Protein 6XG8 (pdb70)

Radius of gyration: 33.93 Å; Cα contacts (8 Å, |Δi|>4): 935; chains: 2; bounding box: 92×72×91 Å

InterPro domains:
  IPR001207 Transposase, mutator type [PF00872] (15-386)
  IPR001207 Transposase, mutator type [PS01007] (241-265)
  IPR001207 Transposase, mutator type [PTHR33217] (14-406)

Nearest PDB structures (foldseek):
  6xg8-assembly1_A  TM=1.003E+00  e=8.563E-80  Acetivibrio thermocellus ATCC 27405
  6xg8-assembly1_B  TM=8.546E-01  e=1.035E-49  Acetivibrio thermocellus ATCC 27405
  6xgx-assembly1_B  TM=8.311E-01  e=4.561E-49  Acetivibrio thermocellus ATCC 27405
  6xgw-assembly1_B  TM=8.315E-01  e=9.577E-49  Acetivibrio thermocellus ATCC 27405
  6xyw-assembly1_Bd  TM=3.296E-01  e=1.293E-01  Arabidopsis thaliana

Sequence (752 aa):
IITPEKKELIRNLISEYNITSAKDLQEALKDLLGDTIQNMLEAELDEHLGYEKYESTEEAKSNYRNGYTSKTLKSSVGQVEIDIPRDRNAEFEPKIVPRYKRDISEIENKIIAMYARGMSTREINEQIQEIYGFEVSAEMVSKITDKILPEIEEWQKRPLGEVYPIVFIDAIHFSVKNDGIVGKKAVYIVLAIDIEGQKDVIGIYVGENESSKFWLSVLNDLKNRGVKDILILCADALSGIKDAINAAFPNTEYQRCIVHQIRNTLKYVSDKDRKEFARDLKRIYTAPNEKAGYDQMLEVSEKWEKKYPAAMKSWKSNWDVICPFFKYSEELRKIMYTTNTIESLNSSYRRINKSRTVFPGDQSLLKSIYLATVKITSKWTMRYKNWGLILGQLQIMFEGRKRIITPEKKELIRNLISEYNITSAKDLQEALKDLLGDTIQNMLEAELDEHLGDISEIENKIIAMYARGMSTREINEQIQEIYGFEVSAEMVSKITDKILPEIEEWQKRPLGEVYPIVFIDAIHFSVKNDGIVGKKAVYIVLAIDIEGQKDVIGIYVGENESSKFWLSVLNDLKNRGVKDILILCADALSGIKDAINAAFPNTEYQRCIVHQIRNTLKYVSDKDRKEFARDLKRIYTAPNEKAGYDQMLEVSEKWEKKYPAAMKSWKSNWDVICPFFKYSEELRKIMYTTNTIESLNSSYRRINKSRTVFPGDQSLLKSIYLATVKITSKWTMRYKNWGLILGQLQIMFEGR

Secondary structure (DSSP, 8-state):
---HHHHHHHHHHHHHTT--SHHHHHHHHHHHHHHHHHHHHHHHHHHHHSS-TT---SS--S--EEEEEEEEEE-SS-EEEEEEEEESS-----SSS-TT--B-S--HHHHHHHHHHT--HHHHHHHHHHHHSS---HHHHHHHHGGGHHHHHHHHTPPPPSEEEEEEEEEEEEEEEETTEEEEEEEEEEEEE-SS--EEEEEEEE---SSSHHHHHHHHHHHHTT--EEEEEEE-S-TTHHHHHHHH-SSSEEEE-HHHHHIIIIITS--TTTTTTTTTTHHHHS-SSHHHHHHHHHHHHHHHTTS-SSHHHHHHHTHHHHGGGGGS-HHHHHHHH-THHHHHHHHHHHHHSTT---BSSHHHHHHHHHHHHHHHHTT--PPPTTTTHHHHHHHHHSS--/-----HHHHHHHHHHHHHHT--SHHHHHHHHHHHHHHHHHHHHHHHHHTTT----HHHHHHHHHHHTT--HHHHHHHHHHHTS----HHHHHHHHGGGHHHHHHHHTPPPPSEEEEEEEEEEEEEEEETTEEEEEEEEEEEEE-SSS-EEEEEEEEESTT-HHHHHHHHHHHHHHT--EEEEEEE---TTHHHHHHHHSTTS-----SSHHHHHHGGG--STTSHHHHHHHHHHHS-SSHHHHHHHHHHHHHHH-TTS-S-THHHHHTHHHHGGGGGS-HHHHHHHHT-TTHHHHHHHHHHSTT--PPBSSHHHHHHHHHHHHHHHHHHH-PPPS-HHHHHHHHHHHSS--

B-factor: mean 167.34, std 34.04, range [72.27, 303.61]

Structure (mmCIF, N/CA/C/O backbone):
data_6XG8
#
_entry.id   6XG8
#
_cell.length_a   89.680
_cell.length_b   109.500
_cell.length_c   157.700
_cell.angle_alpha   90.000
_cell.angle_beta   90.000
_cell.angle_gamma   90.000
#
_symmetry.space_group_name_H-M   'P 21 21 21'
#
loop_
_entity.id
_entity.type
_entity.pdbx_description
1 polymer 'Mutator family transposase'
2 polymer 'DNA (26-MER)'
3 polymer 'DNA (26-MER)'
#
loop_
_atom_site.group_PDB
_atom_site.id
_atom_site.type_symbol
_atom_site.label_atom_id
_atom_site.label_alt_id
_atom_site.label_comp_id
_atom_site.label_asym_id
_atom_site.label_entity_id
_atom_site.label_seq_id
_atom_site.pdbx_PDB_ins_code
_atom_site.Cartn_x
_atom_site.Cartn_y
_atom_site.Cartn_z
_atom_site.occupancy
_atom_site.B_iso_or_equiv
_atom_site.auth_seq_id
_atom_site.auth_comp_id
_atom_site.auth_asym_id
_atom_site.auth_atom_id
_atom_site.pdbx_PDB_model_num
ATOM 1 N N . ILE A 1 9 ? 24.05157 44.21494 38.12278 1.000 151.02685 6 ILE A N 1
ATOM 2 C CA . ILE A 1 9 ? 22.76879 43.54851 38.31702 1.000 165.10987 6 ILE A CA 1
ATOM 3 C C . ILE A 1 9 ? 22.76158 42.81804 39.65618 1.000 145.30740 6 ILE A C 1
ATOM 4 O O . ILE A 1 9 ? 23.45251 41.81338 39.82731 1.000 136.15702 6 ILE A O 1
ATOM 9 N N . ILE A 1 10 ? 21.96968 43.31617 40.60152 1.000 128.10414 7 ILE A N 1
ATOM 10 C CA . ILE A 1 10 ? 21.95343 42.80406 41.96836 1.000 140.56779 7 ILE A CA 1
ATOM 11 C C . ILE A 1 10 ? 20.56562 42.22582 42.22293 1.000 145.52918 7 ILE A C 1
ATOM 12 O O . ILE A 1 10 ? 19.61388 42.96249 42.50989 1.000 125.37517 7 ILE A O 1
ATOM 17 N N . THR A 1 11 ? 20.45115 40.89634 42.13548 1.000 162.03274 8 THR A N 1
ATOM 18 C CA . THR A 1 11 ? 19.20139 40.16259 42.29973 1.000 133.64001 8 THR A CA 1
ATOM 19 C C . THR A 1 11 ? 18.82525 40.08039 43.77970 1.000 128.21002 8 THR A C 1
ATOM 20 O O . THR A 1 11 ? 19.69496 39.87498 44.62940 1.000 143.35047 8 THR A O 1
ATOM 24 N N . PRO A 1 12 ? 17.54341 40.24657 44.11765 1.000 139.21554 9 PRO A N 1
ATOM 25 C CA . PRO A 1 12 ? 17.13806 40.10463 45.52776 1.000 150.22641 9 PRO A CA 1
ATOM 26 C C . PRO A 1 12 ? 17.31936 38.69919 46.08190 1.000 155.04453 9 PRO A C 1
ATOM 27 O O . PRO A 1 12 ? 17.45006 38.53965 47.30458 1.000 156.71300 9 PRO A O 1
ATOM 31 N N . GLU A 1 13 ? 17.32223 37.67054 45.22812 1.000 140.11355 10 GLU A N 1
ATOM 32 C CA . GLU A 1 13 ? 17.70252 36.34235 45.69907 1.000 138.14453 10 GLU A CA 1
ATOM 33 C C . GLU A 1 13 ? 19.12645 36.35038 46.23305 1.000 161.05191 10 GLU A C 1
ATOM 34 O O . GLU A 1 13 ? 19.41704 35.72829 47.26173 1.000 159.60894 10 GLU A O 1
ATOM 40 N N . LYS A 1 14 ? 20.02752 37.05965 45.54678 1.000 161.68708 11 LYS A N 1
ATOM 41 C CA . LYS A 1 14 ? 21.40447 37.16730 46.01639 1.000 142.47885 11 LYS A CA 1
ATOM 42 C C . LYS A 1 14 ? 21.47576 37.88174 47.35986 1.000 135.46619 11 LYS A C 1
ATOM 43 O O . LYS A 1 14 ? 22.26026 37.49532 48.23325 1.000 147.02235 11 LYS A O 1
ATOM 49 N N . LYS A 1 15 ? 20.66541 38.92786 47.54624 1.000 112.69383 12 LYS A N 1
ATOM 50 C CA . LYS A 1 15 ? 20.66170 39.63178 48.82545 1.000 121.11046 12 LYS A CA 1
ATOM 51 C C . LYS A 1 15 ? 20.14366 38.73488 49.94246 1.000 127.41195 12 LYS A C 1
ATOM 52 O O . LYS A 1 15 ? 20.67495 38.75294 51.06302 1.000 117.87372 12 LYS A O 1
ATOM 58 N N . GLU A 1 16 ? 19.10140 37.94918 49.65529 1.000 120.44913 13 GLU A N 1
ATOM 59 C CA . GLU A 1 16 ? 18.61140 36.98437 50.63391 1.000 148.86096 13 GLU A CA 1
ATOM 60 C C . GLU A 1 16 ? 19.69106 35.96735 50.98192 1.000 141.47985 13 GLU A C 1
ATOM 61 O O . GLU A 1 16 ? 19.87929 35.62502 52.15605 1.000 145.28196 13 GLU A O 1
ATOM 67 N N . LEU A 1 17 ? 20.42409 35.48928 49.97410 1.000 142.79684 14 LEU A N 1
ATOM 68 C CA . LEU A 1 17 ? 21.51727 34.55794 50.23215 1.000 146.18037 14 LEU A CA 1
ATOM 69 C C . LEU A 1 17 ? 22.59067 35.19375 51.10496 1.000 139.66499 14 LEU A C 1
ATOM 70 O O . LEU A 1 17 ? 23.13070 34.54415 52.00412 1.000 155.64189 14 LEU A O 1
ATOM 75 N N . ILE A 1 18 ? 22.91199 36.46308 50.85622 1.000 130.42111 15 ILE A N 1
ATOM 76 C CA . ILE A 1 18 ? 23.94154 37.13864 51.64158 1.000 114.32619 15 ILE A CA 1
ATOM 77 C C . ILE A 1 18 ? 23.50346 37.27851 53.09539 1.000 130.43122 15 ILE A C 1
ATOM 78 O O . ILE A 1 18 ? 24.28131 37.01205 54.02162 1.000 111.40001 15 ILE A O 1
ATOM 83 N N . ARG A 1 19 ? 22.25457 37.70310 53.31805 1.000 116.78540 16 ARG A N 1
ATOM 84 C CA . ARG A 1 19 ? 21.75702 37.82982 54.68627 1.000 119.35991 16 ARG A CA 1
ATOM 85 C C . ARG A 1 19 ? 21.73137 36.47775 55.39190 1.000 124.52372 16 ARG A C 1
ATOM 86 O O . ARG A 1 19 ? 22.08850 36.37690 56.57389 1.000 135.19579 16 ARG A O 1
ATOM 94 N N . ASN A 1 20 ? 21.33587 35.42024 54.67571 1.000 119.83406 17 ASN A N 1
ATOM 95 C CA . ASN A 1 20 ? 21.29835 34.08984 55.27622 1.000 134.17376 17 ASN A CA 1
ATOM 96 C C . ASN A 1 20 ? 22.69884 33.57871 55.59482 1.000 138.78700 17 ASN A C 1
ATOM 97 O O . ASN A 1 20 ? 22.90216 32.90564 56.61212 1.000 155.49162 17 ASN A O 1
ATOM 102 N N . LEU A 1 21 ? 23.67391 33.87592 54.73358 1.000 138.05176 18 LEU A N 1
ATOM 103 C CA . LEU A 1 21 ? 25.05296 33.48870 55.01035 1.000 143.99213 18 LEU A CA 1
ATOM 104 C C . LEU A 1 21 ? 25.57724 34.20456 56.24462 1.000 139.75158 18 LEU A C 1
ATOM 105 O O . LEU A 1 21 ? 26.15661 33.57964 57.14104 1.000 144.76631 18 LEU A O 1
ATOM 110 N N . ILE A 1 22 ? 25.37283 35.52289 56.30881 1.000 131.57800 19 ILE A N 1
ATOM 111 C CA . ILE A 1 22 ? 25.83526 36.29368 57.45944 1.000 133.77164 19 ILE A CA 1
ATOM 112 C C . ILE A 1 22 ? 25.19539 35.77465 58.74113 1.000 131.79854 19 ILE A C 1
ATOM 113 O O . ILE A 1 22 ? 25.84239 35.71185 59.79448 1.000 130.19083 19 ILE A O 1
ATOM 118 N N . SER A 1 23 ? 23.92673 35.36613 58.66972 1.000 129.87118 20 SER A N 1
ATOM 119 C CA . SER A 1 23 ? 23.24799 34.88389 59.86809 1.000 140.80583 20 SER A CA 1
ATOM 120 C C . SER A 1 23 ? 23.75779 33.50608 60.28449 1.000 145.53379 20 SER A C 1
ATOM 121 O O . SER A 1 23 ? 24.22669 33.31997 61.41368 1.000 155.57132 20 SER A O 1
ATOM 124 N N . GLU A 1 24 ? 23.68228 32.52462 59.38111 1.000 137.24794 21 GLU A N 1
ATOM 125 C CA . GLU A 1 24 ? 23.86531 31.13274 59.78465 1.000 148.70366 21 GLU A CA 1
ATOM 126 C C . GLU A 1 24 ? 25.31885 30.77493 60.06791 1.000 150.32432 21 GLU A C 1
ATOM 127 O O . GLU A 1 24 ? 25.58040 29.93659 60.93825 1.000 173.32547 21 GLU A O 1
ATOM 133 N N . TYR A 1 25 ? 26.27067 31.37396 59.35725 1.000 151.96307 22 TYR A N 1
ATOM 134 C CA . TYR A 1 25 ? 27.68156 31.10013 59.59721 1.000 154.69809 22 TYR A CA 1
ATOM 135 C C . TYR A 1 25 ? 28.31210 32.06566 60.59526 1.000 143.17958 22 TYR A C 1
ATOM 136 O O . TYR A 1 25 ? 29.54046 32.08442 60.72659 1.000 148.56262 22 TYR A O 1
ATOM 145 N N . ASN A 1 26 ? 27.49683 32.85979 61.29511 1.000 152.59457 23 ASN A N 1
ATOM 146 C CA . ASN A 1 26 ? 27.94684 33.71213 62.39828 1.000 152.59181 23 ASN A CA 1
ATOM 147 C C . ASN A 1 26 ? 29.06511 34.65535 61.96439 1.000 152.56547 23 ASN A C 1
ATOM 148 O O . ASN A 1 26 ? 30.12789 34.72948 62.58751 1.000 146.14715 23 ASN A O 1
ATOM 153 N N . ILE A 1 27 ? 28.81488 35.38716 60.88358 1.000 123.21277 24 ILE A N 1
ATOM 154 C CA . ILE A 1 27 ? 29.75702 36.39980 60.42324 1.000 137.67617 24 ILE A CA 1
ATOM 155 C C . ILE A 1 27 ? 29.61903 37.61104 61.33909 1.000 154.17357 24 ILE A C 1
ATOM 156 O O . ILE A 1 27 ? 28.56771 38.25354 61.38551 1.000 145.28870 24 ILE A O 1
ATOM 161 N N . THR A 1 28 ? 30.67765 37.90812 62.08978 1.000 174.20365 25 THR A N 1
ATOM 162 C CA . THR A 1 28 ? 30.73432 39.09733 62.92343 1.000 146.14101 25 THR A CA 1
ATOM 163 C C . THR A 1 28 ? 31.80036 40.08507 62.47120 1.000 179.64033 25 THR A C 1
ATOM 164 O O . THR A 1 28 ? 31.83661 41.20793 62.98691 1.000 174.44491 25 THR A O 1
ATOM 168 N N . SER A 1 29 ? 32.65191 39.70347 61.51996 1.000 177.66538 26 SER A N 1
ATOM 169 C CA . SER A 1 29 ? 33.71633 40.56100 61.01312 1.000 140.74365 26 SER A CA 1
ATOM 170 C C . SER A 1 29 ? 34.14370 40.03948 59.64595 1.000 151.17788 26 SER A C 1
ATOM 171 O O . SER A 1 29 ? 33.58849 39.06624 59.12884 1.000 151.75448 26 SER A O 1
ATOM 174 N N . ALA A 1 30 ? 35.14943 40.69677 59.06269 1.000 156.66990 27 ALA A N 1
ATOM 175 C CA . ALA A 1 30 ? 35.65870 40.26009 57.76647 1.000 137.69800 27 ALA A CA 1
ATOM 176 C C . ALA A 1 30 ? 36.42680 38.94906 57.88608 1.000 143.05915 27 ALA A C 1
ATOM 177 O O . ALA A 1 30 ? 36.33407 38.08866 57.00286 1.000 133.42744 27 ALA A O 1
ATOM 179 N N . LYS A 1 31 ? 37.20116 38.78481 58.96366 1.000 134.67957 28 LYS A N 1
ATOM 180 C CA . LYS A 1 31 ? 37.88420 37.51570 59.20580 1.000 151.90606 28 LYS A CA 1
ATOM 181 C C . LYS A 1 31 ? 36.88517 36.37059 59.33436 1.000 154.69437 28 LYS A C 1
ATOM 182 O O . LYS A 1 31 ? 37.09281 35.27921 58.77683 1.000 161.16528 28 LYS A O 1
ATOM 188 N N . ASP A 1 32 ? 35.80086 36.59962 60.08250 1.000 140.04035 29 ASP A N 1
ATOM 189 C CA . ASP A 1 32 ? 34.70220 35.64283 60.11240 1.000 133.58175 29 ASP A CA 1
ATOM 190 C C . ASP A 1 32 ? 34.19599 35.36117 58.70734 1.000 138.57117 29 ASP A C 1
ATOM 191 O O . ASP A 1 32 ? 33.83319 34.22559 58.38671 1.000 122.17988 29 ASP A O 1
ATOM 196 N N . LEU A 1 33 ? 34.20217 36.37882 57.84308 1.000 144.40506 30 LEU A N 1
ATOM 197 C CA . LEU A 1 33 ? 33.68471 36.20535 56.49072 1.000 155.06055 30 LEU A CA 1
ATOM 198 C C . LEU A 1 33 ? 34.60672 35.33203 55.64579 1.000 151.00733 30 LEU A C 1
ATOM 199 O O . LEU A 1 33 ? 34.13282 34.51653 54.84995 1.000 154.79213 30 LEU A O 1
ATOM 204 N N . GLN A 1 34 ? 35.92389 35.47163 55.81016 1.000 112.57498 31 GLN A N 1
ATOM 205 C CA . GLN A 1 34 ? 36.84757 34.61668 55.06563 1.000 109.84920 31 GLN A CA 1
ATOM 206 C C . GLN A 1 34 ? 36.77022 33.17054 55.54772 1.000 120.65495 31 GLN A C 1
ATOM 207 O O . GLN A 1 34 ? 36.72882 32.22766 54.73787 1.000 122.77761 31 GLN A O 1
ATOM 213 N N . GLU A 1 35 ? 36.76743 32.97181 56.86930 1.000 121.94925 32 GLU A N 1
ATOM 214 C CA . GLU A 1 35 ? 36.62399 31.61304 57.38253 1.000 131.95668 32 GLU A CA 1
ATOM 215 C C . GLU A 1 35 ? 35.28990 31.00969 56.95932 1.000 142.49858 32 GLU A C 1
ATOM 216 O O . GLU A 1 35 ? 35.20815 29.80714 56.67378 1.000 131.85553 32 GLU A O 1
ATOM 222 N N . ALA A 1 36 ? 34.24487 31.83706 56.87408 1.000 125.73731 33 ALA A N 1
ATOM 223 C CA . ALA A 1 36 ? 32.95966 31.37255 56.37794 1.000 116.75156 33 ALA A CA 1
ATOM 224 C C . ALA A 1 36 ? 33.01806 31.03497 54.89720 1.000 121.98601 33 ALA A C 1
ATOM 225 O O . ALA A 1 36 ? 32.34727 30.10337 54.45947 1.000 124.19753 33 ALA A O 1
ATOM 227 N N . LEU A 1 37 ? 33.79017 31.78593 54.11117 1.000 130.32189 34 LEU A N 1
ATOM 228 C CA . LEU A 1 37 ? 34.01298 31.41546 52.71682 1.000 114.98787 34 LEU A CA 1
ATOM 229 C C . LEU A 1 37 ? 34.57294 30.00647 52.62007 1.000 118.31115 34 LEU A C 1
ATOM 230 O O . LEU A 1 37 ? 34.04906 29.15957 51.88177 1.000 120.63787 34 LEU A O 1
ATOM 235 N N . LYS A 1 38 ? 35.65161 29.74664 53.36245 1.000 118.21490 35 LYS A N 1
ATOM 236 C CA . LYS A 1 38 ? 36.22993 28.40427 53.39074 1.000 133.41247 35 LYS A CA 1
ATOM 237 C C . LYS A 1 38 ? 35.18183 27.36031 53.76488 1.000 134.09742 35 LYS A C 1
ATOM 238 O O . LYS A 1 38 ? 34.97362 26.37313 53.04100 1.000 117.74290 35 LYS A O 1
ATOM 244 N N . ASP A 1 39 ? 34.51396 27.57125 54.90472 1.000 112.80248 36 ASP A N 1
ATOM 245 C CA . ASP A 1 39 ? 33.56075 26.59039 55.41181 1.000 119.31063 36 ASP A CA 1
ATOM 246 C C . ASP A 1 39 ? 32.41350 26.37164 54.43587 1.000 136.98859 36 ASP A C 1
ATOM 247 O O . ASP A 1 39 ? 31.96090 25.24008 54.24508 1.000 118.18884 36 ASP A O 1
ATOM 252 N N . LEU A 1 40 ? 31.94261 27.44020 53.79501 1.000 118.48394 37 LEU A N 1
ATOM 253 C CA . LEU A 1 40 ? 30.80114 27.33689 52.89871 1.000 125.24798 37 LEU A CA 1
ATOM 254 C C . LEU A 1 40 ? 31.17309 26.59673 51.62567 1.000 123.81268 37 LEU A C 1
ATOM 255 O O . LEU A 1 40 ? 30.39204 25.77822 51.13226 1.000 113.50219 37 LEU A O 1
ATOM 260 N N . LEU A 1 41 ? 32.35419 26.87427 51.07162 1.000 106.66690 38 LEU A N 1
ATOM 261 C CA . LEU A 1 41 ? 32.81106 26.09907 49.92476 1.000 100.83217 38 LEU A CA 1
ATOM 262 C C . LEU A 1 41 ? 32.89433 24.61959 50.27940 1.000 110.54128 38 LEU A C 1
ATOM 263 O O . LEU A 1 41 ? 32.39057 23.75566 49.54317 1.000 97.13053 38 LEU A O 1
ATOM 268 N N . GLY A 1 42 ? 33.51785 24.31163 51.41984 1.000 114.07073 39 GLY A N 1
ATOM 269 C CA . GLY A 1 42 ? 33.61632 22.92151 51.83649 1.000 117.64319 39 GLY A CA 1
ATOM 270 C C . GLY A 1 42 ? 32.25732 22.26558 51.98989 1.000 99.89916 39 GLY A C 1
ATOM 271 O O . GLY A 1 42 ? 32.03350 21.14758 51.51644 1.000 104.73408 39 GLY A O 1
ATOM 272 N N . ASP A 1 43 ? 31.32260 22.96880 52.63693 1.000 115.02689 40 ASP A N 1
ATOM 273 C CA . ASP A 1 43 ? 29.99448 22.41661 52.89066 1.000 129.87409 40 ASP A CA 1
ATOM 274 C C . ASP A 1 43 ? 29.21112 22.22588 51.59780 1.000 123.80058 40 ASP A C 1
ATOM 275 O O . ASP A 1 43 ? 28.50343 21.22569 51.43740 1.000 102.20347 40 ASP A O 1
ATOM 280 N N . THR A 1 44 ? 29.31424 23.18200 50.67290 1.000 118.59895 41 THR A N 1
ATOM 281 C CA . THR A 1 44 ? 28.65704 23.05509 49.37804 1.000 100.90685 41 THR A CA 1
ATOM 282 C C . THR A 1 44 ? 29.15586 21.82634 48.63616 1.000 116.65364 41 THR A C 1
ATOM 283 O O . THR A 1 44 ? 28.36115 21.03858 48.10627 1.000 95.06165 41 THR A O 1
ATOM 287 N N . ILE A 1 45 ? 30.47935 21.64904 48.58807 1.000 125.79108 42 ILE A N 1
ATOM 288 C CA . ILE A 1 45 ? 31.03777 20.49217 47.89584 1.000 102.28004 42 ILE A CA 1
ATOM 289 C C . ILE A 1 45 ? 30.59544 19.19842 48.56902 1.000 111.13020 42 ILE A C 1
ATOM 290 O O . ILE A 1 45 ? 30.26297 18.21781 47.89346 1.000 123.04674 42 ILE A O 1
ATOM 295 N N . GLN A 1 46 ? 30.56168 19.17709 49.90602 1.000 122.35286 43 GLN A N 1
ATOM 296 C CA . GLN A 1 46 ? 30.11703 17.97230 50.60513 1.000 110.66587 43 GLN A CA 1
ATOM 297 C C . GLN A 1 46 ? 28.65080 17.67116 50.31280 1.000 116.92622 43 GLN A C 1
ATOM 298 O O . GLN A 1 46 ? 28.27234 16.50875 50.12814 1.000 120.71261 43 GLN A O 1
ATOM 304 N N . ASN A 1 47 ? 27.81197 18.70787 50.25578 1.000 116.83659 44 ASN A N 1
ATOM 305 C CA . ASN A 1 47 ? 26.40200 18.50884 49.93410 1.000 123.82143 44 ASN A CA 1
ATOM 306 C C . ASN A 1 47 ? 26.23802 17.95478 48.52720 1.000 117.38887 44 ASN A C 1
ATOM 307 O O . ASN A 1 47 ? 25.44456 17.03307 48.29837 1.000 140.30816 44 ASN A O 1
ATOM 312 N N . MET A 1 48 ? 26.98688 18.50168 47.56984 1.000 113.19398 45 MET A N 1
ATOM 313 C CA . MET A 1 48 ? 26.85782 18.03702 46.19479 1.000 133.84265 45 MET A CA 1
ATOM 314 C C . MET A 1 48 ? 27.40187 16.62504 46.03028 1.000 124.96006 45 MET A C 1
ATOM 315 O O . MET A 1 48 ? 26.86539 15.84237 45.23730 1.000 131.52518 45 MET A O 1
ATOM 320 N N . LEU A 1 49 ? 28.43193 16.26453 46.79612 1.000 106.52856 46 LEU A N 1
ATOM 321 C CA . LEU A 1 49 ? 28.92562 14.89302 46.75151 1.000 124.91630 46 LEU A CA 1
ATOM 322 C C . LEU A 1 49 ? 27.93664 13.93002 47.39839 1.000 123.73028 46 LEU A C 1
ATOM 323 O O . LEU A 1 49 ? 27.77522 12.79530 46.93429 1.000 119.29894 46 LEU A O 1
ATOM 328 N N . GLU A 1 50 ? 27.26481 14.36139 48.46990 1.000 125.92071 47 GLU A N 1
ATOM 329 C CA . GLU A 1 50 ? 26.18608 13.55504 49.03439 1.000 146.14007 47 GLU A CA 1
ATOM 330 C C . GLU A 1 50 ? 25.07201 13.35148 48.01645 1.000 140.70269 47 GLU A C 1
ATOM 331 O O . GLU A 1 50 ? 24.50667 12.25665 47.90899 1.000 135.53992 47 GLU A O 1
ATOM 337 N N . ALA A 1 51 ? 24.75320 14.39690 47.25128 1.000 139.43876 48 ALA A N 1
ATOM 338 C CA . ALA A 1 51 ? 23.76193 14.26315 46.18864 1.000 149.44230 48 ALA A CA 1
ATOM 339 C C . ALA A 1 51 ? 24.21605 13.26391 45.12975 1.000 148.23290 48 ALA A C 1
ATOM 340 O O . ALA A 1 51 ? 23.42635 12.42939 44.67170 1.000 159.94408 48 ALA A O 1
ATOM 342 N N . GLU A 1 52 ? 25.48671 13.33416 44.72720 1.000 143.42691 49 GLU A N 1
ATOM 343 C CA . GLU A 1 52 ? 25.99420 12.40775 43.71714 1.000 161.47812 49 GLU A CA 1
ATOM 344 C C . GLU A 1 52 ? 25.99282 10.97103 44.22642 1.000 159.99483 49 GLU A C 1
ATOM 345 O O . GLU A 1 52 ? 25.74772 10.03297 43.45890 1.000 154.92320 49 GLU A O 1
ATOM 351 N N . LEU A 1 53 ? 26.26440 10.77671 45.51688 1.000 151.61833 50 LEU A N 1
ATOM 352 C CA . LEU A 1 53 ? 26.17166 9.43738 46.08726 1.000 150.23141 50 LEU A CA 1
ATOM 353 C C . LEU A 1 53 ? 24.72850 8.94669 46.10241 1.000 167.90864 50 LEU A C 1
ATOM 354 O O . LEU A 1 53 ? 24.45938 7.78046 45.78216 1.000 174.76530 50 LEU A O 1
ATOM 359 N N . ASP A 1 54 ? 23.78953 9.82067 46.48660 1.000 160.66382 51 ASP A N 1
ATOM 360 C CA . ASP A 1 54 ? 22.37230 9.47225 46.42026 1.000 161.17418 51 ASP A CA 1
ATOM 361 C C . ASP A 1 54 ? 21.97700 9.07026 45.00611 1.000 164.98553 51 ASP A C 1
ATOM 362 O O . ASP A 1 54 ? 21.16016 8.16178 44.81113 1.000 160.19888 51 ASP A O 1
ATOM 367 N N . GLU A 1 55 ? 22.54541 9.74499 44.00690 1.000 160.57332 52 GLU A N 1
ATOM 368 C CA . GLU A 1 55 ? 22.26265 9.39865 42.61835 1.000 176.42661 52 GLU A CA 1
ATOM 369 C C . GLU A 1 55 ? 22.84243 8.03552 42.26341 1.000 160.54136 52 GLU A C 1
ATOM 370 O O . GLU A 1 55 ? 22.16027 7.19656 41.66308 1.000 176.40316 52 GLU A O 1
ATOM 376 N N . HIS A 1 56 ? 24.10123 7.79479 42.63303 1.000 155.89934 53 HIS A N 1
ATOM 377 C CA . HIS A 1 56 ? 24.76170 6.55200 42.24878 1.000 157.65585 53 HIS A CA 1
ATOM 378 C C . HIS A 1 56 ? 24.09151 5.34537 42.89392 1.000 150.95681 53 HIS A C 1
ATOM 379 O O . HIS A 1 56 ? 23.64204 4.42401 42.20276 1.000 153.57994 53 HIS A O 1
ATOM 386 N N . LEU A 1 57 ? 24.02410 5.32724 44.22725 1.000 155.45836 54 LEU A N 1
ATOM 387 C CA . LEU A 1 57 ? 23.40372 4.19518 44.90620 1.000 168.81128 54 LEU A CA 1
ATOM 388 C C . LEU A 1 57 ? 21.91041 4.10841 44.63186 1.000 160.05986 54 LEU A C 1
ATOM 389 O O . LEU A 1 57 ? 21.34112 3.01558 44.71181 1.000 139.31631 54 LEU A O 1
ATOM 394 N N . GLY A 1 58 ? 21.27055 5.22662 44.30688 1.000 156.24133 55 GLY A N 1
ATOM 395 C CA . GLY A 1 58 ? 19.86837 5.23399 43.95846 1.000 146.30626 55 GLY A CA 1
ATOM 396 C C . GLY A 1 58 ? 18.90797 5.42755 45.10835 1.000 162.15165 55 GLY A C 1
ATOM 397 O O . GLY A 1 58 ? 17.70822 5.18384 44.93332 1.000 211.69057 55 GLY A O 1
ATOM 398 N N . TYR A 1 59 ? 19.38518 5.86268 46.27226 1.000 167.44490 56 TYR A N 1
ATOM 399 C CA . TYR A 1 59 ? 18.51111 6.07486 47.41919 1.000 172.39426 56 TYR A CA 1
ATOM 400 C C . TYR A 1 59 ? 19.21810 6.97969 48.41580 1.000 172.79055 56 TYR A C 1
ATOM 401 O O . TYR A 1 59 ? 20.44842 7.06525 48.43826 1.000 193.12714 56 TYR A O 1
ATOM 410 N N . GLU A 1 60 ? 18.42286 7.65809 49.23949 1.000 148.06192 57 GLU A N 1
ATOM 411 C CA . GLU A 1 60 ? 18.99075 8.53937 50.24586 1.000 173.56124 57 GLU A CA 1
ATOM 412 C C . GLU A 1 60 ? 19.46177 7.73311 51.45492 1.000 160.66601 57 GLU A C 1
ATOM 413 O O . GLU A 1 60 ? 19.15534 6.54753 51.60744 1.000 147.77741 57 GLU A O 1
ATOM 419 N N . LYS A 1 61 ? 20.22139 8.39718 52.32320 1.000 148.83627 58 LYS A N 1
ATOM 420 C CA . LYS A 1 61 ? 20.82828 7.71365 53.45648 1.000 151.13606 58 LYS A CA 1
ATOM 421 C C . LYS A 1 61 ? 19.75193 7.11572 54.35230 1.000 147.30976 58 LYS A C 1
ATOM 422 O O . LYS A 1 61 ? 18.78606 7.79099 54.71915 1.000 143.57633 58 LYS A O 1
ATOM 428 N N . TYR A 1 62 ? 19.91177 5.83277 54.67423 1.000 150.58328 59 TYR A N 1
ATOM 429 C CA . TYR A 1 62 ? 19.00990 5.05946 55.52366 1.000 147.13492 59 TYR A CA 1
ATOM 430 C C . TYR A 1 62 ? 17.61072 4.90508 54.93329 1.000 169.47521 59 TYR A C 1
ATOM 431 O O . TYR A 1 62 ? 16.70165 4.43486 55.62879 1.000 195.63237 59 TYR A O 1
ATOM 440 N N . GLU A 1 63 ? 17.40501 5.27845 53.67132 1.000 170.70298 60 GLU A N 1
ATOM 441 C CA . GLU A 1 63 ? 16.09690 5.12304 53.04671 1.000 191.43831 60 GLU A CA 1
ATOM 442 C C . GLU A 1 63 ? 15.88321 3.66708 52.65504 1.000 187.04512 60 GLU A C 1
ATOM 443 O O . GLU A 1 63 ? 16.71726 3.07149 51.96561 1.000 186.80913 60 GLU A O 1
ATOM 449 N N . SER A 1 64 ? 14.76671 3.09466 53.09677 1.000 186.86260 61 SER A N 1
ATOM 450 C CA . SER A 1 64 ? 14.48175 1.69578 52.81816 1.000 182.55189 61 SER A CA 1
ATOM 451 C C . SER A 1 64 ? 13.88741 1.54156 51.42740 1.000 161.67380 61 SER A C 1
ATOM 452 O O . SER A 1 64 ? 13.05995 2.34843 50.99471 1.000 169.58440 61 SER A O 1
ATOM 455 N N . THR A 1 65 ? 14.32747 0.50363 50.72391 1.000 161.65266 62 THR A N 1
ATOM 456 C CA . THR A 1 65 ? 13.75466 0.12805 49.44308 1.000 171.80179 62 THR A CA 1
ATOM 457 C C . THR A 1 65 ? 13.42057 -1.35480 49.47056 1.000 193.02883 62 THR A C 1
ATOM 458 O O . THR A 1 65 ? 14.07133 -2.14236 50.16413 1.000 183.03991 62 THR A O 1
ATOM 462 N N . GLU A 1 66 ? 12.38305 -1.72549 48.71876 1.000 188.41756 63 GLU A N 1
ATOM 463 C CA . GLU A 1 66 ? 11.94307 -3.11575 48.71480 1.000 193.44835 63 GLU A CA 1
ATOM 464 C C . GLU A 1 66 ? 12.94004 -4.00916 47.99076 1.000 190.57483 63 GLU A C 1
ATOM 465 O O . GLU A 1 66 ? 13.24147 -5.11519 48.45406 1.000 188.58844 63 GLU A O 1
ATOM 471 N N . GLU A 1 67 ? 13.46170 -3.54946 46.85900 1.000 178.95112 64 GLU A N 1
ATOM 472 C CA . GLU A 1 67 ? 14.48952 -4.29481 46.14602 1.000 190.06241 64 GLU A CA 1
ATOM 473 C C . GLU A 1 67 ? 15.80321 -4.24158 46.91783 1.000 205.71383 64 GLU A C 1
ATOM 474 O O . GLU A 1 67 ? 16.31796 -3.15636 47.20740 1.000 191.19303 64 GLU A O 1
ATOM 480 N N . ALA A 1 68 ? 16.34529 -5.41027 47.25115 1.000 206.56098 65 ALA A N 1
ATOM 481 C CA . ALA A 1 68 ? 17.63123 -5.46524 47.93156 1.000 184.00969 65 ALA A CA 1
ATOM 482 C C . ALA A 1 68 ? 18.73741 -4.97316 47.00771 1.000 198.45059 65 ALA A C 1
ATOM 483 O O . ALA A 1 68 ? 18.72892 -5.24235 45.80329 1.000 213.60487 65 ALA A O 1
ATOM 485 N N . LYS A 1 69 ? 19.69803 -4.25301 47.58108 1.000 198.30385 66 LYS A N 1
ATOM 486 C CA . LYS A 1 69 ? 20.79266 -3.65831 46.83016 1.000 182.93117 66 LYS A CA 1
ATOM 487 C C . LYS A 1 69 ? 22.10987 -4.28971 47.25767 1.000 162.77411 66 LYS A C 1
ATOM 488 O O . LYS A 1 69 ? 22.28882 -4.66311 48.42111 1.000 163.97644 66 LYS A O 1
ATOM 494 N N . SER A 1 70 ? 23.02900 -4.41106 46.30136 1.000 160.74248 67 SER A N 1
ATOM 495 C CA . SER A 1 70 ? 24.34537 -4.98655 46.54571 1.000 191.07734 67 SER A CA 1
ATOM 496 C C . SER A 1 70 ? 25.35956 -3.96870 47.05160 1.000 194.33586 67 SER A C 1
ATOM 497 O O . SER A 1 70 ? 26.52429 -4.32765 47.25443 1.000 187.26999 67 SER A O 1
ATOM 500 N N . ASN A 1 71 ? 24.95585 -2.71610 47.25436 1.000 190.39142 68 ASN A N 1
ATOM 501 C CA . ASN A 1 71 ? 25.85863 -1.66508 47.70939 1.000 168.94697 68 ASN A CA 1
ATOM 502 C C . ASN A 1 71 ? 25.23728 -0.94438 48.89461 1.000 159.65456 68 ASN A C 1
ATOM 503 O O . ASN A 1 71 ? 24.13736 -0.39390 48.78197 1.000 179.88272 68 ASN A O 1
ATOM 508 N N . TYR A 1 72 ? 25.94404 -0.94625 50.01976 1.000 164.17340 69 TYR A N 1
ATOM 509 C CA . TYR A 1 72 ? 25.58735 -0.19093 51.21005 1.000 151.30464 69 TYR A CA 1
ATOM 510 C C . TYR A 1 72 ? 26.57634 0.96044 51.37485 1.000 158.62381 69 TYR A C 1
ATOM 511 O O . TYR A 1 72 ? 27.65501 0.96628 50.77532 1.000 154.74449 69 TYR A O 1
ATOM 520 N N . ARG A 1 73 ? 26.20292 1.94910 52.18459 1.000 156.78231 70 ARG A N 1
ATOM 521 C CA . ARG A 1 73 ? 27.08397 3.08686 52.42369 1.000 135.01311 70 ARG A CA 1
ATOM 522 C C . ARG A 1 73 ? 28.10693 2.74492 53.49898 1.000 164.15948 70 ARG A C 1
ATOM 523 O O . ARG A 1 73 ? 27.78863 2.08560 54.49332 1.000 162.46541 70 ARG A O 1
ATOM 531 N N . ASN A 1 74 ? 29.34084 3.20345 53.29622 1.000 169.81444 71 ASN A N 1
ATOM 532 C CA . ASN A 1 74 ? 30.49275 2.75489 54.07425 1.000 153.60643 71 ASN A CA 1
ATOM 533 C C . ASN A 1 74 ? 31.24902 3.94081 54.66710 1.000 155.11544 71 ASN A C 1
ATOM 534 O O . ASN A 1 74 ? 32.47605 4.03063 54.59474 1.000 179.30056 71 ASN A O 1
ATOM 539 N N . GLY A 1 75 ? 30.51633 4.87515 55.27029 1.000 147.84432 72 GLY A N 1
ATOM 540 C CA . GLY A 1 75 ? 31.16522 5.96773 55.97295 1.000 156.94707 72 GLY A CA 1
ATOM 541 C C . GLY A 1 75 ? 31.75601 7.01233 55.03891 1.000 155.76920 72 GLY A C 1
ATOM 542 O O . GLY A 1 75 ? 31.24835 7.27284 53.94393 1.000 131.69764 72 GLY A O 1
ATOM 543 N N . TYR A 1 76 ? 32.85708 7.61827 55.48481 1.000 127.36635 73 TYR A N 1
ATOM 544 C CA . TYR A 1 76 ? 33.49835 8.70278 54.75579 1.000 136.16115 73 TYR A CA 1
ATOM 545 C C . TYR A 1 76 ? 35.00868 8.50276 54.75941 1.000 137.19444 73 TYR A C 1
ATOM 546 O O . TYR A 1 76 ? 35.54880 7.67623 55.49880 1.000 157.25637 73 TYR A O 1
ATOM 555 N N . THR A 1 77 ? 35.68550 9.27317 53.90602 1.000 134.87946 74 THR A N 1
ATOM 556 C CA . THR A 1 77 ? 37.14245 9.33562 53.86449 1.000 121.40799 74 THR A CA 1
ATOM 557 C C . THR A 1 77 ? 37.56932 10.78444 53.66685 1.000 121.39550 74 THR A C 1
ATOM 558 O O . THR A 1 77 ? 36.94131 11.52477 52.90844 1.000 122.69696 74 THR A O 1
ATOM 562 N N . SER A 1 78 ? 38.63032 11.19066 54.35503 1.000 117.49949 75 SER A N 1
ATOM 563 C CA . SER A 1 78 ? 39.02094 12.59324 54.38851 1.000 112.43580 75 SER A CA 1
ATOM 564 C C . SER A 1 78 ? 39.89730 12.96241 53.19463 1.000 126.83985 75 SER A C 1
ATOM 565 O O . SER A 1 78 ? 40.58580 12.11649 52.61510 1.000 115.53109 75 SER A O 1
ATOM 568 N N . LYS A 1 79 ? 39.85154 14.24381 52.82322 1.000 128.92189 76 LYS A N 1
ATOM 569 C CA . LYS A 1 79 ? 40.74312 14.76933 51.79632 1.000 103.17533 76 LYS A CA 1
ATOM 570 C C . LYS A 1 79 ? 40.83935 16.28430 51.92155 1.000 125.16174 76 LYS A C 1
ATOM 571 O O . LYS A 1 79 ? 39.82639 16.96534 52.11462 1.000 139.16403 76 LYS A O 1
ATOM 577 N N . THR A 1 80 ? 42.06107 16.80200 51.79165 1.000 117.77165 77 THR A N 1
ATOM 578 C CA . THR A 1 80 ? 42.32731 18.23399 51.86402 1.000 117.43081 77 THR A CA 1
ATOM 579 C C . THR A 1 80 ? 42.38877 18.80902 50.45292 1.000 99.53066 77 THR A C 1
ATOM 580 O O . THR A 1 80 ? 43.26298 18.44004 49.66285 1.000 125.47826 77 THR A O 1
ATOM 584 N N . LEU A 1 81 ? 41.46547 19.71308 50.14973 1.000 126.86476 78 LEU A N 1
ATOM 585 C CA . LEU A 1 81 ? 41.39016 20.39318 48.86729 1.000 123.68903 78 LEU A CA 1
ATOM 586 C C . LEU A 1 81 ? 42.12257 21.72619 48.92793 1.000 111.16689 78 LEU A C 1
ATOM 587 O O . LEU A 1 81 ? 42.19603 22.37601 49.97669 1.000 119.45058 78 LEU A O 1
ATOM 592 N N . LYS A 1 82 ? 42.64752 22.13676 47.77779 1.000 119.46675 79 LYS A N 1
ATOM 593 C CA . LYS A 1 82 ? 43.37528 23.39180 47.63245 1.000 129.31665 79 LYS A CA 1
ATOM 594 C C . LYS A 1 82 ? 42.59945 24.26532 46.65402 1.000 127.90411 79 LYS A C 1
ATOM 595 O O . LYS A 1 82 ? 42.55518 23.97391 45.45320 1.000 132.29728 79 LYS A O 1
ATOM 601 N N . SER A 1 83 ? 41.96736 25.31541 47.17148 1.000 136.85280 80 SER A N 1
ATOM 602 C CA . SER A 1 83 ? 41.11381 26.20181 46.39371 1.000 133.21560 80 SER A CA 1
ATOM 603 C C . SER A 1 83 ? 41.73453 27.59326 46.30825 1.000 137.86280 80 SER A C 1
ATOM 604 O O . SER A 1 83 ? 42.83711 27.84580 46.80262 1.000 131.31573 80 SER A O 1
ATOM 607 N N . SER A 1 84 ? 40.99250 28.51072 45.68311 1.000 120.15144 81 SER A N 1
ATOM 608 C CA . SER A 1 84 ? 41.52365 29.84518 45.42201 1.000 135.10096 81 SER A CA 1
ATOM 609 C C . SER A 1 84 ? 41.60853 30.67670 46.69687 1.000 150.72211 81 SER A C 1
ATOM 610 O O . SER A 1 84 ? 42.56114 31.44492 46.88238 1.000 129.82011 81 SER A O 1
ATOM 613 N N . VAL A 1 85 ? 40.62040 30.54041 47.58331 1.000 157.85264 82 VAL A N 1
ATOM 614 C CA . VAL A 1 85 ? 40.59169 31.33291 48.80773 1.000 158.40537 82 VAL A CA 1
ATOM 615 C C . VAL A 1 85 ? 41.43114 30.71840 49.91909 1.000 140.15933 82 VAL A C 1
ATOM 616 O O . VAL A 1 85 ? 41.77640 31.41689 50.88030 1.000 148.28799 82 VAL A O 1
ATOM 620 N N . GLY A 1 86 ? 41.75744 29.43824 49.82701 1.000 129.48328 83 GLY A N 1
ATOM 621 C CA . GLY A 1 86 ? 42.58484 28.80859 50.83257 1.000 156.93553 83 GLY A CA 1
ATOM 622 C C . GLY A 1 86 ? 42.46011 27.29892 50.77111 1.000 141.37405 83 GLY A C 1
ATOM 623 O O . GLY A 1 86 ? 41.84223 26.73879 49.86714 1.000 129.91672 83 GLY A O 1
ATOM 624 N N . GLN A 1 87 ? 43.06708 26.66031 51.76530 1.000 138.56955 84 GLN A N 1
ATOM 625 C CA . GLN A 1 87 ? 43.06421 25.21108 51.89446 1.000 122.91382 84 GLN A CA 1
ATOM 626 C C . GLN A 1 87 ? 41.88801 24.77773 52.76323 1.000 128.34018 84 GLN A C 1
ATOM 627 O O . GLN A 1 87 ? 41.72664 25.27020 53.88492 1.000 135.34098 84 GLN A O 1
ATOM 633 N N . VAL A 1 88 ? 41.06653 23.86338 52.24465 1.000 123.57231 85 VAL A N 1
ATOM 634 C CA . VAL A 1 88 ? 39.89970 23.36199 52.96113 1.000 122.71095 85 VAL A CA 1
ATOM 635 C C . VAL A 1 88 ? 40.02316 21.84925 53.10916 1.000 110.62673 85 VAL A C 1
ATOM 636 O O . VAL A 1 88 ? 40.80763 21.20188 52.42898 1.000 120.89827 85 VAL A O 1
ATOM 640 N N . GLU A 1 89 ? 39.22736 21.28795 54.00986 1.000 112.64546 86 GLU A N 1
ATOM 641 C CA . GLU A 1 89 ? 39.22512 19.85132 54.24685 1.000 111.28340 86 GLU A CA 1
ATOM 642 C C . GLU A 1 89 ? 37.79354 19.34298 54.19871 1.000 130.01441 86 GLU A C 1
ATOM 643 O O . GLU A 1 89 ? 36.88885 19.96946 54.75880 1.000 139.17618 86 GLU A O 1
ATOM 649 N N . ILE A 1 90 ? 37.57949 18.21200 53.52222 1.000 117.17850 87 ILE A N 1
ATOM 650 C CA . ILE A 1 90 ? 36.23800 17.66592 53.37554 1.000 128.76124 87 ILE A CA 1
ATOM 651 C C . ILE A 1 90 ? 36.25014 16.16629 53.64003 1.000 136.61234 87 ILE A C 1
ATOM 652 O O . ILE A 1 90 ? 37.29458 15.50638 53.62157 1.000 138.24160 87 ILE A O 1
ATOM 657 N N . ASP A 1 91 ? 35.05152 15.64006 53.89132 1.000 132.20960 88 ASP A N 1
ATOM 658 C CA . ASP A 1 91 ? 34.80190 14.21487 54.06481 1.000 129.68027 88 ASP A CA 1
ATOM 659 C C . ASP A 1 91 ? 33.96809 13.73415 52.88539 1.000 120.82528 88 ASP A C 1
ATOM 660 O O . ASP A 1 91 ? 32.87171 14.25228 52.64767 1.000 126.04386 88 ASP A O 1
ATOM 665 N N . ILE A 1 92 ? 34.48092 12.75250 52.15944 1.000 127.75185 89 ILE A N 1
ATOM 666 C CA . ILE A 1 92 ? 33.85179 12.23703 50.94679 1.000 146.83180 89 ILE A CA 1
ATOM 667 C C . ILE A 1 92 ? 33.08963 10.96533 51.30307 1.000 143.13277 89 ILE A C 1
ATOM 668 O O . ILE A 1 92 ? 33.64035 10.11261 52.01548 1.000 143.69450 89 ILE A O 1
ATOM 673 N N . PRO A 1 93 ? 31.84932 10.80235 50.84770 1.000 130.66046 90 PRO A N 1
ATOM 674 C CA . PRO A 1 93 ? 31.11550 9.55740 51.10362 1.000 129.18053 90 PRO A CA 1
ATOM 675 C C . PRO A 1 93 ? 31.76937 8.37773 50.39985 1.000 121.52255 90 PRO A C 1
ATOM 676 O O . PRO A 1 93 ? 32.63343 8.52573 49.53452 1.000 118.99334 90 PRO A O 1
ATOM 680 N N . ARG A 1 94 ? 31.32226 7.18076 50.77182 1.000 116.85731 91 ARG A N 1
ATOM 681 C CA . ARG A 1 94 ? 32.00859 5.96545 50.35641 1.000 142.22216 91 ARG A CA 1
ATOM 682 C C . ARG A 1 94 ? 31.01112 4.82508 50.21141 1.000 161.50469 91 ARG A C 1
ATOM 683 O O . ARG A 1 94 ? 30.23693 4.55482 51.13426 1.000 177.57223 91 ARG A O 1
ATOM 691 N N . ASP A 1 95 ? 31.03528 4.16245 49.05776 1.000 139.51350 92 ASP A N 1
ATOM 692 C CA . ASP A 1 95 ? 30.21951 2.98146 48.82028 1.000 143.66912 92 ASP A CA 1
ATOM 693 C C . ASP A 1 95 ? 31.00891 1.72436 49.16476 1.000 147.75340 92 ASP A C 1
ATOM 694 O O . ASP A 1 95 ? 32.23672 1.74333 49.27310 1.000 163.15955 92 ASP A O 1
ATOM 699 N N . ARG A 1 96 ? 30.28433 0.61657 49.32772 1.000 141.85712 93 ARG A N 1
ATOM 700 C CA . ARG A 1 96 ? 30.92083 -0.60730 49.80379 1.000 148.47778 93 ARG A CA 1
ATOM 701 C C . ARG A 1 96 ? 31.84371 -1.20372 48.74741 1.000 159.22545 93 ARG A C 1
ATOM 702 O O . ARG A 1 96 ? 33.00977 -1.50249 49.02832 1.000 191.69054 93 ARG A O 1
ATOM 710 N N . ASN A 1 97 ? 31.34735 -1.38284 47.52575 1.000 158.03231 94 ASN A N 1
ATOM 711 C CA . ASN A 1 97 ? 32.15576 -2.01033 46.48759 1.000 168.39291 94 ASN A CA 1
ATOM 712 C C . ASN A 1 97 ? 33.07869 -1.03212 45.77208 1.000 160.75463 94 ASN A C 1
ATOM 713 O O . ASN A 1 97 ? 33.72320 -1.42699 44.79378 1.000 169.29355 94 ASN A O 1
ATOM 718 N N . ALA A 1 98 ? 33.15586 0.21650 46.23155 1.000 151.38032 95 ALA A N 1
ATOM 719 C CA . ALA A 1 98 ? 34.06803 1.22338 45.68876 1.000 180.66975 95 ALA A CA 1
ATOM 720 C C . ALA A 1 98 ? 33.91968 1.33741 44.17244 1.000 178.43367 95 ALA A C 1
ATOM 721 O O . ALA A 1 98 ? 34.86738 1.15950 43.40558 1.000 176.47757 95 ALA A O 1
ATOM 723 N N . GLU A 1 99 ? 32.69485 1.64448 43.74733 1.000 159.23612 96 GLU A N 1
ATOM 724 C CA . GLU A 1 99 ? 32.36987 1.65968 42.33125 1.000 179.51057 96 GLU A CA 1
ATOM 725 C C . GLU A 1 99 ? 32.11751 3.04775 41.76417 1.000 185.28433 96 GLU A C 1
ATOM 726 O O . GLU A 1 99 ? 32.24393 3.22610 40.54809 1.000 198.39175 96 GLU A O 1
ATOM 732 N N . PHE A 1 100 ? 31.77650 4.02947 42.59447 1.000 157.41495 97 PHE A N 1
ATOM 733 C CA . PHE A 1 100 ? 31.38404 5.33257 42.08068 1.000 168.29212 97 PHE A CA 1
ATOM 734 C C . PHE A 1 100 ? 32.57028 6.28621 42.05445 1.000 144.61914 97 PHE A C 1
ATOM 735 O O . PHE A 1 100 ? 33.40931 6.28651 42.95909 1.000 151.80576 97 PHE A O 1
ATOM 743 N N . GLU A 1 101 ? 32.64329 7.07942 40.98887 1.000 156.82081 98 GLU A N 1
ATOM 744 C CA . GLU A 1 101 ? 33.65132 8.10789 40.82020 1.000 148.09662 98 GLU A CA 1
ATOM 745 C C . GLU A 1 101 ? 33.01430 9.47282 41.00231 1.000 161.26415 98 GLU A C 1
ATOM 746 O O . GLU A 1 101 ? 31.99987 9.77006 40.35573 1.000 164.90751 98 GLU A O 1
ATOM 752 N N . PRO A 1 102 ? 33.56218 10.31397 41.87243 1.000 145.11191 99 PRO A N 1
ATOM 753 C CA . PRO A 1 102 ? 32.95406 11.62524 42.11221 1.000 152.04413 99 PRO A CA 1
ATOM 754 C C . PRO A 1 102 ? 33.02171 12.50855 40.87734 1.000 154.76965 99 PRO A C 1
ATOM 755 O O . PRO A 1 102 ? 33.97082 12.45418 40.09076 1.000 134.88162 99 PRO A O 1
ATOM 759 N N . LYS A 1 103 ? 31.99376 13.34078 40.72315 1.000 144.98755 100 LYS A N 1
ATOM 760 C CA . LYS A 1 103 ? 31.83983 14.17332 39.53780 1.000 160.92897 100 LYS A CA 1
ATOM 761 C C . LYS A 1 103 ? 32.43276 15.56519 39.73496 1.000 139.65281 100 LYS A C 1
ATOM 762 O O . LYS A 1 103 ? 33.14907 16.06324 38.86082 1.000 142.16972 100 LYS A O 1
ATOM 768 N N . ILE A 1 104 ? 32.15774 16.19965 40.87602 1.000 120.50713 101 ILE A N 1
ATOM 769 C CA . ILE A 1 104 ? 32.68303 17.54119 41.12257 1.000 130.60254 101 ILE A CA 1
ATOM 770 C C . ILE A 1 104 ? 34.19243 17.49596 41.30521 1.000 148.12815 101 ILE A C 1
ATOM 771 O O . ILE A 1 104 ? 34.94109 18.21803 40.63646 1.000 137.49353 101 ILE A O 1
ATOM 776 N N . VAL A 1 105 ? 34.65398 16.66703 42.23556 1.000 153.19134 102 VAL A N 1
ATOM 777 C CA . VAL A 1 105 ? 36.07766 16.49951 42.50999 1.000 132.41546 102 VAL A CA 1
ATOM 778 C C . VAL A 1 105 ? 36.48223 15.08183 42.12346 1.000 154.09011 102 VAL A C 1
ATOM 779 O O . VAL A 1 105 ? 36.21371 14.13567 42.87885 1.000 149.59979 102 VAL A O 1
ATOM 783 N N . PRO A 1 106 ? 37.12888 14.89143 40.97274 1.000 137.65724 103 PRO A N 1
ATOM 784 C CA . PRO A 1 106 ? 37.49902 13.54046 40.53043 1.000 139.60652 103 PRO A CA 1
ATOM 785 C C . PRO A 1 106 ? 38.43793 12.85683 41.51265 1.000 138.88756 103 PRO A C 1
ATOM 786 O O . PRO A 1 106 ? 38.90797 13.43705 42.49463 1.000 139.37931 103 PRO A O 1
ATOM 790 N N . ARG A 1 107 ? 38.70098 11.58211 41.23497 1.000 154.75323 104 ARG A N 1
ATOM 791 C CA . ARG A 1 107 ? 39.52382 10.78711 42.13431 1.000 137.38890 104 ARG A CA 1
ATOM 792 C C . ARG A 1 107 ? 40.92051 11.37411 42.25033 1.000 143.47924 104 ARG A C 1
ATOM 793 O O . ARG A 1 107 ? 41.55801 11.71066 41.24783 1.000 157.35217 104 ARG A O 1
ATOM 801 N N . TYR A 1 108 ? 41.39207 11.49025 43.49014 1.000 125.09662 105 TYR A N 1
ATOM 802 C CA . TYR A 1 108 ? 42.77438 11.86160 43.75853 1.000 145.47988 105 TYR A CA 1
ATOM 803 C C . TYR A 1 108 ? 43.07887 13.31175 43.39399 1.000 149.93729 105 TYR A C 1
ATOM 804 O O . TYR A 1 108 ? 44.21678 13.76576 43.55562 1.000 154.30905 105 TYR A O 1
ATOM 813 N N . LYS A 1 109 ? 42.08435 14.04648 42.89840 1.000 133.46570 106 LYS A N 1
ATOM 814 C CA . LYS A 1 109 ? 42.28819 15.44364 42.53238 1.000 136.71151 106 LYS A CA 1
ATOM 815 C C . LYS A 1 109 ? 42.13588 16.31646 43.77162 1.000 132.90596 106 LYS A C 1
ATOM 816 O O . LYS A 1 109 ? 41.10660 16.25841 44.45038 1.000 129.12798 106 LYS A O 1
ATOM 822 N N . ARG A 1 110 ? 43.16187 17.11034 44.08023 1.000 111.95341 107 ARG A N 1
ATOM 823 C CA . ARG A 1 110 ? 43.09312 18.03900 45.19480 1.000 105.24116 107 ARG A CA 1
ATOM 824 C C . ARG A 1 110 ? 43.34132 19.48366 44.79513 1.000 111.70201 107 ARG A C 1
ATOM 825 O O . ARG A 1 110 ? 43.12405 20.38015 45.61777 1.000 98.15956 107 ARG A O 1
ATOM 833 N N . ASP A 1 111 ? 43.78678 19.73711 43.57044 1.000 130.94972 108 ASP A N 1
ATOM 834 C CA . ASP A 1 111 ? 43.91528 21.09322 43.06047 1.000 125.49177 108 ASP A CA 1
ATOM 835 C C . ASP A 1 111 ? 42.60596 21.46795 42.38778 1.000 130.67019 108 ASP A C 1
ATOM 836 O O . ASP A 1 111 ? 42.15556 20.77990 41.46488 1.000 148.55984 108 ASP A O 1
ATOM 841 N N . ILE A 1 112 ? 41.99198 22.54611 42.85617 1.000 119.73050 109 ILE A N 1
ATOM 842 C CA . ILE A 1 112 ? 40.63545 22.85681 42.43668 1.000 136.15165 109 ILE A CA 1
ATOM 843 C C . ILE A 1 112 ? 40.60056 24.22735 41.79122 1.000 154.84501 109 ILE A C 1
ATOM 844 O O . ILE A 1 112 ? 39.75896 24.49799 40.92831 1.000 160.75969 109 ILE A O 1
ATOM 849 N N . SER A 1 113 ? 41.56070 25.07049 42.15466 1.000 135.91751 110 SER A N 1
ATOM 850 C CA . SER A 1 113 ? 41.53499 26.47924 41.79268 1.000 149.99400 110 SER A CA 1
ATOM 851 C C . SER A 1 113 ? 41.63142 26.69754 40.28843 1.000 172.37359 110 SER A C 1
ATOM 852 O O . SER A 1 113 ? 41.51665 27.83495 39.81690 1.000 192.52778 110 SER A O 1
ATOM 855 N N . GLU A 1 114 ? 41.80145 25.61217 39.53092 1.000 170.02477 111 GLU A N 1
ATOM 856 C CA . GLU A 1 114 ? 41.98991 25.68897 38.08574 1.000 180.00356 111 GLU A CA 1
ATOM 857 C C . GLU A 1 114 ? 43.15726 26.60962 37.76140 1.000 179.19734 111 GLU A C 1
ATOM 858 O O . GLU A 1 114 ? 43.14738 27.35134 36.77613 1.000 181.22439 111 GLU A O 1
ATOM 864 N N . ILE A 1 115 ? 44.17629 26.55204 38.62201 1.000 168.13620 112 ILE A N 1
ATOM 865 C CA . ILE A 1 115 ? 45.33835 27.42748 38.52812 1.000 163.15103 112 ILE A CA 1
ATOM 866 C C . ILE A 1 115 ? 46.28575 27.01847 37.41742 1.000 156.73776 112 ILE A C 1
ATOM 867 O O . ILE A 1 115 ? 47.21826 27.77469 37.10747 1.000 146.74296 112 ILE A O 1
ATOM 872 N N . GLU A 1 116 ? 46.05486 25.85271 36.80368 1.000 145.67691 113 GLU A N 1
ATOM 873 C CA . GLU A 1 116 ? 46.96441 25.29840 35.81029 1.000 156.41240 113 GLU A CA 1
ATOM 874 C C . GLU A 1 116 ? 47.43649 26.36696 34.83512 1.000 143.19789 113 GLU A C 1
ATOM 875 O O . GLU A 1 116 ? 48.60745 26.76907 34.84915 1.000 134.08373 113 GLU A O 1
ATOM 881 N N . ASN A 1 117 ? 46.49687 26.91106 34.05740 1.000 137.49828 114 ASN A N 1
ATOM 882 C CA . ASN A 1 117 ? 46.85503 27.88077 33.03022 1.000 138.23251 114 ASN A CA 1
ATOM 883 C C . ASN A 1 117 ? 47.60679 29.06281 33.62218 1.000 145.29127 114 ASN A C 1
ATOM 884 O O . ASN A 1 117 ? 48.60532 29.51653 33.04895 1.000 161.90102 114 ASN A O 1
ATOM 889 N N . LYS A 1 118 ? 47.16299 29.55685 34.78225 1.000 142.62149 115 LYS A N 1
ATOM 890 C CA . LYS A 1 118 ? 47.83421 30.69837 35.39563 1.000 154.08599 115 LYS A CA 1
ATOM 891 C C . LYS A 1 118 ? 49.31625 30.41378 35.59535 1.000 144.99301 115 LYS A C 1
ATOM 892 O O . LYS A 1 118 ? 50.17288 31.22841 35.22791 1.000 154.88496 115 LYS A O 1
ATOM 898 N N . ILE A 1 119 ? 49.63836 29.23904 36.14441 1.000 133.07051 116 ILE A N 1
ATOM 899 C CA . ILE A 1 119 ? 51.04107 28.87447 36.32069 1.000 142.28689 116 ILE A CA 1
ATOM 900 C C . ILE A 1 119 ? 51.76398 28.93570 34.98379 1.000 122.37526 116 ILE A C 1
ATOM 901 O O . ILE A 1 119 ? 52.83275 29.54713 34.86026 1.000 112.01837 116 ILE A O 1
ATOM 906 N N . ILE A 1 120 ? 51.15857 28.34530 33.95133 1.000 113.84974 117 ILE A N 1
ATOM 907 C CA . ILE A 1 120 ? 51.72487 28.42076 32.60947 1.000 105.67991 117 ILE A CA 1
ATOM 908 C C . ILE A 1 120 ? 51.91389 29.87438 32.20085 1.000 125.83657 117 ILE A C 1
ATOM 909 O O . ILE A 1 120 ? 52.99243 30.27523 31.74443 1.000 114.67371 117 ILE A O 1
ATOM 914 N N . ALA A 1 121 ? 50.87740 30.69568 32.39912 1.000 130.62617 118 ALA A N 1
ATOM 915 C CA . ALA A 1 121 ? 50.95759 32.09562 32.00340 1.000 114.23001 118 ALA A CA 1
ATOM 916 C C . ALA A 1 121 ? 52.06787 32.82845 32.73723 1.000 124.99078 118 ALA A C 1
ATOM 917 O O . ALA A 1 121 ? 52.51824 33.87877 32.26876 1.000 139.22887 118 ALA A O 1
ATOM 919 N N . MET A 1 122 ? 52.51653 32.29962 33.87665 1.000 112.79697 119 MET A N 1
ATOM 920 C CA . MET A 1 122 ? 53.66773 32.87952 34.55295 1.000 125.69123 119 MET A CA 1
ATOM 921 C C . MET A 1 122 ? 54.96914 32.40387 33.92001 1.000 129.17772 119 MET A C 1
ATOM 922 O O . MET A 1 122 ? 55.87595 33.20842 33.67652 1.000 139.65679 119 MET A O 1
ATOM 927 N N . TYR A 1 123 ? 55.06640 31.10405 33.62910 1.000 126.72901 120 TYR A N 1
ATOM 928 C CA . TYR A 1 123 ? 56.24739 30.58109 32.95124 1.000 116.41177 120 TYR A CA 1
ATOM 929 C C . TYR A 1 123 ? 56.42219 31.23344 31.58427 1.000 138.46439 120 TYR A C 1
ATOM 930 O O . TYR A 1 123 ? 57.55099 31.50622 31.15696 1.000 132.04404 120 TYR A O 1
ATOM 939 N N . ALA A 1 124 ? 55.31112 31.50359 30.88854 1.000 136.28143 121 ALA A N 1
ATOM 940 C CA . ALA A 1 124 ? 55.38609 32.20919 29.61280 1.000 131.13712 121 ALA A CA 1
ATOM 941 C C . ALA A 1 124 ? 55.83337 33.65436 29.79401 1.000 123.54621 121 ALA A C 1
ATOM 942 O O . ALA A 1 124 ? 56.44956 34.22359 28.88742 1.000 117.77036 121 ALA A O 1
ATOM 944 N N . ARG A 1 125 ? 55.53733 34.26081 30.94941 1.000 129.95190 122 ARG A N 1
ATOM 945 C CA . ARG A 1 125 ? 56.00150 35.61863 31.21617 1.000 128.88023 122 ARG A CA 1
ATOM 946 C C . ARG A 1 125 ? 57.51330 35.67477 31.36053 1.000 122.32018 122 ARG A C 1
ATOM 947 O O . ARG A 1 125 ? 58.11734 36.73597 31.17013 1.000 137.82778 122 ARG A O 1
ATOM 955 N N . GLY A 1 126 ? 58.12048 34.57215 31.75981 1.000 110.50568 123 GLY A N 1
ATOM 956 C CA . GLY A 1 126 ? 59.49985 34.54127 32.14531 1.000 115.90513 123 GLY A CA 1
ATOM 957 C C . GLY A 1 126 ? 59.74068 34.32486 33.62913 1.000 123.35042 123 GLY A C 1
ATOM 958 O O . GLY A 1 126 ? 60.83229 34.66589 34.10972 1.000 154.23807 123 GLY A O 1
ATOM 959 N N . MET A 1 127 ? 58.79599 33.72759 34.35706 1.000 118.45251 124 MET A N 1
ATOM 960 C CA . MET A 1 127 ? 58.95644 33.55068 35.79336 1.000 139.22219 124 MET A CA 1
ATOM 961 C C . MET A 1 127 ? 59.64884 32.22976 36.09270 1.000 134.37229 124 MET A C 1
ATOM 962 O O . MET A 1 127 ? 59.30682 31.20167 35.50129 1.000 119.89295 124 MET A O 1
ATOM 967 N N . SER A 1 128 ? 60.61244 32.26381 37.01309 1.000 105.75581 125 SER A N 1
ATOM 968 C CA . SER A 1 128 ? 61.28938 31.04988 37.44112 1.000 123.01261 125 SER A CA 1
ATOM 969 C C . SER A 1 128 ? 60.32033 30.11139 38.14458 1.000 128.15961 125 SER A C 1
ATOM 970 O O . SER A 1 128 ? 59.31551 30.53235 38.72287 1.000 148.59879 125 SER A O 1
ATOM 973 N N . THR A 1 129 ? 60.63831 28.81923 38.09190 1.000 141.04540 126 THR A N 1
ATOM 974 C CA . THR A 1 129 ? 59.80860 27.83529 38.77322 1.000 135.06196 126 THR A CA 1
ATOM 975 C C . THR A 1 129 ? 59.80529 28.07060 40.27872 1.000 143.90870 126 THR A C 1
ATOM 976 O O . THR A 1 129 ? 58.77220 27.90473 40.93567 1.000 148.64514 126 THR A O 1
ATOM 980 N N . ARG A 1 130 ? 60.94751 28.47261 40.84314 1.000 135.60111 127 ARG A N 1
ATOM 981 C CA . ARG A 1 130 ? 60.98900 28.78878 42.26798 1.000 129.53215 127 ARG A CA 1
ATOM 982 C C . ARG A 1 130 ? 60.26809 30.09922 42.56348 1.000 136.58667 127 ARG A C 1
ATOM 983 O O . ARG A 1 130 ? 59.61113 30.23303 43.60417 1.000 141.66839 127 ARG A O 1
ATOM 991 N N . GLU A 1 131 ? 60.38376 31.07836 41.66224 1.000 131.86558 128 GLU A N 1
ATOM 992 C CA . GLU A 1 131 ? 59.59452 32.30097 41.78413 1.000 146.54537 128 GLU A CA 1
ATOM 993 C C . GLU A 1 131 ? 58.10434 31.98899 41.78353 1.000 129.22921 128 GLU A C 1
ATOM 994 O O . GLU A 1 131 ? 57.34578 32.50536 42.61392 1.000 133.68748 128 GLU A O 1
ATOM 1000 N N . ILE A 1 132 ? 57.66734 31.15013 40.84204 1.000 118.75724 129 ILE A N 1
ATOM 1001 C CA . ILE A 1 132 ? 56.26060 30.77427 40.76889 1.000 111.97442 129 ILE A CA 1
ATOM 1002 C C . ILE A 1 132 ? 55.84043 30.04085 42.03536 1.000 118.01239 129 ILE A C 1
ATOM 1003 O O . ILE A 1 132 ? 54.75582 30.28261 42.57514 1.000 141.39439 129 ILE A O 1
ATOM 1008 N N . ASN A 1 133 ? 56.69388 29.14639 42.53862 1.000 123.48100 130 ASN A N 1
ATOM 1009 C CA . ASN A 1 133 ? 56.37317 28.42618 43.76783 1.000 118.21436 130 ASN A CA 1
ATOM 1010 C C . ASN A 1 133 ? 56.17305 29.38606 44.93391 1.000 127.99855 130 ASN A C 1
ATOM 1011 O O . ASN A 1 133 ? 55.18007 29.29339 45.66929 1.000 150.32430 130 ASN A O 1
ATOM 1016 N N . GLU A 1 134 ? 57.11819 30.31130 45.12369 1.000 132.94168 131 GLU A N 1
ATOM 1017 C CA . GLU A 1 134 ? 57.00881 31.26604 46.22154 1.000 121.84399 131 GLU A CA 1
ATOM 1018 C C . GLU A 1 134 ? 55.76468 32.13196 46.08153 1.000 131.82631 131 GLU A C 1
ATOM 1019 O O . GLU A 1 134 ? 55.05882 32.37438 47.06807 1.000 153.44667 131 GLU A O 1
ATOM 1025 N N . GLN A 1 135 ? 55.46868 32.59539 44.86216 1.000 142.28226 132 GLN A N 1
ATOM 1026 C CA . GLN A 1 135 ? 54.29131 33.43697 44.65645 1.000 147.22766 132 GLN A CA 1
ATOM 1027 C C . GLN A 1 135 ? 53.00420 32.67871 44.95467 1.000 134.23997 132 GLN A C 1
ATOM 1028 O O . GLN A 1 135 ? 52.10060 33.20454 45.61516 1.000 132.34476 132 GLN A O 1
ATOM 1034 N N . ILE A 1 136 ? 52.89164 31.44624 44.45682 1.000 123.80785 133 ILE A N 1
ATOM 1035 C CA . ILE A 1 136 ? 51.67682 30.66983 44.68347 1.000 117.41054 133 ILE A CA 1
ATOM 1036 C C . ILE A 1 136 ? 51.48656 30.41306 46.17185 1.000 123.97180 133 ILE A C 1
ATOM 1037 O O . ILE A 1 136 ? 50.39402 30.61135 46.71705 1.000 156.50047 133 ILE A O 1
ATOM 1042 N N . GLN A 1 137 ? 52.55179 29.99047 46.85952 1.000 128.57189 134 GLN A N 1
ATOM 1043 C CA . GLN A 1 137 ? 52.43366 29.75501 48.29533 1.000 135.01621 134 GLN A CA 1
ATOM 1044 C C . GLN A 1 137 ? 52.04401 31.02816 49.03839 1.000 141.43413 134 GLN A C 1
ATOM 1045 O O . GLN A 1 137 ? 51.22216 30.98754 49.96197 1.000 156.13084 134 GLN A O 1
ATOM 1051 N N . GLU A 1 138 ? 52.60626 32.17310 48.64378 1.000 127.07514 135 GLU A N 1
ATOM 1052 C CA . GLU A 1 138 ? 52.35877 33.39445 49.40204 1.000 144.08665 135 GLU A CA 1
ATOM 1053 C C . GLU A 1 138 ? 50.95188 33.93770 49.16674 1.000 140.35181 135 GLU A C 1
ATOM 1054 O O . GLU A 1 138 ? 50.27179 34.33348 50.12084 1.000 153.77612 135 GLU A O 1
ATOM 1060 N N . ILE A 1 139 ? 50.48853 33.95991 47.91686 1.000 142.02266 136 ILE A N 1
ATOM 1061 C CA . ILE A 1 139 ? 49.23763 34.63061 47.57383 1.000 152.49495 136 ILE A CA 1
ATOM 1062 C C . ILE A 1 139 ? 48.10523 33.64625 47.29523 1.000 132.36730 136 ILE A C 1
ATOM 1063 O O . ILE A 1 139 ? 47.07189 34.04144 46.74688 1.000 130.22877 136 ILE A O 1
ATOM 1068 N N . TYR A 1 140 ? 48.26316 32.37352 47.65278 1.000 123.64201 137 TYR A N 1
ATOM 1069 C CA . TYR A 1 140 ? 47.15972 31.42609 47.54561 1.000 120.51993 137 TYR A CA 1
ATOM 1070 C C . TYR A 1 140 ? 46.98398 30.53011 48.75857 1.000 130.03300 137 TYR A C 1
ATOM 1071 O O . TYR A 1 140 ? 45.92686 29.89915 48.87916 1.000 141.82239 137 TYR A O 1
ATOM 1080 N N . GLY A 1 141 ? 47.95994 30.45462 49.65817 1.000 115.59815 138 GLY A N 1
ATOM 1081 C CA . GLY A 1 141 ? 47.81812 29.65382 50.85781 1.000 140.43554 138 GLY A CA 1
ATOM 1082 C C . GLY A 1 141 ? 48.37701 28.24887 50.75110 1.000 161.99293 138 GLY A C 1
ATOM 1083 O O . GLY A 1 141 ? 49.03189 27.77056 51.68300 1.000 172.84721 138 GLY A O 1
ATOM 1084 N N . PHE A 1 142 ? 48.13181 27.57305 49.63300 1.000 155.87052 139 PHE A N 1
ATOM 1085 C CA . PHE A 1 142 ? 48.62404 26.21496 49.46454 1.000 151.14505 139 PHE A CA 1
ATOM 1086 C C . PHE A 1 142 ? 49.95002 26.21844 48.70915 1.000 169.15679 139 PHE A C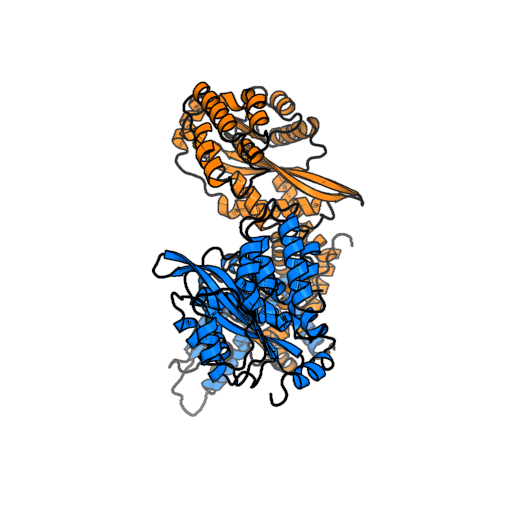 1
ATOM 1087 O O . PHE A 1 142 ? 50.31541 27.18996 48.04193 1.000 159.42554 139 PHE A O 1
ATOM 1095 N N . GLU A 1 143 ? 50.67357 25.10967 48.82665 1.000 176.62675 140 GLU A N 1
ATOM 1096 C CA . GLU A 1 143 ? 52.02870 25.00001 48.30455 1.000 169.74670 140 GLU A CA 1
ATOM 1097 C C . GLU A 1 143 ? 52.03225 24.20199 47.00732 1.000 155.58516 140 GLU A C 1
ATOM 1098 O O . GLU A 1 143 ? 51.38210 23.15457 46.91202 1.000 135.13544 140 GLU A O 1
ATOM 1104 N N . VAL A 1 144 ? 52.75802 24.70963 46.01074 1.000 150.89096 141 VAL A N 1
ATOM 1105 C CA . VAL A 1 144 ? 52.98899 24.01241 44.74841 1.000 157.27027 141 VAL A CA 1
ATOM 1106 C C . VAL A 1 144 ? 54.46450 24.16486 44.40151 1.000 164.44431 141 VAL A C 1
ATOM 1107 O O . VAL A 1 144 ? 54.93733 25.28450 44.17387 1.000 154.97596 141 VAL A O 1
ATOM 1111 N N . SER A 1 145 ? 55.19009 23.04694 44.36138 1.000 160.13714 142 SER A N 1
ATOM 1112 C CA . SER A 1 145 ? 56.63617 23.06757 44.19345 1.000 157.33954 142 SER A CA 1
ATOM 1113 C C . SER A 1 145 ? 57.00881 23.35344 42.73956 1.000 162.92048 142 SER A C 1
ATOM 1114 O O . SER A 1 145 ? 56.15335 23.54550 41.87204 1.000 164.57926 142 SER A O 1
ATOM 1117 N N . ALA A 1 146 ? 58.31571 23.37388 42.46938 1.000 148.69833 143 ALA A N 1
ATOM 1118 C CA . ALA A 1 146 ? 58.79988 23.71256 41.13624 1.000 150.99463 143 ALA A CA 1
ATOM 1119 C C . ALA A 1 146 ? 58.65418 22.54405 40.16802 1.000 143.76292 143 ALA A C 1
ATOM 1120 O O . ALA A 1 146 ? 58.31072 22.74419 38.99560 1.000 134.81644 143 ALA A O 1
ATOM 1122 N N . GLU A 1 147 ? 58.92128 21.32097 40.63459 1.000 122.77009 144 GLU A N 1
ATOM 1123 C CA . GLU A 1 147 ? 58.74859 20.15710 39.77326 1.000 133.85985 144 GLU A CA 1
ATOM 1124 C C . GLU A 1 147 ? 57.30460 20.02149 39.31944 1.000 132.76849 144 GLU A C 1
ATOM 1125 O O . GLU A 1 147 ? 57.04379 19.60931 38.18403 1.000 116.32405 144 GLU A O 1
ATOM 1131 N N . MET A 1 148 ? 56.35294 20.37297 40.18494 1.000 147.52999 145 MET A N 1
ATOM 1132 C CA . MET A 1 148 ? 54.95941 20.37221 39.76359 1.000 145.00768 145 MET A CA 1
ATOM 1133 C C . MET A 1 148 ? 54.69074 21.46635 38.73846 1.000 145.03550 145 MET A C 1
ATOM 1134 O O . MET A 1 148 ? 53.84758 21.28719 37.85617 1.000 141.94294 145 MET A O 1
ATOM 1139 N N . VAL A 1 149 ? 55.40557 22.59151 38.81800 1.000 132.13187 146 VAL A N 1
ATOM 1140 C CA . VAL A 1 149 ? 55.28221 23.60996 37.77792 1.000 135.13429 146 VAL A CA 1
ATOM 1141 C C . VAL A 1 149 ? 55.76633 23.05869 36.44543 1.000 132.69314 146 VAL A C 1
ATOM 1142 O O . VAL A 1 149 ? 55.12576 23.25083 35.40394 1.000 145.88632 146 VAL A O 1
ATOM 1146 N N . SER A 1 150 ? 56.90592 22.36535 36.45842 1.000 132.27875 147 SER A N 1
ATOM 1147 C CA . SER A 1 150 ? 57.40197 21.73892 35.23850 1.000 122.85942 147 SER A CA 1
ATOM 1148 C C . SER A 1 150 ? 56.41401 20.70716 34.71213 1.000 127.79645 147 SER A C 1
ATOM 1149 O O . SER A 1 150 ? 56.18598 20.61595 33.50154 1.000 120.76987 147 SER A O 1
ATOM 1152 N N . LYS A 1 151 ? 55.80959 19.92704 35.60978 1.000 122.40182 148 LYS A N 1
ATOM 1153 C CA . LYS A 1 151 ? 54.84386 18.91888 35.18588 1.000 127.73700 148 LYS A CA 1
ATOM 1154 C C . LYS A 1 151 ? 53.58440 19.55443 34.61265 1.000 129.53325 148 LYS A C 1
ATOM 1155 O O . LYS A 1 151 ? 52.97307 18.99973 33.69150 1.000 120.48651 148 LYS A O 1
ATOM 1161 N N . ILE A 1 152 ? 53.18285 20.70828 35.14694 1.000 130.51555 149 ILE A N 1
ATOM 1162 C CA . ILE A 1 152 ? 52.03260 21.42693 34.61248 1.000 138.07158 149 ILE A CA 1
ATOM 1163 C C . ILE A 1 152 ? 52.34761 21.97745 33.22877 1.000 129.29787 149 ILE A C 1
ATOM 1164 O O . ILE A 1 152 ? 51.53067 21.87965 32.30430 1.000 114.36964 149 ILE A O 1
ATOM 1169 N N . THR A 1 153 ? 53.54205 22.54813 33.05849 1.000 135.04502 150 THR A N 1
ATOM 1170 C CA . THR A 1 153 ? 53.93725 23.09736 31.76645 1.000 133.57091 150 THR A CA 1
ATOM 1171 C C . THR A 1 153 ? 54.28284 22.02018 30.74685 1.000 136.24143 150 THR A C 1
ATOM 1172 O O . THR A 1 153 ? 54.37150 22.32551 29.55342 1.000 122.94699 150 THR A O 1
ATOM 1176 N N . ASP A 1 154 ? 54.47972 20.77670 31.18479 1.000 134.21542 151 ASP A N 1
ATOM 1177 C CA . ASP A 1 154 ? 54.60906 19.66970 30.24534 1.000 117.89484 151 ASP A CA 1
ATOM 1178 C C . ASP A 1 154 ? 53.33253 19.44340 29.44298 1.000 129.56211 151 ASP A C 1
ATOM 1179 O O . ASP A 1 154 ? 53.38526 18.80811 28.38325 1.000 135.63915 151 ASP A O 1
ATOM 1184 N N . LYS A 1 155 ? 52.19051 19.95320 29.92251 1.000 133.67106 152 LYS A N 1
ATOM 1185 C CA . LYS A 1 155 ? 50.89887 19.64178 29.31658 1.000 129.69717 152 LYS A CA 1
ATOM 1186 C C . LYS A 1 155 ? 50.69639 20.30088 27.96151 1.000 143.61717 152 LYS A C 1
ATOM 1187 O O . LYS A 1 155 ? 49.79347 19.89315 27.22578 1.000 135.95291 152 LYS A O 1
ATOM 1193 N N . ILE A 1 156 ? 51.48717 21.31049 27.61427 1.000 138.38195 153 ILE A N 1
ATOM 1194 C CA . ILE A 1 156 ? 51.27511 22.00296 26.34807 1.000 134.99267 153 ILE A CA 1
ATOM 1195 C C . ILE A 1 156 ? 52.20628 21.43770 25.28703 1.000 134.54350 153 ILE A C 1
ATOM 1196 O O . ILE A 1 156 ? 52.25328 21.93599 24.15548 1.000 145.35213 153 ILE A O 1
ATOM 1201 N N . LEU A 1 157 ? 52.95599 20.39524 25.64846 1.000 129.64414 154 LEU A N 1
ATOM 1202 C CA . LEU A 1 157 ? 53.76680 19.69322 24.65675 1.000 121.58564 154 LEU A CA 1
ATOM 1203 C C . LEU A 1 157 ? 52.93822 19.15520 23.48334 1.000 139.70702 154 LEU A C 1
ATOM 1204 O O . LEU A 1 157 ? 53.37261 19.31974 22.33130 1.000 141.27684 154 LEU A O 1
ATOM 1209 N N . PRO A 1 158 ? 51.76458 18.53238 23.69387 1.000 139.39177 155 PRO A N 1
ATOM 1210 C CA . PRO A 1 158 ? 50.90298 18.24493 22.52958 1.000 138.63201 155 PRO A CA 1
ATOM 1211 C C . PRO A 1 158 ? 50.51289 19.49116 21.75802 1.000 144.20971 155 PRO A C 1
ATOM 1212 O O . PRO A 1 158 ? 50.47800 19.46528 20.52190 1.000 160.56968 155 PRO A O 1
ATOM 1216 N N . GLU A 1 159 ? 50.21950 20.58924 22.45709 1.000 139.71546 156 GLU A N 1
ATOM 1217 C CA . GLU A 1 159 ? 49.93126 21.84561 21.77352 1.000 140.07689 156 GLU A CA 1
ATOM 1218 C C . GLU A 1 159 ? 51.13553 22.31097 20.96500 1.000 149.08815 156 GLU A C 1
ATOM 1219 O O . GLU A 1 159 ? 50.98616 22.83646 19.85343 1.000 142.97549 156 GLU A O 1
ATOM 1225 N N . ILE A 1 160 ? 52.34238 22.09659 21.49704 1.000 164.77239 157 ILE A N 1
ATOM 1226 C CA . ILE A 1 160 ? 53.55428 22.47189 20.77477 1.000 148.54705 157 ILE A CA 1
ATOM 1227 C C . ILE A 1 160 ? 53.68347 21.65781 19.49542 1.000 159.26919 157 ILE A C 1
ATOM 1228 O O . ILE A 1 160 ? 54.02971 22.19246 18.43609 1.000 166.83877 157 ILE A O 1
ATOM 1233 N N . GLU A 1 161 ? 53.40098 20.35505 19.56547 1.000 165.09082 158 GLU A N 1
ATOM 1234 C CA . GLU A 1 161 ? 53.44333 19.54607 18.34928 1.000 159.42748 158 GLU A CA 1
ATOM 1235 C C . GLU A 1 161 ? 52.37246 19.98482 17.35369 1.000 151.51999 158 GLU A C 1
ATOM 1236 O O . GLU A 1 161 ? 52.62849 20.04737 16.14330 1.000 166.42840 158 GLU A O 1
ATOM 1242 N N . GLU A 1 162 ? 51.17130 20.30592 17.84518 1.000 162.00686 159 GLU A N 1
ATOM 1243 C CA . GLU A 1 162 ? 50.10090 20.75085 16.95597 1.000 173.38259 159 GLU A CA 1
ATOM 1244 C C . GLU A 1 162 ? 50.44648 22.07037 16.28070 1.000 152.14406 159 GLU A C 1
ATOM 1245 O O . GLU A 1 162 ? 49.97467 22.34155 15.17083 1.000 136.42982 159 GLU A O 1
ATOM 1251 N N . TRP A 1 163 ? 51.24733 22.91006 16.93797 1.000 143.07856 160 TRP A N 1
ATOM 1252 C CA . TRP A 1 163 ? 51.72927 24.11837 16.27632 1.000 154.00246 160 TRP A CA 1
ATOM 1253 C C . TRP A 1 163 ? 52.85464 23.79920 15.29754 1.000 164.40668 160 TRP A C 1
ATOM 1254 O O . TRP A 1 163 ? 52.95012 24.41669 14.23057 1.000 150.19897 160 TRP A O 1
ATOM 1265 N N . GLN A 1 164 ? 53.71275 22.83740 15.64596 1.000 161.12110 161 GLN A N 1
ATOM 1266 C CA . GLN A 1 164 ? 54.77665 22.40805 14.74661 1.000 143.98383 161 GLN A CA 1
ATOM 1267 C C . GLN A 1 164 ? 54.23750 21.77654 13.47260 1.000 158.57155 161 GLN A C 1
ATOM 1268 O O . GLN A 1 164 ? 54.95352 21.73070 12.46733 1.000 185.64433 161 GLN A O 1
ATOM 1274 N N . LYS A 1 165 ? 53.00168 21.28041 13.49288 1.000 147.59751 162 LYS A N 1
ATOM 1275 C CA . LYS A 1 165 ? 52.37569 20.71383 12.30543 1.000 139.10880 162 LYS A CA 1
ATOM 1276 C C . LYS A 1 165 ? 51.29636 21.62879 11.73407 1.000 147.28252 162 LYS A C 1
ATOM 1277 O O . LYS A 1 165 ? 50.44115 21.17313 10.96797 1.000 140.19956 162 LYS A O 1
ATOM 1283 N N . ARG A 1 166 ? 51.33504 22.91168 12.07679 1.000 164.91682 163 ARG A N 1
ATOM 1284 C CA . ARG A 1 166 ? 50.27216 23.83344 11.68751 1.000 162.71067 163 ARG A CA 1
ATOM 1285 C C . ARG A 1 166 ? 50.25180 24.00940 10.17443 1.000 143.12714 163 ARG A C 1
ATOM 1286 O O . ARG A 1 166 ? 51.30551 24.23841 9.56915 1.000 160.22797 163 ARG A O 1
ATOM 1294 N N . PRO A 1 167 ? 49.09126 23.90709 9.52676 1.000 141.17911 164 PRO A N 1
ATOM 1295 C CA . PRO A 1 167 ? 49.03427 24.13280 8.07681 1.000 159.90863 164 PRO A CA 1
ATOM 1296 C C . PRO A 1 167 ? 49.28296 25.59902 7.74850 1.000 161.75673 164 PRO A C 1
ATOM 1297 O O . PRO A 1 167 ? 48.64744 26.49335 8.31140 1.000 163.85005 164 PRO A O 1
ATOM 1301 N N . LEU A 1 168 ? 50.21881 25.83552 6.83571 1.000 160.84438 165 LEU A N 1
ATOM 1302 C CA . LEU A 1 168 ? 50.63647 27.17367 6.44539 1.000 157.29251 165 LEU A CA 1
ATOM 1303 C C . LEU A 1 168 ? 50.00347 27.57098 5.11431 1.000 163.67454 165 LEU A C 1
ATOM 1304 O O . LEU A 1 168 ? 49.44724 26.74550 4.38635 1.000 173.48182 165 LEU A O 1
ATOM 1309 N N . GLY A 1 169 ? 50.10582 28.86017 4.79714 1.000 154.68052 166 GLY A N 1
ATOM 1310 C CA . GLY A 1 169 ? 49.57110 29.36692 3.55063 1.000 156.74531 166 GLY A CA 1
ATOM 1311 C C . GLY A 1 169 ? 50.35337 28.87413 2.34812 1.000 163.62364 166 GLY A C 1
ATOM 1312 O O . GLY A 1 169 ? 51.41995 28.26919 2.45617 1.000 186.80825 166 GLY A O 1
ATOM 1313 N N . GLU A 1 170 ? 49.80518 29.15010 1.16369 1.000 170.16944 167 GLU A N 1
ATOM 1314 C CA . GLU A 1 170 ? 50.43287 28.66305 -0.06051 1.000 184.28290 167 GLU A CA 1
ATOM 1315 C C . GLU A 1 170 ? 51.68358 29.46586 -0.39889 1.000 177.71124 167 GLU A C 1
ATOM 1316 O O . GLU A 1 170 ? 52.74979 28.89422 -0.65702 1.000 161.32264 167 GLU A O 1
ATOM 1322 N N . VAL A 1 171 ? 51.57569 30.79235 -0.39765 1.000 174.84267 168 VAL A N 1
ATOM 1323 C CA . VAL A 1 171 ? 52.67204 31.67121 -0.78408 1.000 170.04501 168 VAL A CA 1
ATOM 1324 C C . VAL A 1 171 ? 52.90338 32.69637 0.31669 1.000 167.20836 168 VAL A C 1
ATOM 1325 O O . VAL A 1 171 ? 51.94991 33.24924 0.87682 1.000 166.10779 168 VAL A O 1
ATOM 1329 N N . TYR A 1 172 ? 54.17045 32.94568 0.62606 1.000 166.79317 169 TYR A N 1
ATOM 1330 C CA . TYR A 1 172 ? 54.55567 33.99356 1.56865 1.000 139.18246 169 TYR A CA 1
ATOM 1331 C C . TYR A 1 172 ? 55.50414 34.93770 0.85374 1.000 132.02291 169 TYR A C 1
ATOM 1332 O O . TYR A 1 172 ? 56.62835 34.52984 0.50366 1.000 149.69847 169 TYR A O 1
ATOM 1341 N N . PRO A 1 173 ? 55.11335 36.19086 0.61647 1.000 132.61375 170 PRO A N 1
ATOM 1342 C CA . PRO A 1 173 ? 56.01168 37.10493 -0.11264 1.000 136.26613 170 PRO A CA 1
ATOM 1343 C C . PRO A 1 173 ? 57.36599 37.28852 0.55070 1.000 127.98387 170 PRO A C 1
ATOM 1344 O O . PRO A 1 173 ? 58.39910 37.10853 -0.10639 1.000 160.92717 170 PRO A O 1
ATOM 1348 N N . ILE A 1 174 ? 57.39800 37.62525 1.83710 1.000 100.42087 171 ILE A N 1
ATOM 1349 C CA . ILE A 1 174 ? 58.63827 37.94378 2.53509 1.000 120.24351 171 ILE A CA 1
ATOM 1350 C C . ILE A 1 174 ? 58.78055 37.02501 3.73835 1.000 118.44299 171 ILE A C 1
ATOM 1351 O O . ILE A 1 174 ? 57.81357 36.79377 4.47322 1.000 139.14007 171 ILE A O 1
ATOM 1356 N N . VAL A 1 175 ? 59.97667 36.47029 3.90858 1.000 107.68489 172 VAL A N 1
ATOM 1357 C CA . VAL A 1 175 ? 60.30652 35.60222 5.02888 1.000 124.01292 172 VAL A CA 1
ATOM 1358 C C . VAL A 1 175 ? 61.65790 36.02493 5.58342 1.000 103.97552 172 VAL A C 1
ATOM 1359 O O . VAL A 1 175 ? 62.57498 36.34446 4.82209 1.000 130.39976 172 VAL A O 1
ATOM 1363 N N . PHE A 1 176 ? 61.76571 36.06123 6.90671 1.000 109.02562 173 PHE A N 1
ATOM 1364 C CA . PHE A 1 176 ? 63.00893 36.30765 7.61446 1.000 129.02202 173 PHE A CA 1
ATOM 1365 C C . PHE A 1 176 ? 63.30857 35.12258 8.51861 1.000 126.17039 173 PHE A C 1
ATOM 1366 O O . PHE A 1 176 ? 62.39867 34.49036 9.07439 1.000 130.28076 173 PHE A O 1
ATOM 1374 N N . ILE A 1 177 ? 64.59876 34.83362 8.66006 1.000 120.86205 174 ILE A N 1
ATOM 1375 C CA . ILE A 1 177 ? 65.08714 33.78867 9.54984 1.000 134.05889 174 ILE A CA 1
ATOM 1376 C C . ILE A 1 177 ? 66.02342 34.42846 10.55923 1.000 128.16746 174 ILE A C 1
ATOM 1377 O O . ILE A 1 177 ? 66.95790 35.14205 10.17684 1.000 133.42310 174 ILE A O 1
ATOM 1382 N N . ASP A 1 178 ? 65.77801 34.18302 11.84179 1.000 114.95600 175 ASP A N 1
ATOM 1383 C CA . ASP A 1 178 ? 66.66093 34.71787 12.86413 1.000 119.48969 175 ASP A CA 1
ATOM 1384 C C . ASP A 1 178 ? 67.06138 33.61755 13.83144 1.000 140.38875 175 ASP A C 1
ATOM 1385 O O . ASP A 1 178 ? 66.32605 32.65431 14.04543 1.000 143.87472 175 ASP A O 1
ATOM 1390 N N . ALA A 1 179 ? 68.25280 33.76553 14.39540 1.000 143.12812 176 ALA A N 1
ATOM 1391 C CA . ALA A 1 179 ? 68.80096 32.82342 15.35506 1.000 115.63847 176 ALA A CA 1
ATOM 1392 C C . ALA A 1 179 ? 68.98384 33.53209 16.68696 1.000 125.05674 176 ALA A C 1
ATOM 1393 O O . ALA A 1 179 ? 69.43431 34.68153 16.73277 1.000 143.10466 176 ALA A O 1
ATOM 1395 N N . ILE A 1 180 ? 68.61160 32.85265 17.76638 1.000 121.39026 177 ILE A N 1
ATOM 1396 C CA . ILE A 1 180 ? 68.85377 33.33656 19.12037 1.000 133.59392 177 ILE A CA 1
ATOM 1397 C C . ILE A 1 180 ? 69.51001 32.21261 19.90584 1.000 137.14021 177 ILE A C 1
ATOM 1398 O O . ILE A 1 180 ? 68.98547 31.09570 19.94960 1.000 136.22761 177 ILE A O 1
ATOM 1403 N N . HIS A 1 181 ? 70.66361 32.49959 20.50194 1.000 132.16683 178 HIS A N 1
ATOM 1404 C CA . HIS A 1 181 ? 71.49589 31.48445 21.13487 1.000 145.75679 178 HIS A CA 1
ATOM 1405 C C . HIS A 1 181 ? 71.27138 31.43336 22.64359 1.000 144.33793 178 HIS A C 1
ATOM 1406 O O . HIS A 1 181 ? 71.07763 32.46567 23.29352 1.000 148.44427 178 HIS A O 1
ATOM 1413 N N . PHE A 1 182 ? 71.31310 30.21691 23.19152 1.000 140.86675 179 PHE A N 1
ATOM 1414 C CA . PHE A 1 182 ? 71.13369 29.96122 24.61562 1.000 133.00050 179 PHE A CA 1
ATOM 1415 C C . PHE A 1 182 ? 72.06042 28.82774 25.03297 1.000 137.44110 179 PHE A C 1
ATOM 1416 O O . PHE A 1 182 ? 72.67559 28.15990 24.19715 1.000 160.76224 179 PHE A O 1
ATOM 1424 N N . SER A 1 183 ? 72.13779 28.59174 26.34128 1.000 139.53281 180 SER A N 1
ATOM 1425 C CA . SER A 1 183 ? 72.98071 27.53984 26.89635 1.000 142.73414 180 SER A CA 1
ATOM 1426 C C . SER A 1 183 ? 72.09327 26.36308 27.28006 1.000 141.51887 180 SER A C 1
ATOM 1427 O O . SER A 1 183 ? 71.26066 26.47782 28.18605 1.000 178.52451 180 SER A O 1
ATOM 1430 N N . VAL A 1 184 ? 72.28842 25.23007 26.60499 1.000 129.12854 181 VAL A N 1
ATOM 1431 C CA . VAL A 1 184 ? 71.46736 24.04152 26.79877 1.000 130.83666 181 VAL A CA 1
ATOM 1432 C C . VAL A 1 184 ? 72.37570 22.84900 27.04935 1.000 130.12544 181 VAL A C 1
ATOM 1433 O O . VAL A 1 184 ? 73.49212 22.77393 26.52741 1.000 156.78331 181 VAL A O 1
ATOM 1437 N N . LYS A 1 185 ? 71.88874 21.90859 27.85419 1.000 135.71641 182 LYS A N 1
ATOM 1438 C CA . LYS A 1 185 ? 72.66250 20.73723 28.24543 1.000 138.31749 182 LYS A CA 1
ATOM 1439 C C . LYS A 1 185 ? 72.30311 19.58391 27.31667 1.000 140.07781 182 LYS A C 1
ATOM 1440 O O . LYS A 1 185 ? 71.19645 19.03811 27.38461 1.000 132.35312 182 LYS A O 1
ATOM 1446 N N . ASN A 1 186 ? 73.24595 19.22147 26.45100 1.000 173.76284 183 ASN A N 1
ATOM 1447 C CA . ASN A 1 186 ? 73.12742 18.07668 25.56142 1.000 164.59569 183 ASN A CA 1
ATOM 1448 C C . ASN A 1 186 ? 74.18479 17.05258 25.93976 1.000 170.13786 183 ASN A C 1
ATOM 1449 O O . ASN A 1 186 ? 75.36714 17.39260 26.05258 1.000 133.74682 183 ASN A O 1
ATOM 1454 N N . ASP A 1 187 ? 73.75096 15.81279 26.16698 1.000 180.60287 184 ASP A N 1
ATOM 1455 C CA . ASP A 1 187 ? 74.65481 14.69912 26.45913 1.000 162.26727 184 ASP A CA 1
ATOM 1456 C C . ASP A 1 187 ? 75.57237 15.00687 27.64158 1.000 151.91209 184 ASP A C 1
ATOM 1457 O O . ASP A 1 187 ? 76.69680 14.50758 27.72102 1.000 181.74146 184 ASP A O 1
ATOM 1462 N N . GLY A 1 188 ? 75.09312 15.82774 28.57394 1.000 143.55579 185 GLY A N 1
ATOM 1463 C CA . GLY A 1 188 ? 75.83448 16.16082 29.77105 1.000 152.84038 185 GLY A CA 1
ATOM 1464 C C . GLY A 1 188 ? 76.78153 17.33496 29.65641 1.000 151.54351 185 GLY A C 1
ATOM 1465 O O . GLY A 1 188 ? 77.47016 17.64782 30.63518 1.000 151.59381 185 GLY A O 1
ATOM 1466 N N . ILE A 1 189 ? 76.85121 17.99096 28.50231 1.000 147.15921 186 ILE A N 1
ATOM 1467 C CA . ILE A 1 189 ? 77.69503 19.16603 28.31621 1.000 156.30845 186 ILE A CA 1
ATOM 1468 C C . ILE A 1 189 ? 76.81022 20.35010 27.95121 1.000 148.26477 186 ILE A C 1
ATOM 1469 O O . ILE A 1 189 ? 75.90268 20.22210 27.12043 1.000 142.07218 186 ILE A O 1
ATOM 1474 N N . VAL A 1 190 ? 77.04670 21.48481 28.60323 1.000 149.66801 187 VAL A N 1
ATOM 1475 C CA . VAL A 1 190 ? 76.24901 22.68707 28.38737 1.000 156.03706 187 VAL A CA 1
ATOM 1476 C C . VAL A 1 190 ? 76.90528 23.49569 27.27572 1.000 156.22503 187 VAL A C 1
ATOM 1477 O O . VAL A 1 190 ? 77.96270 24.10010 27.46820 1.000 168.08306 187 VAL A O 1
ATOM 1481 N N . GLY A 1 191 ? 76.25128 23.52450 26.11001 1.000 163.40081 188 GLY A N 1
ATOM 1482 C CA . GLY A 1 191 ? 76.76254 24.21071 24.94974 1.000 174.10733 188 GLY A CA 1
ATOM 1483 C C . GLY A 1 191 ? 75.78012 25.25180 24.42787 1.000 145.87162 188 GLY A C 1
ATOM 1484 O O . GLY A 1 191 ? 74.59068 25.26416 24.77941 1.000 164.09413 188 GLY A O 1
ATOM 1485 N N . LYS A 1 192 ? 76.30378 26.12389 23.57002 1.000 149.77772 189 LYS A N 1
ATOM 1486 C CA . LYS A 1 192 ? 75.52448 27.21208 22.98730 1.000 161.39504 189 LYS A CA 1
ATOM 1487 C C . LYS A 1 192 ? 74.78976 26.69881 21.75518 1.000 160.40922 189 LYS A C 1
ATOM 1488 O O . LYS A 1 192 ? 75.41150 26.36494 20.74189 1.000 200.71360 189 LYS A O 1
ATOM 1494 N N . LYS A 1 193 ? 73.46887 26.61910 21.85109 1.000 137.19222 190 LYS A N 1
ATOM 1495 C CA . LYS A 1 193 ? 72.61827 26.22506 20.73866 1.000 144.52084 190 LYS A CA 1
ATOM 1496 C C . LYS A 1 193 ? 71.72642 27.38578 20.32320 1.000 135.68575 190 LYS A C 1
ATOM 1497 O O . LYS A 1 193 ? 71.23283 28.14068 21.16699 1.000 137.22166 190 LYS A O 1
ATOM 1503 N N . ALA A 1 194 ? 71.56608 27.54800 19.01491 1.000 141.63742 191 ALA A N 1
ATOM 1504 C CA . ALA A 1 194 ? 70.75624 28.61415 18.44612 1.000 141.76907 191 ALA A CA 1
ATOM 1505 C C . ALA A 1 194 ? 69.40276 28.06885 18.01563 1.000 134.57015 191 ALA A C 1
ATOM 1506 O O . ALA A 1 194 ? 69.32729 27.02650 17.35865 1.000 158.11921 191 ALA A O 1
ATOM 1508 N N . VAL A 1 195 ? 68.34106 28.75803 18.42119 1.000 117.77606 192 VAL A N 1
ATOM 1509 C CA . VAL A 1 195 ? 66.97988 28.46996 17.98912 1.000 143.31461 192 VAL A CA 1
ATOM 1510 C C . VAL A 1 195 ? 66.66482 29.40346 16.83385 1.000 135.75020 192 VAL A C 1
ATOM 1511 O O . VAL A 1 195 ? 66.93062 30.61129 16.91455 1.000 132.27188 192 VAL A O 1
ATOM 1515 N N . TYR A 1 196 ? 66.13211 28.84793 15.75020 1.000 127.93313 193 TYR A N 1
ATOM 1516 C CA . TYR A 1 196 ? 65.82471 29.61055 14.55183 1.000 132.28594 193 TYR A CA 1
ATOM 1517 C C . TYR A 1 196 ? 64.32364 29.86545 14.47981 1.000 149.07000 193 TYR A C 1
ATOM 1518 O O . TYR A 1 196 ? 63.52267 28.92203 14.42872 1.000 155.58412 193 TYR A O 1
ATOM 1527 N N . ILE A 1 197 ? 63.95604 31.14151 14.46965 1.000 133.77608 194 ILE A N 1
ATOM 1528 C CA . ILE A 1 197 ? 62.57657 31.57944 14.32286 1.000 127.61110 194 ILE A CA 1
ATOM 1529 C C . ILE A 1 197 ? 62.37134 32.02080 12.88247 1.000 122.84668 194 ILE A C 1
ATOM 1530 O O . ILE A 1 197 ? 63.16769 32.80117 12.33524 1.000 116.59357 194 ILE A O 1
ATOM 1535 N N . VAL A 1 198 ? 61.31203 31.50672 12.27106 1.000 109.57660 195 VAL A N 1
ATOM 1536 C CA . VAL A 1 198 ? 60.94516 31.77277 10.89083 1.000 130.15350 195 VAL A CA 1
ATOM 1537 C C . VAL A 1 198 ? 59.71178 32.65692 10.92325 1.000 116.89872 195 VAL A C 1
ATOM 1538 O O . VAL A 1 198 ? 58.61595 32.18299 11.25778 1.000 121.62545 195 VAL A O 1
ATOM 1542 N N . LEU A 1 199 ? 59.89040 33.92922 10.57015 1.000 101.62808 196 LEU A N 1
ATOM 1543 C CA . LEU A 1 199 ? 58.81463 34.90943 10.54147 1.000 124.83463 196 LEU A CA 1
ATOM 1544 C C . LEU A 1 199 ? 58.48570 35.24241 9.09428 1.000 123.74553 196 LEU A C 1
ATOM 1545 O O . LEU A 1 199 ? 59.38096 35.56287 8.31426 1.000 138.27507 196 LEU A O 1
ATOM 1550 N N . ALA A 1 200 ? 57.20688 35.20260 8.73649 1.000 135.64754 197 ALA A N 1
ATOM 1551 C CA . ALA A 1 200 ? 56.83063 35.46069 7.35530 1.000 110.88012 197 ALA A CA 1
ATOM 1552 C C . ALA A 1 200 ? 55.59427 36.34441 7.29480 1.000 119.51149 197 ALA A C 1
ATOM 1553 O O . ALA A 1 200 ? 54.75687 36.34088 8.20117 1.000 136.06456 197 ALA A O 1
ATOM 1555 N N . ILE A 1 201 ? 55.50188 37.10812 6.20876 1.000 117.28769 198 ILE A N 1
ATOM 1556 C CA . ILE A 1 201 ? 54.33787 37.92661 5.88644 1.000 134.56073 198 ILE A CA 1
ATOM 1557 C C . ILE A 1 201 ? 53.52447 37.21785 4.81317 1.000 132.24607 198 ILE A C 1
ATOM 1558 O O . ILE A 1 201 ? 54.08782 36.61811 3.88921 1.000 127.18615 198 ILE A O 1
ATOM 1563 N N . ASP A 1 202 ? 52.20004 37.26150 4.93829 1.000 145.16400 199 ASP A N 1
ATOM 1564 C CA . ASP A 1 202 ? 51.34621 36.60507 3.96112 1.000 149.23103 199 ASP A CA 1
ATOM 1565 C C . ASP A 1 202 ? 50.96845 37.60693 2.87414 1.000 146.64456 199 ASP A C 1
ATOM 1566 O O . ASP A 1 202 ? 51.50608 38.71537 2.80140 1.000 149.21523 199 ASP A O 1
ATOM 1571 N N . ILE A 1 203 ? 50.02020 37.22219 2.01784 1.000 132.89236 200 ILE A N 1
ATOM 1572 C CA . ILE A 1 203 ? 49.65116 38.06626 0.89091 1.000 143.09253 200 ILE A CA 1
ATOM 1573 C C . ILE A 1 203 ? 48.95174 39.34179 1.34006 1.000 150.51329 200 ILE A C 1
ATOM 1574 O O . ILE A 1 203 ? 48.92443 40.32445 0.59127 1.000 162.88459 200 ILE A O 1
ATOM 1579 N N . GLU A 1 204 ? 48.37748 39.35733 2.54111 1.000 149.45603 201 GLU A N 1
ATOM 1580 C CA . GLU A 1 204 ? 47.62672 40.51757 2.99912 1.000 146.11364 201 GLU A CA 1
ATOM 1581 C C . GLU A 1 204 ? 48.46652 41.51759 3.78379 1.000 135.21799 201 GLU A C 1
ATOM 1582 O O . GLU A 1 204 ? 48.07443 42.68546 3.88105 1.000 148.36276 201 GLU A O 1
ATOM 1588 N N . GLY A 1 205 ? 49.59876 41.10543 4.33511 1.000 137.49524 202 GLY A N 1
ATOM 1589 C CA . GLY A 1 205 ? 50.46799 41.99861 5.06742 1.000 149.94980 202 GLY A CA 1
ATOM 1590 C C . GLY A 1 205 ? 50.56290 41.76686 6.56630 1.000 135.79202 202 GLY A C 1
ATOM 1591 O O . GLY A 1 205 ? 50.95325 42.69201 7.29032 1.000 139.13674 202 GLY A O 1
ATOM 1592 N N . GLN A 1 206 ? 50.23893 40.57247 7.04648 1.000 149.16476 203 GLN A N 1
ATOM 1593 C CA . GLN A 1 206 ? 50.23109 40.26959 8.46983 1.000 156.67530 203 GLN A CA 1
ATOM 1594 C C . GLN A 1 206 ? 51.50881 39.54751 8.86433 1.000 139.05782 203 GLN A C 1
ATOM 1595 O O . GLN A 1 206 ? 51.91193 38.58159 8.21021 1.000 152.70478 203 GLN A O 1
ATOM 1601 N N . LYS A 1 207 ? 52.12547 39.99980 9.94835 1.000 154.36884 204 LYS A N 1
ATOM 1602 C CA . LYS A 1 207 ? 53.33704 39.37527 10.45016 1.000 133.47692 204 LYS A CA 1
ATOM 1603 C C . LYS A 1 207 ? 52.94724 38.29243 11.44377 1.000 154.00909 204 LYS A C 1
ATOM 1604 O O . LYS A 1 207 ? 52.11040 38.51923 12.32330 1.000 190.87612 204 LYS A O 1
ATOM 1610 N N . ASP A 1 208 ? 53.54094 37.11353 11.28864 1.000 126.94215 205 ASP A N 1
ATOM 1611 C CA . ASP A 1 208 ? 53.22039 35.98285 12.14558 1.000 143.13476 205 ASP A CA 1
ATOM 1612 C C . ASP A 1 208 ? 54.40728 35.03635 12.13607 1.000 139.31124 205 ASP A C 1
ATOM 1613 O O . ASP A 1 208 ? 54.99194 34.78607 11.07971 1.000 125.75263 205 ASP A O 1
ATOM 1618 N N . VAL A 1 209 ? 54.75443 34.50804 13.30803 1.000 149.16237 206 VAL A N 1
ATOM 1619 C CA . VAL A 1 209 ? 55.84281 33.54118 13.37006 1.000 126.45347 206 VAL A CA 1
ATOM 1620 C C . VAL A 1 209 ? 55.37049 32.25691 12.71119 1.000 136.23052 206 VAL A C 1
ATOM 1621 O O . VAL A 1 209 ? 54.44352 31.59603 13.19282 1.000 153.97666 206 VAL A O 1
ATOM 1625 N N . ILE A 1 210 ? 56.01952 31.89241 11.61262 1.000 146.31401 207 ILE A N 1
ATOM 1626 C CA . ILE A 1 210 ? 55.58630 30.73601 10.84549 1.000 132.69701 207 ILE A CA 1
ATOM 1627 C C . ILE A 1 210 ? 56.17202 29.45885 11.42002 1.000 124.98281 207 ILE A C 1
ATOM 1628 O O . ILE A 1 210 ? 55.50380 28.41957 11.45686 1.000 120.52989 207 ILE A O 1
ATOM 1633 N N . GLY A 1 211 ? 57.41591 29.50573 11.88360 1.000 117.62152 208 GLY A N 1
ATOM 1634 C CA . GLY A 1 211 ? 58.03624 28.29077 12.37600 1.000 98.19364 208 GLY A CA 1
ATOM 1635 C C . GLY A 1 211 ? 59.04711 28.55675 13.46610 1.000 110.72747 208 GLY A C 1
ATOM 1636 O O . GLY A 1 211 ? 59.59650 29.65433 13.58763 1.000 113.76806 208 GLY A O 1
ATOM 1637 N N . ILE A 1 212 ? 59.28613 27.52387 14.26563 1.000 107.42196 209 ILE A N 1
ATOM 1638 C CA . ILE A 1 212 ? 60.33931 27.53761 15.27253 1.000 118.77627 209 ILE A CA 1
ATOM 1639 C C . ILE A 1 212 ? 61.07976 26.21651 15.19983 1.000 131.49189 209 ILE A C 1
ATOM 1640 O O . ILE A 1 212 ? 60.45880 25.14867 15.25023 1.000 128.74192 209 ILE A O 1
ATOM 1645 N N . TYR A 1 213 ? 62.40405 26.28164 15.09871 1.000 127.80770 210 TYR A N 1
ATOM 1646 C CA . TYR A 1 213 ? 63.20295 25.07200 14.97139 1.000 141.85475 210 TYR A CA 1
ATOM 1647 C C . TYR A 1 213 ? 64.41546 25.19236 15.87601 1.000 152.97923 210 TYR A C 1
ATOM 1648 O O . TYR A 1 213 ? 65.19858 26.13698 15.75277 1.000 130.66782 210 TYR A O 1
ATOM 1657 N N . VAL A 1 214 ? 64.58683 24.21546 16.76198 1.000 158.76364 211 VAL A N 1
ATOM 1658 C CA . VAL A 1 214 ? 65.78577 24.16724 17.58101 1.000 169.75655 211 VAL A CA 1
ATOM 1659 C C . VAL A 1 214 ? 66.94401 23.72718 16.70198 1.000 173.67419 211 VAL A C 1
ATOM 1660 O O . VAL A 1 214 ? 66.80210 22.81992 15.87005 1.000 173.18588 211 VAL A O 1
ATOM 1664 N N . GLY A 1 215 ? 68.09095 24.38324 16.85934 1.000 170.45803 212 GLY A N 1
ATOM 1665 C CA . GLY A 1 215 ? 69.18984 24.11930 15.95580 1.000 202.51024 212 GLY A CA 1
ATOM 1666 C C . GLY A 1 215 ? 69.67935 22.68944 16.01256 1.000 214.77872 212 GLY A C 1
ATOM 1667 O O . GLY A 1 215 ? 69.39626 21.91742 15.09093 1.000 218.76527 212 GLY A O 1
ATOM 1668 N N . GLU A 1 216 ? 70.35791 22.31304 17.10223 1.000 223.90158 213 GLU A N 1
ATOM 1669 C CA . GLU A 1 216 ? 70.91589 20.97293 17.27747 1.000 238.34037 213 GLU A CA 1
ATOM 1670 C C . GLU A 1 216 ? 71.50680 20.45314 15.97248 1.000 233.17010 213 GLU A C 1
ATOM 1671 O O . GLU A 1 216 ? 71.34140 19.27629 15.63459 1.000 236.99728 213 GLU A O 1
ATOM 1677 N N . ASN A 1 217 ? 72.19528 21.31737 15.23229 1.000 231.60779 214 ASN A N 1
ATOM 1678 C CA . ASN A 1 217 ? 72.69031 20.96854 13.91199 1.000 239.36936 214 ASN A CA 1
ATOM 1679 C C . ASN A 1 217 ? 74.20034 21.11718 13.81485 1.000 236.93379 214 ASN A C 1
ATOM 1680 O O . ASN A 1 217 ? 74.80896 21.98427 14.45035 1.000 220.19473 214 ASN A O 1
ATOM 1685 N N . GLU A 1 218 ? 74.79142 20.23705 13.01391 1.000 223.07463 215 GLU A N 1
ATOM 1686 C CA . GLU A 1 218 ? 76.17024 20.35008 12.56632 1.000 221.76423 215 GLU A CA 1
ATOM 1687 C C . GLU A 1 218 ? 76.24769 19.98692 11.09285 1.000 232.15619 215 GLU A C 1
ATOM 1688 O O . GLU A 1 218 ? 77.19309 19.33078 10.64331 1.000 250.02524 215 GLU A O 1
ATOM 1694 N N . SER A 1 219 ? 75.26374 20.43448 10.31577 1.000 202.46900 216 SER A N 1
ATOM 1695 C CA . SER A 1 219 ? 75.19597 20.09193 8.90141 1.000 210.57695 216 SER A CA 1
ATOM 1696 C C . SER A 1 219 ? 74.22547 21.03073 8.19924 1.000 188.56572 216 SER A C 1
ATOM 1697 O O . SER A 1 219 ? 73.51646 21.81938 8.83038 1.000 168.66968 216 SER A O 1
ATOM 1700 N N . SER A 1 220 ? 74.22299 20.93639 6.86920 1.000 204.41951 217 SER A N 1
ATOM 1701 C CA . SER A 1 220 ? 73.26130 21.61043 6.00902 1.000 182.20100 217 SER A CA 1
ATOM 1702 C C . SER A 1 220 ? 71.98998 20.80163 5.79750 1.000 174.05157 217 SER A C 1
ATOM 1703 O O . SER A 1 220 ? 70.96275 21.37562 5.41852 1.000 181.24455 217 SER A O 1
ATOM 1706 N N . LYS A 1 221 ? 72.04249 19.48370 6.01680 1.000 176.76602 218 LYS A N 1
ATOM 1707 C CA . LYS A 1 221 ? 70.85174 18.65127 5.87368 1.000 191.32539 218 LYS A CA 1
ATOM 1708 C C . LYS A 1 221 ? 69.73111 19.13538 6.78062 1.000 186.84821 218 LYS A C 1
ATOM 1709 O O . LYS A 1 221 ? 68.54891 18.96538 6.45977 1.000 180.31307 218 LYS A O 1
ATOM 1715 N N . PHE A 1 222 ? 70.08623 19.74364 7.91124 1.000 190.28236 219 PHE A N 1
ATOM 1716 C CA . PHE A 1 222 ? 69.08430 20.30903 8.80434 1.000 187.76749 219 PHE A CA 1
ATOM 1717 C C . PHE A 1 222 ? 68.30339 21.42631 8.11809 1.000 175.31178 219 PHE A C 1
ATOM 1718 O O . PHE A 1 222 ? 67.07605 21.50981 8.25266 1.000 191.49624 219 PHE A O 1
ATOM 1726 N N . TRP A 1 223 ? 68.99158 22.27821 7.35352 1.000 161.78688 220 TRP A N 1
ATOM 1727 C CA . TRP A 1 223 ? 68.30283 23.35078 6.63994 1.000 160.33665 220 TRP A CA 1
ATOM 1728 C C . TRP A 1 223 ? 67.38800 22.80249 5.55124 1.000 161.64939 220 TRP A C 1
ATOM 1729 O O . TRP A 1 223 ? 66.28307 23.32185 5.33978 1.000 161.15896 220 TRP A O 1
ATOM 1740 N N . LEU A 1 224 ? 67.82506 21.75442 4.84952 1.000 174.02720 221 LEU A N 1
ATOM 1741 C CA . LEU A 1 224 ? 66.95046 21.12695 3.86469 1.000 198.57556 221 LEU A CA 1
ATOM 1742 C C . LEU A 1 224 ? 65.72557 20.51814 4.53257 1.000 185.56122 221 LEU A C 1
ATOM 1743 O O . LEU A 1 224 ? 64.61442 20.60064 3.99752 1.000 181.64194 221 LEU A O 1
ATOM 1748 N N . SER A 1 225 ? 65.90461 19.91955 5.71328 1.000 173.48748 222 SER A N 1
ATOM 1749 C CA . SER A 1 225 ? 64.76421 19.36069 6.43241 1.000 185.10210 222 SER A CA 1
ATOM 1750 C C . SER A 1 225 ? 63.79377 20.45425 6.85555 1.000 171.66802 222 SER A C 1
ATOM 1751 O O . SER A 1 225 ? 62.57549 20.26420 6.80110 1.000 163.10054 222 SER A O 1
ATOM 1754 N N . VAL A 1 226 ? 64.31713 21.60686 7.27336 1.000 164.24358 223 VAL A N 1
ATOM 1755 C CA . VAL A 1 226 ? 63.45818 22.72591 7.65681 1.000 155.60076 223 VAL A CA 1
ATOM 1756 C C . VAL A 1 226 ? 62.66295 23.23292 6.45648 1.000 157.87229 223 VAL A C 1
ATOM 1757 O O . VAL A 1 226 ? 61.44852 23.46768 6.54259 1.000 157.61968 223 VAL A O 1
ATOM 1761 N N . LEU A 1 227 ? 63.33549 23.40609 5.31583 1.000 167.04103 224 LEU A N 1
ATOM 1762 C CA . LEU A 1 227 ? 62.64043 23.88591 4.12338 1.000 175.89481 224 LEU A CA 1
ATOM 1763 C C . LEU A 1 227 ? 61.61056 22.87771 3.63426 1.000 171.87719 224 LEU A C 1
ATOM 1764 O O . LEU A 1 227 ? 60.53268 23.26050 3.16420 1.000 156.74716 224 LEU A O 1
ATOM 1769 N N . ASN A 1 228 ? 61.91703 21.58545 3.74363 1.000 183.08880 225 ASN A N 1
ATOM 1770 C CA . ASN A 1 228 ? 60.93738 20.57212 3.37940 1.000 189.83630 225 ASN A CA 1
ATOM 1771 C C . ASN A 1 228 ? 59.77373 20.54770 4.36002 1.000 181.24419 225 ASN A C 1
ATOM 1772 O O . ASN A 1 228 ? 58.64321 20.26700 3.95943 1.000 169.67841 225 ASN A O 1
ATOM 1777 N N . ASP A 1 229 ? 60.02733 20.83625 5.63919 1.000 169.99049 226 ASP A N 1
ATOM 1778 C CA . ASP A 1 229 ? 58.94178 20.97749 6.60565 1.000 181.89675 226 ASP A CA 1
ATOM 1779 C C . ASP A 1 229 ? 58.00339 22.10413 6.19066 1.000 175.10400 226 ASP A C 1
ATOM 1780 O O . ASP A 1 229 ? 56.78042 21.92406 6.13131 1.000 162.77911 226 ASP A O 1
ATOM 1785 N N . LEU A 1 230 ? 58.56909 23.26872 5.86975 1.000 161.88203 227 LEU A N 1
ATOM 1786 C CA . LEU A 1 230 ? 57.74713 24.39247 5.42676 1.000 147.76722 227 LEU A CA 1
ATOM 1787 C C . LEU A 1 230 ? 56.98807 24.05274 4.15095 1.000 155.71944 227 LEU A C 1
ATOM 1788 O O . LEU A 1 230 ? 55.82013 24.42734 3.99393 1.000 144.91814 227 LEU A O 1
ATOM 1793 N N . LYS A 1 231 ? 57.63780 23.34259 3.22772 1.000 184.10260 228 LYS A N 1
ATOM 1794 C CA . LYS A 1 231 ? 56.99392 22.99585 1.96718 1.000 180.50747 228 LYS A CA 1
ATOM 1795 C C . LYS A 1 231 ? 55.87655 21.98202 2.18515 1.000 173.00224 228 LYS A C 1
ATOM 1796 O O . LYS A 1 231 ? 54.83627 22.03927 1.51935 1.000 173.11694 228 LYS A O 1
ATOM 1802 N N . ASN A 1 232 ? 56.06673 21.06342 3.13389 1.000 164.29165 229 ASN A N 1
ATOM 1803 C CA . ASN A 1 232 ? 55.04597 20.07518 3.45664 1.000 172.37725 229 ASN A CA 1
ATOM 1804 C C . ASN A 1 232 ? 53.85598 20.70079 4.16773 1.000 168.68026 229 ASN A C 1
ATOM 1805 O O . ASN A 1 232 ? 52.71569 20.27411 3.95386 1.000 180.26880 229 ASN A O 1
ATOM 1810 N N . ARG A 1 233 ? 54.09375 21.71696 4.99958 1.000 174.79422 230 ARG A N 1
ATOM 1811 C CA . ARG A 1 233 ? 53.00416 22.35727 5.72706 1.000 171.85239 230 ARG A CA 1
ATOM 1812 C C . ARG A 1 233 ? 52.01946 23.07039 4.80968 1.000 169.29376 230 ARG A C 1
ATOM 1813 O O . ARG A 1 233 ? 50.92290 23.41791 5.26165 1.000 168.11705 230 ARG A O 1
ATOM 1821 N N . GLY A 1 234 ? 52.37477 23.29260 3.54558 1.000 165.72086 231 GLY A N 1
ATOM 1822 C CA . GLY A 1 234 ? 51.42652 23.81035 2.57990 1.000 184.15692 231 GLY A CA 1
ATOM 1823 C C . GLY A 1 234 ? 51.97997 24.90305 1.68964 1.000 187.92097 231 GLY A C 1
ATOM 1824 O O . GLY A 1 234 ? 51.29800 25.36050 0.76730 1.000 194.20095 231 GLY A O 1
ATOM 1825 N N . VAL A 1 235 ? 53.21517 25.32347 1.94374 1.000 163.38399 232 VAL A N 1
ATOM 1826 C CA . VAL A 1 235 ? 53.80694 26.42964 1.20139 1.000 157.54211 232 VAL A CA 1
ATOM 1827 C C . VAL A 1 235 ? 54.26002 25.93647 -0.16441 1.000 171.05671 232 VAL A C 1
ATOM 1828 O O . VAL A 1 235 ? 54.76596 24.81602 -0.30367 1.000 178.99192 232 VAL A O 1
ATOM 1832 N N . LYS A 1 236 ? 54.07457 26.77640 -1.18230 1.000 179.24549 233 LYS A N 1
ATOM 1833 C CA . LYS A 1 236 ? 54.47995 26.45909 -2.54452 1.000 197.13362 233 LYS A CA 1
ATOM 1834 C C . LYS A 1 236 ? 55.50425 27.42375 -3.12330 1.000 185.83351 233 LYS A C 1
ATOM 1835 O O . LYS A 1 236 ? 56.35717 26.99433 -3.90311 1.000 196.96561 233 LYS A O 1
ATOM 1841 N N . ASP A 1 237 ? 55.45322 28.70623 -2.76777 1.000 181.00332 234 ASP A N 1
ATOM 1842 C CA . ASP A 1 237 ? 56.35229 29.68216 -3.36802 1.000 172.14626 234 ASP A CA 1
ATOM 1843 C C . ASP A 1 237 ? 56.68669 30.75859 -2.34510 1.000 164.18607 234 ASP A C 1
ATOM 1844 O O . ASP A 1 237 ? 55.79590 31.26266 -1.65584 1.000 151.58827 234 ASP A O 1
ATOM 1849 N N . ILE A 1 238 ? 57.97023 31.09771 -2.24622 1.000 163.79851 235 ILE A N 1
ATOM 1850 C CA . ILE A 1 238 ? 58.44090 32.24422 -1.47698 1.000 142.67642 235 ILE A CA 1
ATOM 1851 C C . ILE A 1 238 ? 59.02430 33.24243 -2.46121 1.000 141.79759 235 ILE A C 1
ATOM 1852 O O . ILE A 1 238 ? 59.78295 32.86062 -3.35949 1.000 182.35408 235 ILE A O 1
ATOM 1857 N N . LEU A 1 239 ? 58.68323 34.51571 -2.29307 1.000 124.42192 236 LEU A N 1
ATOM 1858 C CA . LEU A 1 239 ? 59.22883 35.53535 -3.17849 1.000 142.46175 236 LEU A CA 1
ATOM 1859 C C . LEU A 1 239 ? 60.56969 36.05955 -2.67486 1.000 141.14568 236 LEU A C 1
ATOM 1860 O O . LEU A 1 239 ? 61.52794 36.16300 -3.44688 1.000 176.04786 236 LEU A O 1
ATOM 1865 N N . ILE A 1 240 ? 60.65925 36.37749 -1.38654 1.000 111.86747 237 ILE A N 1
ATOM 1866 C CA . ILE A 1 240 ? 61.87745 36.90973 -0.78591 1.000 118.98146 237 ILE A CA 1
ATOM 1867 C C . ILE A 1 240 ? 62.13965 36.16375 0.51161 1.000 131.26860 237 ILE A C 1
ATOM 1868 O O . ILE A 1 240 ? 61.25961 36.09110 1.37487 1.000 135.36165 237 ILE A O 1
ATOM 1873 N N . LEU A 1 241 ? 63.32379 35.57280 0.63050 1.000 123.26322 238 LEU A N 1
ATOM 1874 C CA . LEU A 1 241 ? 63.76249 34.92457 1.85773 1.000 124.57041 238 LEU A CA 1
ATOM 1875 C C . LEU A 1 241 ? 65.06756 35.57234 2.30365 1.000 117.49532 238 LEU A C 1
ATOM 1876 O O . LEU A 1 241 ? 66.00569 35.68300 1.50912 1.000 165.86351 238 LEU A O 1
ATOM 1881 N N . CYS A 1 242 ? 65.12372 36.01224 3.56127 1.000 116.84529 239 CYS A N 1
ATOM 1882 C CA . CYS A 1 242 ? 66.28740 36.70267 4.11348 1.000 130.62921 239 CYS A CA 1
ATOM 1883 C C . CYS A 1 242 ? 66.77347 35.98777 5.36865 1.000 145.83287 239 CYS A C 1
ATOM 1884 O O . CYS A 1 242 ? 66.08121 35.98042 6.39427 1.000 156.85554 239 CYS A O 1
ATOM 1887 N N . ALA A 1 243 ? 67.95548 35.37961 5.28794 1.000 145.45871 240 ALA A N 1
ATOM 1888 C CA . ALA A 1 243 ? 68.56868 34.73401 6.43802 1.000 151.54153 240 ALA A CA 1
ATOM 1889 C C . ALA A 1 243 ? 70.00637 35.21305 6.59990 1.000 156.04315 240 ALA A C 1
ATOM 1890 O O . ALA A 1 243 ? 70.57639 35.86868 5.72254 1.000 172.21264 240 ALA A O 1
ATOM 1892 N N . ASP A 1 244 ? 70.58708 34.86836 7.74590 1.000 146.10802 241 ASP A N 1
ATOM 1893 C CA . ASP A 1 244 ? 71.96795 35.18106 8.07542 1.000 156.33588 241 ASP A CA 1
ATOM 1894 C C . ASP A 1 244 ? 72.90781 34.17882 7.40947 1.000 186.62788 241 ASP A C 1
ATOM 1895 O O . ASP A 1 244 ? 72.49200 33.12692 6.91484 1.000 199.74745 241 ASP A O 1
ATOM 1900 N N . ALA A 1 245 ? 74.19313 34.52733 7.37883 1.000 183.06708 242 ALA A N 1
ATOM 1901 C CA . ALA A 1 245 ? 75.20295 33.62267 6.84380 1.000 184.86170 242 ALA A CA 1
ATOM 1902 C C . ALA A 1 245 ? 75.26558 32.34845 7.67665 1.000 186.47217 242 ALA A C 1
ATOM 1903 O O . ALA A 1 245 ? 75.69828 32.37320 8.83409 1.000 183.13782 242 ALA A O 1
ATOM 1905 N N . LEU A 1 246 ? 74.83691 31.23058 7.09524 1.000 181.04135 243 LEU A N 1
ATOM 1906 C CA . LEU A 1 246 ? 74.74730 29.96834 7.81018 1.000 196.16922 243 LEU A CA 1
ATOM 1907 C C . LEU A 1 246 ? 75.25982 28.85045 6.91538 1.000 186.04583 243 LEU A C 1
ATOM 1908 O O . LEU A 1 246 ? 75.40658 29.01044 5.70002 1.000 179.01944 243 LEU A O 1
ATOM 1913 N N . SER A 1 247 ? 75.50531 27.69857 7.53395 1.000 181.41808 244 SER A N 1
ATOM 1914 C CA . SER A 1 247 ? 76.19371 26.59541 6.87360 1.000 186.49044 244 SER A CA 1
ATOM 1915 C C . SER A 1 247 ? 75.26473 25.92008 5.87190 1.000 198.95431 244 SER A C 1
ATOM 1916 O O . SER A 1 247 ? 74.27844 25.28413 6.25857 1.000 178.63653 244 SER A O 1
ATOM 1919 N N . GLY A 1 248 ? 75.57856 26.05904 4.58425 1.000 221.87264 245 GLY A N 1
ATOM 1920 C CA . GLY A 1 248 ? 74.86342 25.33175 3.55214 1.000 211.03012 245 GLY A CA 1
ATOM 1921 C C . GLY A 1 248 ? 73.40991 25.71288 3.41904 1.000 176.18987 245 GLY A C 1
ATOM 1922 O O . GLY A 1 248 ? 72.57707 24.85410 3.11190 1.000 177.30307 245 GLY A O 1
ATOM 1923 N N . ILE A 1 249 ? 73.07683 26.97918 3.64440 1.000 161.82498 246 ILE A N 1
ATOM 1924 C CA . ILE A 1 249 ? 71.67932 27.38290 3.59585 1.000 196.79744 246 ILE A CA 1
ATOM 1925 C C . ILE A 1 249 ? 71.23242 27.81148 2.19792 1.000 190.60857 246 ILE A C 1
ATOM 1926 O O . ILE A 1 249 ? 70.08423 27.55969 1.81734 1.000 165.76093 246 ILE A O 1
ATOM 1931 N N . LYS A 1 250 ? 72.11716 28.42630 1.40861 1.000 184.98962 247 LYS A N 1
ATOM 1932 C CA . LYS A 1 250 ? 71.72310 28.86846 0.07352 1.000 194.87761 247 LYS A CA 1
ATOM 1933 C C . LYS A 1 250 ? 71.40745 27.68336 -0.83365 1.000 200.84316 247 LYS A C 1
ATOM 1934 O O . LYS A 1 250 ? 70.45459 27.73091 -1.62603 1.000 195.10090 247 LYS A O 1
ATOM 1940 N N . ASP A 1 251 ? 72.17604 26.59969 -0.70670 1.000 193.71087 248 ASP A N 1
ATOM 1941 C CA . ASP A 1 251 ? 71.91255 25.40434 -1.49962 1.000 192.48823 248 ASP A CA 1
ATOM 1942 C C . ASP A 1 251 ? 70.56272 24.79892 -1.14136 1.000 203.62084 248 ASP A C 1
ATOM 1943 O O . ASP A 1 251 ? 69.78279 24.42638 -2.02756 1.000 193.34001 248 ASP A O 1
ATOM 1948 N N . ALA A 1 252 ? 70.26528 24.70153 0.15681 1.000 209.65895 249 ALA A N 1
ATOM 1949 C CA . ALA A 1 252 ? 68.96307 24.19898 0.57657 1.000 197.41811 249 ALA A CA 1
ATOM 1950 C C . ALA A 1 252 ? 67.83942 25.10238 0.09002 1.000 183.21216 249 ALA A C 1
ATOM 1951 O O . ALA A 1 252 ? 66.75789 24.61504 -0.26094 1.000 175.97253 249 ALA A O 1
ATOM 1953 N N . ILE A 1 253 ? 68.08269 26.41419 0.04441 1.000 177.26116 250 ILE A N 1
ATOM 1954 C CA . ILE A 1 253 ? 67.06407 27.35139 -0.42150 1.000 181.92068 250 ILE A CA 1
ATOM 1955 C C . ILE A 1 253 ? 66.75226 27.10130 -1.88803 1.000 194.95071 250 ILE A C 1
ATOM 1956 O O . ILE A 1 253 ? 65.58602 27.00073 -2.28828 1.000 177.08605 250 ILE A O 1
ATOM 1961 N N . ASN A 1 254 ? 67.79412 26.99426 -2.71179 1.000 202.92439 251 ASN A N 1
ATOM 1962 C CA . ASN A 1 254 ? 67.58782 26.76489 -4.13469 1.000 200.80049 251 ASN A CA 1
ATOM 1963 C C . ASN A 1 254 ? 67.22126 25.32422 -4.47183 1.000 179.34486 251 ASN A C 1
ATOM 1964 O O . ASN A 1 254 ? 66.87578 25.05104 -5.62550 1.000 164.50663 251 ASN A O 1
ATOM 1969 N N . ALA A 1 255 ? 67.26138 24.40316 -3.50691 1.000 182.34051 252 ALA A N 1
ATOM 1970 C CA . ALA A 1 255 ? 66.83029 23.04135 -3.80923 1.000 189.41174 252 ALA A CA 1
ATOM 1971 C C . ALA A 1 255 ? 65.31305 22.89295 -3.74034 1.000 210.48225 252 ALA A C 1
ATOM 1972 O O . ALA A 1 255 ? 64.71547 22.22216 -4.59027 1.000 205.82883 252 ALA A O 1
ATOM 1974 N N . ALA A 1 256 ? 64.67192 23.50256 -2.74145 1.000 201.28792 253 ALA A N 1
ATOM 1975 C CA . ALA A 1 256 ? 63.22834 23.40479 -2.58787 1.000 159.07427 253 ALA A CA 1
ATOM 1976 C C . ALA A 1 256 ? 62.48932 24.67809 -2.96536 1.000 160.13461 253 ALA A C 1
ATOM 1977 O O . ALA A 1 256 ? 61.27513 24.62431 -3.18329 1.000 153.83973 253 ALA A O 1
ATOM 1979 N N . PHE A 1 257 ? 63.19033 25.80471 -3.07476 1.000 165.69385 254 PHE A N 1
ATOM 1980 C CA . PHE A 1 257 ? 62.58652 27.08847 -3.43542 1.000 183.87798 254 PHE A CA 1
ATOM 1981 C C . PHE A 1 257 ? 63.51009 27.81621 -4.39670 1.000 182.42486 254 PHE A C 1
ATOM 1982 O O . PHE A 1 257 ? 64.20825 28.76635 -4.01829 1.000 179.17702 254 PHE A O 1
ATOM 1990 N N . PRO A 1 258 ? 63.55362 27.38826 -5.66161 1.000 191.13475 255 PRO A N 1
ATOM 1991 C CA . PRO A 1 258 ? 64.52888 27.99597 -6.57933 1.000 190.65367 255 PRO A CA 1
ATOM 1992 C C . PRO A 1 258 ? 64.13757 29.39684 -7.00801 1.000 177.42439 255 PRO A C 1
ATOM 1993 O O . PRO A 1 258 ? 65.00787 30.26722 -7.13983 1.000 162.16531 255 PRO A O 1
ATOM 1997 N N . ASN A 1 259 ? 62.84517 29.64504 -7.22125 1.000 187.00754 256 ASN A N 1
ATOM 1998 C CA . ASN A 1 259 ? 62.40558 30.94864 -7.69451 1.000 189.69441 256 ASN A CA 1
ATOM 1999 C C . ASN A 1 259 ? 62.55891 32.02397 -6.62838 1.000 190.77323 256 ASN A C 1
ATOM 2000 O O . ASN A 1 259 ? 62.48055 33.21445 -6.95200 1.000 175.23253 256 ASN A O 1
ATOM 2005 N N . THR A 1 260 ? 62.76994 31.63173 -5.37244 1.000 194.57544 257 THR A N 1
ATOM 2006 C CA . THR A 1 260 ? 62.91966 32.59300 -4.28884 1.000 168.01966 257 THR A CA 1
ATOM 2007 C C . THR A 1 260 ? 64.23388 33.34606 -4.42668 1.000 162.54998 257 THR A C 1
ATOM 2008 O O . THR A 1 260 ? 65.31174 32.74065 -4.42252 1.000 149.57352 257 THR A O 1
ATOM 2012 N N . GLU A 1 261 ? 64.14268 34.66761 -4.53290 1.000 150.55986 258 GLU A N 1
ATOM 2013 C CA . GLU A 1 261 ? 65.32556 35.51480 -4.62395 1.000 166.57161 258 GLU A CA 1
ATOM 2014 C C . GLU A 1 261 ? 65.90290 35.61472 -3.22177 1.000 148.66767 258 GLU A C 1
ATOM 2015 O O . GLU A 1 261 ? 65.43490 36.40866 -2.40229 1.000 132.96313 258 GLU A O 1
ATOM 2021 N N . TYR A 1 262 ? 66.94217 34.83422 -2.93951 1.000 157.10865 259 TYR A N 1
ATOM 2022 C CA . TYR A 1 262 ? 67.51954 34.85733 -1.60532 1.000 154.04657 259 TYR A CA 1
ATOM 2023 C C . TYR A 1 262 ? 68.49856 36.01605 -1.51525 1.000 156.52220 259 TYR A C 1
ATOM 2024 O O . TYR A 1 262 ? 69.44549 36.10946 -2.30271 1.000 171.13648 259 TYR A O 1
ATOM 2033 N N . GLN A 1 263 ? 68.23397 36.91400 -0.57747 1.000 162.29470 260 GLN A N 1
ATOM 2034 C CA . GLN A 1 263 ? 69.08335 38.04552 -0.25705 1.000 167.97657 260 GLN A CA 1
ATOM 2035 C C . GLN A 1 263 ? 69.38856 38.00624 1.23170 1.000 153.83375 260 GLN A C 1
ATOM 2036 O O . GLN A 1 263 ? 68.64460 37.42092 2.02108 1.000 168.74830 260 GLN A O 1
ATOM 2042 N N . ARG A 1 264 ? 70.50702 38.60287 1.61328 1.000 162.40331 261 ARG A N 1
ATOM 2043 C CA . ARG A 1 264 ? 70.93551 38.55513 3.00225 1.000 165.04658 261 ARG A CA 1
ATOM 2044 C C . ARG A 1 264 ? 70.23144 39.67700 3.75274 1.000 176.07807 261 ARG A C 1
ATOM 2045 O O . ARG A 1 264 ? 70.34561 40.84659 3.36921 1.000 170.87688 261 ARG A O 1
ATOM 2053 N N . CYS A 1 265 ? 69.46954 39.31851 4.78949 1.000 192.68932 262 CYS A N 1
ATOM 2054 C CA . CYS A 1 265 ? 68.73087 40.31370 5.55955 1.000 180.92025 262 CYS A CA 1
ATOM 2055 C C . CYS A 1 265 ? 69.66915 41.41685 6.01520 1.000 182.53623 262 CYS A C 1
ATOM 2056 O O . CYS A 1 265 ? 70.64570 41.16768 6.72883 1.000 182.46265 262 CYS A O 1
ATOM 2059 N N . ILE A 1 266 ? 69.36155 42.64106 5.58824 1.000 155.30717 263 ILE A N 1
ATOM 2060 C CA . ILE A 1 266 ? 70.23117 43.77612 5.86495 1.000 156.47107 263 ILE A CA 1
ATOM 2061 C C . ILE A 1 266 ? 70.33852 44.04948 7.35571 1.000 162.45307 263 ILE A C 1
ATOM 2062 O O . ILE A 1 266 ? 71.37526 44.53146 7.82101 1.000 166.60182 263 ILE A O 1
ATOM 2067 N N . VAL A 1 267 ? 69.28402 43.77856 8.12908 1.000 170.94994 264 VAL A N 1
ATOM 2068 C CA . VAL A 1 267 ? 69.41508 43.97916 9.56936 1.000 167.13391 264 VAL A CA 1
ATOM 2069 C C . VAL A 1 267 ? 70.43210 43.00249 10.15081 1.000 181.15072 264 VAL A C 1
ATOM 2070 O O . VAL A 1 267 ? 71.19589 43.35405 11.06333 1.000 187.88415 264 VAL A O 1
ATOM 2074 N N . HIS A 1 268 ? 70.50664 41.78614 9.59956 1.000 177.70262 265 HIS A N 1
ATOM 2075 C CA . HIS A 1 268 ? 71.54590 40.85700 10.02719 1.000 162.92708 265 HIS A CA 1
ATOM 2076 C C . HIS A 1 268 ? 72.92027 41.35492 9.62296 1.000 157.84539 265 HIS A C 1
ATOM 2077 O O . HIS A 1 268 ? 73.90190 41.10749 10.32933 1.000 174.09207 265 HIS A O 1
ATOM 2084 N N . GLN A 1 269 ? 72.99774 42.10724 8.52584 1.000 151.00227 266 GLN A N 1
ATOM 2085 C CA . GLN A 1 269 ? 74.27401 42.67457 8.11603 1.000 156.16279 266 GLN A CA 1
ATOM 2086 C C . GLN A 1 269 ? 74.69312 43.79504 9.05561 1.000 152.79683 266 GLN A C 1
ATOM 2087 O O . GLN A 1 269 ? 75.85803 43.87360 9.45797 1.000 170.83684 266 GLN A O 1
ATOM 2093 N N . ILE A 1 270 ? 73.75143 44.65867 9.43625 1.000 151.20269 267 ILE A N 1
ATOM 2094 C CA . ILE A 1 270 ? 74.08891 45.73142 10.36207 1.000 143.56424 267 ILE A CA 1
ATOM 2095 C C . ILE A 1 270 ? 74.46630 45.17279 11.72388 1.000 151.87888 267 ILE A C 1
ATOM 2096 O O . ILE A 1 270 ? 75.32778 45.73305 12.41022 1.000 172.64983 267 ILE A O 1
ATOM 2101 N N . ARG A 1 271 ? 73.85151 44.06517 12.14417 1.000 161.80108 268 ARG A N 1
ATOM 2102 C CA . ARG A 1 271 ? 74.24077 43.49525 13.43013 1.000 183.04770 268 ARG A CA 1
ATOM 2103 C C . ARG A 1 271 ? 75.59151 42.78990 13.35382 1.000 191.79273 268 ARG A C 1
ATOM 2104 O O . ARG A 1 271 ? 76.48912 43.07128 14.15478 1.000 202.31554 268 ARG A O 1
ATOM 2112 N N . ASN A 1 272 ? 75.78955 41.91816 12.36234 1.000 188.08578 269 ASN A N 1
ATOM 2113 C CA . ASN A 1 272 ? 77.02629 41.14542 12.35104 1.000 187.30402 269 ASN A CA 1
ATOM 2114 C C . ASN A 1 272 ? 78.23255 41.99981 11.97518 1.000 189.02858 269 ASN A C 1
ATOM 2115 O O . ASN A 1 272 ? 79.35051 41.70484 12.41180 1.000 219.27207 269 ASN A O 1
ATOM 2120 N N . THR A 1 273 ? 78.04106 43.05711 11.18137 1.000 177.41159 270 THR A N 1
ATOM 2121 C CA . THR A 1 273 ? 79.16605 43.93379 10.87165 1.000 198.33570 270 THR A CA 1
ATOM 2122 C C . THR A 1 273 ? 79.46404 44.94146 11.97904 1.000 195.80235 270 THR A C 1
ATOM 2123 O O . THR A 1 273 ? 80.63455 45.21253 12.26852 1.000 226.14028 270 THR A O 1
ATOM 2127 N N . LEU A 1 274 ? 78.43535 45.50425 12.61363 1.000 164.31319 271 LEU A N 1
ATOM 2128 C CA . LEU A 1 274 ? 78.63879 46.57107 13.59169 1.000 184.34750 271 LEU A CA 1
ATOM 2129 C C . LEU A 1 274 ? 78.67704 46.09947 15.04358 1.000 202.50122 271 LEU A C 1
ATOM 2130 O O . LEU A 1 274 ? 79.70634 46.22964 15.71244 1.000 204.36198 271 LEU A O 1
ATOM 2135 N N . LYS A 1 275 ? 77.57473 45.51797 15.52863 1.000 218.72424 272 LYS A N 1
ATOM 2136 C CA . LYS A 1 275 ? 77.40836 45.26523 16.96051 1.000 237.31107 272 LYS A CA 1
ATOM 2137 C C . LYS A 1 275 ? 78.42722 44.28369 17.51886 1.000 238.12731 272 LYS A C 1
ATOM 2138 O O . LYS A 1 275 ? 78.75995 44.35774 18.70719 1.000 233.72890 272 LYS A O 1
ATOM 2144 N N . TYR A 1 276 ? 78.93084 43.35810 16.70442 1.000 219.55400 273 TYR A N 1
ATOM 2145 C CA . TYR A 1 276 ? 79.86994 42.39231 17.25665 1.000 231.08838 273 TYR A CA 1
ATOM 2146 C C . TYR A 1 276 ? 81.19315 43.04876 17.61666 1.000 246.29599 273 TYR A C 1
ATOM 2147 O O . TYR A 1 276 ? 81.84285 42.63097 18.58094 1.000 249.40695 273 TYR A O 1
ATOM 2156 N N . VAL A 1 277 ? 81.61794 44.05676 16.86561 1.000 240.66097 274 VAL A N 1
ATOM 2157 C CA . VAL A 1 277 ? 82.83493 44.76070 17.23566 1.000 221.84777 274 VAL A CA 1
ATOM 2158 C C . VAL A 1 277 ? 82.63344 46.23922 16.93583 1.000 207.33567 274 VAL A C 1
ATOM 2159 O O . VAL A 1 277 ? 82.63739 46.64952 15.77052 1.000 229.94882 274 VAL A O 1
ATOM 2163 N N . SER A 1 278 ? 82.45520 47.04909 17.98366 1.000 198.13655 275 SER A N 1
ATOM 2164 C CA . SER A 1 278 ? 82.17193 48.47118 17.80487 1.000 189.91277 275 SER A CA 1
ATOM 2165 C C . SER A 1 278 ? 82.18522 49.26833 19.10277 1.000 207.33871 275 SER A C 1
ATOM 2166 O O . SER A 1 278 ? 81.51064 48.90696 20.07493 1.000 216.63457 275 SER A O 1
ATOM 2169 N N . ASP A 1 279 ? 82.93453 50.36752 19.11148 1.000 201.27351 276 ASP A N 1
ATOM 2170 C CA . ASP A 1 279 ? 82.99475 51.22710 20.28285 1.000 222.34137 276 ASP A CA 1
ATOM 2171 C C . ASP A 1 279 ? 81.59485 51.73178 20.59479 1.000 206.37112 276 ASP A C 1
ATOM 2172 O O . ASP A 1 279 ? 80.87373 52.17518 19.69793 1.000 195.46641 276 ASP A O 1
ATOM 2177 N N . LYS A 1 280 ? 81.21614 51.66718 21.87292 1.000 215.16933 277 LYS A N 1
ATOM 2178 C CA . LYS A 1 280 ? 79.85156 52.00343 22.26848 1.000 193.23946 277 LYS A CA 1
ATOM 2179 C C . LYS A 1 280 ? 79.52805 53.47372 22.03248 1.000 195.30574 277 LYS A C 1
ATOM 2180 O O . LYS A 1 280 ? 78.36713 53.81254 21.77696 1.000 192.19768 277 LYS A O 1
ATOM 2186 N N . ASP A 1 281 ? 80.51864 54.36176 22.13229 1.000 216.05568 278 ASP A N 1
ATOM 2187 C CA . ASP A 1 281 ? 80.24383 55.78204 21.95735 1.000 209.98237 278 ASP A CA 1
ATOM 2188 C C . ASP A 1 281 ? 80.29809 56.19599 20.49382 1.000 199.01972 278 ASP A C 1
ATOM 2189 O O . ASP A 1 281 ? 79.73801 57.23634 20.13500 1.000 195.85481 278 ASP A O 1
ATOM 2194 N N . ARG A 1 282 ? 80.98204 55.42398 19.65251 1.000 207.30775 279 ARG A N 1
ATOM 2195 C CA . ARG A 1 282 ? 80.95600 55.61260 18.20880 1.000 204.56889 279 ARG A CA 1
ATOM 2196 C C . ARG A 1 282 ? 79.92412 54.71156 17.54071 1.000 198.06367 279 ARG A C 1
ATOM 2197 O O . ARG A 1 282 ? 79.69397 54.83864 16.33247 1.000 182.54958 279 ARG A O 1
ATOM 2205 N N . LYS A 1 283 ? 79.30274 53.81399 18.31422 1.000 208.40357 280 LYS A N 1
ATOM 2206 C CA . LYS A 1 283 ? 78.41400 52.78961 17.77131 1.000 199.60565 280 LYS A CA 1
ATOM 2207 C C . LYS A 1 283 ? 77.24141 53.40540 17.02179 1.000 197.40810 280 LYS A C 1
ATOM 2208 O O . LYS A 1 283 ? 76.87395 52.93802 15.93751 1.000 206.91807 280 LYS A O 1
ATOM 2214 N N . GLU A 1 284 ? 76.64906 54.46326 17.57987 1.000 206.47577 281 GLU A N 1
ATOM 2215 C CA . GLU A 1 284 ? 75.41612 55.02083 17.03527 1.000 200.25130 281 GLU A CA 1
ATOM 2216 C C . GLU A 1 284 ? 75.57260 55.55182 15.61620 1.000 194.96109 281 GLU A C 1
ATOM 2217 O O . GLU A 1 284 ? 74.56639 55.68466 14.91043 1.000 178.34906 281 GLU A O 1
ATOM 2223 N N . PHE A 1 285 ? 76.79034 55.86085 15.16943 1.000 190.28762 282 PHE A N 1
ATOM 2224 C CA . PHE A 1 285 ? 76.91225 56.46211 13.84780 1.000 176.54754 282 PHE A CA 1
ATOM 2225 C C . PHE A 1 285 ? 76.72304 55.44393 12.72996 1.000 175.06381 282 PHE A C 1
ATOM 2226 O O . PHE A 1 285 ? 77.55137 55.32605 11.82071 1.000 143.21058 282 PHE A O 1
ATOM 2234 N N . ALA A 1 286 ? 75.61429 54.70952 12.81173 1.000 179.92593 283 ALA A N 1
ATOM 2235 C CA . ALA A 1 286 ? 75.06344 53.91909 11.72412 1.000 164.53630 283 ALA A CA 1
ATOM 2236 C C . ALA A 1 286 ? 74.35088 54.80192 10.71384 1.000 166.23107 283 ALA A C 1
ATOM 2237 O O . ALA A 1 286 ? 73.98456 54.32476 9.63628 1.000 152.95160 283 ALA A O 1
ATOM 2239 N N . ARG A 1 287 ? 74.12402 56.06884 11.07068 1.000 151.53699 284 ARG A N 1
ATOM 2240 C CA . ARG A 1 287 ? 73.45476 57.01388 10.18531 1.000 149.01225 284 ARG A CA 1
ATOM 2241 C C . ARG A 1 287 ? 74.17056 57.11734 8.84573 1.000 177.38729 284 ARG A C 1
ATOM 2242 O O . ARG A 1 287 ? 73.52634 57.23621 7.79702 1.000 180.48315 284 ARG A O 1
ATOM 2250 N N . ASP A 1 288 ? 75.50229 57.05682 8.85472 1.000 196.46899 285 ASP A N 1
ATOM 2251 C CA . ASP A 1 288 ? 76.23684 57.07182 7.59877 1.000 187.21272 285 ASP A CA 1
ATOM 2252 C C . ASP A 1 288 ? 76.09124 55.74983 6.86278 1.000 175.89065 285 ASP A C 1
ATOM 2253 O O . ASP A 1 288 ? 76.26079 55.70610 5.63972 1.000 167.24256 285 ASP A O 1
ATOM 2258 N N . LEU A 1 289 ? 75.74844 54.68331 7.58313 1.000 169.08979 286 LEU A N 1
ATOM 2259 C CA . LEU A 1 289 ? 75.44604 53.39935 6.97244 1.000 158.11437 286 LEU A CA 1
ATOM 2260 C C . LEU A 1 289 ? 74.04982 53.37184 6.36453 1.000 147.32481 286 LEU A C 1
ATOM 2261 O O . LEU A 1 289 ? 73.77330 52.52063 5.51212 1.000 147.91692 286 LEU A O 1
ATOM 2266 N N . LYS A 1 290 ? 73.17209 54.29182 6.77930 1.000 156.55359 287 LYS A N 1
ATOM 2267 C CA . LYS A 1 290 ? 71.87137 54.43891 6.13195 1.000 174.27236 287 LYS A CA 1
ATOM 2268 C C . LYS A 1 290 ? 72.01000 54.88277 4.68349 1.000 159.69015 287 LYS A C 1
ATOM 2269 O O . LYS A 1 290 ? 71.13002 54.60122 3.86173 1.000 151.70986 287 LYS A O 1
ATOM 2275 N N . ARG A 1 291 ? 73.10977 55.56175 4.34936 1.000 165.21962 288 ARG A N 1
ATOM 2276 C CA . ARG A 1 291 ? 73.30378 56.05082 2.99092 1.000 157.38096 288 ARG A CA 1
ATOM 2277 C C . ARG A 1 291 ? 73.39275 54.91524 1.98176 1.000 143.97934 288 ARG A C 1
ATOM 2278 O O . ARG A 1 291 ? 73.15168 55.13846 0.79116 1.000 145.38967 288 ARG A O 1
ATOM 2286 N N . ILE A 1 292 ? 73.72025 53.70344 2.42877 1.000 130.78505 289 ILE A N 1
ATOM 2287 C CA . ILE A 1 292 ? 73.90522 52.59471 1.50023 1.000 132.48896 289 ILE A CA 1
ATOM 2288 C C . ILE A 1 292 ? 72.56709 52.06888 0.99393 1.000 132.52470 289 ILE A C 1
ATOM 2289 O O . ILE A 1 292 ? 72.43200 51.72291 -0.18475 1.000 144.02718 289 ILE A O 1
ATOM 2294 N N . TYR A 1 293 ? 71.55446 52.00913 1.85581 1.000 158.24203 290 TYR A N 1
ATOM 2295 C CA . TYR A 1 293 ? 70.25688 51.46605 1.47051 1.000 166.11839 290 TYR A CA 1
ATOM 2296 C C . TYR A 1 293 ? 69.19941 52.53014 1.19573 1.000 141.29366 290 TYR A C 1
ATOM 2297 O O . TYR A 1 293 ? 68.06170 52.17677 0.87209 1.000 125.31074 290 TYR A O 1
ATOM 2306 N N . THR A 1 294 ? 69.53962 53.81487 1.30093 1.000 141.74260 291 THR A N 1
ATOM 2307 C CA . THR A 1 294 ? 68.67549 54.87713 0.80185 1.000 130.50231 291 THR A CA 1
ATOM 2308 C C . THR A 1 294 ? 69.09228 55.35241 -0.58827 1.000 167.21250 291 THR A C 1
ATOM 2309 O O . THR A 1 294 ? 68.62492 56.40180 -1.04240 1.000 174.85654 291 THR A O 1
ATOM 2313 N N . ALA A 1 295 ? 69.95583 54.59034 -1.27822 1.000 170.99627 292 ALA A N 1
ATOM 2314 C CA . ALA A 1 295 ? 70.44183 54.87841 -2.61945 1.000 154.65951 292 ALA A CA 1
ATOM 2315 C C . ALA A 1 295 ? 69.41364 54.45556 -3.66801 1.000 175.21516 292 ALA A C 1
ATOM 2316 O O . ALA A 1 295 ? 68.70030 53.46630 -3.48139 1.000 182.57339 292 ALA A O 1
ATOM 2318 N N . PRO A 1 296 ? 69.31619 55.18693 -4.78349 1.000 167.04066 293 PRO A N 1
ATOM 2319 C CA . PRO A 1 296 ? 68.28600 54.83261 -5.77647 1.000 175.10436 293 PRO A CA 1
ATOM 2320 C C . PRO A 1 296 ? 68.58235 53.54508 -6.52951 1.000 179.98907 293 PRO A C 1
ATOM 2321 O O . PRO A 1 296 ? 67.67129 52.73082 -6.72492 1.000 186.13134 293 PRO A O 1
ATOM 2325 N N . ASN A 1 297 ? 69.82390 53.33018 -6.96132 1.000 177.8305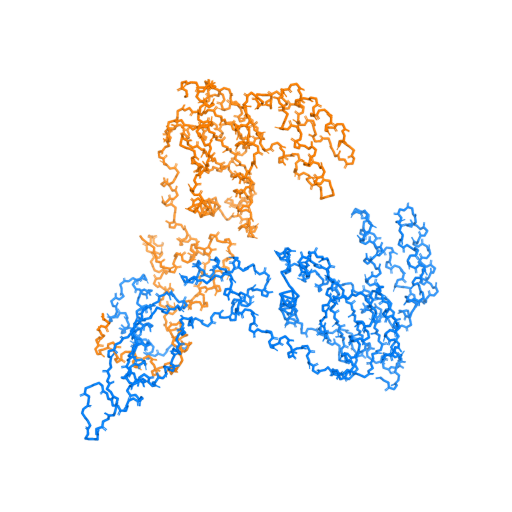2 294 ASN A N 1
ATOM 2326 C CA . ASN A 1 297 ? 70.18234 52.15916 -7.75252 1.000 186.94411 294 ASN A CA 1
ATOM 2327 C C . ASN A 1 297 ? 71.35402 51.44294 -7.09048 1.000 190.83409 294 ASN A C 1
ATOM 2328 O O . ASN A 1 297 ? 72.03015 51.98741 -6.21364 1.000 195.25196 294 ASN A O 1
ATOM 2333 N N . GLU A 1 298 ? 71.58212 50.19746 -7.51704 1.000 176.17317 295 GLU A N 1
ATOM 2334 C CA . GLU A 1 298 ? 72.62393 49.37765 -6.90370 1.000 171.93027 295 GLU A CA 1
ATOM 2335 C C . GLU A 1 298 ? 74.00767 49.99887 -7.07924 1.000 191.87108 295 GLU A C 1
ATOM 2336 O O . GLU A 1 298 ? 74.85765 49.88226 -6.19012 1.000 172.31969 295 GLU A O 1
ATOM 2342 N N . LYS A 1 299 ? 74.26251 50.65269 -8.21752 1.000 201.04461 296 LYS A N 1
ATOM 2343 C CA . LYS A 1 299 ? 75.58480 51.23818 -8.43611 1.000 184.14494 296 LYS A CA 1
ATOM 2344 C C . LYS A 1 299 ? 75.86112 52.39493 -7.48232 1.000 179.00902 296 LYS A C 1
ATOM 2345 O O . LYS A 1 299 ? 76.95602 52.48224 -6.90934 1.000 196.42870 296 LYS A O 1
ATOM 2351 N N . ALA A 1 300 ? 74.88077 53.27933 -7.27772 1.000 175.05901 297 ALA A N 1
ATOM 2352 C CA . ALA A 1 300 ? 75.05542 54.34016 -6.29036 1.000 171.60479 297 ALA A CA 1
ATOM 2353 C C . ALA A 1 300 ? 75.19197 53.76190 -4.89021 1.000 167.08390 297 ALA A C 1
ATOM 2354 O O . ALA A 1 300 ? 75.94727 54.28747 -4.06548 1.000 162.64994 297 ALA A O 1
ATOM 2356 N N . GLY A 1 301 ? 74.47425 52.67370 -4.60569 1.000 163.30600 298 GLY A N 1
ATOM 2357 C CA . GLY A 1 301 ? 74.62969 52.01777 -3.31880 1.000 171.05225 298 GLY A CA 1
ATOM 2358 C C . GLY A 1 301 ? 76.02780 51.47303 -3.10387 1.000 178.07945 298 GLY A C 1
ATOM 2359 O O . GLY A 1 301 ? 76.59482 51.60986 -2.02047 1.000 174.02790 298 GLY A O 1
ATOM 2360 N N . TYR A 1 302 ? 76.61024 50.86468 -4.13857 1.000 180.76457 299 TYR A N 1
ATOM 2361 C CA . TYR A 1 302 ? 77.97005 50.34739 -4.02225 1.000 186.31477 299 TYR A CA 1
ATOM 2362 C C . TYR A 1 302 ? 78.97502 51.48321 -3.86845 1.000 179.48096 299 TYR A C 1
ATOM 2363 O O . TYR A 1 302 ? 79.93246 51.37340 -3.09321 1.000 174.54606 299 TYR A O 1
ATOM 2372 N N . ASP A 1 303 ? 78.77389 52.58293 -4.60186 1.000 196.01431 300 ASP A N 1
ATOM 2373 C CA . ASP A 1 303 ? 79.66336 53.73377 -4.46178 1.000 189.92341 300 ASP A CA 1
ATOM 2374 C C . ASP A 1 303 ? 79.59630 54.31120 -3.05293 1.000 166.45539 300 ASP A C 1
ATOM 2375 O O . ASP A 1 303 ? 80.63102 54.62226 -2.44843 1.000 161.04368 300 ASP A O 1
ATOM 2380 N N . GLN A 1 304 ? 78.38575 54.46416 -2.51300 1.000 168.97542 301 GLN A N 1
ATOM 2381 C CA . GLN A 1 304 ? 78.24892 54.94429 -1.14470 1.000 162.11835 301 GLN A CA 1
ATOM 2382 C C . GLN A 1 304 ? 78.81820 53.94591 -0.14777 1.000 165.45618 301 GLN A C 1
ATOM 2383 O O . GLN A 1 304 ? 79.36103 54.34785 0.88543 1.000 163.61260 301 GLN A O 1
ATOM 2389 N N . MET A 1 305 ? 78.71820 52.64916 -0.44557 1.000 158.87553 302 MET A N 1
ATOM 2390 C CA . MET A 1 305 ? 79.32711 51.63696 0.40841 1.000 164.46449 302 MET A CA 1
ATOM 2391 C C . MET A 1 305 ? 80.83523 51.81732 0.45412 1.000 177.82673 302 MET A C 1
ATOM 2392 O O . MET A 1 305 ? 81.44642 51.77323 1.52522 1.000 158.07661 302 MET A O 1
ATOM 2397 N N . LEU A 1 306 ? 81.45146 52.01172 -0.71204 1.000 198.80304 303 LEU A N 1
ATOM 2398 C CA . LEU A 1 306 ? 82.89397 52.22292 -0.76775 1.000 188.22338 303 LEU A CA 1
ATOM 2399 C C . LEU A 1 306 ? 83.29564 53.50148 -0.04245 1.000 175.40660 303 LEU A C 1
ATOM 2400 O O . LEU A 1 306 ? 84.31984 53.53474 0.64946 1.000 179.09129 303 LEU A O 1
ATOM 2405 N N . GLU A 1 307 ? 82.50079 54.56493 -0.18575 1.000 166.97868 304 GLU A N 1
ATOM 2406 C CA . GLU A 1 307 ? 82.81211 55.81402 0.50570 1.000 164.63373 304 GLU A CA 1
ATOM 2407 C C . GLU A 1 307 ? 82.73689 55.63364 2.01774 1.000 177.65398 304 GLU A C 1
ATOM 2408 O O . GLU A 1 307 ? 83.62847 56.07380 2.75494 1.000 173.41459 304 GLU A O 1
ATOM 2414 N N . VAL A 1 308 ? 81.66919 54.99194 2.49836 1.000 181.86603 305 VAL A N 1
ATOM 2415 C CA . VAL A 1 308 ? 81.52461 54.74833 3.93019 1.000 190.03890 305 VAL A CA 1
ATOM 2416 C C . VAL A 1 308 ? 82.63997 53.83642 4.42563 1.000 192.52202 305 VAL A C 1
ATOM 2417 O O . VAL A 1 308 ? 83.15190 54.00377 5.53870 1.000 185.20834 305 VAL A O 1
ATOM 2421 N N . SER A 1 309 ? 83.03994 52.86436 3.60419 1.000 181.27884 306 SER A N 1
ATOM 2422 C CA . SER A 1 309 ? 84.15760 51.99642 3.95477 1.000 195.59291 306 SER A CA 1
ATOM 2423 C C . SER A 1 309 ? 85.43347 52.80484 4.13640 1.000 199.62018 306 SER A C 1
ATOM 2424 O O . SER A 1 309 ? 86.13093 52.66886 5.14710 1.000 195.48219 306 SER A O 1
ATOM 2427 N N . GLU A 1 310 ? 85.74039 53.67083 3.16754 1.000 205.45516 307 GLU A N 1
ATOM 2428 C CA . GLU A 1 310 ? 86.95613 54.47503 3.23833 1.000 224.13842 307 GLU A CA 1
ATOM 2429 C C . GLU A 1 310 ? 86.92703 55.41086 4.43972 1.000 215.88866 307 GLU A C 1
ATOM 2430 O O . GLU A 1 310 ? 87.96039 55.65025 5.07615 1.000 207.62326 307 GLU A O 1
ATOM 2436 N N . LYS A 1 311 ? 85.75123 55.93816 4.77732 1.000 209.71875 308 LYS A N 1
ATOM 2437 C CA . LYS A 1 311 ? 85.65909 56.82972 5.92571 1.000 203.01024 308 LYS A CA 1
ATOM 2438 C C . LYS A 1 311 ? 85.69892 56.07464 7.25050 1.000 181.94060 308 LYS A C 1
ATOM 2439 O O . LYS A 1 311 ? 86.09688 56.65404 8.26728 1.000 164.44900 308 LYS A O 1
ATOM 2445 N N . TRP A 1 312 ? 85.32179 54.79427 7.25497 1.000 184.67552 309 TRP A N 1
ATOM 2446 C CA . TRP A 1 312 ? 85.26090 53.98861 8.46916 1.000 192.63381 309 TRP A CA 1
ATOM 2447 C C . TRP A 1 312 ? 86.19991 52.78932 8.43646 1.000 178.87490 309 TRP A C 1
ATOM 2448 O O . TRP A 1 312 ? 86.09760 51.91304 9.30279 1.000 170.84783 309 TRP A O 1
ATOM 2459 N N . GLU A 1 313 ? 87.11477 52.72384 7.47110 1.000 193.02476 310 GLU A N 1
ATOM 2460 C CA . GLU A 1 313 ? 88.16626 51.71401 7.51716 1.000 213.37540 310 GLU A CA 1
ATOM 2461 C C . GLU A 1 313 ? 89.22875 52.02470 8.56005 1.000 211.80465 310 GLU A C 1
ATOM 2462 O O . GLU A 1 313 ? 90.12897 51.20283 8.76800 1.000 206.24442 310 GLU A O 1
ATOM 2468 N N . LYS A 1 314 ? 89.13443 53.17658 9.22806 1.000 202.08459 311 LYS A N 1
ATOM 2469 C CA . LYS A 1 314 ? 90.13848 53.55285 10.21576 1.000 187.61240 311 LYS A CA 1
ATOM 2470 C C . LYS A 1 314 ? 90.06770 52.68592 11.46655 1.000 182.24784 311 LYS A C 1
ATOM 2471 O O . LYS A 1 314 ? 91.09332 52.46628 12.12003 1.000 200.60820 311 LYS A O 1
ATOM 2477 N N . LYS A 1 315 ? 88.88363 52.17757 11.81905 1.000 176.58406 312 LYS A N 1
ATOM 2478 C CA . LYS A 1 315 ? 88.79684 51.33133 13.00274 1.000 178.33474 312 LYS A CA 1
ATOM 2479 C C . LYS A 1 315 ? 87.92558 50.09541 12.78255 1.000 186.84592 312 LYS A C 1
ATOM 2480 O O . LYS A 1 315 ? 87.51079 49.45966 13.75902 1.000 194.50118 312 LYS A O 1
ATOM 2486 N N . TYR A 1 316 ? 87.66948 49.70069 11.54584 1.000 181.89796 313 TYR A N 1
ATOM 2487 C CA . TYR A 1 316 ? 86.79658 48.54665 11.37578 1.000 203.83490 313 TYR A CA 1
ATOM 2488 C C . TYR A 1 316 ? 87.60828 47.26715 11.53759 1.000 209.43395 313 TYR A C 1
ATOM 2489 O O . TYR A 1 316 ? 88.69063 47.15112 10.95525 1.000 189.32181 313 TYR A O 1
ATOM 2498 N N . PRO A 1 317 ? 87.17321 46.32808 12.37424 1.000 222.24634 314 PRO A N 1
ATOM 2499 C CA . PRO A 1 317 ? 87.86603 45.03651 12.41550 1.000 227.15195 314 PRO A CA 1
ATOM 2500 C C . PRO A 1 317 ? 87.78258 44.31028 11.08119 1.000 218.25486 314 PRO A C 1
ATOM 2501 O O . PRO A 1 317 ? 88.79143 44.11453 10.39595 1.000 232.99449 314 PRO A O 1
ATOM 2505 N N . ALA A 1 318 ? 86.56256 43.89338 10.70863 1.000 192.66552 315 ALA A N 1
ATOM 2506 C CA . ALA A 1 318 ? 86.37744 43.12956 9.47849 1.000 197.95217 315 ALA A CA 1
ATOM 2507 C C . ALA A 1 318 ? 84.99605 43.33374 8.85446 1.000 207.88976 315 ALA A C 1
ATOM 2508 O O . ALA A 1 318 ? 84.47945 42.41598 8.20766 1.000 209.09450 315 ALA A O 1
ATOM 2510 N N . ALA A 1 319 ? 84.37575 44.50235 9.03519 1.000 197.68284 316 ALA A N 1
ATOM 2511 C CA . ALA A 1 319 ? 83.00074 44.66089 8.56898 1.000 188.14752 316 ALA A CA 1
ATOM 2512 C C . ALA A 1 319 ? 82.91711 44.93869 7.07107 1.000 201.19080 316 ALA A C 1
ATOM 2513 O O . ALA A 1 319 ? 82.15108 44.28252 6.35085 1.000 204.19300 316 ALA A O 1
ATOM 2515 N N . MET A 1 320 ? 83.69884 45.90229 6.57861 1.000 193.77737 317 MET A N 1
ATOM 2516 C CA . MET A 1 320 ? 83.55556 46.28610 5.17946 1.000 186.78316 317 MET A CA 1
ATOM 2517 C C . MET A 1 320 ? 83.98757 45.16814 4.24123 1.000 202.07935 317 MET A C 1
ATOM 2518 O O . MET A 1 320 ? 83.48567 45.07798 3.11538 1.000 190.41444 317 MET A O 1
ATOM 2523 N N . LYS A 1 321 ? 84.89487 44.29658 4.68859 1.000 216.60383 318 LYS A N 1
ATOM 2524 C CA . LYS A 1 321 ? 85.23425 43.12693 3.88682 1.000 221.50567 318 LYS A CA 1
ATOM 2525 C C . LYS A 1 321 ? 84.02420 42.21718 3.72369 1.000 202.81951 318 LYS A C 1
ATOM 2526 O O . LYS A 1 321 ? 83.79454 41.66424 2.64157 1.000 177.98210 318 LYS A O 1
ATOM 2532 N N . SER A 1 322 ? 83.24949 42.03480 4.79919 1.000 201.88531 319 SER A N 1
ATOM 2533 C CA . SER A 1 322 ? 82.01721 41.25888 4.70259 1.000 191.22962 319 SER A CA 1
ATOM 2534 C C . SER A 1 322 ? 81.01331 41.93664 3.78120 1.000 182.09701 319 SER A C 1
ATOM 2535 O O . SER A 1 322 ? 80.31812 41.26478 3.01161 1.000 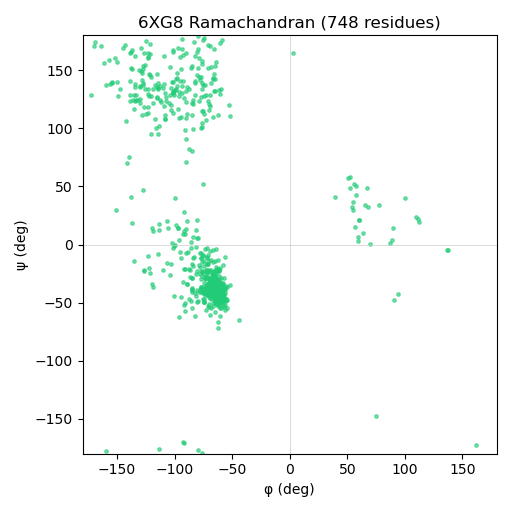176.58829 319 SER A O 1
ATOM 2538 N N . TRP A 1 323 ? 80.94403 43.27041 3.82146 1.000 175.69168 320 TRP A N 1
ATOM 2539 C CA . TRP A 1 323 ? 80.08766 43.98140 2.87417 1.000 166.83508 320 TRP A CA 1
ATOM 2540 C C . TRP A 1 323 ? 80.50914 43.69616 1.43947 1.000 187.86670 320 TRP A C 1
ATOM 2541 O O . TRP A 1 323 ? 79.67263 43.39575 0.58031 1.000 164.42700 320 TRP A O 1
ATOM 2552 N N . LYS A 1 324 ? 81.81389 43.75187 1.17330 1.000 193.36082 321 LYS A N 1
ATOM 2553 C CA . LYS A 1 324 ? 82.31039 43.52351 -0.17863 1.000 161.24409 321 LYS A CA 1
ATOM 2554 C C . LYS A 1 324 ? 82.00644 42.10173 -0.63168 1.000 164.26564 321 LYS A C 1
ATOM 2555 O O . LYS A 1 324 ? 81.46099 41.88499 -1.71982 1.000 154.09714 321 LYS A O 1
ATOM 2561 N N . SER A 1 325 ? 82.36523 41.11666 0.19401 1.000 151.04349 322 SER A N 1
ATOM 2562 C CA . SER A 1 325 ? 82.18419 39.71874 -0.18357 1.000 164.28628 322 SER A CA 1
ATOM 2563 C C . SER A 1 325 ? 80.71021 39.36291 -0.35796 1.000 179.37772 322 SER A C 1
ATOM 2564 O O . SER A 1 325 ? 80.35063 38.63083 -1.28801 1.000 171.23002 322 SER A O 1
ATOM 2567 N N . ASN A 1 326 ? 79.83910 39.86733 0.51758 1.000 181.06971 323 ASN A N 1
ATOM 2568 C CA . ASN A 1 326 ? 78.42118 39.54527 0.46033 1.000 170.03989 323 ASN A CA 1
ATOM 2569 C C . ASN A 1 326 ? 77.60903 40.54072 -0.35765 1.000 169.36099 323 ASN A C 1
ATOM 2570 O O . ASN A 1 326 ? 76.37551 40.47306 -0.33813 1.000 182.07618 323 ASN A O 1
ATOM 2575 N N . TRP A 1 327 ? 78.26152 41.46642 -1.06477 1.000 162.19545 324 TRP A N 1
ATOM 2576 C CA . TRP A 1 327 ? 77.50990 42.36113 -1.93568 1.000 165.87811 324 TRP A CA 1
ATOM 2577 C C . TRP A 1 327 ? 76.74936 41.58523 -3.00346 1.000 170.30813 324 TRP A C 1
ATOM 2578 O O . TRP A 1 327 ? 75.69164 42.03276 -3.45700 1.000 167.74355 324 TRP A O 1
ATOM 2589 N N . ASP A 1 328 ? 77.26039 40.41741 -3.40515 1.000 205.39562 325 ASP A N 1
ATOM 2590 C CA . ASP A 1 328 ? 76.51782 39.56114 -4.32587 1.000 208.32206 325 ASP A CA 1
ATOM 2591 C C . ASP A 1 328 ? 75.15787 39.18102 -3.75018 1.000 194.92882 325 ASP A C 1
ATOM 2592 O O . ASP A 1 328 ? 74.17355 39.06107 -4.48978 1.000 210.46819 325 ASP A O 1
ATOM 2597 N N . VAL A 1 329 ? 75.08244 38.99472 -2.43239 1.000 201.39575 326 VAL A N 1
ATOM 2598 C CA . VAL A 1 329 ? 73.82414 38.62039 -1.79348 1.000 203.29141 326 VAL A CA 1
ATOM 2599 C C . VAL A 1 329 ? 72.97830 39.84457 -1.44461 1.000 199.39779 326 VAL A C 1
ATOM 2600 O O . VAL A 1 329 ? 71.74751 39.75129 -1.38853 1.000 189.93527 326 VAL A O 1
ATOM 2604 N N . ILE A 1 330 ? 73.61730 40.99202 -1.20024 1.000 200.58528 327 ILE A N 1
ATOM 2605 C CA . ILE A 1 330 ? 72.88265 42.21912 -0.88308 1.000 181.09759 327 ILE A CA 1
ATOM 2606 C C . ILE A 1 330 ? 72.39171 42.94184 -2.13087 1.000 181.19672 327 ILE A C 1
ATOM 2607 O O . ILE A 1 330 ? 71.57896 43.86965 -2.02392 1.000 175.76074 327 ILE A O 1
ATOM 2612 N N . CYS A 1 331 ? 72.85013 42.52931 -3.31349 1.000 203.84224 328 CYS A N 1
ATOM 2613 C CA . CYS A 1 331 ? 72.48834 43.22000 -4.55148 1.000 196.11045 328 CYS A CA 1
ATOM 2614 C C . CYS A 1 331 ? 70.98480 43.27823 -4.81806 1.000 198.95426 328 CYS A C 1
ATOM 2615 O O . CYS A 1 331 ? 70.49287 44.36408 -5.17474 1.000 196.57231 328 CYS A O 1
ATOM 2618 N N . PRO A 1 332 ? 70.19963 42.19920 -4.67463 1.000 189.75403 329 PRO A N 1
ATOM 2619 C CA . PRO A 1 332 ? 68.79432 42.26434 -5.11602 1.000 180.82731 329 PRO A CA 1
ATOM 2620 C C . PRO A 1 332 ? 67.90799 43.16383 -4.27185 1.000 167.56483 329 PRO A C 1
ATOM 2621 O O . PRO A 1 332 ? 66.74300 43.35474 -4.63977 1.000 174.55605 329 PRO A O 1
ATOM 2625 N N . PHE A 1 333 ? 68.41094 43.72437 -3.16915 1.000 161.46564 330 PHE A N 1
ATOM 2626 C CA . PHE A 1 333 ? 67.59290 44.60840 -2.34230 1.000 160.84997 330 PHE A CA 1
ATOM 2627 C C . PHE A 1 333 ? 67.13842 45.85191 -3.09908 1.000 160.43620 330 PHE A C 1
ATOM 2628 O O . PHE A 1 333 ? 66.03519 46.35454 -2.85712 1.000 174.61909 330 PHE A O 1
ATOM 2636 N N . PHE A 1 334 ? 67.96528 46.36687 -4.00932 1.000 154.68313 331 PHE A N 1
ATOM 2637 C CA . PHE A 1 334 ? 67.64124 47.62232 -4.67573 1.000 147.51807 331 PHE A CA 1
ATOM 2638 C C . PHE A 1 334 ? 66.59457 47.47770 -5.77256 1.000 153.11812 331 PHE A C 1
ATOM 2639 O O . PHE A 1 334 ? 65.92723 48.46473 -6.09922 1.000 168.25664 331 PHE A O 1
ATOM 2647 N N . LYS A 1 335 ? 66.42236 46.27992 -6.33652 1.000 153.23097 332 LYS A N 1
ATOM 2648 C CA . LYS A 1 335 ? 65.42989 46.08645 -7.38985 1.000 183.60280 332 LYS A CA 1
ATOM 2649 C C . LYS A 1 335 ? 63.99815 46.27242 -6.89654 1.000 184.45305 332 LYS A C 1
ATOM 2650 O O . LYS A 1 335 ? 63.10815 46.55911 -7.70538 1.000 163.12215 332 LYS A O 1
ATOM 2656 N N . TYR A 1 336 ? 63.76177 46.12292 -5.59708 1.000 187.83881 333 TYR A N 1
ATOM 2657 C CA . TYR A 1 336 ? 62.45078 46.31329 -4.99700 1.000 148.22814 333 TYR A CA 1
ATOM 2658 C C . TYR A 1 336 ? 62.14573 47.79733 -4.81115 1.000 152.83423 333 TYR A C 1
ATOM 2659 O O . TYR A 1 336 ? 63.03764 48.64990 -4.81840 1.000 149.21969 333 TYR A O 1
ATOM 2668 N N . SER A 1 337 ? 60.85807 48.09969 -4.65529 1.000 165.67262 334 SER A N 1
ATOM 2669 C CA . SER A 1 337 ? 60.40930 49.48197 -4.60298 1.000 159.17996 334 SER A CA 1
ATOM 2670 C C . SER A 1 337 ? 60.77754 50.11947 -3.26403 1.000 170.34864 334 SER A C 1
ATOM 2671 O O . SER A 1 337 ? 61.33121 49.48024 -2.36630 1.000 194.32579 334 SER A O 1
ATOM 2674 N N . GLU A 1 338 ? 60.44678 51.40839 -3.13338 1.000 152.49926 335 GLU A N 1
ATOM 2675 C CA . GLU A 1 338 ? 60.82297 52.16525 -1.94066 1.000 178.21551 335 GLU A CA 1
ATOM 2676 C C . GLU A 1 338 ? 60.16908 51.60111 -0.68283 1.000 172.24808 335 GLU A C 1
ATOM 2677 O O . GLU A 1 338 ? 60.80168 51.52331 0.37801 1.000 144.57419 335 GLU A O 1
ATOM 2683 N N . GLU A 1 339 ? 58.89983 51.20854 -0.77799 1.000 177.85860 336 GLU A N 1
ATOM 2684 C CA . GLU A 1 339 ? 58.20482 50.68087 0.39102 1.000 169.15333 336 GLU A CA 1
ATOM 2685 C C . GLU A 1 339 ? 58.73550 49.30555 0.78122 1.000 150.85938 336 GLU A C 1
ATOM 2686 O O . GLU A 1 339 ? 58.82437 48.98605 1.97203 1.000 169.78086 336 GLU A O 1
ATOM 2692 N N . LEU A 1 340 ? 59.08637 48.47269 -0.20102 1.000 136.32850 337 LEU A N 1
ATOM 2693 C CA . LEU A 1 340 ? 59.73232 47.20509 0.12440 1.000 125.87341 337 LEU A CA 1
ATOM 2694 C C . LEU A 1 340 ? 61.10213 47.43536 0.74861 1.000 131.17626 337 LEU A C 1
ATOM 2695 O O . LEU A 1 340 ? 61.51244 46.69699 1.65350 1.000 116.55123 337 LEU A O 1
ATOM 2700 N N . ARG A 1 341 ? 61.79783 48.48582 0.31846 1.000 147.33383 338 ARG A N 1
ATOM 2701 C CA . ARG A 1 341 ? 63.02997 48.87306 0.99010 1.000 152.98146 338 ARG A CA 1
ATOM 2702 C C . ARG A 1 341 ? 62.75148 49.21015 2.44861 1.000 142.17899 338 ARG A C 1
ATOM 2703 O O . ARG A 1 341 ? 63.48599 48.78360 3.34721 1.000 144.36707 338 ARG A O 1
ATOM 2711 N N . LYS A 1 342 ? 61.69160 49.98984 2.69479 1.000 141.80761 339 LYS A N 1
ATOM 2712 C CA . LYS A 1 342 ? 61.29255 50.32293 4.06120 1.000 152.93125 339 LYS A CA 1
ATOM 2713 C C . LYS A 1 342 ? 61.06361 49.05858 4.87873 1.000 138.75962 339 LYS A C 1
ATOM 2714 O O . LYS A 1 342 ? 61.57672 48.92106 5.99526 1.000 132.18720 339 LYS A O 1
ATOM 2720 N N . ILE A 1 343 ? 60.30307 48.11373 4.31851 1.000 136.83780 340 ILE A N 1
ATOM 2721 C CA . ILE A 1 343 ? 60.04284 46.83879 4.97784 1.000 135.56610 340 ILE A CA 1
ATOM 2722 C C . ILE A 1 343 ? 61.33797 46.07109 5.21400 1.000 132.38519 340 ILE A C 1
ATOM 2723 O O . ILE A 1 343 ? 61.40402 45.22442 6.11156 1.000 135.84741 340 ILE A O 1
ATOM 2728 N N . MET A 1 344 ? 62.38711 46.36308 4.44528 1.000 143.19646 341 MET A N 1
ATOM 2729 C CA . MET A 1 344 ? 63.64442 45.64701 4.64411 1.000 146.35195 341 MET A CA 1
ATOM 2730 C C . MET A 1 344 ? 64.50113 46.27698 5.74168 1.000 155.94752 341 MET A C 1
ATOM 2731 O O . MET A 1 344 ? 64.92489 45.58511 6.67257 1.000 173.93917 341 MET A O 1
ATOM 2736 N N . TYR A 1 345 ? 64.80049 47.57153 5.63802 1.000 154.18014 342 TYR A N 1
ATOM 2737 C CA . TYR A 1 345 ? 65.75531 48.17920 6.56368 1.000 146.01426 342 TYR A CA 1
ATOM 2738 C C . TYR A 1 345 ? 65.15334 48.55010 7.91778 1.000 162.67249 342 TYR A C 1
ATOM 2739 O O . TYR A 1 345 ? 65.85066 49.16058 8.73741 1.000 142.40766 342 TYR A O 1
ATOM 2748 N N . THR A 1 346 ? 63.89862 48.19524 8.18344 1.000 161.21112 343 THR A N 1
ATOM 2749 C CA . THR A 1 346 ? 63.32101 48.41454 9.50700 1.000 162.58246 343 THR A CA 1
ATOM 2750 C C . THR A 1 346 ? 63.89375 47.34748 10.43288 1.000 164.06493 343 THR A C 1
ATOM 2751 O O . THR A 1 346 ? 63.52451 46.17235 10.35865 1.000 155.70825 343 THR A O 1
ATOM 2755 N N . THR A 1 347 ? 64.83281 47.74127 11.29252 1.000 165.07938 344 THR A N 1
ATOM 2756 C CA . THR A 1 347 ? 65.43908 46.75164 12.16882 1.000 170.97251 344 THR A CA 1
ATOM 2757 C C . THR A 1 347 ? 64.52260 46.36250 13.31580 1.000 153.62695 344 THR A C 1
ATOM 2758 O O . THR A 1 347 ? 64.73609 45.31613 13.93612 1.000 130.37839 344 THR A O 1
ATOM 2762 N N . ASN A 1 348 ? 63.47682 47.14953 13.56949 1.000 148.09864 345 ASN A N 1
ATOM 2763 C CA . ASN A 1 348 ? 62.61891 46.89825 14.71752 1.000 137.91739 345 ASN A CA 1
ATOM 2764 C C . ASN A 1 348 ? 61.77166 45.65073 14.55476 1.000 135.96005 345 ASN A C 1
ATOM 2765 O O . ASN A 1 348 ? 61.39044 45.04851 15.56151 1.000 149.61753 345 ASN A O 1
ATOM 2770 N N . THR A 1 349 ? 61.54599 45.19440 13.32466 1.000 130.15850 346 THR A N 1
ATOM 2771 C CA . THR A 1 349 ? 60.62758 44.08064 13.13767 1.000 136.11210 346 THR A CA 1
ATOM 2772 C C . THR A 1 349 ? 61.28020 42.75468 13.50273 1.000 140.97184 346 THR A C 1
ATOM 2773 O O . THR A 1 349 ? 60.57531 41.79653 13.83649 1.000 142.20280 346 THR A O 1
ATOM 2777 N N . ILE A 1 350 ? 62.60373 42.67684 13.42307 1.000 126.02476 347 ILE A N 1
ATOM 2778 C CA . ILE A 1 350 ? 63.36621 41.50793 13.85632 1.000 127.77623 347 ILE A CA 1
ATOM 2779 C C . ILE A 1 350 ? 63.98135 41.72371 15.23748 1.000 135.47322 347 ILE A C 1
ATOM 2780 O O . ILE A 1 350 ? 63.95038 40.83697 16.09873 1.000 124.34923 347 ILE A O 1
ATOM 2785 N N . GLU A 1 351 ? 64.56582 42.90537 15.44940 1.000 120.12649 348 GLU A N 1
ATOM 2786 C CA . GLU A 1 351 ? 65.15707 43.22867 16.74202 1.000 132.98717 348 GLU A CA 1
ATOM 2787 C C . GLU A 1 351 ? 64.12739 43.21004 17.86531 1.000 151.25063 348 GLU A C 1
ATOM 2788 O O . GLU A 1 351 ? 64.46833 42.87107 19.00347 1.000 139.32363 348 GLU A O 1
ATOM 2794 N N . SER A 1 352 ? 62.86935 43.55783 17.57391 1.000 146.78396 349 SER A N 1
ATOM 2795 C CA . SER A 1 352 ? 61.82715 43.48361 18.59346 1.000 124.11844 349 SER A CA 1
ATOM 2796 C C . SER A 1 352 ? 61.66648 42.05748 19.10204 1.000 137.10263 349 SER A C 1
ATOM 2797 O O . SER A 1 352 ? 61.63580 41.81501 20.31510 1.000 146.09652 349 SER A O 1
ATOM 2800 N N . LEU A 1 353 ? 61.57840 41.09614 18.18120 1.000 128.91496 350 LEU A N 1
ATOM 2801 C CA . LEU A 1 353 ? 61.47716 39.69618 18.57619 1.000 115.04691 350 LEU A CA 1
ATOM 2802 C C . LEU A 1 353 ? 62.70556 39.26797 19.36060 1.000 142.42383 350 LEU A C 1
ATOM 2803 O O . LEU A 1 353 ? 62.59275 38.60019 20.39493 1.000 140.00549 350 LEU A O 1
ATOM 2808 N N . ASN A 1 354 ? 63.89649 39.61474 18.86488 1.000 135.08615 351 ASN A N 1
ATOM 2809 C CA . ASN A 1 354 ? 65.10234 39.15326 19.54679 1.000 144.05147 351 ASN A CA 1
ATOM 2810 C C . ASN A 1 354 ? 65.17015 39.69733 20.96561 1.000 148.39773 351 ASN A C 1
ATOM 2811 O O . ASN A 1 354 ? 65.43626 38.94893 21.91755 1.000 149.37714 351 ASN A O 1
ATOM 2816 N N . SER A 1 355 ? 64.84681 40.97880 21.13771 1.000 131.41479 352 SER A N 1
ATOM 2817 C CA . SER A 1 355 ? 64.90945 41.57614 22.46161 1.000 138.01143 352 SER A CA 1
ATOM 2818 C C . SER A 1 355 ? 63.82244 41.02813 23.36875 1.000 129.38035 352 SER A C 1
ATOM 2819 O O . SER A 1 355 ? 64.05119 40.86744 24.57058 1.000 133.58172 352 SER A O 1
ATOM 2822 N N . SER A 1 356 ? 62.65342 40.69712 22.81447 1.000 149.71674 353 SER A N 1
ATOM 2823 C CA . SER A 1 356 ? 61.59683 40.12438 23.64018 1.000 155.43431 353 SER A CA 1
ATOM 2824 C C . SER A 1 356 ? 61.94758 38.71569 24.10543 1.000 130.14858 353 SER A C 1
ATOM 2825 O O . SER A 1 356 ? 61.76697 38.38534 25.28364 1.000 135.32576 353 SER A O 1
ATOM 2828 N N . TYR A 1 357 ? 62.48220 37.88124 23.21076 1.000 118.99062 354 TYR A N 1
ATOM 2829 C CA . TYR A 1 357 ? 62.94219 36.56239 23.63623 1.000 103.64575 354 TYR A CA 1
ATOM 2830 C C . TYR A 1 357 ? 64.03042 36.67169 24.69467 1.000 129.37021 354 TYR A C 1
ATOM 2831 O O . TYR A 1 357 ? 64.02832 35.91902 25.67846 1.000 124.24862 354 TYR A O 1
ATOM 2840 N N . ARG A 1 358 ? 64.96176 37.61221 24.52615 1.000 131.16252 355 ARG A N 1
ATOM 2841 C CA . ARG A 1 358 ? 66.04583 37.71087 25.49675 1.000 128.39792 355 ARG A CA 1
ATOM 2842 C C . ARG A 1 358 ? 65.54720 38.22684 26.84399 1.000 133.70784 355 ARG A C 1
ATOM 2843 O O . ARG A 1 358 ? 65.95175 37.71755 27.89665 1.000 141.10850 355 ARG A O 1
ATOM 2851 N N . ARG A 1 359 ? 64.62557 39.19362 26.83810 1.000 133.13500 356 ARG A N 1
ATOM 2852 C CA . ARG A 1 359 ? 64.09739 39.70987 28.09551 1.000 138.01636 356 ARG A CA 1
ATOM 2853 C C . ARG A 1 359 ? 63.16612 38.72417 28.79114 1.000 140.67655 356 ARG A C 1
ATOM 2854 O O . ARG A 1 359 ? 63.00207 38.81408 30.01241 1.000 141.48683 356 ARG A O 1
ATOM 2862 N N . ILE A 1 360 ? 62.56004 37.78552 28.06197 1.000 140.76701 357 ILE A N 1
ATOM 2863 C CA . ILE A 1 360 ? 61.75842 36.77285 28.74281 1.000 117.97065 357 ILE A CA 1
ATOM 2864 C C . ILE A 1 360 ? 62.61668 35.60602 29.22836 1.000 124.99784 357 ILE A C 1
ATOM 2865 O O . ILE A 1 360 ? 62.29122 34.98287 30.24454 1.000 132.51297 357 ILE A O 1
ATOM 2870 N N . ASN A 1 361 ? 63.72456 35.30459 28.55214 1.000 143.11176 358 ASN A N 1
ATOM 2871 C CA . ASN A 1 361 ? 64.60206 34.23436 29.00353 1.000 138.87933 358 ASN A CA 1
ATOM 2872 C C . ASN A 1 361 ? 65.78639 34.74648 29.82162 1.000 155.24346 358 ASN A C 1
ATOM 2873 O O . ASN A 1 361 ? 66.74156 33.99613 30.04711 1.000 173.51628 358 ASN A O 1
ATOM 2878 N N . LYS A 1 362 ? 65.73838 36.00630 30.26887 1.000 147.82271 359 LYS A N 1
ATOM 2879 C CA . LYS A 1 362 ? 66.81096 36.57142 31.08804 1.000 155.94687 359 LYS A CA 1
ATOM 2880 C C . LYS A 1 362 ? 67.11788 35.74065 32.33151 1.000 152.63986 359 LYS A C 1
ATOM 2881 O O . LYS A 1 362 ? 68.28071 35.62546 32.73604 1.000 172.21482 359 LYS A O 1
ATOM 2887 N N . SER A 1 363 ? 66.09540 35.15582 32.95537 1.000 166.09839 360 SER A N 1
ATOM 2888 C CA . SER A 1 363 ? 66.31616 34.40763 34.18792 1.000 182.25193 360 SER A CA 1
ATOM 2889 C C . SER A 1 363 ? 66.74386 32.96481 33.95221 1.000 171.72219 360 SER A C 1
ATOM 2890 O O . SER A 1 363 ? 67.27830 32.33699 34.87462 1.000 151.14553 360 SER A O 1
ATOM 2893 N N . ARG A 1 364 ? 66.54666 32.43371 32.74556 1.000 162.75366 361 ARG A N 1
ATOM 2894 C CA . ARG A 1 364 ? 66.84996 31.03121 32.45958 1.000 164.94347 361 ARG A CA 1
ATOM 2895 C C . ARG A 1 364 ? 68.29343 30.93430 31.98450 1.000 152.91501 361 ARG A C 1
ATOM 2896 O O . ARG A 1 364 ? 68.59070 31.03344 30.79304 1.000 156.81115 361 ARG A O 1
ATOM 2904 N N . THR A 1 365 ? 69.20305 30.72416 32.93854 1.000 166.82903 362 THR A N 1
ATOM 2905 C CA . THR A 1 365 ? 70.62777 30.73010 32.62501 1.000 160.95042 362 THR A CA 1
ATOM 2906 C C . THR A 1 365 ? 71.02822 29.49268 31.82573 1.000 168.42081 362 THR A C 1
ATOM 2907 O O . THR A 1 365 ? 71.62809 29.60869 30.75013 1.000 166.76709 362 THR A O 1
ATOM 2911 N N . VAL A 1 366 ? 70.69879 28.29861 32.32579 1.000 162.53711 363 VAL A N 1
ATOM 2912 C CA . VAL A 1 366 ? 70.98022 27.04817 31.62622 1.000 153.01902 363 VAL A CA 1
ATOM 2913 C C . VAL A 1 366 ? 69.72758 26.18229 31.56334 1.000 148.86586 363 VAL A C 1
ATOM 2914 O O . VAL A 1 366 ? 69.00459 26.04690 32.55618 1.000 169.63540 363 VAL A O 1
ATOM 2918 N N . PHE A 1 367 ? 69.47845 25.58245 30.39358 1.000 135.28477 364 PHE A N 1
ATOM 2919 C CA . PHE A 1 367 ? 68.35420 24.67512 30.19320 1.000 131.94527 364 PHE A CA 1
ATOM 2920 C C . PHE A 1 367 ? 68.80418 23.22458 30.31767 1.000 130.85647 364 PHE A C 1
ATOM 2921 O O . PHE A 1 367 ? 69.84400 22.84782 29.76719 1.000 161.07747 364 PHE A O 1
ATOM 2929 N N . PRO A 1 368 ? 68.03989 22.38251 31.01793 1.000 130.16246 365 PRO A N 1
ATOM 2930 C CA . PRO A 1 368 ? 68.44974 20.98303 31.19635 1.000 134.51790 365 PRO A CA 1
ATOM 2931 C C . PRO A 1 368 ? 68.22308 20.10052 29.97767 1.000 133.18376 365 PRO A C 1
ATOM 2932 O O . PRO A 1 368 ? 68.72623 18.96973 29.95721 1.000 145.03327 365 PRO A O 1
ATOM 2936 N N . GLY A 1 369 ? 67.49439 20.56400 28.96926 1.000 145.77595 366 GLY A N 1
ATOM 2937 C CA . GLY A 1 369 ? 67.22271 19.72223 27.81712 1.000 154.32311 366 GLY A CA 1
ATOM 2938 C C . GLY A 1 369 ? 66.61877 20.52354 26.68797 1.000 155.57263 366 GLY A C 1
ATOM 2939 O O . GLY A 1 369 ? 66.30749 21.70934 26.83008 1.000 163.52685 366 GLY A O 1
ATOM 2940 N N . ASP A 1 370 ? 66.45089 19.84372 25.55176 1.000 156.86071 367 ASP A N 1
ATOM 2941 C CA . ASP A 1 370 ? 65.92393 20.50793 24.36451 1.000 155.82003 367 ASP A CA 1
ATOM 2942 C C . ASP A 1 370 ? 64.44785 20.85213 24.51761 1.000 155.99749 367 ASP A C 1
ATOM 2943 O O . ASP A 1 370 ? 64.01749 21.94433 24.12536 1.000 148.22771 367 ASP A O 1
ATOM 2948 N N . GLN A 1 371 ? 63.65331 19.93520 25.07941 1.000 171.74117 368 GLN A N 1
ATOM 2949 C CA . GLN A 1 371 ? 62.22225 20.19549 25.20013 1.000 171.36508 368 GLN A CA 1
ATOM 2950 C C . GLN A 1 371 ? 61.93670 21.29994 26.20916 1.000 148.48885 368 GLN A C 1
ATOM 2951 O O . GLN A 1 371 ? 60.98188 22.06315 26.03285 1.000 129.77142 368 GLN A O 1
ATOM 2957 N N . SER A 1 372 ? 62.76060 21.42176 27.25135 1.000 132.69904 369 SER A N 1
ATOM 2958 C CA . SER A 1 372 ? 62.57632 22.51228 28.20161 1.000 150.37046 369 SER A CA 1
ATOM 2959 C C . SER A 1 372 ? 62.79689 23.85706 27.52585 1.000 141.45322 369 SER A C 1
ATOM 2960 O O . SER A 1 372 ? 62.05357 24.81554 27.76831 1.000 129.27677 369 SER A O 1
ATOM 2963 N N . LEU A 1 373 ? 63.82143 23.94209 26.67653 1.000 139.56445 370 LEU A N 1
ATOM 2964 C CA . LEU A 1 373 ? 64.06320 25.15153 25.89879 1.000 143.05062 370 LEU A CA 1
ATOM 2965 C C . LEU A 1 373 ? 62.90721 25.42709 24.94203 1.000 143.76192 370 LEU A C 1
ATOM 2966 O O . LEU A 1 373 ? 62.44272 26.56904 24.81947 1.000 161.49118 370 LEU A O 1
ATOM 2971 N N . LEU A 1 374 ? 62.44520 24.39058 24.23710 1.000 131.35317 371 LEU A N 1
ATOM 2972 C CA . LEU A 1 374 ? 61.32557 24.55889 23.31488 1.000 146.73936 371 LEU A CA 1
ATOM 2973 C C . LEU A 1 374 ? 60.08386 25.07064 24.03110 1.000 141.02429 371 LEU A C 1
ATOM 2974 O O . LEU A 1 374 ? 59.33143 25.88139 23.47822 1.000 112.67719 371 LEU A O 1
ATOM 2979 N N . LYS A 1 375 ? 59.84407 24.59697 25.25505 1.000 117.47178 372 LYS A N 1
ATOM 2980 C CA . LYS A 1 375 ? 58.67313 25.04057 25.99966 1.000 128.70036 372 LYS A CA 1
ATOM 2981 C C . LYS A 1 375 ? 58.67265 26.55138 26.13841 1.000 136.68919 372 LYS A C 1
ATOM 2982 O O . LYS A 1 375 ? 57.72663 27.23076 25.72087 1.000 140.58505 372 LYS A O 1
ATOM 2988 N N . SER A 1 376 ? 59.75314 27.09174 26.70229 1.000 118.48902 373 SER A N 1
ATOM 2989 C CA . SER A 1 376 ? 59.84060 28.52738 26.91831 1.000 133.20830 373 SER A CA 1
ATOM 2990 C C . SER A 1 376 ? 59.79746 29.28073 25.59982 1.000 120.72805 373 SER A C 1
ATOM 2991 O O . SER A 1 376 ? 59.18263 30.34960 25.50876 1.000 117.68052 373 SER A O 1
ATOM 2994 N N . ILE A 1 377 ? 60.42565 28.73518 24.55788 1.000 115.68004 374 ILE A N 1
ATOM 2995 C CA . ILE A 1 377 ? 60.45153 29.45258 23.28784 1.000 138.38429 374 ILE A CA 1
ATOM 2996 C C . ILE A 1 377 ? 59.04902 29.56421 22.71141 1.000 114.23147 374 ILE A C 1
ATOM 2997 O O . ILE A 1 377 ? 58.61474 30.64473 22.29876 1.000 107.08209 374 ILE A O 1
ATOM 3002 N N . TYR A 1 378 ? 58.30687 28.46002 22.71339 1.000 115.70502 375 TYR A N 1
ATOM 3003 C CA . TYR A 1 378 ? 56.94480 28.48576 22.20008 1.000 118.94060 375 TYR A CA 1
ATOM 3004 C C . TYR A 1 378 ? 56.05372 29.38602 23.04620 1.000 135.79512 375 TYR A C 1
ATOM 3005 O O . TYR A 1 378 ? 55.21155 30.11843 22.51042 1.000 115.97459 375 TYR A O 1
ATOM 3014 N N . LEU A 1 379 ? 56.22720 29.34754 24.36964 1.000 125.89639 376 LEU A N 1
ATOM 3015 C CA . LEU A 1 379 ? 55.39729 30.16358 25.24886 1.000 127.69073 376 LEU A CA 1
ATOM 3016 C C . LEU A 1 379 ? 55.64714 31.64638 25.01692 1.000 128.19762 376 LEU A C 1
ATOM 3017 O O . LEU A 1 379 ? 54.70433 32.43469 24.87886 1.000 115.99781 376 LEU A O 1
ATOM 3022 N N . ALA A 1 380 ? 56.91796 32.04530 24.96619 1.000 111.78206 377 ALA A N 1
ATOM 3023 C CA . ALA A 1 380 ? 57.23668 33.43399 24.66754 1.000 112.50600 377 ALA A CA 1
ATOM 3024 C C . ALA A 1 380 ? 56.72291 33.81151 23.28806 1.000 120.41878 377 ALA A C 1
ATOM 3025 O O . ALA A 1 380 ? 56.26132 34.93666 23.07408 1.000 115.15658 377 ALA A O 1
ATOM 3027 N N . THR A 1 381 ? 56.78180 32.87279 22.34246 1.000 117.13361 378 THR A N 1
ATOM 3028 C CA . THR A 1 381 ? 56.33261 33.14693 20.98438 1.000 126.86835 378 THR A CA 1
ATOM 3029 C C . THR A 1 381 ? 54.84136 33.45100 20.94628 1.000 128.75616 378 THR A C 1
ATOM 3030 O O . THR A 1 381 ? 54.40957 34.41088 20.29955 1.000 116.77790 378 THR A O 1
ATOM 3034 N N . VAL A 1 382 ? 54.03361 32.63134 21.62128 1.000 128.46693 379 VAL A N 1
ATOM 3035 C CA . VAL A 1 382 ? 52.59401 32.88098 21.61008 1.000 139.08917 379 VAL A CA 1
ATOM 3036 C C . VAL A 1 382 ? 52.26925 34.13094 22.41942 1.000 135.75333 379 VAL A C 1
ATOM 3037 O O . VAL A 1 382 ? 51.38277 34.91180 22.04277 1.000 126.03878 379 VAL A O 1
ATOM 3041 N N . LYS A 1 383 ? 53.01707 34.37531 23.50095 1.000 129.08262 380 LYS A N 1
ATOM 3042 C CA . LYS A 1 383 ? 52.81546 35.57893 24.29715 1.000 117.78943 380 LYS A CA 1
ATOM 3043 C C . LYS A 1 383 ? 53.10748 36.83436 23.49196 1.000 120.07788 380 LYS A C 1
ATOM 3044 O O . LYS A 1 383 ? 52.46438 37.86924 23.69659 1.000 142.71877 380 LYS A O 1
ATOM 3050 N N . ILE A 1 384 ? 54.06773 36.76181 22.57541 1.000 126.41038 381 ILE A N 1
ATOM 3051 C CA . ILE A 1 384 ? 54.38759 37.90505 21.73024 1.000 120.81041 381 ILE A CA 1
ATOM 3052 C C . ILE A 1 384 ? 53.38557 38.04122 20.58785 1.000 131.65612 381 ILE A C 1
ATOM 3053 O O . ILE A 1 384 ? 52.85505 39.12870 20.33520 1.000 148.95539 381 ILE A O 1
ATOM 3058 N N . THR A 1 385 ? 53.10773 36.94017 19.88150 1.000 119.94996 382 THR A N 1
ATOM 3059 C CA . THR A 1 385 ? 52.26420 36.99384 18.69102 1.000 120.75106 382 THR A CA 1
ATOM 3060 C C . THR A 1 385 ? 50.79710 37.24414 19.01315 1.000 140.70729 382 THR A C 1
ATOM 3061 O O . THR A 1 385 ? 50.03863 37.61933 18.11240 1.000 136.40462 382 THR A O 1
ATOM 3065 N N . SER A 1 386 ? 50.37994 37.04537 20.26733 1.000 152.99765 383 SER A N 1
ATOM 3066 C CA . SER A 1 386 ? 48.99726 37.32138 20.64222 1.000 144.24709 383 SER A CA 1
ATOM 3067 C C . SER A 1 386 ? 48.65198 38.79124 20.44637 1.000 142.41178 383 SER A C 1
ATOM 3068 O O . SER A 1 386 ? 47.50212 39.12887 20.14122 1.000 142.67015 383 SER A O 1
ATOM 3071 N N . LYS A 1 387 ? 49.62977 39.67134 20.62735 1.000 136.67987 384 LYS A N 1
ATOM 3072 C CA . LYS A 1 387 ? 49.44709 41.11390 20.60140 1.000 139.28928 384 LYS A CA 1
ATOM 3073 C C . LYS A 1 387 ? 49.52855 41.70546 19.19777 1.000 138.34310 384 LYS A C 1
ATOM 3074 O O . LYS A 1 387 ? 49.32173 42.91361 19.03964 1.000 123.32892 384 LYS A O 1
ATOM 3080 N N . TRP A 1 388 ? 49.80978 40.89359 18.17871 1.000 145.86023 385 TRP A N 1
ATOM 3081 C CA . TRP A 1 388 ? 50.06439 41.39301 16.82788 1.000 137.93740 385 TRP A CA 1
ATOM 3082 C C . TRP A 1 388 ? 48.74998 41.44032 16.06705 1.000 146.00037 385 TRP A C 1
ATOM 3083 O O . TRP A 1 388 ? 48.28022 40.42600 15.54728 1.000 157.37931 385 TRP A O 1
ATOM 3094 N N . THR A 1 389 ? 48.14895 42.62245 15.99927 1.000 137.10694 386 THR A N 1
ATOM 3095 C CA . THR A 1 389 ? 46.95703 42.80998 15.19448 1.000 133.66011 386 THR A CA 1
ATOM 3096 C C . THR A 1 389 ? 47.11064 43.88613 14.13772 1.000 147.09288 386 THR A C 1
ATOM 3097 O O . THR A 1 389 ? 46.34959 43.88011 13.16431 1.000 145.52699 386 THR A O 1
ATOM 3101 N N . MET A 1 390 ? 48.06387 44.80007 14.29201 1.000 160.65958 387 MET A N 1
ATOM 3102 C CA . MET A 1 390 ? 48.30500 45.78870 13.25526 1.000 137.18710 387 MET A CA 1
ATOM 3103 C C . MET A 1 390 ? 49.02381 45.14277 12.08540 1.000 139.12269 387 MET A C 1
ATOM 3104 O O . MET A 1 390 ? 50.04561 44.47220 12.26270 1.000 138.14992 387 MET A O 1
ATOM 3109 N N . ARG A 1 391 ? 48.48023 45.32353 10.89421 1.000 166.71912 388 ARG A N 1
ATOM 3110 C CA . ARG A 1 391 ? 49.11845 44.77558 9.71378 1.000 169.81451 388 ARG A CA 1
ATOM 3111 C C . ARG A 1 391 ? 50.01125 45.84755 9.10654 1.000 158.60758 388 ARG A C 1
ATOM 3112 O O . ARG A 1 391 ? 49.95148 47.01937 9.48470 1.000 173.89463 388 ARG A O 1
ATOM 3120 N N . TYR A 1 392 ? 50.85005 45.44642 8.15747 1.000 178.76832 389 TYR A N 1
ATOM 3121 C CA . TYR A 1 392 ? 51.85683 46.37381 7.66751 1.000 180.24490 389 TYR A CA 1
ATOM 31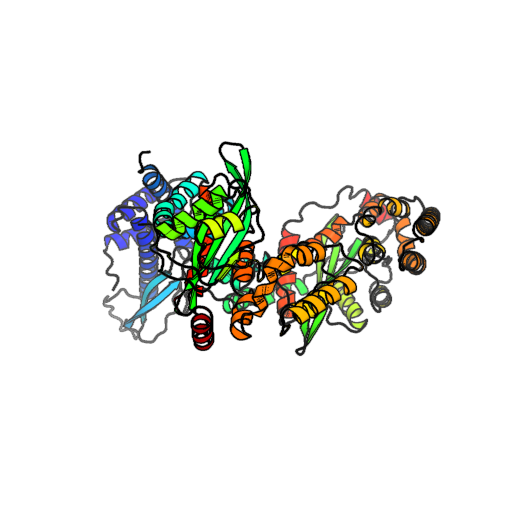22 C C . TYR A 1 392 ? 51.18545 47.49682 6.89389 1.000 144.53575 389 TYR A C 1
ATOM 3123 O O . TYR A 1 392 ? 50.25332 47.26839 6.11921 1.000 138.67979 389 TYR A O 1
ATOM 3132 N N . LYS A 1 393 ? 51.66861 48.71747 7.10024 1.000 146.90862 390 LYS A N 1
ATOM 3133 C CA . LYS A 1 393 ? 51.00232 49.84117 6.47224 1.000 132.62847 390 LYS A CA 1
ATOM 3134 C C . LYS A 1 393 ? 51.49537 49.99020 5.03910 1.000 160.88826 390 LYS A C 1
ATOM 3135 O O . LYS A 1 393 ? 52.39786 49.28042 4.58574 1.000 177.77256 390 LYS A O 1
ATOM 3141 N N . ASN A 1 394 ? 50.86791 50.91120 4.31367 1.000 161.18147 391 ASN A N 1
ATOM 3142 C CA . ASN A 1 394 ? 51.18513 51.18294 2.91535 1.000 162.67343 391 ASN A CA 1
ATOM 3143 C C . ASN A 1 394 ? 51.05567 49.93476 2.05250 1.000 164.49429 391 ASN A C 1
ATOM 3144 O O . ASN A 1 394 ? 51.51672 49.91834 0.90967 1.000 172.16329 391 ASN A O 1
ATOM 3149 N N . TRP A 1 395 ? 50.40732 48.89504 2.56810 1.000 153.82385 392 TRP A N 1
ATOM 3150 C CA . TRP A 1 395 ? 50.26607 47.65764 1.82579 1.000 139.46766 392 TRP A CA 1
ATOM 3151 C C . TRP A 1 395 ? 49.19193 47.82947 0.75830 1.000 159.44965 392 TRP A C 1
ATOM 3152 O O . TRP A 1 395 ? 48.32937 48.70802 0.84304 1.000 195.14774 392 TRP A O 1
ATOM 3163 N N . GLY A 1 396 ? 49.25796 46.99242 -0.25499 1.000 134.87573 393 GLY A N 1
ATOM 3164 C CA . GLY A 1 396 ? 48.36392 47.11940 -1.39970 1.000 170.77795 393 GLY A CA 1
ATOM 3165 C C . GLY A 1 396 ? 49.03488 48.00528 -2.41197 1.000 171.98028 393 GLY A C 1
ATOM 3166 O O . GLY A 1 396 ? 49.07862 47.68022 -3.59784 1.000 183.19510 393 GLY A O 1
ATOM 3167 N N . LEU A 1 397 ? 49.56168 49.14327 -1.95708 1.000 164.51666 394 LEU A N 1
ATOM 3168 C CA . LEU A 1 397 ? 50.49224 49.88549 -2.79235 1.000 145.02229 394 LEU A CA 1
ATOM 3169 C C . LEU A 1 397 ? 51.75339 49.06115 -2.99314 1.000 139.47536 394 LEU A C 1
ATOM 3170 O O . LEU A 1 397 ? 52.24501 48.92451 -4.11829 1.000 148.33066 394 LEU A O 1
ATOM 3175 N N . ILE A 1 398 ? 52.25901 48.46949 -1.90645 1.000 145.77399 395 ILE A N 1
ATOM 3176 C CA . ILE A 1 398 ? 53.38305 47.54352 -1.98867 1.000 153.99650 395 ILE A CA 1
ATOM 3177 C C . ILE A 1 398 ? 52.96835 46.27787 -2.71883 1.000 143.17958 395 ILE A C 1
ATOM 3178 O O . ILE A 1 398 ? 53.71975 45.73650 -3.53855 1.000 145.70482 395 ILE A O 1
ATOM 3183 N N . LEU A 1 399 ? 51.75901 45.79466 -2.43561 1.000 149.43912 396 LEU A N 1
ATOM 3184 C CA . LEU A 1 399 ? 51.25667 44.59027 -3.08340 1.000 160.26674 396 LEU A CA 1
ATOM 3185 C C . LEU A 1 399 ? 51.08319 44.80110 -4.57989 1.000 169.83436 396 LEU A C 1
ATOM 3186 O O . LEU A 1 399 ? 51.46109 43.94320 -5.38635 1.000 169.63698 396 LEU A O 1
ATOM 3191 N N . GLY A 1 400 ? 50.49580 45.93536 -4.96960 1.000 179.92261 397 GLY A N 1
ATOM 3192 C CA . GLY A 1 400 ? 50.28484 46.19614 -6.38194 1.000 187.30482 397 GLY A CA 1
ATOM 3193 C C . GLY A 1 400 ? 51.56183 46.17589 -7.19775 1.000 178.78444 397 GLY A C 1
ATOM 3194 O O . GLY A 1 400 ? 51.54984 45.76380 -8.36047 1.000 178.74084 397 GLY A O 1
ATOM 3195 N N . GLN A 1 401 ? 52.67402 46.62768 -6.61598 1.000 161.11062 398 GLN A N 1
ATOM 3196 C CA . GLN A 1 401 ? 53.93801 46.62145 -7.34330 1.000 176.78674 398 GLN A CA 1
ATOM 3197 C C . GLN A 1 401 ? 54.66855 45.28179 -7.25241 1.000 170.33232 398 GLN A C 1
ATOM 3198 O O . GLN A 1 401 ? 55.25983 44.83497 -8.24415 1.000 193.11632 398 GLN A O 1
ATOM 3204 N N . LEU A 1 402 ? 54.65652 44.62346 -6.08637 1.000 174.24306 399 LEU A N 1
ATOM 3205 C CA . LEU A 1 402 ? 55.32160 43.32419 -5.99681 1.000 171.39157 399 LEU A CA 1
ATOM 3206 C C . LEU A 1 402 ? 54.61414 42.26788 -6.84292 1.000 166.68112 399 LEU A C 1
ATOM 3207 O O . LEU A 1 402 ? 55.26996 41.35856 -7.37064 1.000 176.84074 399 LEU A O 1
ATOM 3212 N N . GLN A 1 403 ? 53.29052 42.36985 -7.00105 1.000 171.74275 400 GLN A N 1
ATOM 3213 C CA . GLN A 1 403 ? 52.59135 41.44153 -7.88144 1.000 190.83356 400 GLN A CA 1
ATOM 3214 C C . GLN A 1 403 ? 52.89276 41.72103 -9.34796 1.000 193.75322 400 GLN A C 1
ATOM 3215 O O . GLN A 1 403 ? 52.73632 40.82461 -10.18364 1.000 197.86214 400 GLN A O 1
ATOM 3221 N N . ILE A 1 404 ? 53.31665 42.94321 -9.67618 1.000 198.43415 401 ILE A N 1
ATOM 3222 C CA . ILE A 1 404 ? 53.81774 43.22593 -11.01741 1.000 196.98790 401 ILE A CA 1
ATOM 3223 C C . ILE A 1 404 ? 55.21371 42.63548 -11.19112 1.000 182.43198 401 ILE A C 1
ATOM 3224 O O . ILE A 1 404 ? 55.53098 42.05311 -12.23569 1.000 170.39896 401 ILE A O 1
ATOM 3229 N N . MET A 1 405 ? 56.06163 42.76352 -10.16295 1.000 184.93192 402 MET A N 1
ATOM 3230 C CA . MET A 1 405 ? 57.41028 42.19641 -10.22511 1.000 158.95622 402 MET A CA 1
ATOM 3231 C C . MET A 1 405 ? 57.36126 40.68780 -10.43104 1.000 168.40389 402 MET A C 1
ATOM 3232 O O . MET A 1 405 ? 58.13085 40.13683 -11.22660 1.000 183.48008 402 MET A O 1
ATOM 3237 N N . PHE A 1 406 ? 56.48290 40.00119 -9.70881 1.000 170.42607 403 PHE A N 1
ATOM 3238 C CA . PHE A 1 406 ? 56.30303 38.55671 -9.84735 1.000 155.41244 403 PHE A CA 1
ATOM 3239 C C . PHE A 1 406 ? 54.89316 38.34590 -10.39338 1.000 157.85017 403 PHE A C 1
ATOM 3240 O O . PHE A 1 406 ? 53.92227 38.27639 -9.63504 1.000 174.96042 403 PHE A O 1
ATOM 3248 N N . GLU A 1 407 ? 54.80255 38.21759 -11.71970 1.000 168.66081 404 GLU A N 1
ATOM 3249 C CA . GLU A 1 407 ? 53.52052 38.27472 -12.41852 1.000 181.03737 404 GLU A CA 1
ATOM 3250 C C . GLU A 1 407 ? 52.63782 37.06658 -12.12160 1.000 188.99319 404 GLU A C 1
ATOM 3251 O O . GLU A 1 407 ? 51.52153 37.20891 -11.60798 1.000 180.59554 404 GLU A O 1
ATOM 3257 N N . GLY A 1 408 ? 53.11511 35.86524 -12.45133 1.000 186.40067 405 GLY A N 1
ATOM 3258 C CA . GLY A 1 408 ? 52.28727 34.68257 -12.28583 1.000 185.87460 405 GLY A CA 1
ATOM 3259 C C . GLY A 1 408 ? 52.05932 34.31060 -10.83623 1.000 180.79477 405 GLY A C 1
ATOM 3260 O O . GLY A 1 408 ? 50.99763 33.78795 -10.48240 1.000 180.76031 405 GLY A O 1
ATOM 3261 N N . ARG A 1 409 ? 53.03766 34.58478 -9.98321 1.000 160.92692 406 ARG A N 1
ATOM 3262 C CA . ARG A 1 409 ? 52.99283 34.22375 -8.57585 1.000 146.87701 406 ARG A CA 1
ATOM 3263 C C . ARG A 1 409 ? 52.57047 35.39695 -7.69627 1.000 145.48332 406 ARG A C 1
ATOM 3264 O O . ARG A 1 409 ? 51.75060 35.24670 -6.78990 1.000 118.30438 406 ARG A O 1
ATOM 3272 N N . LYS B 1 7 ? 33.51471 15.71319 62.31794 1.000 200.59193 4 LYS B N 1
ATOM 3273 C CA . LYS B 1 7 ? 32.33673 15.63619 61.46211 1.000 209.10277 4 LYS B CA 1
ATOM 3274 C C . LYS B 1 7 ? 31.70566 17.01412 61.26655 1.000 206.11713 4 LYS B C 1
ATOM 3275 O O . LYS B 1 7 ? 31.50455 17.76115 62.22526 1.000 200.44883 4 LYS B O 1
ATOM 3281 N N . ARG B 1 8 ? 31.40546 17.35135 60.01081 1.000 217.29995 5 ARG B N 1
ATOM 3282 C CA . ARG B 1 8 ? 30.75451 18.62001 59.68303 1.000 211.27404 5 ARG B CA 1
ATOM 3283 C C . ARG B 1 8 ? 29.24425 18.42123 59.76842 1.000 207.15233 5 ARG B C 1
ATOM 3284 O O . ARG B 1 8 ? 28.55095 18.20397 58.77250 1.000 205.39467 5 ARG B O 1
ATOM 3292 N N . ILE B 1 9 ? 28.72978 18.49410 60.99368 1.000 202.70930 6 ILE B N 1
ATOM 3293 C CA . ILE B 1 9 ? 27.28919 18.40269 61.21192 1.000 216.47686 6 ILE B CA 1
ATOM 3294 C C . ILE B 1 9 ? 26.66327 19.70947 60.73245 1.000 205.13342 6 ILE B C 1
ATOM 3295 O O . ILE B 1 9 ? 26.81469 20.75512 61.37037 1.000 203.22053 6 ILE B O 1
ATOM 3300 N N . ILE B 1 10 ? 25.96928 19.65386 59.60019 1.000 190.23209 7 ILE B N 1
ATOM 3301 C CA . ILE B 1 10 ? 25.42426 20.83612 58.94537 1.000 182.46059 7 ILE B CA 1
ATOM 3302 C C . ILE B 1 10 ? 23.94112 20.93984 59.26668 1.000 166.51453 7 ILE B C 1
ATOM 3303 O O . ILE B 1 10 ? 23.20029 19.95389 59.15904 1.000 160.11056 7 ILE B O 1
ATOM 3308 N N . THR B 1 11 ? 23.51104 22.13324 59.66383 1.000 153.65049 8 THR B N 1
ATOM 3309 C CA . THR B 1 11 ? 22.11656 22.35797 59.99239 1.000 141.41693 8 THR B CA 1
ATOM 3310 C C . THR B 1 11 ? 21.25424 22.27815 58.73310 1.000 153.62298 8 THR B C 1
ATOM 3311 O O . THR B 1 11 ? 21.73210 22.54003 57.62578 1.000 160.19881 8 THR B O 1
ATOM 3315 N N . PRO B 1 12 ? 19.97994 21.90375 58.87558 1.000 167.27904 9 PRO B N 1
ATOM 3316 C CA . PRO B 1 12 ? 19.10024 21.84773 57.69546 1.000 174.19936 9 PRO B CA 1
ATOM 3317 C C . PRO B 1 12 ? 18.89851 23.19314 57.01889 1.000 160.65730 9 PRO B C 1
ATOM 3318 O O . PRO B 1 12 ? 18.72690 23.23735 55.79273 1.000 167.71564 9 PRO B O 1
ATOM 3322 N N . GLU B 1 13 ? 18.90275 24.29450 57.77550 1.000 148.78765 10 GLU B N 1
ATOM 3323 C CA . GLU B 1 13 ? 18.80798 25.60643 57.14350 1.000 155.47595 10 GLU B CA 1
ATOM 3324 C C . GLU B 1 13 ? 20.03482 25.88770 56.28726 1.000 167.54844 10 GLU B C 1
ATOM 3325 O O . GLU B 1 13 ? 19.91911 26.45435 55.19549 1.000 169.69369 10 GLU B O 1
ATOM 3331 N N . LYS B 1 14 ? 21.21930 25.48535 56.75739 1.000 165.92838 11 LYS B N 1
ATOM 3332 C CA . LYS B 1 14 ? 22.41442 25.60856 55.92912 1.000 139.19590 11 LYS B CA 1
ATOM 3333 C C . LYS B 1 14 ? 22.29899 24.75638 54.67144 1.000 145.96345 11 LYS B C 1
ATOM 3334 O O . LYS B 1 14 ? 22.75859 25.16010 53.59836 1.000 153.74745 11 LYS B O 1
ATOM 3340 N N . LYS B 1 15 ? 21.68758 23.57269 54.78147 1.000 132.29582 12 LYS B N 1
ATOM 3341 C CA . LYS B 1 15 ? 21.51230 22.72494 53.60521 1.000 141.41030 12 LYS B CA 1
ATOM 3342 C C . LYS B 1 15 ? 20.57969 23.37864 52.59267 1.000 143.06401 12 LYS B C 1
ATOM 3343 O O . LYS B 1 15 ? 20.85568 23.37582 51.38560 1.000 128.35706 12 LYS B O 1
ATOM 3349 N N . GLU B 1 16 ? 19.47136 23.94761 53.06749 1.000 134.79406 13 GLU B N 1
ATOM 3350 C CA . GLU B 1 16 ? 18.57970 24.67318 52.17273 1.000 139.95248 13 GLU B CA 1
ATOM 3351 C C . GLU B 1 16 ? 19.26702 25.89839 51.58256 1.000 132.93937 13 GLU B C 1
ATOM 3352 O O . GLU B 1 16 ? 19.00962 26.26027 50.43155 1.000 145.27749 13 GLU B O 1
ATOM 3358 N N . LEU B 1 17 ? 20.16315 26.52979 52.34169 1.000 123.20430 14 LEU B N 1
ATOM 3359 C CA . LEU B 1 17 ? 20.90575 27.67813 51.83045 1.000 137.76825 14 LEU B CA 1
ATOM 3360 C C . LEU B 1 17 ? 21.86731 27.27069 50.72196 1.000 120.30411 14 LEU B C 1
ATOM 3361 O O . LEU B 1 17 ? 21.99837 27.97078 49.71011 1.000 119.04263 14 LEU B O 1
ATOM 3366 N N . ILE B 1 18 ? 22.56245 26.15123 50.90982 1.000 117.35609 15 ILE B N 1
ATOM 3367 C CA . ILE B 1 18 ? 23.42724 25.61610 49.86406 1.000 121.46585 15 ILE B CA 1
ATOM 3368 C C . ILE B 1 18 ? 22.61087 25.27885 48.62556 1.000 142.75741 15 ILE B C 1
ATOM 3369 O O . ILE B 1 18 ? 23.01951 25.56743 47.49205 1.000 136.86513 15 ILE B O 1
ATOM 3374 N N . ARG B 1 19 ? 21.44924 24.65208 48.82337 1.000 124.10169 16 ARG B N 1
ATOM 3375 C CA . ARG B 1 19 ? 20.56529 24.35288 47.70385 1.000 106.55428 16 ARG B CA 1
ATOM 3376 C C . ARG B 1 19 ? 20.16066 25.62589 46.97030 1.000 113.08856 16 ARG B C 1
ATOM 3377 O O . ARG B 1 19 ? 20.15001 25.66549 45.73358 1.000 120.01630 16 ARG B O 1
ATOM 3385 N N . ASN B 1 20 ? 19.83944 26.68218 47.72023 1.000 107.36681 17 ASN B N 1
ATOM 3386 C CA . ASN B 1 20 ? 19.44910 27.94609 47.10525 1.000 124.00811 17 ASN B CA 1
ATOM 3387 C C . ASN B 1 20 ? 20.60038 28.55273 46.31718 1.000 122.09465 17 ASN B C 1
ATOM 3388 O O . ASN B 1 20 ? 20.39301 29.12859 45.24263 1.000 143.60605 17 ASN B O 1
ATOM 3393 N N . LEU B 1 21 ? 21.82242 28.43415 46.83858 1.000 134.67851 18 LEU B N 1
ATOM 3394 C CA . LEU B 1 21 ? 22.99279 28.93973 46.12462 1.000 141.26729 18 LEU B CA 1
ATOM 3395 C C . LEU B 1 21 ? 23.19801 28.19656 44.80957 1.000 123.97461 18 LEU B C 1
ATOM 3396 O O . LEU B 1 21 ? 23.42730 28.81185 43.75685 1.000 113.81320 18 LEU B O 1
ATOM 3401 N N . ILE B 1 22 ? 23.13214 26.86298 44.86056 1.000 118.89432 19 ILE B N 1
ATOM 3402 C CA . ILE B 1 22 ? 23.25431 26.05571 43.64919 1.000 120.50196 19 ILE B CA 1
ATOM 3403 C C . ILE B 1 22 ? 22.18816 26.45223 42.63633 1.000 142.64706 19 ILE B C 1
ATOM 3404 O O . ILE B 1 22 ? 22.46433 26.57426 41.43761 1.000 131.07081 19 ILE B O 1
ATOM 3409 N N . SER B 1 23 ? 20.95528 26.66908 43.10155 1.000 136.64961 20 SER B N 1
ATOM 3410 C CA . SER B 1 23 ? 19.87618 27.02272 42.18446 1.000 133.74322 20 SER B CA 1
ATOM 3411 C C . SER B 1 23 ? 20.10368 28.39221 41.55410 1.000 131.36158 20 SER B C 1
ATOM 3412 O O . SER B 1 23 ? 19.90063 28.56643 40.34652 1.000 158.42850 20 SER B O 1
ATOM 3415 N N . GLU B 1 24 ? 20.52868 29.37478 42.35189 1.000 121.65131 21 GLU B N 1
ATOM 3416 C CA . GLU B 1 24 ? 20.66101 30.73422 41.83796 1.000 125.03491 21 GLU B CA 1
ATOM 3417 C C . GLU B 1 24 ? 21.83362 30.85689 40.87422 1.000 121.36003 21 GLU B C 1
ATOM 3418 O O . GLU B 1 24 ? 21.74290 31.57385 39.87091 1.000 137.97832 21 GLU B O 1
ATOM 3424 N N . TYR B 1 25 ? 22.94207 30.17286 41.15192 1.000 136.88590 22 TYR B N 1
ATOM 3425 C CA . TYR B 1 25 ? 24.11346 30.27773 40.29094 1.000 126.69880 22 TYR B CA 1
ATOM 3426 C C . TYR B 1 25 ? 24.25764 29.10772 39.32729 1.000 114.38550 22 TYR B C 1
ATOM 3427 O O . TYR B 1 25 ? 25.19132 29.10563 38.51838 1.000 101.47549 22 TYR B O 1
ATOM 3436 N N . ASN B 1 26 ? 23.34772 28.13604 39.37760 1.000 118.10152 23 ASN B N 1
ATOM 3437 C CA . ASN B 1 26 ? 23.38370 26.95054 38.52164 1.000 141.74441 23 ASN B CA 1
ATOM 3438 C C . ASN B 1 26 ? 24.76456 26.29810 38.56709 1.000 121.28186 23 ASN B C 1
ATOM 3439 O O . ASN B 1 26 ? 25.45057 26.12322 37.55765 1.000 123.39454 23 ASN B O 1
ATOM 3444 N N . ILE B 1 27 ? 25.16339 25.94701 39.78130 1.000 106.06697 24 ILE B N 1
ATOM 3445 C CA . ILE B 1 27 ? 26.47619 25.36492 40.01796 1.000 133.80951 24 ILE B CA 1
ATOM 3446 C C . ILE B 1 27 ? 26.43350 23.89137 39.63702 1.000 126.69399 24 ILE B C 1
ATOM 3447 O O . ILE B 1 27 ? 25.58968 23.13379 40.12682 1.000 123.55577 24 ILE B O 1
ATOM 3452 N N . THR B 1 28 ? 27.32621 23.49116 38.73677 1.000 130.68138 25 THR B N 1
ATOM 3453 C CA . THR B 1 28 ? 27.53913 22.08543 38.42308 1.000 141.00187 25 THR B CA 1
ATOM 3454 C C . THR B 1 28 ? 28.99256 21.65583 38.53242 1.000 137.82457 25 THR B C 1
ATOM 3455 O O . THR B 1 28 ? 29.24769 20.45898 38.71551 1.000 135.45892 25 THR B O 1
ATOM 3459 N N . SER B 1 29 ? 29.94496 22.57794 38.44092 1.000 108.73804 26 SER B N 1
ATOM 3460 C CA . SER B 1 29 ? 31.36112 22.28137 38.56807 1.000 121.67566 26 SER B CA 1
ATOM 3461 C C . SER B 1 29 ? 31.95428 23.09096 39.71244 1.000 133.62801 26 SER B C 1
ATOM 3462 O O . SER B 1 29 ? 31.31208 23.97900 40.27834 1.000 132.10879 26 SER B O 1
ATOM 3465 N N . ALA B 1 30 ? 33.21304 22.78690 40.03197 1.000 124.18851 27 ALA B N 1
ATOM 3466 C CA . ALA B 1 30 ? 33.89470 23.50488 41.10210 1.000 108.01078 27 ALA B CA 1
ATOM 3467 C C . ALA B 1 30 ? 34.14396 24.96064 40.72347 1.000 126.77920 27 ALA B C 1
ATOM 3468 O O . ALA B 1 30 ? 34.01030 25.85801 41.56553 1.000 120.29582 27 ALA B O 1
ATOM 3470 N N . LYS B 1 31 ? 34.51417 25.21421 39.46448 1.000 118.49555 28 LYS B N 1
ATOM 3471 C CA . LYS B 1 31 ? 34.68150 26.59028 39.00630 1.000 119.23286 28 LYS B CA 1
ATOM 3472 C C . LYS B 1 31 ? 33.38333 27.37240 39.14663 1.000 130.27766 28 LYS B C 1
ATOM 3473 O O . LYS B 1 31 ? 33.39912 28.56304 39.48363 1.000 109.19827 28 LYS B O 1
ATOM 3479 N N . ASP B 1 32 ? 32.24819 26.71811 38.88994 1.000 126.02181 29 ASP B N 1
ATOM 3480 C CA . ASP B 1 32 ? 30.95828 27.36254 39.10469 1.000 136.42264 29 ASP B CA 1
ATOM 3481 C C . ASP B 1 32 ? 30.81553 27.81966 40.54982 1.000 126.35831 29 ASP B C 1
ATOM 3482 O O . ASP B 1 32 ? 30.43993 28.96596 40.81311 1.000 119.95678 29 ASP B O 1
ATOM 3487 N N . LEU B 1 33 ? 31.14412 26.94211 41.50172 1.000 117.30265 30 LEU B N 1
ATOM 3488 C CA . LEU B 1 33 ? 31.04388 27.30089 42.91399 1.000 118.08255 30 LEU B CA 1
ATOM 3489 C C . LEU B 1 33 ? 31.97115 28.45865 43.25891 1.000 107.88189 30 LEU B C 1
ATOM 3490 O O . LEU B 1 33 ? 31.57256 29.40793 43.94895 1.000 107.41595 30 LEU B O 1
ATOM 3495 N N . GLN B 1 34 ? 33.22164 28.38723 42.79944 1.000 107.71423 31 GLN B N 1
ATOM 3496 C CA . GLN B 1 34 ? 34.20093 29.40320 43.16912 1.000 114.58779 31 GLN B CA 1
ATOM 3497 C C . GLN B 1 34 ? 33.82099 30.76411 42.59907 1.000 131.90192 31 GLN B C 1
ATOM 3498 O O . GLN B 1 34 ? 33.85732 31.77785 43.30961 1.000 136.90876 31 GLN B O 1
ATOM 3504 N N . GLU B 1 35 ? 33.43445 30.80648 41.31990 1.000 116.50189 32 GLU B N 1
ATOM 3505 C CA . GLU B 1 35 ? 32.99198 32.06573 40.73468 1.000 118.99279 32 GLU B CA 1
ATOM 3506 C C . GLU B 1 35 ? 31.69372 32.54914 41.36301 1.000 132.48594 32 GLU B C 1
ATOM 3507 O O . GLU B 1 35 ? 31.47514 33.76127 41.46996 1.000 141.41447 32 GLU B O 1
ATOM 3513 N N . ALA B 1 36 ? 30.83656 31.62710 41.80621 1.000 101.45638 33 ALA B N 1
ATOM 3514 C CA . ALA B 1 36 ? 29.63126 32.02103 42.52028 1.000 110.74238 33 ALA B CA 1
ATOM 3515 C C . ALA B 1 36 ? 29.97901 32.77529 43.79435 1.000 113.28395 33 ALA B C 1
ATOM 3516 O O . ALA B 1 36 ? 29.51628 33.89917 44.00928 1.000 101.41107 33 ALA B O 1
ATOM 3518 N N . LEU B 1 37 ? 30.80609 32.17154 44.64837 1.000 109.84907 34 LEU B N 1
ATOM 3519 C CA . LEU B 1 37 ? 31.20421 32.84484 45.88259 1.000 103.44854 34 LEU B CA 1
ATOM 3520 C C . LEU B 1 37 ? 31.90397 34.16452 45.58807 1.000 126.76855 34 LEU B C 1
ATOM 3521 O O . LEU B 1 37 ? 31.69261 35.15974 46.29206 1.000 119.69070 34 LEU B O 1
ATOM 3526 N N . LYS B 1 38 ? 32.73811 34.19015 44.54452 1.000 123.97994 35 LYS B N 1
ATOM 3527 C CA . LYS B 1 38 ? 33.45819 35.40822 44.18976 1.000 124.58788 35 LYS B CA 1
ATOM 3528 C C . LYS B 1 38 ? 32.50014 36.53171 43.81124 1.000 132.33095 35 LYS B C 1
ATOM 3529 O O . LYS B 1 38 ? 32.66858 37.67548 44.25032 1.000 128.66850 35 LYS B O 1
ATOM 3535 N N . ASP B 1 39 ? 31.47868 36.22102 43.01034 1.000 132.44675 36 ASP B N 1
ATOM 3536 C CA . ASP B 1 39 ? 30.52570 37.24243 42.58734 1.000 135.67893 36 ASP B CA 1
ATOM 3537 C C . ASP B 1 39 ? 29.61016 37.65177 43.73325 1.000 127.79234 36 ASP B C 1
ATOM 3538 O O . ASP B 1 39 ? 29.33259 38.84213 43.92542 1.000 133.15237 36 ASP B O 1
ATOM 3543 N N . LEU B 1 40 ? 29.15433 36.67639 44.51566 1.000 127.88536 37 LEU B N 1
ATOM 3544 C CA . LEU B 1 40 ? 28.14478 36.92430 45.53599 1.000 117.66662 37 LEU B CA 1
ATOM 3545 C C . LEU B 1 40 ? 28.67430 37.81752 46.64834 1.000 126.03156 37 LEU B C 1
ATOM 3546 O O . LEU B 1 40 ? 27.96723 38.71666 47.11810 1.000 123.36233 37 LEU B O 1
ATOM 3551 N N . LEU B 1 41 ? 29.91577 37.59202 47.07629 1.000 126.14903 38 LEU B N 1
ATOM 3552 C CA . LEU B 1 41 ? 30.44543 38.19822 48.28966 1.000 122.04699 38 LEU B CA 1
ATOM 3553 C C . LEU B 1 41 ? 31.56472 39.19850 48.02899 1.000 111.06109 38 LEU B C 1
ATOM 3554 O O . LEU B 1 41 ? 32.23970 39.61308 48.97634 1.000 93.84748 38 LEU B O 1
ATOM 3559 N N . GLY B 1 42 ? 31.77747 39.60208 46.78068 1.000 98.10469 39 GLY B N 1
ATOM 3560 C CA . GLY B 1 42 ? 32.83372 40.55040 46.48666 1.000 131.83710 39 GLY B CA 1
ATOM 3561 C C . GLY B 1 42 ? 32.64827 41.87635 47.19552 1.000 134.17433 39 GLY B C 1
ATOM 3562 O O . GLY B 1 42 ? 33.48431 42.28468 48.01396 1.000 126.66426 39 GLY B O 1
ATOM 3563 N N . ASP B 1 43 ? 31.53696 42.55233 46.89221 1.000 128.56264 40 ASP B N 1
ATOM 3564 C CA . ASP B 1 43 ? 31.26113 43.83854 47.52113 1.000 132.96012 40 ASP B CA 1
ATOM 3565 C C . ASP B 1 43 ? 31.09660 43.70136 49.02685 1.000 127.60415 40 ASP B C 1
ATOM 3566 O O . ASP B 1 43 ? 31.42022 44.63242 49.77140 1.000 119.07552 40 ASP B O 1
ATOM 3571 N N . THR B 1 44 ? 30.61243 42.54892 49.49308 1.000 110.54196 41 THR B N 1
ATOM 3572 C CA . THR B 1 44 ? 30.49382 42.31877 50.92946 1.000 126.76733 41 THR B CA 1
ATOM 3573 C C . THR B 1 44 ? 31.85404 42.40747 51.61233 1.000 136.39645 41 THR B C 1
ATOM 3574 O O . THR B 1 44 ? 32.03275 43.16463 52.57677 1.000 124.53164 41 THR B O 1
ATOM 3578 N N . ILE B 1 45 ? 32.82443 41.62736 51.12505 1.000 139.16714 42 ILE B N 1
ATOM 3579 C CA . ILE B 1 45 ? 34.17273 41.66411 51.68335 1.000 123.00206 42 ILE B CA 1
ATOM 3580 C C . ILE B 1 45 ? 34.76096 43.05852 51.55210 1.000 119.48838 42 ILE B C 1
ATOM 3581 O O . ILE B 1 45 ? 35.37471 43.58161 52.49219 1.000 106.31535 42 ILE B O 1
ATOM 3586 N N . GLN B 1 46 ? 34.58799 43.68016 50.38240 1.000 98.20312 43 GLN B N 1
ATOM 3587 C CA . GLN B 1 46 ? 35.17202 44.99762 50.15782 1.000 109.58753 43 GLN B CA 1
ATOM 3588 C C . GLN B 1 46 ? 34.66226 46.00631 51.17708 1.000 125.74539 43 GLN B C 1
ATOM 3589 O O . GLN B 1 46 ? 35.44857 46.72806 51.79900 1.000 111.41328 43 GLN B O 1
ATOM 3595 N N . ASN B 1 47 ? 33.34389 46.05970 51.37340 1.000 142.30223 44 ASN B N 1
ATOM 3596 C CA . ASN B 1 47 ? 32.77179 47.07101 52.25352 1.000 141.33569 44 ASN B CA 1
ATOM 3597 C C . ASN B 1 47 ? 33.04247 46.75574 53.71622 1.000 127.53272 44 ASN B C 1
ATOM 3598 O O . ASN B 1 47 ? 33.27086 47.67056 54.51490 1.000 126.05432 44 ASN B O 1
ATOM 3603 N N . MET B 1 48 ? 33.03485 45.47370 54.09024 1.000 121.94106 45 MET B N 1
ATOM 3604 C CA . MET B 1 48 ? 33.44360 45.11627 55.44287 1.000 120.39594 45 MET B CA 1
ATOM 3605 C C . MET B 1 48 ? 34.85970 45.59361 55.72341 1.000 136.33637 45 MET B C 1
ATOM 3606 O O . MET B 1 48 ? 35.12411 46.20677 56.76290 1.000 126.07816 45 MET B O 1
ATOM 3611 N N . LEU B 1 49 ? 35.78527 45.33026 54.79650 1.000 127.49836 46 LEU B N 1
ATOM 3612 C CA . LEU B 1 49 ? 37.17211 45.72668 55.01172 1.000 139.76055 46 LEU B CA 1
ATOM 3613 C C . LEU B 1 49 ? 37.32342 47.24176 55.02123 1.000 138.60244 46 LEU B C 1
ATOM 3614 O O . LEU B 1 49 ? 38.08530 47.78685 55.82710 1.000 135.32908 46 LEU B O 1
ATOM 3619 N N . GLU B 1 50 ? 36.60834 47.94043 54.13762 1.000 119.76559 47 GLU B N 1
ATOM 3620 C CA . GLU B 1 50 ? 36.67979 49.39676 54.13148 1.000 124.57612 47 GLU B CA 1
ATOM 3621 C C . GLU B 1 50 ? 36.14287 49.97247 55.43308 1.000 142.37677 47 GLU B C 1
ATOM 3622 O O . GLU B 1 50 ? 36.69397 50.94192 55.96540 1.000 136.97323 47 GLU B O 1
ATOM 3628 N N . ALA B 1 51 ? 35.07779 49.37520 55.97148 1.000 133.24250 48 ALA B N 1
ATOM 3629 C CA . ALA B 1 51 ? 34.52776 49.84176 57.23715 1.000 125.82255 48 ALA B CA 1
ATOM 3630 C C . ALA B 1 51 ? 35.47308 49.54719 58.39388 1.000 135.63796 48 ALA B C 1
ATOM 3631 O O . ALA B 1 51 ? 35.61546 50.36578 59.30891 1.000 145.85499 48 ALA B O 1
ATOM 3633 N N . GLU B 1 52 ? 36.13019 48.38518 58.37019 1.000 140.90538 49 GLU B N 1
ATOM 3634 C CA . GLU B 1 52 ? 37.04462 48.03163 59.45160 1.000 144.82413 49 GLU B CA 1
ATOM 3635 C C . GLU B 1 52 ? 38.32839 48.85081 59.39532 1.000 151.63622 49 GLU B C 1
ATOM 3636 O O . GLU B 1 52 ? 38.96305 49.07666 60.43157 1.000 145.83501 49 GLU B O 1
ATOM 3642 N N . LEU B 1 53 ? 38.72667 49.30180 58.20482 1.000 152.30537 50 LEU B N 1
ATOM 3643 C CA . LEU B 1 53 ? 39.88579 50.18090 58.09843 1.000 151.74276 50 LEU B CA 1
ATOM 3644 C C . LEU B 1 53 ? 39.53066 51.61664 58.46609 1.000 157.44329 50 LEU B C 1
ATOM 3645 O O . LEU B 1 53 ? 40.31243 52.29970 59.13669 1.000 161.34444 50 LEU B O 1
ATOM 3650 N N . ASP B 1 54 ? 38.36131 52.09307 58.03281 1.000 179.09587 51 ASP B N 1
ATOM 3651 C CA . ASP B 1 54 ? 37.87976 53.40616 58.44264 1.000 187.31170 51 ASP B CA 1
ATOM 3652 C C . ASP B 1 54 ? 37.45647 53.44374 59.90400 1.000 186.63399 51 ASP B C 1
ATOM 3653 O O . ASP B 1 54 ? 37.19170 54.53156 60.42541 1.000 189.64624 51 ASP B O 1
ATOM 3658 N N . GLU B 1 55 ? 37.38757 52.29067 60.57308 1.000 179.50621 52 GLU B N 1
ATOM 3659 C CA . GLU B 1 55 ? 37.00361 52.24209 61.97798 1.000 182.16634 52 GLU B CA 1
ATOM 3660 C C . GLU B 1 55 ? 38.02840 52.90986 62.88671 1.000 204.64929 52 GLU B C 1
ATOM 3661 O O . GLU B 1 55 ? 37.70995 53.19893 64.04562 1.000 214.37341 52 GLU B O 1
ATOM 3667 N N . HIS B 1 56 ? 39.23948 53.17020 62.38971 1.000 221.65237 53 HIS B N 1
ATOM 3668 C CA . HIS B 1 56 ? 40.26373 53.88168 63.15420 1.000 225.78670 53 HIS B CA 1
ATOM 3669 C C . HIS B 1 56 ? 40.03846 55.38348 62.98900 1.000 238.54231 53 HIS B C 1
ATOM 3670 O O . HIS B 1 56 ? 40.68542 56.06368 62.18845 1.000 248.28413 53 HIS B O 1
ATOM 3677 N N . LEU B 1 57 ? 39.08264 55.89799 63.76491 1.000 235.90683 54 LEU B N 1
ATOM 3678 C CA . LEU B 1 57 ? 38.77963 57.32971 63.82884 1.000 225.46347 54 LEU B CA 1
ATOM 3679 C C . LEU B 1 57 ? 38.54609 57.91388 62.43462 1.000 222.13482 54 LEU B C 1
ATOM 3680 O O . LEU B 1 57 ? 39.11065 58.94245 62.05680 1.000 216.49637 54 LEU B O 1
ATOM 3685 N N . GLY B 1 58 ? 37.70446 57.23762 61.65971 1.000 230.09331 55 GLY B N 1
ATOM 3686 C CA . GLY B 1 58 ? 37.37135 57.69489 60.32206 1.000 230.57804 55 GLY B CA 1
ATOM 3687 C C . GLY B 1 58 ? 38.44506 57.42036 59.28577 1.000 213.93484 55 GLY B C 1
ATOM 3688 O O . GLY B 1 58 ? 39.54019 56.96222 59.61184 1.000 216.77982 55 GLY B O 1
ATOM 3689 N N . ASP B 1 111 ? 44.78009 41.83400 65.56996 1.000 200.23664 108 ASP B N 1
ATOM 3690 C CA . ASP B 1 111 ? 44.96561 40.70392 64.66766 1.000 184.47301 108 ASP B CA 1
ATOM 3691 C C . ASP B 1 111 ? 44.63137 41.08796 63.23045 1.000 181.46472 108 ASP B C 1
ATOM 3692 O O . ASP B 1 111 ? 44.00182 42.11702 62.98026 1.000 165.48646 108 ASP B O 1
ATOM 3697 N N . ILE B 1 112 ? 45.06126 40.24934 62.28894 1.000 190.34395 109 ILE B N 1
ATOM 3698 C CA . ILE B 1 112 ? 44.92102 40.51301 60.86324 1.000 165.64187 109 ILE B CA 1
ATOM 3699 C C . ILE B 1 112 ? 44.24484 39.31529 60.20651 1.000 152.77403 109 ILE B C 1
ATOM 3700 O O . ILE B 1 112 ? 44.32658 38.18607 60.70030 1.000 172.70670 109 ILE B O 1
ATOM 3705 N N . SER B 1 113 ? 43.56896 39.56667 59.08761 1.000 134.06173 110 SER B N 1
ATOM 3706 C CA . SER B 1 113 ? 42.82734 38.53909 58.36919 1.000 138.80519 110 SER B CA 1
ATOM 3707 C C . SER B 1 113 ? 43.64893 37.97833 57.20894 1.000 137.66467 110 SER B C 1
ATOM 3708 O O . SER B 1 113 ? 44.69238 38.51427 56.82921 1.000 138.90344 110 SER B O 1
ATOM 3711 N N . GLU B 1 114 ? 43.14551 36.88304 56.63106 1.000 147.08955 111 GLU B N 1
ATOM 3712 C CA . GLU B 1 114 ? 43.87398 36.20594 55.56106 1.000 124.93460 111 GLU B CA 1
ATOM 3713 C C . GLU B 1 114 ? 44.01289 37.08704 54.32708 1.000 127.52666 111 GLU B C 1
ATOM 3714 O O . GLU B 1 114 ? 45.07873 37.12011 53.70561 1.000 153.59468 111 GLU B O 1
ATOM 3720 N N . ILE B 1 115 ? 42.94578 37.78926 53.94168 1.000 137.95277 112 ILE B N 1
ATOM 3721 C CA . ILE B 1 115 ? 43.02027 38.67145 52.77860 1.000 130.83450 112 ILE B CA 1
ATOM 3722 C C . ILE B 1 115 ? 44.05591 39.76993 53.00839 1.000 120.63772 112 ILE B C 1
ATOM 3723 O O . ILE B 1 115 ? 44.84305 40.10719 52.11146 1.000 120.83539 112 ILE B O 1
ATOM 3728 N N . GLU B 1 116 ? 44.10572 40.31209 54.22785 1.000 116.64522 113 GLU B N 1
ATOM 3729 C CA . GLU B 1 116 ? 45.07597 41.35767 54.53394 1.000 119.04707 113 GLU B CA 1
ATOM 3730 C C . GLU B 1 116 ? 46.49530 40.80421 54.62521 1.000 129.12003 113 GLU B C 1
ATOM 3731 O O . GLU B 1 116 ? 47.45012 41.48843 54.24254 1.000 111.94094 113 GLU B O 1
ATOM 3737 N N . ASN B 1 117 ? 46.65761 39.57023 55.11139 1.000 125.33226 114 ASN B N 1
ATOM 3738 C CA . ASN B 1 117 ? 47.97626 38.93983 55.09402 1.000 132.91729 114 ASN B CA 1
ATOM 3739 C C . ASN B 1 117 ? 48.45645 38.70811 53.66654 1.000 128.75404 114 ASN B C 1
ATOM 3740 O O . ASN B 1 117 ? 49.63764 38.91219 53.35491 1.000 129.74767 114 ASN B O 1
ATOM 3745 N N . LYS B 1 118 ? 47.55591 38.26143 52.78881 1.000 110.28504 115 LYS B N 1
ATOM 3746 C CA . LYS B 1 118 ? 47.91219 38.09649 51.38608 1.000 102.63287 115 LYS B CA 1
ATOM 3747 C C . LYS B 1 118 ? 48.32278 39.42824 50.77000 1.000 112.06457 115 LYS B C 1
ATOM 3748 O O . LYS B 1 118 ? 49.29013 39.49127 50.00523 1.000 141.22039 115 LYS B O 1
ATOM 3754 N N . ILE B 1 119 ? 47.61332 40.50972 51.10424 1.000 108.11984 116 ILE B N 1
ATOM 3755 C CA . ILE B 1 119 ? 48.00675 41.81744 50.57881 1.000 107.73264 116 ILE B CA 1
ATOM 3756 C C . ILE B 1 119 ? 49.35410 42.24984 51.14943 1.000 114.94630 116 ILE B C 1
ATOM 3757 O O . ILE B 1 119 ? 50.15548 42.89672 50.45813 1.000 139.67593 116 ILE B O 1
ATOM 3762 N N . ILE B 1 120 ? 49.63431 41.89325 52.40470 1.000 122.05736 117 ILE B N 1
ATOM 3763 C CA . ILE B 1 120 ? 50.94951 42.15951 52.98290 1.000 125.16018 117 ILE B CA 1
ATOM 3764 C C . ILE B 1 120 ? 52.03469 41.43909 52.19344 1.000 125.12903 117 ILE B C 1
ATOM 3765 O O . ILE B 1 120 ? 53.09483 42.00494 51.90777 1.000 122.43468 117 ILE B O 1
ATOM 3770 N N . ALA B 1 121 ? 51.78665 40.18111 51.82589 1.000 134.18927 118 ALA B N 1
ATOM 3771 C CA . ALA B 1 121 ? 52.74691 39.45409 50.99727 1.000 126.72646 118 ALA B CA 1
ATOM 3772 C C . ALA B 1 121 ? 52.91154 40.11445 49.63026 1.000 120.44367 118 ALA B C 1
ATOM 3773 O O . ALA B 1 121 ? 54.02486 40.17729 49.09099 1.000 148.95815 118 ALA B O 1
ATOM 3775 N N . MET B 1 122 ? 51.80847 40.60083 49.05006 1.000 122.79169 119 MET B N 1
ATOM 3776 C CA . MET B 1 122 ? 51.88392 41.30324 47.76909 1.000 125.06707 119 MET B CA 1
ATOM 3777 C C . MET B 1 122 ? 52.77473 42.53307 47.86962 1.000 124.91837 119 MET B C 1
ATOM 3778 O O . MET B 1 122 ? 53.53571 42.83992 46.94432 1.000 129.20404 119 MET B O 1
ATOM 3783 N N . TYR B 1 123 ? 52.66388 43.26879 48.97519 1.000 127.19643 120 TYR B N 1
ATOM 3784 C CA . TYR B 1 123 ? 53.57852 44.38005 49.22168 1.000 145.48421 120 TYR B CA 1
ATOM 3785 C C . TYR B 1 123 ? 55.00418 43.88000 49.42252 1.000 150.50844 120 TYR B C 1
ATOM 3786 O O . TYR B 1 123 ? 55.96697 44.53697 49.00719 1.000 148.11659 120 TYR B O 1
ATOM 3795 N N . ALA B 1 124 ? 55.15261 42.72274 50.07078 1.000 133.66261 121 ALA B N 1
ATOM 3796 C CA . ALA B 1 124 ? 56.47676 42.17634 50.34511 1.000 143.96350 121 ALA B CA 1
ATOM 3797 C C . ALA B 1 124 ? 57.22415 41.86178 49.05782 1.000 145.46608 121 ALA B C 1
ATOM 3798 O O . ALA B 1 124 ? 58.43272 42.10219 48.96004 1.000 138.95533 121 ALA B O 1
ATOM 3800 N N . ARG B 1 125 ? 56.52379 41.33053 48.05807 1.000 140.10020 122 ARG B N 1
ATOM 3801 C CA . ARG B 1 125 ? 57.14478 41.03604 46.77261 1.000 129.39304 122 ARG B CA 1
ATOM 3802 C C . ARG B 1 125 ? 57.24668 42.25766 45.86886 1.000 143.28912 122 ARG B C 1
ATOM 3803 O O . ARG B 1 125 ? 57.54353 42.10150 44.67910 1.000 165.93762 122 ARG B O 1
ATOM 3811 N N . GLY B 1 126 ? 57.02207 43.45641 46.40540 1.000 121.34697 123 GLY B N 1
ATOM 3812 C CA . GLY B 1 126 ? 57.20760 44.68577 45.65855 1.000 141.08442 123 GLY B CA 1
ATOM 3813 C C . GLY B 1 126 ? 56.38929 44.76998 44.38726 1.000 171.07136 123 GLY B C 1
ATOM 3814 O O . GLY B 1 126 ? 56.92298 45.06891 43.31391 1.000 182.88010 123 GLY B O 1
ATOM 3815 N N . MET B 1 127 ? 55.09153 44.50817 44.49702 1.000 170.53223 124 MET B N 1
ATOM 3816 C CA . MET B 1 127 ? 54.18592 44.54120 43.36076 1.000 151.19121 124 MET B CA 1
ATOM 3817 C C . MET B 1 127 ? 53.45906 45.87615 43.30588 1.000 145.25232 124 MET B C 1
ATOM 3818 O O . MET B 1 127 ? 53.17901 46.49710 44.33433 1.000 144.67283 124 MET B O 1
ATOM 3823 N N . SER B 1 128 ? 53.15764 46.31137 42.08713 1.000 157.46341 125 SER B N 1
ATOM 3824 C CA . SER B 1 128 ? 52.44213 47.56131 41.89801 1.000 176.41408 125 SER B CA 1
ATOM 3825 C C . SER B 1 128 ? 51.04195 47.46538 42.49591 1.000 157.92120 125 SER B C 1
ATOM 3826 O O . SER B 1 128 ? 50.48686 46.37820 42.67695 1.000 159.87512 125 SER B O 1
ATOM 3829 N N . THR B 1 129 ? 50.47227 48.63001 42.81554 1.000 162.12811 126 THR B N 1
ATOM 3830 C CA . THR B 1 129 ? 49.10959 48.65625 43.33566 1.000 162.38520 126 THR B CA 1
ATOM 3831 C C . THR B 1 129 ? 48.13672 48.02517 42.34983 1.000 150.59608 126 THR B C 1
ATOM 3832 O O . THR B 1 129 ? 47.18982 47.34258 42.75597 1.000 146.13252 126 THR B O 1
ATOM 3836 N N . ARG B 1 130 ? 48.36656 48.22124 41.04753 1.000 141.08316 127 ARG B N 1
ATOM 3837 C CA . ARG B 1 130 ? 47.49451 47.60826 40.05188 1.000 155.27043 127 ARG B CA 1
ATOM 3838 C C . ARG B 1 130 ? 47.65852 46.09263 40.01673 1.000 150.46908 127 ARG B C 1
ATOM 3839 O O . ARG B 1 130 ? 46.68336 45.37517 39.76790 1.000 164.42416 127 ARG B O 1
ATOM 3847 N N . GLU B 1 131 ? 48.86569 45.58525 40.28366 1.000 132.41287 128 GLU B N 1
ATOM 3848 C CA . GLU B 1 131 ? 49.06377 44.13843 40.34591 1.000 136.16062 128 GLU B CA 1
ATOM 3849 C C . GLU B 1 131 ? 48.26797 43.52815 41.49439 1.000 135.13471 128 GLU B C 1
ATOM 3850 O O . GLU B 1 131 ? 47.59917 42.49759 41.33121 1.000 158.42640 128 GLU B O 1
ATOM 3856 N N . ILE B 1 132 ? 48.33450 44.15677 42.67074 1.000 141.81236 129 ILE B N 1
ATOM 3857 C CA . ILE B 1 132 ? 47.57175 43.68732 43.82389 1.000 132.68246 129 ILE B CA 1
ATOM 3858 C C . ILE B 1 132 ? 46.07745 43.78676 43.54773 1.000 146.49291 129 ILE B C 1
ATOM 3859 O O . ILE B 1 132 ? 45.30203 42.88710 43.89938 1.000 128.02952 129 ILE B O 1
ATOM 3864 N N . ASN B 1 133 ? 45.65128 44.88681 42.92019 1.000 160.85338 130 ASN B N 1
ATOM 3865 C CA . ASN B 1 133 ? 44.24647 45.05419 42.56102 1.000 150.54913 130 ASN B CA 1
ATOM 3866 C C . ASN B 1 133 ? 43.77437 43.91605 41.66513 1.000 139.49195 130 ASN B C 1
ATOM 3867 O O . ASN B 1 133 ? 42.72714 43.30638 41.91414 1.000 161.45727 130 ASN B O 1
ATOM 3872 N N . GLU B 1 134 ? 44.54544 43.61315 40.61852 1.000 123.15930 131 GLU B N 1
ATOM 3873 C CA . GLU B 1 134 ? 44.18755 42.53361 39.70446 1.000 154.55038 131 GLU B CA 1
ATOM 3874 C C . GLU B 1 134 ? 44.10649 41.19749 40.43297 1.000 135.00526 131 GLU B C 1
ATOM 3875 O O . GLU B 1 134 ? 43.15409 40.42711 40.24550 1.000 146.48867 131 GLU B O 1
ATOM 3881 N N . GLN B 1 135 ? 45.09512 40.90999 41.28287 1.000 135.28915 132 GLN B N 1
ATOM 3882 C CA . GLN B 1 135 ? 45.11801 39.61647 41.95858 1.000 150.67803 132 GLN B CA 1
ATOM 3883 C C . GLN B 1 135 ? 43.92793 39.45824 42.89956 1.000 137.01287 132 GLN B C 1
ATOM 3884 O O . GLN B 1 135 ? 43.28297 38.40047 42.92598 1.000 135.24544 132 GLN B O 1
ATOM 3890 N N . ILE B 1 136 ? 43.61455 40.49905 43.67637 1.000 149.74561 133 ILE B N 1
ATOM 3891 C CA . ILE B 1 136 ? 42.48478 40.40582 44.59773 1.000 156.61467 133 ILE B CA 1
ATOM 3892 C C . ILE B 1 136 ? 41.17269 40.30543 43.82847 1.000 143.53270 133 ILE B C 1
ATOM 3893 O O . ILE B 1 136 ? 40.29011 39.51411 44.18463 1.000 132.85813 133 ILE B O 1
ATOM 3898 N N . GLN B 1 137 ? 41.02345 41.09542 42.75965 1.000 126.70377 134 GLN B N 1
ATOM 3899 C CA . GLN B 1 137 ? 39.81832 41.01454 41.94346 1.000 118.66359 134 GLN B CA 1
ATOM 3900 C C . GLN B 1 137 ? 39.62568 39.60986 41.38994 1.000 130.22282 134 GLN B C 1
ATOM 3901 O O . GLN B 1 137 ? 38.49480 39.11885 41.30177 1.000 131.25093 134 GLN B O 1
ATOM 3907 N N . GLU B 1 138 ? 40.72138 38.93944 41.02652 1.000 135.55138 135 GLU B N 1
ATOM 3908 C CA . GLU B 1 138 ? 40.59855 37.59191 40.47994 1.000 132.33144 135 GLU B CA 1
ATOM 3909 C C . GLU B 1 138 ? 40.27490 36.56990 41.56550 1.000 128.02044 135 GLU B C 1
ATOM 3910 O O . GLU B 1 138 ? 39.48055 35.65009 41.33696 1.000 134.00371 135 GLU B O 1
ATOM 3916 N N . ILE B 1 139 ? 40.87271 36.70430 42.74985 1.000 131.75959 136 ILE B N 1
ATOM 3917 C CA . ILE B 1 139 ? 40.67665 35.69119 43.78743 1.000 140.64128 136 ILE B CA 1
ATOM 3918 C C . ILE B 1 139 ? 39.37433 35.92957 44.54127 1.000 130.46782 136 ILE B C 1
ATOM 3919 O O . ILE B 1 139 ? 38.47238 35.08357 44.54427 1.000 134.31457 136 ILE B O 1
ATOM 3924 N N . TYR B 1 140 ? 39.25864 37.08342 45.19375 1.000 114.07621 137 TYR B N 1
ATOM 3925 C CA . TYR B 1 140 ? 38.11862 37.35076 46.05987 1.000 118.50788 137 TYR B CA 1
ATOM 3926 C C . TYR B 1 140 ? 36.98137 38.06531 45.34648 1.000 139.45279 137 TYR B C 1
ATOM 3927 O O . TYR B 1 140 ? 35.81482 37.85787 45.70000 1.000 145.35925 137 TYR B O 1
ATOM 3936 N N . GLY B 1 141 ? 37.28826 38.90661 44.36341 1.000 138.21507 138 GLY B N 1
ATOM 3937 C CA . GLY B 1 141 ? 36.25495 39.51158 43.54860 1.000 121.41760 138 GLY B CA 1
ATOM 3938 C C . GLY B 1 141 ? 35.88881 40.93187 43.92196 1.000 130.32934 138 GLY B C 1
ATOM 3939 O O . GLY B 1 141 ? 34.70784 41.28876 43.91019 1.000 162.25371 138 GLY B O 1
ATOM 3940 N N . PHE B 1 142 ? 36.88018 41.75315 44.25650 1.000 115.86048 139 PHE B N 1
ATOM 3941 C CA . PHE B 1 142 ? 36.62784 43.16345 44.51782 1.000 135.38775 139 PHE B CA 1
ATOM 3942 C C . PHE B 1 142 ? 37.91910 43.93833 44.30531 1.000 121.38589 139 PHE B C 1
ATOM 3943 O O . PHE B 1 142 ? 39.01377 43.37277 44.33494 1.000 141.91953 139 PHE B O 1
ATOM 3951 N N . GLU B 1 143 ? 37.77590 45.24042 44.07908 1.000 121.10698 140 GLU B N 1
ATOM 3952 C CA . GLU B 1 143 ? 38.91784 46.09940 43.80588 1.000 120.94774 140 GLU B CA 1
ATOM 3953 C C . GLU B 1 143 ? 39.54146 46.60131 45.10066 1.000 132.41125 140 GLU B C 1
ATOM 3954 O O . GLU B 1 143 ? 38.86859 46.74301 46.12581 1.000 123.22961 140 GLU B O 1
ATOM 3960 N N . VAL B 1 144 ? 40.84596 46.86666 45.04051 1.000 151.92427 141 VAL B N 1
ATOM 3961 C CA . VAL B 1 144 ? 41.61375 47.37070 46.17438 1.000 150.33352 141 VAL B CA 1
ATOM 3962 C C . VAL B 1 144 ? 42.34174 48.63033 45.73248 1.000 131.16094 141 VAL B C 1
ATOM 3963 O O . VAL B 1 144 ? 43.19051 48.57744 44.83496 1.000 126.15668 141 VAL B O 1
ATOM 3967 N N . SER B 1 145 ? 42.02561 49.75259 46.36806 1.000 138.45366 142 SER B N 1
ATOM 3968 C CA . SER B 1 145 ? 42.66812 51.00985 46.02891 1.000 141.25545 142 SER B CA 1
ATOM 3969 C C . SER B 1 145 ? 44.02251 51.12234 46.72054 1.000 150.73117 142 SER B C 1
ATOM 3970 O O . SER B 1 145 ? 44.31959 50.41166 47.68495 1.000 142.56312 142 SER B O 1
ATOM 3973 N N . ALA B 1 146 ? 44.85274 52.03474 46.20702 1.000 163.55555 143 ALA B N 1
ATOM 3974 C CA . ALA B 1 146 ? 46.15714 52.26888 46.81840 1.000 167.87585 143 ALA B CA 1
ATOM 3975 C C . ALA B 1 146 ? 46.01738 52.79908 48.23872 1.000 150.43158 143 ALA B C 1
ATOM 3976 O O . ALA B 1 146 ? 46.85033 52.49539 49.10150 1.000 139.65067 143 ALA B O 1
ATOM 3978 N N . GLU B 1 147 ? 44.97263 53.58852 48.49945 1.000 146.22259 144 GLU B N 1
ATOM 3979 C CA . GLU B 1 147 ? 44.68897 54.01737 49.86442 1.000 152.53590 144 GLU B CA 1
ATOM 3980 C C . GLU B 1 147 ? 44.38718 52.82049 50.75503 1.000 144.84732 144 GLU B C 1
ATOM 3981 O O . GLU B 1 147 ? 44.83539 52.75996 51.90753 1.000 150.66040 144 GLU B O 1
ATOM 3987 N N . MET B 1 148 ? 43.62950 51.85458 50.23268 1.000 129.67937 145 MET B N 1
ATOM 3988 C CA . MET B 1 148 ? 43.35136 50.64027 50.98888 1.000 131.66961 145 MET B CA 1
ATOM 3989 C C . MET B 1 148 ? 44.63285 49.86847 51.27115 1.000 131.08558 145 MET B C 1
ATOM 3990 O O . MET B 1 148 ? 44.83163 49.36176 52.38200 1.000 107.82460 145 MET B O 1
ATOM 3995 N N . VAL B 1 149 ? 45.52094 49.78407 50.27769 1.000 153.14252 146 VAL B N 1
ATOM 3996 C CA . VAL B 1 149 ? 46.79576 49.09550 50.46071 1.000 151.43635 146 VAL B CA 1
ATOM 3997 C C . VAL B 1 149 ? 47.61897 49.77314 51.54788 1.000 142.99737 146 VAL B C 1
ATOM 3998 O O . VAL B 1 149 ? 48.19983 49.10730 52.41423 1.000 135.43039 146 VAL B O 1
ATOM 4002 N N . SER B 1 150 ? 47.68616 51.10582 51.51886 1.000 140.45051 147 SER B N 1
ATOM 4003 C CA . SER B 1 150 ? 48.44580 51.82377 52.53619 1.000 128.02997 147 SER B CA 1
ATOM 4004 C C . SER B 1 150 ? 47.85596 51.60188 53.92311 1.000 136.29337 147 SER B C 1
ATOM 4005 O O . SER B 1 150 ? 48.59220 51.35237 54.88674 1.000 144.73246 147 SER B O 1
ATOM 4008 N N . LYS B 1 151 ? 46.52908 51.69267 54.04782 1.000 121.49115 148 LYS B N 1
ATOM 4009 C CA . LYS B 1 151 ? 45.91255 51.49638 55.35490 1.000 143.96683 148 LYS B CA 1
ATOM 4010 C C . LYS B 1 151 ? 46.11259 50.07477 55.86271 1.000 137.36075 148 LYS B C 1
ATOM 4011 O O . LYS B 1 151 ? 46.25346 49.86652 57.07347 1.000 130.26109 148 LYS B O 1
ATOM 4017 N N . ILE B 1 152 ? 46.13973 49.08971 54.96437 1.000 106.17242 149 ILE B N 1
ATOM 4018 C CA . ILE B 1 152 ? 46.38051 47.72003 55.40087 1.000 115.14318 149 ILE B CA 1
ATOM 4019 C C . ILE B 1 152 ? 47.82520 47.55252 55.84955 1.000 126.73246 149 ILE B C 1
ATOM 4020 O O . ILE B 1 152 ? 48.09817 46.97086 56.90580 1.000 138.22574 149 ILE B O 1
ATOM 4025 N N . THR B 1 153 ? 48.77215 48.07694 55.06999 1.000 128.23561 150 THR B N 1
ATOM 4026 C CA . THR B 1 153 ? 50.18252 47.89349 55.38525 1.000 109.35893 150 THR B CA 1
ATOM 4027 C C . THR B 1 153 ? 50.61579 48.68383 56.60836 1.000 129.74760 150 THR B C 1
ATOM 4028 O O . THR B 1 153 ? 51.61075 48.32024 57.24210 1.000 146.61061 150 THR B O 1
ATOM 4032 N N . ASP B 1 154 ? 49.89732 49.74594 56.96291 1.000 123.66427 151 ASP B N 1
ATOM 4033 C CA . ASP B 1 154 ? 50.23021 50.44044 58.20045 1.000 137.54845 151 ASP B CA 1
ATOM 4034 C C . ASP B 1 154 ? 49.96130 49.59887 59.43986 1.000 139.58198 151 ASP B C 1
ATOM 4035 O O . ASP B 1 154 ? 50.28539 50.03790 60.54886 1.000 124.46545 151 ASP B O 1
ATOM 4040 N N . LYS B 1 155 ? 49.38618 48.40543 59.28441 1.000 121.40464 152 LYS B N 1
ATOM 4041 C CA . LYS B 1 155 ? 49.10222 47.57254 60.44475 1.000 123.41404 152 LYS B CA 1
ATOM 4042 C C . LYS B 1 155 ? 50.37081 46.97529 61.03970 1.000 128.14386 152 LYS B C 1
ATOM 4043 O O . LYS B 1 155 ? 50.41282 46.69930 62.24341 1.000 151.08671 152 LYS B O 1
ATOM 4049 N N . ILE B 1 156 ? 51.41398 46.76947 60.22728 1.000 120.74215 153 ILE B N 1
ATOM 4050 C CA . ILE B 1 156 ? 52.65858 46.20213 60.74656 1.000 137.40424 153 ILE B CA 1
ATOM 4051 C C . ILE B 1 156 ? 53.54687 47.23590 61.41433 1.000 136.81206 153 ILE B C 1
ATOM 4052 O O . ILE B 1 156 ? 54.61158 46.87502 61.93264 1.000 135.04597 153 ILE B O 1
ATOM 4057 N N . LEU B 1 157 ? 53.14659 48.50619 61.42161 1.000 129.63129 154 LEU B N 1
ATOM 4058 C CA . LEU B 1 157 ? 53.97573 49.53398 62.04437 1.000 121.29758 154 LEU B CA 1
ATOM 4059 C C . LEU B 1 157 ? 54.23923 49.28976 63.52646 1.000 128.20396 154 LEU B C 1
ATOM 4060 O O . LEU B 1 157 ? 55.38580 49.50480 63.95558 1.000 142.30374 154 LEU B O 1
ATOM 4065 N N . PRO B 1 158 ? 53.27178 48.87124 64.35448 1.000 122.88301 155 PRO B N 1
ATOM 4066 C CA . PRO B 1 158 ? 53.62666 48.52164 65.74226 1.000 141.01825 155 PRO B CA 1
ATOM 4067 C C . PRO B 1 158 ? 54.62888 47.38398 65.83860 1.000 141.07036 155 PRO B C 1
ATOM 4068 O O . PRO B 1 158 ? 55.49836 47.39797 66.72082 1.000 131.11776 155 PRO B O 1
ATOM 4072 N N . GLU B 1 159 ? 54.52461 46.38815 64.95569 1.000 139.99579 156 GLU B N 1
ATOM 4073 C CA . GLU B 1 159 ? 55.51907 45.32179 64.92807 1.000 122.31332 156 GLU B CA 1
ATOM 4074 C C . GLU B 1 159 ? 56.90542 45.88510 64.65473 1.000 134.93467 156 GLU B C 1
ATOM 4075 O O . GLU B 1 159 ? 57.89056 45.47398 65.27980 1.000 142.91386 156 GLU B O 1
ATOM 4081 N N . ILE B 1 160 ? 56.99457 46.85152 63.74059 1.000 136.91288 157 ILE B N 1
ATOM 4082 C CA . ILE B 1 160 ? 58.27602 47.47714 63.43956 1.000 133.80609 157 ILE B CA 1
ATOM 4083 C C . ILE B 1 160 ? 58.77673 48.27983 64.63398 1.000 139.23065 157 ILE B C 1
ATOM 4084 O O . ILE B 1 160 ? 59.97492 48.27627 64.94197 1.000 142.62311 157 ILE B O 1
ATOM 4089 N N . GLU B 1 161 ? 57.87523 48.98838 65.31739 1.000 128.68339 158 GLU B N 1
ATOM 4090 C CA . GLU B 1 161 ? 58.25683 49.68701 66.54038 1.000 134.26971 158 GLU B CA 1
ATOM 4091 C C . GLU B 1 161 ? 58.88020 48.72023 67.53804 1.000 138.17994 158 GLU B C 1
ATOM 4092 O O . GLU B 1 161 ? 59.93872 48.99590 68.11334 1.000 130.42097 158 GLU B O 1
ATOM 4098 N N . GLU B 1 162 ? 58.23665 47.56830 67.74136 1.000 150.58349 159 GLU B N 1
ATOM 4099 C CA . GLU B 1 162 ? 58.77825 46.56479 68.65366 1.000 139.37666 159 GLU B CA 1
ATOM 4100 C C . GLU B 1 162 ? 60.13439 46.06139 68.17498 1.000 143.09669 159 GLU B C 1
ATOM 4101 O O . GLU B 1 162 ? 61.03519 45.81086 68.98400 1.000 144.71706 159 GLU B O 1
ATOM 4107 N N . TRP B 1 163 ? 60.29995 45.91244 66.86027 1.000 139.01003 160 TRP B N 1
ATOM 4108 C CA . TRP B 1 163 ? 61.56447 45.42581 66.32091 1.000 141.55871 160 TRP B CA 1
ATOM 4109 C C . TRP B 1 163 ? 62.68450 46.45501 66.43247 1.000 128.54471 160 TRP B C 1
ATOM 4110 O O . TRP B 1 163 ? 63.85850 46.07405 66.45670 1.000 135.89813 160 TRP B O 1
ATOM 4121 N N . GLN B 1 164 ? 62.35652 47.74218 66.49535 1.000 127.38330 161 GLN B N 1
ATOM 4122 C CA . GLN B 1 164 ? 63.36888 48.78238 66.61869 1.000 134.06087 161 GLN B CA 1
ATOM 4123 C C . GLN B 1 164 ? 63.73504 49.09536 68.06345 1.000 160.98373 161 GLN B C 1
ATOM 4124 O O . GLN B 1 164 ? 64.65817 49.88482 68.29498 1.000 147.10530 161 GLN B O 1
ATOM 4130 N N . LYS B 1 165 ? 63.03464 48.50908 69.03477 1.000 149.58425 162 LYS B N 1
ATOM 4131 C CA . LYS B 1 165 ? 63.33259 48.70484 70.44721 1.000 136.63963 162 LYS B CA 1
ATOM 4132 C C . LYS B 1 165 ? 63.83084 47.42588 71.11175 1.000 139.67942 162 LYS B C 1
ATOM 4133 O O . LYS B 1 165 ? 63.82659 47.33077 72.34241 1.000 160.20627 162 LYS B O 1
ATOM 4139 N N . ARG B 1 166 ? 64.26392 46.44608 70.32563 1.000 141.69388 163 ARG B N 1
ATOM 4140 C CA . ARG B 1 166 ? 64.60293 45.14539 70.88247 1.000 128.66895 163 ARG B CA 1
ATOM 4141 C C . ARG B 1 166 ? 65.79506 45.25788 71.82778 1.000 139.13194 163 ARG B C 1
ATOM 4142 O O . ARG B 1 166 ? 66.72746 46.02251 71.56663 1.000 162.40794 163 ARG B O 1
ATOM 4150 N N . PRO B 1 167 ? 65.79443 44.50595 72.92650 1.000 136.54202 164 PRO B N 1
ATOM 4151 C CA . PRO B 1 167 ? 66.98743 44.45037 73.78047 1.000 158.94969 164 PRO B CA 1
ATOM 4152 C C . PRO B 1 167 ? 68.08563 43.63861 73.10950 1.000 135.30745 164 PRO B C 1
ATOM 4153 O O . PRO B 1 167 ? 67.86558 42.50690 72.67317 1.000 136.26406 164 PRO B O 1
ATOM 4157 N N . LEU B 1 168 ? 69.27304 44.22217 73.03292 1.000 124.92946 165 LEU B N 1
ATOM 4158 C CA . LEU B 1 168 ? 70.39518 43.58695 72.36428 1.000 162.00682 165 LEU B CA 1
ATOM 4159 C C . LEU B 1 168 ? 71.34284 42.96011 73.38365 1.000 191.54455 165 LEU B C 1
ATOM 4160 O O . LEU B 1 168 ? 71.27720 43.22584 74.58659 1.000 186.25403 165 LEU B O 1
ATOM 4165 N N . GLY B 1 169 ? 72.23077 42.10836 72.88091 1.000 172.71571 166 GLY B N 1
ATOM 4166 C CA . GLY B 1 169 ? 73.21026 41.46430 73.72746 1.000 158.95427 166 GLY B CA 1
ATOM 4167 C C . GLY B 1 169 ? 74.26658 42.43323 74.22243 1.000 187.25475 166 GLY B C 1
ATOM 4168 O O . GLY B 1 169 ? 74.35456 43.58903 73.80459 1.000 171.77334 166 GLY B O 1
ATOM 4169 N N . GLU B 1 170 ? 75.09254 41.93810 75.14552 1.000 186.46218 167 GLU B N 1
ATOM 4170 C CA . GLU B 1 170 ? 76.13144 42.77963 75.72796 1.000 156.56187 167 GLU B CA 1
ATOM 4171 C C . GLU B 1 170 ? 77.27231 42.99404 74.74446 1.000 142.48216 167 GLU B C 1
ATOM 4172 O O . GLU B 1 170 ? 77.69782 44.13058 74.50785 1.000 147.40215 167 GLU B O 1
ATOM 4178 N N . VAL B 1 171 ? 77.77848 41.91212 74.15932 1.000 153.97486 168 VAL B N 1
ATOM 4179 C CA . VAL B 1 171 ? 78.91896 41.96288 73.25447 1.000 172.63747 168 VAL B CA 1
ATOM 4180 C C . VAL B 1 171 ? 78.54294 41.25875 71.95902 1.000 163.97730 168 VAL B C 1
ATOM 4181 O O . VAL B 1 171 ? 77.87925 40.21571 71.97506 1.000 139.72783 168 VAL B O 1
ATOM 4185 N N . TYR B 1 172 ? 78.94986 41.84526 70.83732 1.000 146.68378 169 TYR B N 1
ATOM 4186 C CA . TYR B 1 172 ? 78.78302 41.25067 69.51791 1.000 156.96674 169 TYR B CA 1
ATOM 4187 C C . TYR B 1 172 ? 80.14363 41.13764 68.84845 1.000 146.10069 169 TYR B C 1
ATOM 4188 O O . TYR B 1 172 ? 80.81663 42.16424 68.64762 1.000 138.78083 169 TYR B O 1
ATOM 4197 N N . PRO B 1 173 ? 80.60436 39.92399 68.53317 1.000 142.51813 170 PRO B N 1
ATOM 4198 C CA . PRO B 1 173 ? 81.94009 39.78559 67.92512 1.000 160.21571 170 PRO B CA 1
ATOM 4199 C C . PRO B 1 173 ? 82.11310 40.56854 66.63533 1.000 168.33339 170 PRO B C 1
ATOM 4200 O O . PRO B 1 173 ? 83.04873 41.37231 66.52272 1.000 154.00885 170 PRO B O 1
ATOM 4204 N N . ILE B 1 174 ? 81.23164 40.36673 65.65852 1.000 174.94705 171 ILE B N 1
ATOM 4205 C CA . ILE B 1 174 ? 81.37607 40.96859 64.33857 1.000 170.66729 171 ILE B CA 1
ATOM 4206 C C . ILE B 1 174 ? 80.10079 41.72975 64.00261 1.000 164.48445 171 ILE B C 1
ATOM 4207 O O . ILE B 1 174 ? 78.99355 41.22137 64.21843 1.000 141.35932 171 ILE B O 1
ATOM 4212 N N . VAL B 1 175 ? 80.25691 42.95745 63.50120 1.000 158.60081 172 VAL B N 1
ATOM 4213 C CA . VAL B 1 175 ? 79.13851 43.78850 63.07017 1.000 147.19211 172 VAL B CA 1
ATOM 4214 C C . VAL B 1 175 ? 79.47298 44.41246 61.72031 1.000 157.22156 172 VAL B C 1
ATOM 4215 O O . VAL B 1 175 ? 80.57663 44.93287 61.52353 1.000 148.70419 172 VAL B O 1
ATOM 4219 N N . PHE B 1 176 ? 78.50495 44.38589 60.80277 1.000 174.99699 173 PHE B N 1
ATOM 4220 C CA . PHE B 1 176 ? 78.60524 45.00801 59.49194 1.000 156.14084 173 PHE B CA 1
ATOM 4221 C C . PHE B 1 176 ? 77.50013 46.03894 59.32283 1.000 152.79268 173 PHE B C 1
ATOM 4222 O O . PHE B 1 176 ? 76.37509 45.84922 59.79888 1.000 133.99679 173 PHE B O 1
ATOM 4230 N N . ILE B 1 177 ? 77.82590 47.12275 58.62974 1.000 143.11218 174 ILE B N 1
ATOM 4231 C CA . ILE B 1 177 ? 76.85968 48.13464 58.22635 1.000 131.58499 174 ILE B CA 1
ATOM 4232 C C . ILE B 1 177 ? 76.94006 48.26543 56.71503 1.000 144.53461 174 ILE B C 1
ATOM 4233 O O . ILE B 1 177 ? 78.03409 48.41554 56.16072 1.000 168.27534 174 ILE B O 1
ATOM 4238 N N . ASP B 1 178 ? 75.79150 48.20133 56.05102 1.000 152.03177 175 ASP B N 1
ATOM 4239 C CA . ASP B 1 178 ? 75.74678 48.32523 54.60181 1.000 163.36837 175 ASP B CA 1
ATOM 4240 C C . ASP B 1 178 ? 74.74710 49.40629 54.21894 1.000 152.27288 175 ASP B C 1
ATOM 4241 O O . ASP B 1 178 ? 73.77734 49.65907 54.93588 1.000 148.61926 175 ASP B O 1
ATOM 4246 N N . ALA B 1 179 ? 74.99662 50.04603 53.08062 1.000 151.80183 176 ALA B N 1
ATOM 4247 C CA . ALA B 1 179 ? 74.16760 51.13771 52.59402 1.000 148.96272 176 ALA B CA 1
ATOM 4248 C C . ALA B 1 179 ? 73.48097 50.75154 51.29349 1.000 157.62931 176 ALA B C 1
ATOM 4249 O O . ALA B 1 179 ? 74.10561 50.17159 50.40014 1.000 174.82903 176 ALA B O 1
ATOM 4251 N N . ILE B 1 180 ? 72.19047 51.06793 51.19612 1.000 174.96756 177 ILE B N 1
ATOM 4252 C CA . ILE B 1 180 ? 71.43207 50.92028 49.95752 1.000 190.52657 177 ILE B CA 1
ATOM 4253 C C . ILE B 1 180 ? 70.67715 52.22182 49.72762 1.000 183.47030 177 ILE B C 1
ATOM 4254 O O . ILE B 1 180 ? 69.92453 52.66573 50.59998 1.000 162.60096 177 ILE B O 1
ATOM 4259 N N . HIS B 1 181 ? 70.87746 52.83410 48.56670 1.000 183.91242 178 HIS B N 1
ATOM 4260 C CA . HIS B 1 181 ? 70.35102 54.16443 48.29180 1.000 183.39130 178 HIS B CA 1
ATOM 4261 C C . HIS B 1 181 ? 69.05852 54.07110 47.48680 1.000 199.44082 178 HIS B C 1
ATOM 4262 O O . HIS B 1 181 ? 68.92464 53.21122 46.61083 1.000 214.55888 178 HIS B O 1
ATOM 4269 N N . PHE B 1 182 ? 68.10207 54.95112 47.79422 1.000 184.59151 179 PHE B N 1
ATOM 4270 C CA . PHE B 1 182 ? 66.83247 55.00361 47.08267 1.000 189.52252 179 PHE B CA 1
ATOM 4271 C C . PHE B 1 182 ? 66.35822 56.44789 46.98608 1.000 201.15452 179 PHE B C 1
ATOM 4272 O O . PHE B 1 182 ? 66.91100 57.35402 47.61411 1.000 206.14272 179 PHE B O 1
ATOM 4280 N N . SER B 1 183 ? 65.32473 56.65051 46.17189 1.000 182.51466 180 SER B N 1
ATOM 4281 C CA . SER B 1 183 ? 64.69057 57.94725 45.95878 1.000 175.01950 180 SER B CA 1
ATOM 4282 C C . SER B 1 183 ? 63.31272 57.94413 46.61058 1.000 176.87257 180 SER B C 1
ATOM 4283 O O . SER B 1 183 ? 62.45765 57.13177 46.24199 1.000 185.36019 180 SER B O 1
ATOM 4286 N N . VAL B 1 184 ? 63.09574 58.83235 47.58159 1.000 185.67490 181 VAL B N 1
ATOM 4287 C CA . VAL B 1 184 ? 61.82018 58.89487 48.28957 1.000 207.10450 181 VAL B CA 1
ATOM 4288 C C . VAL B 1 184 ? 61.30543 60.33008 48.27644 1.000 206.06726 181 VAL B C 1
ATOM 4289 O O . VAL B 1 184 ? 62.08400 61.28159 48.39570 1.000 202.73110 181 VAL B O 1
ATOM 4293 N N . LYS B 1 185 ? 59.98961 60.48511 48.11920 1.000 198.87176 182 LYS B N 1
ATOM 4294 C CA . LYS B 1 185 ? 59.34478 61.79464 48.07147 1.000 200.15714 182 LYS B CA 1
ATOM 4295 C C . LYS B 1 185 ? 58.69661 62.07599 49.42321 1.000 212.23244 182 LYS B C 1
ATOM 4296 O O . LYS B 1 185 ? 57.73920 61.39868 49.81169 1.000 215.34891 182 LYS B O 1
ATOM 4302 N N . ASN B 1 186 ? 59.21540 63.07033 50.13586 1.000 222.14913 183 ASN B N 1
ATOM 4303 C CA . ASN B 1 186 ? 58.63718 63.52322 51.39413 1.000 223.82299 183 ASN B CA 1
ATOM 4304 C C . ASN B 1 186 ? 58.08053 64.92659 51.20045 1.000 217.38349 183 ASN B C 1
ATOM 4305 O O . ASN B 1 186 ? 58.81012 65.83266 50.78269 1.000 207.56030 183 ASN B O 1
ATOM 4310 N N . ASP B 1 187 ? 56.79279 65.09964 51.50940 1.000 221.05968 184 ASP B N 1
ATOM 4311 C CA . ASP B 1 187 ? 56.12959 66.40531 51.45962 1.000 237.30215 184 ASP B CA 1
ATOM 4312 C C . ASP B 1 187 ? 56.30350 67.07964 50.09941 1.000 238.13266 184 ASP B C 1
ATOM 4313 O O . ASP B 1 187 ? 56.37700 68.30706 50.00142 1.000 237.00321 184 ASP B O 1
ATOM 4318 N N . GLY B 1 188 ? 56.37952 66.28246 49.03607 1.000 224.43046 185 GLY B N 1
ATOM 4319 C CA . GLY B 1 188 ? 56.50811 66.82293 47.70170 1.000 218.25117 185 GLY B CA 1
ATOM 4320 C C . GLY B 1 188 ? 57.92417 67.06690 47.22824 1.000 217.67277 185 GLY B C 1
ATOM 4321 O O . GLY B 1 188 ? 58.10333 67.60457 46.12795 1.000 211.90462 185 GLY B O 1
ATOM 4322 N N . ILE B 1 189 ? 58.93532 66.69785 48.01217 1.000 222.02294 186 ILE B N 1
ATOM 4323 C CA . ILE B 1 189 ? 60.33069 66.85158 47.61655 1.000 234.52586 186 ILE B CA 1
ATOM 4324 C C . ILE B 1 189 ? 60.93516 65.46171 47.48817 1.000 219.61201 186 ILE B C 1
ATOM 4325 O O . ILE B 1 189 ? 60.87278 64.66220 48.42791 1.000 204.36336 186 ILE B O 1
ATOM 4330 N N . VAL B 1 190 ? 61.52502 65.18396 46.33151 1.000 210.74664 187 VAL B N 1
ATOM 4331 C CA . VAL B 1 190 ? 62.09163 63.87864 46.01567 1.000 213.96682 187 VAL B CA 1
ATOM 4332 C C . VAL B 1 190 ? 63.57809 63.91114 46.34863 1.000 220.77460 187 VAL B C 1
ATOM 4333 O O . VAL B 1 190 ? 64.36314 64.56520 45.65375 1.000 223.06330 187 VAL B O 1
ATOM 4337 N N . GLY B 1 191 ? 63.97459 63.19907 47.40245 1.000 221.27348 188 GLY B N 1
ATOM 4338 C CA . GLY B 1 191 ? 65.36472 63.17628 47.81015 1.000 206.65692 188 GLY B CA 1
ATOM 4339 C C . GLY B 1 191 ? 65.97781 61.79130 47.87606 1.000 198.32748 188 GLY B C 1
ATOM 4340 O O . GLY B 1 191 ? 65.26966 60.77821 47.93882 1.000 194.70602 188 GLY B O 1
ATOM 4341 N N . LYS B 1 192 ? 67.30972 61.74737 47.86637 1.000 206.88296 189 LYS B N 1
ATOM 4342 C CA . LYS B 1 192 ? 68.06825 60.50080 47.91485 1.000 212.91724 189 LYS B CA 1
ATOM 4343 C C . LYS B 1 192 ? 68.31292 60.12794 49.37172 1.000 212.62127 189 LYS B C 1
ATOM 4344 O O . LYS B 1 192 ? 69.05391 60.81757 50.07970 1.000 212.33450 189 LYS B O 1
ATOM 4350 N N . LYS B 1 193 ? 67.69738 59.03941 49.81984 1.000 197.82428 190 LYS B N 1
ATOM 4351 C CA . LYS B 1 193 ? 67.88683 58.54282 51.17355 1.000 189.15125 190 LYS B CA 1
ATOM 4352 C C . LYS B 1 193 ? 68.57186 57.18620 51.11480 1.000 193.31999 190 LYS B C 1
ATOM 4353 O O . LYS B 1 193 ? 68.18425 56.32466 50.32027 1.000 180.76680 190 LYS B O 1
ATOM 4359 N N . ALA B 1 194 ? 69.59212 57.00089 51.94255 1.000 189.42114 191 ALA B N 1
ATOM 4360 C CA . ALA B 1 194 ? 70.29209 55.72840 52.03042 1.000 162.61206 191 ALA B CA 1
ATOM 4361 C C . ALA B 1 194 ? 69.85688 55.01863 53.30184 1.000 161.72932 191 ALA B C 1
ATOM 4362 O O . ALA B 1 194 ? 69.90802 55.59873 54.38804 1.000 170.86709 191 ALA B O 1
ATOM 4364 N N . VAL B 1 195 ? 69.44270 53.76841 53.17711 1.000 155.14761 192 VAL B N 1
ATOM 4365 C CA . VAL B 1 195 ? 69.11471 52.95842 54.33846 1.000 161.36880 192 VAL B CA 1
ATOM 4366 C C . VAL B 1 195 ? 70.32631 52.11204 54.68129 1.000 155.64290 192 VAL B C 1
ATOM 4367 O O . VAL B 1 195 ? 70.90256 51.44154 53.81185 1.000 162.68592 192 VAL B O 1
ATOM 4371 N N . TYR B 1 196 ? 70.73083 52.18003 55.94163 1.000 155.33222 193 TYR B N 1
ATOM 4372 C CA . TYR B 1 196 ? 71.87824 51.46091 56.46350 1.000 138.91550 193 TYR B CA 1
ATOM 4373 C C . TYR B 1 196 ? 71.35895 50.29855 57.29075 1.000 120.23853 193 TYR B C 1
ATOM 4374 O O . TYR B 1 196 ? 70.58818 50.49752 58.23887 1.000 138.68279 193 TYR B O 1
ATOM 4383 N N . ILE B 1 197 ? 71.75455 49.09498 56.90268 1.000 99.86992 194 ILE B N 1
ATOM 4384 C CA . ILE B 1 197 ? 71.39618 47.87307 57.60550 1.000 126.69409 194 ILE B CA 1
ATOM 4385 C C . ILE B 1 197 ? 72.57673 47.45309 58.46337 1.000 135.19231 194 ILE B C 1
ATOM 4386 O O . ILE B 1 197 ? 73.71193 47.36260 57.97419 1.000 158.91063 194 ILE B O 1
ATOM 4391 N N . VAL B 1 198 ? 72.30681 47.20416 59.74036 1.000 144.64371 195 VAL B N 1
ATOM 4392 C CA . VAL B 1 198 ? 73.30529 46.80393 60.72024 1.000 129.88908 195 VAL B CA 1
ATOM 4393 C C . VAL B 1 198 ? 73.04943 45.34062 61.04184 1.000 142.37329 195 VAL B C 1
ATOM 4394 O O . VAL B 1 198 ? 72.05986 45.00954 61.70854 1.000 148.60946 195 VAL B O 1
ATOM 4398 N N . LEU B 1 199 ? 73.93610 44.47728 60.55659 1.000 135.22186 196 LEU B N 1
ATOM 4399 C CA . LEU B 1 199 ? 73.87298 43.03457 60.74381 1.000 137.83793 196 LEU B CA 1
ATOM 4400 C C . LEU B 1 199 ? 74.99310 42.60966 61.68102 1.000 145.95359 196 LEU B C 1
ATOM 4401 O O . LEU B 1 199 ? 76.12832 43.06075 61.53025 1.000 144.94520 196 LEU B O 1
ATOM 4406 N N . ALA B 1 200 ? 74.68719 41.75756 62.65420 1.000 157.80741 197 ALA B N 1
ATOM 4407 C CA . ALA B 1 200 ? 75.71222 41.35685 63.60683 1.000 154.70827 197 ALA B CA 1
ATOM 4408 C C . ALA B 1 200 ? 75.64656 39.86224 63.87992 1.000 165.23988 197 ALA B C 1
ATOM 4409 O O . ALA B 1 200 ? 74.58431 39.24045 63.79446 1.000 163.01457 197 ALA B O 1
ATOM 4411 N N . ILE B 1 201 ? 76.80675 39.29571 64.21240 1.000 162.06627 198 ILE B N 1
ATOM 4412 C CA . ILE B 1 201 ? 76.91850 37.91697 64.67380 1.000 159.36241 198 ILE B CA 1
ATOM 4413 C C . ILE B 1 201 ? 77.06006 37.95516 66.18575 1.000 178.41539 198 ILE B C 1
ATOM 4414 O O . ILE B 1 201 ? 77.75309 38.82236 66.73139 1.000 179.95715 198 ILE B O 1
ATOM 4419 N N . ASP B 1 202 ? 76.39937 37.02565 66.86708 1.000 176.82435 199 ASP B N 1
ATOM 4420 C CA . ASP B 1 202 ? 76.37379 37.02613 68.32060 1.000 168.35622 199 ASP B CA 1
ATOM 4421 C C . ASP B 1 202 ? 77.50553 36.17280 68.88974 1.000 176.60225 199 ASP B C 1
ATOM 4422 O O . ASP B 1 202 ? 78.40842 35.72562 68.17726 1.000 184.10215 199 ASP B O 1
ATOM 4427 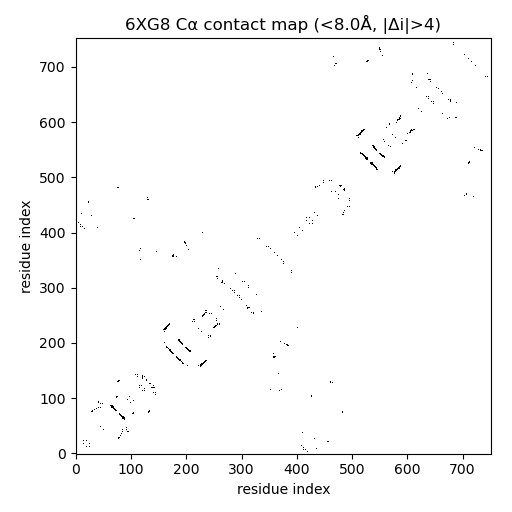N N . ILE B 1 203 ? 77.45575 35.94776 70.20488 1.000 191.40242 200 ILE B N 1
ATOM 4428 C CA . ILE B 1 203 ? 78.49590 35.20066 70.89639 1.000 182.07092 200 ILE B CA 1
ATOM 4429 C C . ILE B 1 203 ? 78.47128 33.72819 70.51271 1.000 186.66495 200 ILE B C 1
ATOM 4430 O O . ILE B 1 203 ? 79.49368 33.04270 70.61989 1.000 195.95439 200 ILE B O 1
ATOM 4435 N N . GLU B 1 204 ? 77.33101 33.22260 70.04840 1.000 198.02136 201 GLU B N 1
ATOM 4436 C CA . GLU B 1 204 ? 77.21324 31.81128 69.71307 1.000 200.72399 201 GLU B CA 1
ATOM 4437 C C . GLU B 1 204 ? 77.54572 31.52535 68.25661 1.000 194.98168 201 GLU B C 1
ATOM 4438 O O . GLU B 1 204 ? 77.88214 30.38441 67.92004 1.000 199.99520 201 GLU B O 1
ATOM 4444 N N . GLY B 1 205 ? 77.47667 32.52774 67.39829 1.000 187.65040 202 GLY B N 1
ATOM 4445 C CA . GLY B 1 205 ? 77.76877 32.37462 65.99680 1.000 191.21970 202 GLY B CA 1
ATOM 4446 C C . GLY B 1 205 ? 76.57766 32.52522 65.07767 1.000 183.54419 202 GLY B C 1
ATOM 4447 O O . GLY B 1 205 ? 76.64376 32.05779 63.93289 1.000 191.49531 202 GLY B O 1
ATOM 4448 N N . GLN B 1 206 ? 75.49336 33.14294 65.54049 1.000 189.04010 203 GLN B N 1
ATOM 4449 C CA . GLN B 1 206 ? 74.29996 33.35399 64.73434 1.000 186.53698 203 GLN B CA 1
ATOM 4450 C C . GLN B 1 206 ? 74.28009 34.78982 64.23390 1.000 189.83378 203 GLN B C 1
ATOM 4451 O O . GLN B 1 206 ? 74.47810 35.72903 65.01156 1.000 186.24677 203 GLN B O 1
ATOM 4457 N N . LYS B 1 207 ? 74.03826 34.95099 62.94128 1.000 190.78720 204 LYS B N 1
ATOM 4458 C CA . LYS B 1 207 ? 73.93777 36.26021 62.31896 1.000 190.44230 204 LYS B CA 1
ATOM 4459 C C . LYS B 1 207 ? 72.48408 36.71798 62.26902 1.000 180.99699 204 LYS B C 1
ATOM 4460 O O . LYS B 1 207 ? 71.58492 35.93911 61.93730 1.000 180.44139 204 LYS B O 1
ATOM 4466 N N . ASP B 1 208 ? 72.25979 37.98671 62.61179 1.000 180.45302 205 ASP B N 1
ATOM 4467 C CA . ASP B 1 208 ? 70.91645 38.54814 62.67138 1.000 182.43277 205 ASP B CA 1
ATOM 4468 C C . ASP B 1 208 ? 70.99291 40.05323 62.45246 1.000 156.93033 205 ASP B C 1
ATOM 4469 O O . ASP B 1 208 ? 71.90418 40.71493 62.95526 1.000 163.89168 205 ASP B O 1
ATOM 4474 N N . VAL B 1 209 ? 70.03151 40.58400 61.69790 1.000 156.10579 206 VAL B N 1
ATOM 4475 C CA . VAL B 1 209 ? 69.98951 42.01320 61.39983 1.000 160.16521 206 VAL B CA 1
ATOM 4476 C C . VAL B 1 209 ? 69.64906 42.78265 62.66909 1.000 159.69830 206 VAL B C 1
ATOM 4477 O O . VAL B 1 209 ? 68.58496 42.58476 63.26731 1.000 141.08523 206 VAL B O 1
ATOM 4481 N N . ILE B 1 210 ? 70.56394 43.65589 63.09398 1.000 168.21805 207 ILE B N 1
ATOM 4482 C CA . ILE B 1 210 ? 70.37766 44.38469 64.34460 1.000 142.96848 207 ILE B CA 1
ATOM 4483 C C . ILE B 1 210 ? 69.54395 45.64183 64.13232 1.000 141.41553 207 ILE B C 1
ATOM 4484 O O . ILE B 1 210 ? 68.67591 45.97103 64.94908 1.000 143.11827 207 ILE B O 1
ATOM 4489 N N . GLY B 1 211 ? 69.77711 46.36122 63.04131 1.000 144.12188 208 GLY B N 1
ATOM 4490 C CA . GLY B 1 211 ? 69.09827 47.63261 62.86458 1.000 129.30274 208 GLY B CA 1
ATOM 4491 C C . GLY B 1 211 ? 68.88894 48.02288 61.41898 1.000 143.04617 208 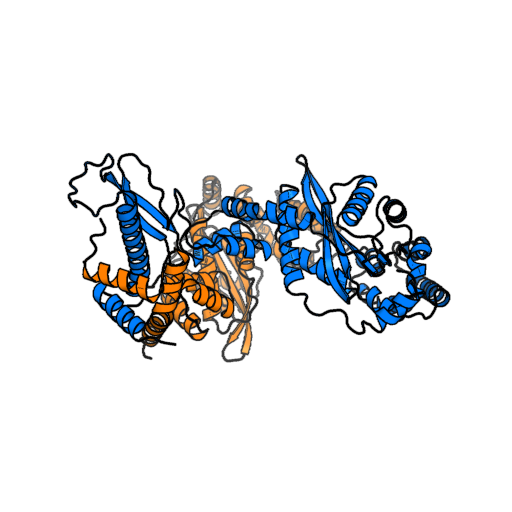GLY B C 1
ATOM 4492 O O . GLY B 1 211 ? 69.55518 47.51993 60.51095 1.000 145.53737 208 GLY B O 1
ATOM 4493 N N . ILE B 1 212 ? 67.93805 48.93466 61.21964 1.000 126.72020 209 ILE B N 1
ATOM 4494 C CA . ILE B 1 212 ? 67.70432 49.58851 59.93605 1.000 139.68480 209 ILE B CA 1
ATOM 4495 C C . ILE B 1 212 ? 67.54854 51.07743 60.20578 1.000 130.84395 209 ILE B C 1
ATOM 4496 O O . ILE B 1 212 ? 66.76681 51.47174 61.07888 1.000 112.94913 209 ILE B O 1
ATOM 4501 N N . TYR B 1 213 ? 68.30535 51.90176 59.47944 1.000 134.19565 210 TYR B N 1
ATOM 4502 C CA . TYR B 1 213 ? 68.32039 53.33623 59.74898 1.000 158.86203 210 TYR B CA 1
ATOM 4503 C C . TYR B 1 213 ? 68.32731 54.15565 58.46689 1.000 159.51215 210 TYR B C 1
ATOM 4504 O O . TYR B 1 213 ? 69.15293 53.91913 57.58140 1.000 137.19920 210 TYR B O 1
ATOM 4513 N N . VAL B 1 214 ? 67.40322 55.10850 58.36587 1.000 154.85524 211 VAL B N 1
ATOM 4514 C CA . VAL B 1 214 ? 67.42037 56.07249 57.26934 1.000 166.61005 211 VAL B CA 1
ATOM 4515 C C . VAL B 1 214 ? 68.50804 57.10508 57.53163 1.000 157.10629 211 VAL B C 1
ATOM 4516 O O . VAL B 1 214 ? 68.61078 57.64486 58.63938 1.000 177.78677 211 VAL B O 1
ATOM 4520 N N . GLY B 1 215 ? 69.30687 57.40277 56.50762 1.000 159.30776 212 GLY B N 1
ATOM 4521 C CA . GLY B 1 215 ? 70.43426 58.30268 56.64716 1.000 189.84513 212 GLY B CA 1
ATOM 4522 C C . GLY B 1 215 ? 70.23264 59.65237 55.99178 1.000 185.27636 212 GLY B C 1
ATOM 4523 O O . GLY B 1 215 ? 69.96293 59.73206 54.78910 1.000 172.65216 212 GLY B O 1
ATOM 4524 N N . GLU B 1 216 ? 70.37240 60.72263 56.76705 1.000 203.04553 213 GLU B N 1
ATOM 4525 C CA . GLU B 1 216 ? 70.18285 62.08173 56.27567 1.000 210.59155 213 GLU B CA 1
ATOM 4526 C C . GLU B 1 216 ? 71.53760 62.77419 56.18703 1.000 206.80597 213 GLU B C 1
ATOM 4527 O O . GLU B 1 216 ? 72.18334 63.01517 57.21191 1.000 201.51391 213 GLU B O 1
ATOM 4533 N N . ASN B 1 217 ? 71.98110 63.03855 54.95589 1.000 207.75891 214 ASN B N 1
ATOM 4534 C CA . ASN B 1 217 ? 73.22721 63.73028 54.62213 1.000 214.26410 214 ASN B CA 1
ATOM 4535 C C . ASN B 1 217 ? 74.48028 63.04238 55.15764 1.000 217.89605 214 ASN B C 1
ATOM 4536 O O . ASN B 1 217 ? 75.58823 63.56196 54.98418 1.000 234.47456 214 ASN B O 1
ATOM 4541 N N . GLU B 1 218 ? 74.31997 61.88275 55.80004 1.000 191.35760 215 GLU B N 1
ATOM 4542 C CA . GLU B 1 218 ? 75.44151 61.02003 56.18178 1.000 197.35395 215 GLU B CA 1
ATOM 4543 C C . GLU B 1 218 ? 76.44812 61.75677 57.06722 1.000 209.11226 215 GLU B C 1
ATOM 4544 O O . GLU B 1 218 ? 77.66337 61.62502 56.90481 1.000 205.27876 215 GLU B O 1
ATOM 4550 N N . SER B 1 219 ? 75.93851 62.53233 58.02014 1.000 212.76150 216 SER B N 1
ATOM 4551 C CA . SER B 1 219 ? 76.78646 63.29981 58.91833 1.000 198.60000 216 SER B CA 1
ATOM 4552 C C . SER B 1 219 ? 77.41535 62.37426 59.95807 1.000 188.08998 216 SER B C 1
ATOM 4553 O O . SER B 1 219 ? 77.14348 61.17090 60.00572 1.000 184.15551 216 SER B O 1
ATOM 4556 N N . SER B 1 220 ? 78.28925 62.93512 60.79690 1.000 179.69839 217 SER B N 1
ATOM 4557 C CA . SER B 1 220 ? 78.79734 62.15579 61.91823 1.000 158.05508 217 SER B CA 1
ATOM 4558 C C . SER B 1 220 ? 77.80883 62.15281 63.07163 1.000 162.17736 217 SER B C 1
ATOM 4559 O O . SER B 1 220 ? 77.80739 61.21711 63.88106 1.000 164.95321 217 SER B O 1
ATOM 4562 N N . LYS B 1 221 ? 76.95941 63.18086 63.15342 1.000 154.52965 218 LYS B N 1
ATOM 4563 C CA . LYS B 1 221 ? 75.91743 63.19592 64.17194 1.000 145.36482 218 LYS B CA 1
ATOM 4564 C C . LYS B 1 221 ? 74.94105 62.04799 63.96949 1.000 150.23121 218 LYS B C 1
ATOM 4565 O O . LYS B 1 221 ? 74.45673 61.45535 64.93899 1.000 151.16285 218 LYS B O 1
ATOM 4571 N N . PHE B 1 222 ? 74.66544 61.69950 62.71112 1.000 153.90659 219 PHE B N 1
ATOM 4572 C CA . PHE B 1 222 ? 73.76117 60.59020 62.42882 1.000 177.37925 219 PHE B CA 1
ATOM 4573 C C . PHE B 1 222 ? 74.35140 59.26098 62.88555 1.000 166.10264 219 PHE B C 1
ATOM 4574 O O . PHE B 1 222 ? 73.65161 58.43673 63.48773 1.000 151.84177 219 PHE B O 1
ATOM 4582 N N . TRP B 1 223 ? 75.64175 59.04228 62.62457 1.000 163.43370 220 TRP B N 1
ATOM 4583 C CA . TRP B 1 223 ? 76.28450 57.80754 63.06133 1.000 167.12394 220 TRP B CA 1
ATOM 4584 C C . TRP B 1 223 ? 76.37263 57.74953 64.57931 1.000 157.57996 220 TRP B C 1
ATOM 4585 O O . TRP B 1 223 ? 76.20087 56.68316 65.18378 1.000 131.73791 220 TRP B O 1
ATOM 4596 N N . LEU B 1 224 ? 76.63329 58.89309 65.20983 1.000 150.58962 221 LEU B N 1
ATOM 4597 C CA . LEU B 1 224 ? 76.64863 58.94774 66.66388 1.000 140.52632 221 LEU B CA 1
ATOM 4598 C C . LEU B 1 224 ? 75.27293 58.62653 67.23938 1.000 144.13425 221 LEU B C 1
ATOM 4599 O O . LEU B 1 224 ? 75.16464 57.91818 68.24634 1.000 143.10449 221 LEU B O 1
ATOM 4604 N N . SER B 1 225 ? 74.20767 59.11729 66.59470 1.000 161.10665 222 SER B N 1
ATOM 4605 C CA . SER B 1 225 ? 72.84855 58.81389 67.03968 1.000 163.91181 222 SER B CA 1
ATOM 4606 C C . SER B 1 225 ? 72.52143 57.33685 66.86171 1.000 130.74516 222 SER B C 1
ATOM 4607 O O . SER B 1 225 ? 71.86541 56.73198 67.71788 1.000 137.42264 222 SER B O 1
ATOM 4610 N N . VAL B 1 226 ? 72.97083 56.73994 65.75651 1.000 119.27061 223 VAL B N 1
ATOM 4611 C CA . VAL B 1 226 ? 72.75290 55.31080 65.54569 1.000 125.44830 223 VAL B CA 1
ATOM 4612 C C . VAL B 1 226 ? 73.47200 54.50745 66.61958 1.000 142.82137 223 VAL B C 1
ATOM 4613 O O . VAL B 1 226 ? 72.92048 53.55154 67.18359 1.000 133.44281 223 VAL B O 1
ATOM 4617 N N . LEU B 1 227 ? 74.71365 54.88912 66.92407 1.000 138.10602 224 LEU B N 1
ATOM 4618 C CA . LEU B 1 227 ? 75.47552 54.18265 67.94555 1.000 134.91642 224 LEU B CA 1
ATOM 4619 C C . LEU B 1 227 ? 74.83546 54.33949 69.31939 1.000 143.43942 224 LEU B C 1
ATOM 4620 O O . LEU B 1 227 ? 74.80756 53.39073 70.11074 1.000 130.06421 224 LEU B O 1
ATOM 4625 N N . ASN B 1 228 ? 74.28811 55.52204 69.61059 1.000 153.37091 225 ASN B N 1
ATOM 4626 C CA . ASN B 1 228 ? 73.61713 55.72046 70.89024 1.000 139.09025 225 ASN B CA 1
ATOM 4627 C C . ASN B 1 228 ? 72.33715 54.90307 70.96845 1.000 136.51549 225 ASN B C 1
ATOM 4628 O O . ASN B 1 228 ? 71.98991 54.38586 72.03489 1.000 152.25498 225 ASN B O 1
ATOM 4633 N N . ASP B 1 229 ? 71.63008 54.76479 69.84606 1.000 147.77187 226 ASP B N 1
ATOM 4634 C CA . ASP B 1 229 ? 70.47177 53.87867 69.80526 1.000 160.90268 226 ASP B CA 1
ATOM 4635 C C . ASP B 1 229 ? 70.87934 52.44280 70.10678 1.000 138.98934 226 ASP B C 1
ATOM 4636 O O . ASP B 1 229 ? 70.23883 51.75178 70.91025 1.000 129.95906 226 ASP B O 1
ATOM 4641 N N . LEU B 1 230 ? 71.94763 51.97774 69.45904 1.000 115.95784 227 LEU B N 1
ATOM 4642 C CA . LEU B 1 230 ? 72.42688 50.62093 69.69565 1.000 130.24162 227 LEU B CA 1
ATOM 4643 C C . LEU B 1 230 ? 72.83796 50.41898 71.14798 1.000 145.44191 227 LEU B C 1
ATOM 4644 O O . LEU B 1 230 ? 72.55592 49.37226 71.74378 1.000 136.60939 227 LEU B O 1
ATOM 4649 N N . LYS B 1 231 ? 73.51034 51.41006 71.73284 1.000 139.18414 228 LYS B N 1
ATOM 4650 C CA . LYS B 1 231 ? 73.97838 51.27608 73.10615 1.000 127.39569 228 LYS B CA 1
ATOM 4651 C C . LYS B 1 231 ? 72.82487 51.33306 74.09933 1.000 132.16750 228 LYS B C 1
ATOM 4652 O O . LYS B 1 231 ? 72.85350 50.63300 75.11779 1.000 131.76809 228 LYS B O 1
ATOM 4658 N N . ASN B 1 232 ? 71.79332 52.13155 73.81263 1.000 134.79691 229 ASN B N 1
ATOM 4659 C CA . ASN B 1 232 ? 70.62202 52.15037 74.67967 1.000 121.20970 229 ASN B CA 1
ATOM 4660 C C . ASN B 1 232 ? 69.85448 50.84374 74.57943 1.000 126.66829 229 ASN B C 1
ATOM 4661 O O . ASN B 1 232 ? 69.29277 50.37301 75.57442 1.000 132.41381 229 ASN B O 1
ATOM 4666 N N . ARG B 1 233 ? 69.80754 50.24326 73.38705 1.000 130.65683 230 ARG B N 1
ATOM 4667 C CA . ARG B 1 233 ? 69.11035 48.96837 73.28031 1.000 138.63561 230 ARG B CA 1
ATOM 4668 C C . ARG B 1 233 ? 69.82609 47.84444 74.01680 1.000 136.32542 230 ARG B C 1
ATOM 4669 O O . ARG B 1 233 ? 69.23054 46.77895 74.20359 1.000 137.88742 230 ARG B O 1
ATOM 4677 N N . GLY B 1 234 ? 71.07628 48.04189 74.42931 1.000 134.70881 231 GLY B N 1
ATOM 4678 C CA . GLY B 1 234 ? 71.70482 47.07410 75.30588 1.000 159.37784 231 GLY B CA 1
ATOM 4679 C C . GLY B 1 234 ? 73.14000 46.69218 75.01098 1.000 157.13462 231 GLY B C 1
ATOM 4680 O O . GLY B 1 234 ? 73.74272 45.93976 75.78207 1.000 163.31494 231 GLY B O 1
ATOM 4681 N N . VAL B 1 235 ? 73.70783 47.18822 73.91975 1.000 161.40853 232 VAL B N 1
ATOM 4682 C CA . VAL B 1 235 ? 75.06489 46.80049 73.55192 1.000 169.39690 232 VAL B CA 1
ATOM 4683 C C . VAL B 1 235 ? 76.06324 47.57200 74.40454 1.000 168.62398 232 VAL B C 1
ATOM 4684 O O . VAL B 1 235 ? 75.83949 48.73600 74.76431 1.000 166.27748 232 VAL B O 1
ATOM 4688 N N . LYS B 1 236 ? 77.15665 46.90761 74.76396 1.000 174.42762 233 LYS B N 1
ATOM 4689 C CA . LYS B 1 236 ? 78.21375 47.52375 75.55550 1.000 175.92317 233 LYS B CA 1
ATOM 4690 C C . LYS B 1 236 ? 79.55331 47.56087 74.84122 1.000 154.40263 233 LYS B C 1
ATOM 4691 O O . LYS B 1 236 ? 80.29882 48.53255 74.99191 1.000 134.76237 233 LYS B O 1
ATOM 4697 N N . ASP B 1 237 ? 79.88202 46.52887 74.06706 1.000 152.61428 234 ASP B N 1
ATOM 4698 C CA . ASP B 1 237 ? 81.16938 46.45657 73.39192 1.000 161.12388 234 ASP B CA 1
ATOM 4699 C C . ASP B 1 237 ? 81.02271 45.68019 72.09374 1.000 171.64088 234 ASP B C 1
ATOM 4700 O O . ASP B 1 237 ? 80.31834 44.66805 72.03875 1.000 144.08377 234 ASP B O 1
ATOM 4705 N N . ILE B 1 238 ? 81.69687 46.16580 71.05725 1.000 171.90616 235 ILE B N 1
ATOM 4706 C CA . ILE B 1 238 ? 81.82664 45.46907 69.78463 1.000 155.92361 235 ILE B CA 1
ATOM 4707 C C . ILE B 1 238 ? 83.26406 44.99495 69.66896 1.000 163.06726 235 ILE B C 1
ATOM 4708 O O . ILE B 1 238 ? 84.19280 45.70633 70.06470 1.000 185.20228 235 ILE B O 1
ATOM 4713 N N . LEU B 1 239 ? 83.44661 43.77123 69.18319 1.000 147.55385 236 LEU B N 1
ATOM 4714 C CA . LEU B 1 239 ? 84.80284 43.26915 69.03164 1.000 148.16084 236 LEU B CA 1
ATOM 4715 C C . LEU B 1 239 ? 85.39967 43.69517 67.69550 1.000 149.91011 236 LEU B C 1
ATOM 4716 O O . LEU B 1 239 ? 86.51841 44.21478 67.64825 1.000 164.48692 236 LEU B O 1
ATOM 4721 N N . ILE B 1 240 ? 84.65536 43.50863 66.60913 1.000 158.34513 237 ILE B N 1
ATOM 4722 C CA . ILE B 1 240 ? 85.09591 43.88037 65.26939 1.000 175.24464 237 ILE B CA 1
ATOM 4723 C C . ILE B 1 240 ? 83.94398 44.60029 64.58404 1.000 175.29689 237 ILE B C 1
ATOM 4724 O O . ILE B 1 240 ? 82.84075 44.05111 64.47477 1.000 149.76707 237 ILE B O 1
ATOM 4729 N N . LEU B 1 241 ? 84.19637 45.82157 64.12286 1.000 172.25306 238 LEU B N 1
ATOM 4730 C CA . LEU B 1 241 ? 83.22156 46.59039 63.36154 1.000 144.96188 238 LEU B CA 1
ATOM 4731 C C . LEU B 1 241 ? 83.77540 46.89138 61.97946 1.000 150.26524 238 LEU B C 1
ATOM 4732 O O . LEU B 1 241 ? 84.83178 47.51845 61.85232 1.000 166.60529 238 LEU B O 1
ATOM 4737 N N . CYS B 1 242 ? 83.05109 46.45543 60.95252 1.000 175.09649 239 CYS B N 1
ATOM 4738 C CA . CYS B 1 242 ? 83.41281 46.67791 59.55715 1.000 187.86458 239 CYS B CA 1
ATOM 4739 C C . CYS B 1 242 ? 82.20056 47.28492 58.86479 1.000 173.60542 239 CYS B C 1
ATOM 4740 O O . CYS B 1 242 ? 81.18786 46.60674 58.66884 1.000 148.45646 239 CYS B O 1
ATOM 4743 N N . ALA B 1 243 ? 82.31290 48.54778 58.47450 1.000 157.27460 240 ALA B N 1
ATOM 4744 C CA . ALA B 1 243 ? 81.25320 49.27709 57.79745 1.000 161.63830 240 ALA B CA 1
ATOM 4745 C C . ALA B 1 243 ? 81.80514 49.82955 56.49127 1.000 175.98160 240 ALA B C 1
ATOM 4746 O O . ALA B 1 243 ? 82.99251 49.68826 56.18771 1.000 189.77969 240 ALA B O 1
ATOM 4748 N N . ASP B 1 244 ? 80.93500 50.44060 55.69484 1.000 184.71025 241 ASP B N 1
ATOM 4749 C CA . ASP B 1 244 ? 81.41223 50.99480 54.44218 1.000 182.10601 241 ASP B CA 1
ATOM 4750 C C . ASP B 1 244 ? 82.17570 52.28969 54.69469 1.000 185.85904 241 ASP B C 1
ATOM 4751 O O . ASP B 1 244 ? 81.96190 52.98904 55.68943 1.000 175.56080 241 ASP B O 1
ATOM 4756 N N . ALA B 1 245 ? 83.06504 52.61650 53.76106 1.000 209.06801 242 ALA B N 1
ATOM 4757 C CA . ALA B 1 245 ? 83.80989 53.86642 53.83998 1.000 215.48570 242 ALA B CA 1
ATOM 4758 C C . ALA B 1 245 ? 82.83045 55.01566 53.66411 1.000 201.78936 242 ALA B C 1
ATOM 4759 O O . ALA B 1 245 ? 82.28420 55.21320 52.57407 1.000 215.44209 242 ALA B O 1
ATOM 4761 N N . LEU B 1 246 ? 82.58365 55.76012 54.73685 1.000 166.75425 243 LEU B N 1
ATOM 4762 C CA . LEU B 1 246 ? 81.59315 56.82119 54.70668 1.000 178.00546 243 LEU B CA 1
ATOM 4763 C C . LEU B 1 246 ? 82.13629 58.03376 55.44897 1.000 180.12697 243 LEU B C 1
ATOM 4764 O O . LEU B 1 246 ? 83.11053 57.94632 56.20090 1.000 194.27525 243 LEU B O 1
ATOM 4769 N N . SER B 1 247 ? 81.48121 59.17127 55.23079 1.000 182.94096 244 SER B N 1
ATOM 4770 C CA . SER B 1 247 ? 81.97873 60.46483 55.68980 1.000 199.72826 244 SER B CA 1
ATOM 4771 C C . SER B 1 247 ? 81.76851 60.59684 57.19379 1.000 192.48582 244 SER B C 1
ATOM 4772 O O . SER B 1 247 ? 80.62911 60.64600 57.66968 1.000 181.91550 244 SER B O 1
ATOM 4775 N N . GLY B 1 248 ? 82.86732 60.66177 57.94037 1.000 193.61696 245 GLY B N 1
ATOM 4776 C CA . GLY B 1 248 ? 82.79481 60.92259 59.36472 1.000 188.56603 245 GLY B CA 1
ATOM 4777 C C . GLY B 1 248 ? 82.17702 59.81907 60.19158 1.000 184.03846 245 GLY B C 1
ATOM 4778 O O . GLY B 1 248 ? 81.53794 60.10041 61.21055 1.000 164.20554 245 GLY B O 1
ATOM 4779 N N . ILE B 1 249 ? 82.35413 58.56532 59.78513 1.000 194.27860 246 ILE B N 1
ATOM 4780 C CA . ILE B 1 249 ? 81.82498 57.45317 60.56231 1.000 180.32670 246 ILE B CA 1
ATOM 4781 C C . ILE B 1 249 ? 82.84269 56.97802 61.59606 1.000 204.42817 246 ILE B C 1
ATOM 4782 O O . ILE B 1 249 ? 82.46241 56.58540 62.70500 1.000 185.59776 246 ILE B O 1
ATOM 4787 N N . LYS B 1 250 ? 84.13552 57.04553 61.26376 1.000 218.72390 247 LYS B N 1
ATOM 4788 C CA . LYS B 1 250 ? 85.17987 56.61726 62.18752 1.000 207.96576 247 LYS B CA 1
ATOM 4789 C C . LYS B 1 250 ? 85.24197 57.51524 63.41546 1.000 202.48849 247 LYS B C 1
ATOM 4790 O O . LYS B 1 250 ? 85.53589 57.03474 64.51607 1.000 203.91610 247 LYS B O 1
ATOM 4796 N N . ASP B 1 251 ? 84.97803 58.81351 63.24990 1.000 201.64654 248 ASP B N 1
ATOM 4797 C CA . ASP B 1 251 ? 84.97013 59.71689 64.39466 1.000 203.52632 248 ASP B CA 1
ATOM 4798 C C . ASP B 1 251 ? 83.85797 59.34887 65.37092 1.000 192.33805 248 ASP B C 1
ATOM 4799 O O . ASP B 1 251 ? 84.08250 59.26526 66.58301 1.000 193.02300 248 ASP B O 1
ATOM 4804 N N . ALA B 1 252 ? 82.65070 59.10177 64.85804 1.000 180.71799 249 ALA B N 1
ATOM 4805 C CA . ALA B 1 252 ? 81.56397 58.66219 65.72787 1.000 174.62703 249 ALA B CA 1
ATOM 4806 C C . ALA B 1 252 ? 81.87260 57.30877 66.35746 1.000 171.11856 249 ALA B C 1
ATOM 4807 O O . ALA B 1 252 ? 81.52165 57.05891 67.51895 1.000 163.69524 249 ALA B O 1
ATOM 4809 N N . ILE B 1 253 ? 82.54860 56.43062 65.61243 1.000 171.58333 250 ILE B N 1
ATOM 4810 C CA . ILE B 1 253 ? 82.87896 55.10671 66.13203 1.000 178.04247 250 ILE B CA 1
ATOM 4811 C C . ILE B 1 253 ? 83.84290 55.21183 67.30687 1.000 184.13062 250 ILE B C 1
ATOM 4812 O O . ILE B 1 253 ? 83.62520 54.60389 68.35835 1.000 171.66248 250 ILE B O 1
ATOM 4817 N N . ASN B 1 254 ? 84.92760 55.96919 67.15088 1.000 186.69035 251 ASN B N 1
ATOM 4818 C CA . ASN B 1 254 ? 85.85132 56.10575 68.27133 1.000 183.01710 251 ASN B CA 1
ATOM 4819 C C . ASN B 1 254 ? 85.34989 57.08086 69.33155 1.000 168.61477 251 ASN B C 1
ATOM 4820 O O . ASN B 1 254 ? 85.95985 57.17577 70.40089 1.000 176.30607 251 ASN B O 1
ATOM 4825 N N . ALA B 1 255 ? 84.25147 57.79144 69.06801 1.000 160.18459 252 ALA B N 1
ATOM 4826 C CA . ALA B 1 255 ? 83.63852 58.64122 70.08187 1.000 154.73008 252 ALA B CA 1
ATOM 4827 C C . ALA B 1 255 ? 82.69727 57.85512 70.98511 1.000 136.60716 252 ALA B C 1
ATOM 4828 O O . ALA B 1 255 ? 82.63511 58.11436 72.19111 1.000 142.69360 252 ALA B O 1
ATOM 4830 N N . ALA B 1 256 ? 81.95110 56.90274 70.42335 1.000 138.23976 253 ALA B N 1
ATOM 4831 C CA . ALA B 1 256 ? 80.97698 56.15348 71.20645 1.000 145.32948 253 ALA B CA 1
ATOM 4832 C C . ALA B 1 256 ? 81.44210 54.75485 71.58536 1.000 143.88764 253 ALA B C 1
ATOM 4833 O O . ALA B 1 256 ? 80.84943 54.14807 72.48381 1.000 149.47414 253 ALA B O 1
ATOM 4835 N N . PHE B 1 257 ? 82.47074 54.22926 70.92553 1.000 146.03268 254 PHE B N 1
ATOM 4836 C CA . PHE B 1 257 ? 83.06646 52.93520 71.26438 1.000 170.42492 254 PHE B CA 1
ATOM 4837 C C . PHE B 1 257 ? 84.57008 53.06099 71.09754 1.000 189.68070 254 PHE B C 1
ATOM 4838 O O . PHE B 1 257 ? 85.17042 52.47825 70.18455 1.000 191.78122 254 PHE B O 1
ATOM 4846 N N . PRO B 1 258 ? 85.22133 53.80895 71.97716 1.000 177.62381 255 PRO B N 1
ATOM 4847 C CA . PRO B 1 258 ? 86.64953 54.09308 71.80996 1.000 175.26806 255 PRO B CA 1
ATOM 4848 C C . PRO B 1 258 ? 87.54702 52.93059 72.19599 1.000 191.69248 255 PRO B C 1
ATOM 4849 O O . PRO B 1 258 ? 88.62658 52.75222 71.62346 1.000 188.04273 255 PRO B O 1
ATOM 4853 N N . ASN B 1 259 ? 87.08396 52.11673 73.14800 1.000 207.65496 256 ASN B N 1
ATOM 4854 C CA . ASN B 1 259 ? 87.93215 51.14382 73.82755 1.000 231.91228 256 ASN B CA 1
ATOM 4855 C C . ASN B 1 259 ? 88.51767 50.08181 72.90712 1.000 228.68858 256 ASN B C 1
ATOM 485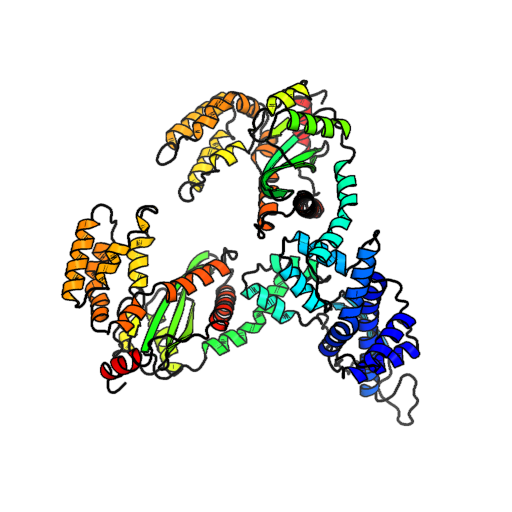6 O O . ASN B 1 259 ? 89.43271 49.36703 73.33024 1.000 254.28693 256 ASN B O 1
ATOM 4861 N N . THR B 1 260 ? 88.03205 49.94809 71.67726 1.000 204.88131 257 THR B N 1
ATOM 4862 C CA . THR B 1 260 ? 88.59034 48.96776 70.75381 1.000 220.20746 257 THR B CA 1
ATOM 4863 C C . THR B 1 260 ? 88.68618 49.60197 69.37483 1.000 226.47663 257 THR B C 1
ATOM 4864 O O . THR B 1 260 ? 87.68450 50.09058 68.84408 1.000 203.31099 257 THR B O 1
ATOM 4868 N N . GLU B 1 261 ? 89.89216 49.60711 68.80690 1.000 244.37151 258 GLU B N 1
ATOM 4869 C CA . GLU B 1 261 ? 90.13831 50.20994 67.49708 1.000 242.66033 258 GLU B CA 1
ATOM 4870 C C . GLU B 1 261 ? 89.60259 49.29079 66.40544 1.000 225.27380 258 GLU B C 1
ATOM 4871 O O . GLU B 1 261 ? 90.23338 48.29546 66.03912 1.000 230.71008 258 GLU B O 1
ATOM 4877 N N . TYR B 1 262 ? 88.42569 49.63115 65.89114 1.000 203.96476 259 TYR B N 1
ATOM 4878 C CA . TYR B 1 262 ? 87.76212 48.88467 64.83035 1.000 215.20266 259 TYR B CA 1
ATOM 4879 C C . TYR B 1 262 ? 88.23410 49.37513 63.46687 1.000 212.61834 259 TYR B C 1
ATOM 4880 O O . TYR B 1 262 ? 88.29628 50.58551 63.22607 1.000 206.35559 259 TYR B O 1
ATOM 4889 N N . GLN B 1 263 ? 88.56333 48.44380 62.57603 1.000 199.20421 260 GLN B N 1
ATOM 4890 C CA . GLN B 1 263 ? 88.96165 48.79410 61.22049 1.000 194.31690 260 GLN B CA 1
ATOM 4891 C C . GLN B 1 263 ? 87.89208 48.29311 60.26068 1.000 193.06070 260 GLN B C 1
ATOM 4892 O O . GLN B 1 263 ? 87.42214 47.15704 60.38091 1.000 205.82434 260 GLN B O 1
ATOM 4898 N N . ARG B 1 264 ? 87.53564 49.13860 59.29734 1.000 192.91134 261 ARG B N 1
ATOM 4899 C CA . ARG B 1 264 ? 86.38348 48.92799 58.43563 1.000 209.75896 261 ARG B CA 1
ATOM 4900 C C . ARG B 1 264 ? 86.73059 48.22741 57.12184 1.000 183.45881 261 ARG B C 1
ATOM 4901 O O . ARG B 1 264 ? 87.88817 47.93246 56.81604 1.000 164.34095 261 ARG B O 1
ATOM 4909 N N . CYS B 1 265 ? 85.67774 47.96247 56.33920 1.000 199.68688 262 CYS B N 1
ATOM 4910 C CA . CYS B 1 265 ? 85.76043 47.69366 54.90074 1.000 191.41314 262 CYS B CA 1
ATOM 4911 C C . CYS B 1 265 ? 86.47071 46.37714 54.57988 1.000 184.35309 262 CYS B C 1
ATOM 4912 O O . CYS B 1 265 ? 87.35761 46.32462 53.72914 1.000 187.42932 262 CYS B O 1
ATOM 4915 N N . ILE B 1 266 ? 86.07332 45.30559 55.26787 1.000 186.81246 263 ILE B N 1
ATOM 4916 C CA . ILE B 1 266 ? 86.68253 44.00587 54.99909 1.000 199.15743 263 ILE B CA 1
ATOM 4917 C C . ILE B 1 266 ? 86.29552 43.51913 53.60778 1.000 188.67312 263 ILE B C 1
ATOM 4918 O O . ILE B 1 266 ? 87.09924 42.89720 52.90253 1.000 169.45153 263 ILE B O 1
ATOM 4923 N N . VAL B 1 267 ? 85.05693 43.78645 53.20130 1.000 198.24900 264 VAL B N 1
ATOM 4924 C CA . VAL B 1 267 ? 84.54882 43.38430 51.89195 1.000 188.61355 264 VAL B CA 1
ATOM 4925 C C . VAL B 1 267 ? 83.95592 44.53615 51.10473 1.000 191.19002 264 VAL B C 1
ATOM 4926 O O . VAL B 1 267 ? 83.83222 44.43755 49.87320 1.000 185.95539 264 VAL B O 1
ATOM 4930 N N . HIS B 1 268 ? 83.51779 45.62139 51.73990 1.000 201.91404 265 HIS B N 1
ATOM 4931 C CA . HIS B 1 268 ? 83.00615 46.74680 50.97236 1.000 215.57592 265 HIS B CA 1
ATOM 4932 C C . HIS B 1 268 ? 84.06530 47.36121 50.06636 1.000 220.84083 265 HIS B C 1
ATOM 4933 O O . HIS B 1 268 ? 83.70684 48.04063 49.10351 1.000 223.01226 265 HIS B O 1
ATOM 4940 N N . GLN B 1 269 ? 85.35560 47.17242 50.35692 1.000 212.55088 266 GLN B N 1
ATOM 4941 C CA . GLN B 1 269 ? 86.37799 47.71381 49.46314 1.000 214.71171 266 GLN B CA 1
ATOM 4942 C C . GLN B 1 269 ? 86.45029 46.94598 48.14300 1.000 213.07576 266 GLN B C 1
ATOM 4943 O O . GLN B 1 269 ? 86.57357 47.56052 47.07646 1.000 222.92529 266 GLN B O 1
ATOM 4949 N N . ILE B 1 270 ? 86.39045 45.60930 48.18231 1.000 195.87477 267 ILE B N 1
ATOM 4950 C CA . ILE B 1 270 ? 86.37531 44.86040 46.92446 1.000 183.49350 267 ILE B CA 1
ATOM 4951 C C . ILE B 1 270 ? 85.10040 45.17988 46.15375 1.000 206.02206 267 ILE B C 1
ATOM 4952 O O . ILE B 1 270 ? 85.08737 45.16894 44.91562 1.000 204.94895 267 ILE B O 1
ATOM 4957 N N . ARG B 1 271 ? 84.02577 45.51060 46.87026 1.000 214.54702 268 ARG B N 1
ATOM 4958 C CA . ARG B 1 271 ? 82.79522 45.95430 46.22706 1.000 204.57483 268 ARG B CA 1
ATOM 4959 C C . ARG B 1 271 ? 82.98986 47.32684 45.58555 1.000 211.78662 268 ARG B C 1
ATOM 4960 O O . ARG B 1 271 ? 82.51574 47.57026 44.47004 1.000 217.02844 268 ARG B O 1
ATOM 4968 N N . ASN B 1 272 ? 83.68992 48.23357 46.27934 1.000 219.04489 269 ASN B N 1
ATOM 4969 C CA . ASN B 1 272 ? 83.90092 49.59407 45.78805 1.000 219.43198 269 ASN B CA 1
ATOM 4970 C C . ASN B 1 272 ? 84.85670 49.62774 44.60296 1.000 224.08976 269 ASN B C 1
ATOM 4971 O O . ASN B 1 272 ? 84.77312 50.53311 43.76484 1.000 220.56476 269 ASN B O 1
ATOM 4976 N N . THR B 1 273 ? 85.77307 48.66337 44.52030 1.000 231.15000 270 THR B N 1
ATOM 4977 C CA . THR B 1 273 ? 86.59656 48.54227 43.32398 1.000 227.37277 270 THR B CA 1
ATOM 4978 C C . THR B 1 273 ? 85.76206 47.98290 42.18566 1.000 221.48285 270 THR B C 1
ATOM 4979 O O . THR B 1 273 ? 86.02693 48.26938 41.01206 1.000 216.16231 270 THR B O 1
ATOM 4983 N N . LEU B 1 274 ? 84.75057 47.18866 42.52571 1.000 227.33043 271 LEU B N 1
ATOM 4984 C CA . LEU B 1 274 ? 83.84388 46.58111 41.56877 1.000 240.90874 271 LEU B CA 1
ATOM 4985 C C . LEU B 1 274 ? 82.63265 47.46334 41.28873 1.000 261.51502 271 LEU B C 1
ATOM 4986 O O . LEU B 1 274 ? 81.63775 46.97308 40.74556 1.000 255.95148 271 LEU B O 1
ATOM 4991 N N . LYS B 1 275 ? 82.66972 48.73903 41.69857 1.000 271.71184 272 LYS B N 1
ATOM 4992 C CA . LYS B 1 275 ? 81.55589 49.63055 41.38554 1.000 261.02317 272 LYS B CA 1
ATOM 4993 C C . LYS B 1 275 ? 81.49271 49.85859 39.88348 1.000 257.55256 272 LYS B C 1
ATOM 4994 O O . LYS B 1 275 ? 80.40842 49.90543 39.28993 1.000 272.86387 272 LYS B O 1
ATOM 5000 N N . TYR B 1 276 ? 82.66355 50.00428 39.26207 1.000 257.83318 273 TYR B N 1
ATOM 5001 C CA . TYR B 1 276 ? 82.84025 50.09672 37.82030 1.000 263.78232 273 TYR B CA 1
ATOM 5002 C C . TYR B 1 276 ? 83.09950 48.73534 37.18895 1.000 269.13266 273 TYR B C 1
ATOM 5003 O O . TYR B 1 276 ? 83.77264 48.66178 36.15174 1.000 254.50182 273 TYR B O 1
ATOM 5012 N N . VAL B 1 277 ? 82.60176 47.65782 37.80034 1.000 270.90379 274 VAL B N 1
ATOM 5013 C CA . VAL B 1 277 ? 82.88002 46.29188 37.36629 1.000 266.19182 274 VAL B CA 1
ATOM 5014 C C . VAL B 1 277 ? 82.58585 46.13518 35.87663 1.000 283.61573 274 VAL B C 1
ATOM 5015 O O . VAL B 1 277 ? 81.43383 46.19992 35.43099 1.000 303.60839 274 VAL B O 1
ATOM 5019 N N . SER B 1 278 ? 83.64980 45.96198 35.09511 1.000 266.93240 275 SER B N 1
ATOM 5020 C CA . SER B 1 278 ? 83.55622 45.83981 33.64714 1.000 268.47391 275 SER B CA 1
ATOM 5021 C C . SER B 1 278 ? 83.48369 44.35988 33.30124 1.000 265.06784 275 SER B C 1
ATOM 5022 O O . SER B 1 278 ? 84.30961 43.57178 33.76851 1.000 263.56975 275 SER B O 1
ATOM 5025 N N . ASP B 1 279 ? 82.50249 43.99441 32.47178 1.000 270.47696 276 ASP B N 1
ATOM 5026 C CA . ASP B 1 279 ? 82.22456 42.58513 32.20223 1.000 265.14327 276 ASP B CA 1
ATOM 5027 C C . ASP B 1 279 ? 83.43967 41.84331 31.65670 1.000 251.03350 276 ASP B C 1
ATOM 5028 O O . ASP B 1 279 ? 83.65137 40.67015 31.98627 1.000 239.59420 276 ASP B O 1
ATOM 5033 N N . LYS B 1 280 ? 84.23444 42.48952 30.80192 1.000 256.01759 277 LYS B N 1
ATOM 5034 C CA . LYS B 1 280 ? 85.35379 41.77821 30.19348 1.000 246.51818 277 LYS B CA 1
ATOM 5035 C C . LYS B 1 280 ? 86.42236 41.43404 31.22653 1.000 236.75768 277 LYS B C 1
ATOM 5036 O O . LYS B 1 280 ? 86.97616 40.32872 31.21103 1.000 224.90365 277 LYS B O 1
ATOM 5042 N N . ASP B 1 281 ? 86.72288 42.36637 32.12884 1.000 238.52220 278 ASP B N 1
ATOM 5043 C CA . ASP B 1 281 ? 87.75942 42.20765 33.14929 1.000 232.09549 278 ASP B CA 1
ATOM 5044 C C . ASP B 1 281 ? 87.21074 41.81653 34.52241 1.000 241.84102 278 ASP B C 1
ATOM 5045 O O . ASP B 1 281 ? 87.68892 42.33799 35.53250 1.000 245.69054 278 ASP B O 1
ATOM 5050 N N . ARG B 1 282 ? 86.21290 40.93292 34.62316 1.000 243.43903 279 ARG B N 1
ATOM 5051 C CA . ARG B 1 282 ? 85.77005 40.51504 35.95421 1.000 228.24644 279 ARG B CA 1
ATOM 5052 C C . ARG B 1 282 ? 86.49466 39.27020 36.46085 1.000 210.32040 279 ARG B C 1
ATOM 5053 O O . ARG B 1 282 ? 87.03348 39.27311 37.57729 1.000 211.20678 279 ARG B O 1
ATOM 5061 N N . LYS B 1 283 ? 86.51574 38.20283 35.65683 1.000 216.96898 280 LYS B N 1
ATOM 5062 C CA . LYS B 1 283 ? 87.02686 36.92696 36.14663 1.000 201.94291 280 LYS B CA 1
ATOM 5063 C C . LYS B 1 283 ? 88.49801 37.02744 36.52153 1.000 203.60273 280 LYS B C 1
ATOM 5064 O O . LYS B 1 283 ? 88.89000 36.65193 37.63143 1.000 212.20783 280 LYS B O 1
ATOM 5070 N N . GLU B 1 284 ? 89.32923 37.55042 35.61531 1.000 199.21944 281 GLU B N 1
ATOM 5071 C CA . GLU B 1 284 ? 90.75869 37.59640 35.90148 1.000 215.84401 281 GLU B CA 1
ATOM 5072 C C . GLU B 1 284 ? 91.06876 38.59048 37.01326 1.000 209.97664 281 GLU B C 1
ATOM 5073 O O . GLU B 1 284 ? 91.99726 38.37035 37.80126 1.000 213.31077 281 GLU B O 1
ATOM 5079 N N . PHE B 1 285 ? 90.25089 39.63861 37.14790 1.000 198.37384 282 PHE B N 1
ATOM 5080 C CA . PHE B 1 285 ? 90.53853 40.66736 38.13958 1.000 176.55418 282 PHE B CA 1
ATOM 5081 C C . PHE B 1 285 ? 90.21553 40.18401 39.54343 1.000 192.94841 282 PHE B C 1
ATOM 5082 O O . PHE B 1 285 ? 91.00885 40.39020 40.46534 1.000 200.06310 282 PHE B O 1
ATOM 5090 N N . ALA B 1 286 ? 89.08831 39.49007 39.72721 1.000 218.62007 283 ALA B N 1
ATOM 5091 C CA . ALA B 1 286 ? 88.86456 38.90528 41.04515 1.000 191.33808 283 ALA B CA 1
ATOM 5092 C C . ALA B 1 286 ? 89.73523 37.67678 41.27889 1.000 198.12703 283 ALA B C 1
ATOM 5093 O O . ALA B 1 286 ? 90.09999 37.39438 42.42700 1.000 197.28672 283 ALA B O 1
ATOM 5095 N N . ARG B 1 287 ? 90.14861 36.98491 40.21231 1.000 196.67183 284 ARG B N 1
ATOM 5096 C CA . ARG B 1 287 ? 91.03448 35.84016 40.38053 1.000 193.92842 284 ARG B CA 1
ATOM 5097 C C . ARG B 1 287 ? 92.38971 36.27258 40.92504 1.000 197.36180 284 ARG B C 1
ATOM 5098 O O . ARG B 1 287 ? 92.92871 35.64327 41.84298 1.000 188.39812 284 ARG B O 1
ATOM 5106 N N . ASP B 1 288 ? 92.94844 37.35442 40.37581 1.000 202.96523 285 ASP B N 1
ATOM 5107 C CA . ASP B 1 288 ? 94.20863 37.89853 40.86434 1.000 192.66482 285 ASP B CA 1
ATOM 5108 C C . ASP B 1 288 ? 94.04696 38.76367 42.10817 1.000 182.69644 285 ASP B C 1
ATOM 5109 O O . ASP B 1 288 ? 95.01823 38.93953 42.85171 1.000 202.55847 285 ASP B O 1
ATOM 5114 N N . LEU B 1 289 ? 92.85421 39.30843 42.35458 1.000 176.09680 286 LEU B N 1
ATOM 5115 C CA . LEU B 1 289 ? 92.61292 40.05523 43.57784 1.000 177.76079 286 LEU B CA 1
ATOM 5116 C C . LEU B 1 289 ? 92.37092 39.14353 44.77151 1.000 166.67116 286 LEU B C 1
ATOM 5117 O O . LEU B 1 289 ? 92.47570 39.60054 45.91191 1.000 149.41601 286 LEU B O 1
ATOM 5122 N N . LYS B 1 290 ? 92.05415 37.86609 44.54610 1.000 171.82787 287 LYS B N 1
ATOM 5123 C CA . LYS B 1 290 ? 92.00809 36.94937 45.67897 1.000 177.26693 287 LYS B CA 1
ATOM 5124 C C . LYS B 1 290 ? 93.37096 36.84690 46.34984 1.000 188.44844 287 LYS B C 1
ATOM 5125 O O . LYS B 1 290 ? 93.45468 36.56473 47.55049 1.000 188.70006 287 LYS B O 1
ATOM 5131 N N . ARG B 1 291 ? 94.44650 37.07862 45.59437 1.000 189.90174 288 ARG B N 1
ATOM 5132 C CA . ARG B 1 291 ? 95.78723 37.02332 46.15920 1.000 179.25584 288 ARG B CA 1
ATOM 5133 C C . ARG B 1 291 ? 96.04517 38.13899 47.16419 1.000 179.79524 288 ARG B C 1
ATOM 5134 O O . ARG B 1 291 ? 96.91161 37.98582 48.03227 1.000 163.14474 288 ARG B O 1
ATOM 5142 N N . ILE B 1 292 ? 95.31610 39.25266 47.07578 1.000 175.87023 289 ILE B N 1
ATOM 5143 C CA . ILE B 1 292 ? 95.61528 40.38222 47.94963 1.000 155.27552 289 ILE B CA 1
ATOM 5144 C C . ILE B 1 292 ? 95.09370 40.14091 49.36469 1.000 163.90281 289 ILE B C 1
ATOM 5145 O O . ILE B 1 292 ? 95.73664 40.53913 50.34267 1.000 159.45328 289 ILE B O 1
ATOM 5150 N N . TYR B 1 293 ? 93.93758 39.48682 49.51243 1.000 169.61987 290 TYR B N 1
ATOM 5151 C CA . TYR B 1 293 ? 93.36088 39.27736 50.83496 1.000 167.87552 290 TYR B CA 1
ATOM 5152 C C . TYR B 1 293 ? 93.58840 37.86995 51.36765 1.000 174.67813 290 TYR B C 1
ATOM 5153 O O . TYR B 1 293 ? 93.21204 37.58506 52.50914 1.000 183.51023 290 TYR B O 1
ATOM 5162 N N . THR B 1 294 ? 94.20372 36.99035 50.58023 1.000 181.96563 291 THR B N 1
ATOM 5163 C CA . THR B 1 294 ? 94.67334 35.70022 51.06177 1.000 182.21139 291 THR B CA 1
ATOM 5164 C C . THR B 1 294 ? 96.15946 35.72591 51.38491 1.000 171.57192 291 THR B C 1
ATOM 5165 O O . THR B 1 294 ? 96.78149 34.66618 51.51354 1.000 160.39597 291 THR B O 1
ATOM 5169 N N . ALA B 1 295 ? 96.73598 36.91678 51.52312 1.000 164.44668 292 ALA B N 1
ATOM 5170 C CA . ALA B 1 295 ? 98.15308 37.02949 51.81946 1.000 154.71114 292 ALA B CA 1
ATOM 5171 C C . ALA B 1 295 ? 98.40633 36.73805 53.29660 1.000 172.24226 292 ALA B C 1
ATOM 5172 O O . ALA B 1 295 ? 97.58670 37.08756 54.15054 1.000 187.78202 292 ALA B O 1
ATOM 5174 N N . PRO B 1 296 ? 99.53020 36.09306 53.61707 1.000 161.23416 293 PRO B N 1
ATOM 5175 C CA . PRO B 1 296 ? 99.79224 35.74489 55.02226 1.000 175.06786 293 PRO B CA 1
ATOM 5176 C C . PRO B 1 296 ? 100.15683 36.93821 55.88433 1.000 152.43574 293 PRO B C 1
ATOM 5177 O O . PRO B 1 296 ? 99.74317 37.00642 57.04793 1.000 126.37969 293 PRO B O 1
ATOM 5181 N N . ASN B 1 297 ? 100.91846 37.88532 55.35132 1.000 145.27999 294 ASN B N 1
ATOM 5182 C CA . ASN B 1 297 ? 101.47073 38.96446 56.14834 1.000 150.91227 294 ASN B CA 1
ATOM 5183 C C . ASN B 1 297 ? 101.03706 40.31739 55.59565 1.000 149.16560 294 ASN B C 1
ATOM 5184 O O . ASN B 1 297 ? 100.62536 40.43997 54.43884 1.000 145.72711 294 ASN B O 1
ATOM 5189 N N . GLU B 1 298 ? 101.12790 41.33654 56.45703 1.000 158.65338 295 GLU B N 1
ATOM 5190 C CA . GLU B 1 298 ? 100.71645 42.68739 56.08599 1.000 144.11780 295 GLU B CA 1
ATOM 5191 C C . GLU B 1 298 ? 101.60245 43.25837 54.98501 1.000 158.78567 295 GLU B C 1
ATOM 5192 O O . GLU B 1 298 ? 101.10564 43.87568 54.03404 1.000 148.03190 295 GLU B O 1
ATOM 5198 N N . LYS B 1 299 ? 102.91704 43.05221 55.08897 1.000 175.29481 296 LYS B N 1
ATOM 5199 C CA . LYS B 1 299 ? 103.82077 43.56339 54.06589 1.000 163.16853 296 LYS B CA 1
ATOM 5200 C C . LYS B 1 299 ? 103.62117 42.80520 52.75856 1.000 164.31123 296 LYS B C 1
ATOM 5201 O O . LYS B 1 299 ? 103.67650 43.39714 51.67463 1.000 178.96500 296 LYS B O 1
ATOM 5207 N N . ALA B 1 300 ? 103.39721 41.48954 52.84110 1.000 142.78526 297 ALA B N 1
ATOM 5208 C CA . ALA B 1 300 ? 103.06228 40.72720 51.64281 1.000 160.71162 297 ALA B CA 1
ATOM 5209 C C . ALA B 1 300 ? 101.75665 41.22233 51.03692 1.000 161.70436 297 ALA B C 1
ATOM 5210 O O . ALA B 1 300 ? 101.60343 41.26009 49.80945 1.000 161.58478 297 ALA B O 1
ATOM 5212 N N . GLY B 1 301 ? 100.80667 41.61779 51.88523 1.000 150.78067 298 GLY B N 1
ATOM 5213 C CA . GLY B 1 301 ? 99.58556 42.21514 51.37766 1.000 143.91560 298 GLY B CA 1
ATOM 5214 C C . GLY B 1 301 ? 99.84566 43.51012 50.63340 1.000 152.42503 298 GLY B C 1
ATOM 5215 O O . GLY B 1 301 ? 99.27066 43.74959 49.57218 1.000 156.90016 298 GLY B O 1
ATOM 5216 N N . TYR B 1 302 ? 100.74091 44.34880 51.16277 1.000 154.69699 299 TYR B N 1
ATOM 5217 C CA . TYR B 1 302 ? 101.07419 45.59983 50.48292 1.000 151.30745 299 TYR B CA 1
ATOM 5218 C C . TYR B 1 302 ? 101.77375 45.34025 49.15451 1.000 154.07665 299 TYR B C 1
ATOM 5219 O O . TYR B 1 302 ? 101.50683 46.02334 48.15374 1.000 154.16355 299 TYR B O 1
ATOM 5228 N N . ASP B 1 303 ? 102.67131 44.35350 49.13009 1.000 178.52221 300 ASP B N 1
ATOM 5229 C CA . ASP B 1 303 ? 103.35147 43.99885 47.89002 1.000 181.90532 300 ASP B CA 1
ATOM 5230 C C . ASP B 1 303 ? 102.35673 43.51015 46.84822 1.000 176.53511 300 ASP B C 1
ATOM 5231 O O . ASP B 1 303 ? 102.41169 43.92278 45.68314 1.000 195.41666 300 ASP B O 1
ATOM 5236 N N . GLN B 1 304 ? 101.42732 42.64123 47.25435 1.000 163.21134 301 GLN B N 1
ATOM 5237 C CA . GLN B 1 304 ? 100.41223 42.16275 46.32541 1.000 156.44017 301 GLN B CA 1
ATOM 5238 C C . GLN B 1 304 ? 99.49170 43.28930 45.87722 1.000 166.42762 301 GLN B C 1
ATOM 5239 O O . GLN B 1 304 ? 99.03290 43.29119 44.73052 1.000 169.69701 301 GLN B O 1
ATOM 5245 N N . MET B 1 305 ? 99.22438 44.25766 46.75684 1.000 175.69619 302 MET B N 1
ATOM 5246 C CA . MET B 1 305 ? 98.41390 45.41025 46.37740 1.000 182.87654 302 MET B CA 1
ATOM 5247 C C . MET B 1 305 ? 99.08729 46.21074 45.27445 1.000 175.29745 302 MET B C 1
ATOM 5248 O O . MET B 1 305 ? 98.46089 46.54554 44.26210 1.000 176.57345 302 MET B O 1
ATOM 5253 N N . LEU B 1 306 ? 100.37094 46.52553 45.45439 1.000 171.69762 303 LEU B N 1
ATOM 5254 C CA . LEU B 1 306 ? 101.08714 47.26569 44.42028 1.000 167.24900 303 LEU B CA 1
ATOM 5255 C C . LEU B 1 306 ? 101.17482 46.45946 43.12996 1.000 180.94970 303 LEU B C 1
ATOM 5256 O O . LEU B 1 306 ? 101.05457 47.01696 42.02972 1.000 182.11372 303 LEU B O 1
ATOM 5261 N N . GLU B 1 307 ? 101.36495 45.14089 43.24563 1.000 191.74939 304 GLU B N 1
ATOM 5262 C CA . GLU B 1 307 ? 101.44714 44.29580 42.05801 1.000 197.86052 304 GLU B CA 1
ATOM 5263 C C . GLU B 1 307 ? 100.14186 44.31597 41.27539 1.000 203.78846 304 GLU B C 1
ATOM 5264 O O . GLU B 1 307 ? 100.14389 44.50183 40.05469 1.000 203.04070 304 GLU B O 1
ATOM 5270 N N . VAL B 1 308 ? 99.01398 44.11894 41.96246 1.000 210.89411 305 VAL B N 1
ATOM 5271 C CA . VAL B 1 308 ? 97.72225 44.12132 41.28253 1.000 213.67584 305 VAL B CA 1
ATOM 5272 C C . VAL B 1 308 ? 97.41663 45.50281 40.71225 1.000 207.77032 305 VAL B C 1
ATOM 5273 O O . VAL B 1 308 ? 96.88191 45.62385 39.60187 1.000 228.68532 305 VAL B O 1
ATOM 5277 N N . SER B 1 309 ? 97.78543 46.56491 41.43657 1.000 191.58056 306 SER B N 1
ATOM 5278 C CA . SER B 1 309 ? 97.56476 47.91809 40.93464 1.000 188.28426 306 SER B CA 1
ATOM 5279 C C . SER B 1 309 ? 98.30531 48.14732 39.62479 1.000 198.57908 306 SER B C 1
ATOM 5280 O O . SER B 1 309 ? 97.71704 48.59579 38.63286 1.000 208.90646 306 SER B O 1
ATOM 5283 N N . GLU B 1 310 ? 99.60439 47.84747 39.60406 1.000 206.46573 307 GLU B N 1
ATOM 5284 C CA . GLU B 1 310 ? 100.38144 48.04757 38.38652 1.000 217.39268 307 GLU B CA 1
ATOM 5285 C C . GLU B 1 310 ? 99.95686 47.10100 37.26767 1.000 227.72662 307 GLU B C 1
ATOM 5286 O O . GLU B 1 310 ? 99.98483 47.48669 36.09342 1.000 231.60260 307 GLU B O 1
ATOM 5292 N N . LYS B 1 311 ? 99.55504 45.87047 37.60235 1.000 229.98288 308 LYS B N 1
ATOM 5293 C CA . LYS B 1 311 ? 99.20287 44.89102 36.58036 1.000 230.39620 308 LYS B CA 1
ATOM 5294 C C . LYS B 1 311 ? 97.83781 45.15047 35.95433 1.000 219.26531 308 LYS B C 1
ATOM 5295 O O . LYS B 1 311 ? 97.62150 44.78594 34.79277 1.000 214.46524 308 LYS B O 1
ATOM 5301 N N . TRP B 1 312 ? 96.91218 45.78680 36.67414 1.000 234.92228 309 TRP B N 1
ATOM 5302 C CA . TRP B 1 312 ? 95.58004 46.00923 36.12545 1.000 228.77813 309 TRP B CA 1
ATOM 5303 C C . TRP B 1 312 ? 95.21562 47.48438 36.02265 1.000 217.05495 309 TRP B C 1
ATOM 5304 O O . TRP B 1 312 ? 94.03733 47.80373 35.82273 1.000 202.92949 309 TRP B O 1
ATOM 5315 N N . GLU B 1 313 ? 96.18578 48.39498 36.15171 1.000 221.65551 310 GLU B N 1
ATOM 5316 C CA . GLU B 1 313 ? 95.89506 49.78223 35.81655 1.000 216.70388 310 GLU B CA 1
ATOM 5317 C C . GLU B 1 313 ? 95.75474 49.98135 34.31215 1.000 232.27866 310 GLU B C 1
ATOM 5318 O O . GLU B 1 313 ? 95.30672 51.04895 33.87922 1.000 237.27125 310 GLU B O 1
ATOM 5324 N N . LYS B 1 314 ? 96.11182 48.97476 33.51593 1.000 233.86773 311 LYS B N 1
ATOM 5325 C CA . LYS B 1 314 ? 95.92641 49.01666 32.07248 1.000 244.35000 311 LYS B CA 1
ATOM 5326 C C . LYS B 1 314 ? 94.45630 48.79475 31.73164 1.000 258.49363 311 LYS B C 1
ATOM 5327 O O . LYS B 1 314 ? 93.78935 47.94496 32.33050 1.000 258.14062 311 LYS B O 1
ATOM 5333 N N . LYS B 1 315 ? 93.94658 49.57922 30.77974 1.000 257.76289 312 LYS B N 1
ATOM 5334 C CA . LYS B 1 315 ? 92.56383 49.47554 30.30951 1.000 249.04975 312 LYS B CA 1
ATOM 5335 C C . LYS B 1 315 ? 91.54197 49.70473 31.42312 1.000 254.82824 312 LYS B C 1
ATOM 5336 O O . LYS B 1 315 ? 90.38705 49.27754 31.30590 1.000 252.86352 312 LYS B O 1
ATOM 5342 N N . TYR B 1 316 ? 91.93946 50.37131 32.51145 1.000 257.80322 313 TYR B N 1
ATOM 5343 C CA . TYR B 1 316 ? 91.04820 50.58096 33.64434 1.000 251.20077 313 TYR B CA 1
ATOM 5344 C C . TYR B 1 316 ? 91.43724 51.82404 34.43488 1.000 245.86983 313 TYR B C 1
ATOM 5345 O O . TYR B 1 316 ? 92.63552 52.06491 34.64691 1.000 225.46252 313 TYR B O 1
ATOM 5354 N N . PRO B 1 317 ? 90.45157 52.63126 34.87805 1.000 264.32344 314 PRO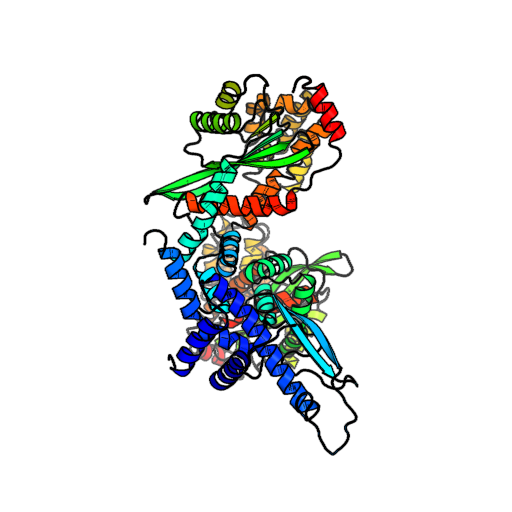 B N 1
ATOM 5355 C CA . PRO B 1 317 ? 90.75678 53.83494 35.67043 1.000 251.88786 314 PRO B CA 1
ATOM 5356 C C . PRO B 1 317 ? 91.52163 53.57021 36.96424 1.000 228.60826 314 PRO B C 1
ATOM 5357 O O . PRO B 1 317 ? 91.76197 52.41658 37.34222 1.000 225.09907 314 PRO B O 1
ATOM 5361 N N . ALA B 1 318 ? 91.89115 54.64967 37.65964 1.000 226.27128 315 ALA B N 1
ATOM 5362 C CA . ALA B 1 318 ? 92.78437 54.57445 38.81924 1.000 227.09390 315 ALA B CA 1
ATOM 5363 C C . ALA B 1 318 ? 91.99324 54.37208 40.11473 1.000 234.88633 315 ALA B C 1
ATOM 5364 O O . ALA B 1 318 ? 91.88170 55.25122 40.97405 1.000 228.36475 315 ALA B O 1
ATOM 5366 N N . ALA B 1 319 ? 91.45318 53.15893 40.24469 1.000 231.95850 316 ALA B N 1
ATOM 5367 C CA . ALA B 1 319 ? 90.66281 52.78879 41.41397 1.000 209.37480 316 ALA B CA 1
ATOM 5368 C C . ALA B 1 319 ? 91.56895 52.49193 42.60202 1.000 208.76883 316 ALA B C 1
ATOM 5369 O O . ALA B 1 319 ? 91.24905 52.84504 43.74531 1.000 203.93021 316 ALA B O 1
ATOM 5371 N N . MET B 1 320 ? 92.71875 51.87047 42.32655 1.000 218.59853 317 MET B N 1
ATOM 5372 C CA . MET B 1 320 ? 93.63750 51.38628 43.35003 1.000 238.25617 317 MET B CA 1
ATOM 5373 C C . MET B 1 320 ? 94.12677 52.48650 44.28367 1.000 248.46019 317 MET B C 1
ATOM 5374 O O . MET B 1 320 ? 94.65670 52.17450 45.35594 1.000 241.53165 317 MET B O 1
ATOM 5379 N N . LYS B 1 321 ? 93.99264 53.75829 43.89554 1.000 253.69540 318 LYS B N 1
ATOM 5380 C CA . LYS B 1 321 ? 94.34779 54.84347 44.80526 1.000 243.24215 318 LYS B CA 1
ATOM 5381 C C . LYS B 1 321 ? 93.57433 54.73610 46.11221 1.000 226.40544 318 LYS B C 1
ATOM 5382 O O . LYS B 1 321 ? 94.13730 54.94952 47.19416 1.000 226.45307 318 LYS B O 1
ATOM 5388 N N . SER B 1 322 ? 92.29432 54.35802 46.03576 1.000 215.11557 319 SER B N 1
ATOM 5389 C CA . SER B 1 322 ? 91.51566 54.15554 47.25316 1.000 227.68357 319 SER B CA 1
ATOM 5390 C C . SER B 1 322 ? 92.14309 53.08554 48.13330 1.000 237.94662 319 SER B C 1
ATOM 5391 O O . SER B 1 322 ? 92.08140 53.17488 49.36512 1.000 239.32242 319 SER B O 1
ATOM 5394 N N . TRP B 1 323 ? 92.73973 52.06536 47.51809 1.000 228.72848 320 TRP B N 1
ATOM 5395 C CA . TRP B 1 323 ? 93.48342 51.06564 48.27314 1.000 214.07676 320 TRP B CA 1
ATOM 5396 C C . TRP B 1 323 ? 94.64981 51.69608 49.02733 1.000 220.50212 320 TRP B C 1
ATOM 5397 O O . TRP B 1 323 ? 94.86608 51.40463 50.20888 1.000 238.77371 320 TRP B O 1
ATOM 5408 N N . LYS B 1 324 ? 95.41865 52.56361 48.35880 1.000 213.10746 321 LYS B N 1
ATOM 5409 C CA . LYS B 1 324 ? 96.60416 53.13333 48.99660 1.000 219.69420 321 LYS B CA 1
ATOM 5410 C C . LYS B 1 324 ? 96.23362 54.04951 50.15736 1.000 233.81762 321 LYS B C 1
ATOM 5411 O O . LYS B 1 324 ? 96.70399 53.85812 51.28624 1.000 238.09761 321 LYS B O 1
ATOM 5417 N N . SER B 1 325 ? 95.35971 55.02818 49.90675 1.000 233.43013 322 SER B N 1
ATOM 5418 C CA . SER B 1 325 ? 95.03246 56.01290 50.93384 1.000 240.01978 322 SER B CA 1
ATOM 5419 C C . SER B 1 325 ? 94.41645 55.34917 52.15734 1.000 241.73805 322 SER B C 1
ATOM 5420 O O . SER B 1 325 ? 94.71159 55.73099 53.29653 1.000 228.39200 322 SER B O 1
ATOM 5423 N N . ASN B 1 326 ? 93.57030 54.34693 51.94292 1.000 240.58857 323 ASN B N 1
ATOM 5424 C CA . ASN B 1 326 ? 92.91507 53.63514 53.02743 1.000 236.34872 323 ASN B CA 1
ATOM 5425 C C . ASN B 1 326 ? 93.70572 52.41984 53.48978 1.000 230.56327 323 ASN B C 1
ATOM 5426 O O . ASN B 1 326 ? 93.18743 51.62797 54.28321 1.000 219.59450 323 ASN B O 1
ATOM 5431 N N . TRP B 1 327 ? 94.94561 52.25351 53.01634 1.000 236.08303 324 TRP B N 1
ATOM 5432 C CA . TRP B 1 327 ? 95.74800 51.12033 53.46612 1.000 221.24860 324 TRP B CA 1
ATOM 5433 C C . TRP B 1 327 ? 96.00292 51.16538 54.96606 1.000 220.77785 324 TRP B C 1
ATOM 5434 O O . TRP B 1 327 ? 96.14233 50.11403 55.60192 1.000 218.67743 324 TRP B O 1
ATOM 5445 N N . ASP B 1 328 ? 96.05367 52.36535 55.54934 1.000 228.16380 325 ASP B N 1
ATOM 5446 C CA . ASP B 1 328 ? 96.17259 52.48049 56.99860 1.000 233.89933 325 ASP B CA 1
ATOM 5447 C C . ASP B 1 328 ? 95.02771 51.77147 57.70601 1.000 222.64271 325 ASP B C 1
ATOM 5448 O O . ASP B 1 328 ? 95.21730 51.21196 58.79230 1.000 224.90721 325 ASP B O 1
ATOM 5453 N N . VAL B 1 329 ? 93.84406 51.77013 57.09970 1.000 219.59600 326 VAL B N 1
ATOM 5454 C CA . VAL B 1 329 ? 92.68530 51.13121 57.70660 1.000 229.71356 326 VAL B CA 1
ATOM 5455 C C . VAL B 1 329 ? 92.62610 49.63889 57.39333 1.000 229.18395 326 VAL B C 1
ATOM 5456 O O . VAL B 1 329 ? 92.09878 48.86024 58.19374 1.000 242.50367 326 VAL B O 1
ATOM 5460 N N . ILE B 1 330 ? 93.16959 49.21553 56.25006 1.000 218.73130 327 ILE B N 1
ATOM 5461 C CA . ILE B 1 330 ? 93.14535 47.79966 55.89139 1.000 217.63284 327 ILE B CA 1
ATOM 5462 C C . ILE B 1 330 ? 94.28698 47.02020 56.52548 1.000 210.11909 327 ILE B C 1
ATOM 5463 O O . ILE B 1 330 ? 94.25829 45.78237 56.52068 1.000 198.20665 327 ILE B O 1
ATOM 5468 N N . CYS B 1 331 ? 95.26886 47.71024 57.10998 1.000 204.02565 328 CYS B N 1
ATOM 5469 C CA . CYS B 1 331 ? 96.44424 47.03290 57.65631 1.000 198.20896 328 CYS B CA 1
ATOM 5470 C C . CYS B 1 331 ? 96.10698 45.99364 58.72238 1.000 197.69192 328 CYS B C 1
ATOM 5471 O O . CYS B 1 331 ? 96.60441 44.85883 58.61675 1.000 194.50361 328 CYS B O 1
ATOM 5474 N N . PRO B 1 332 ? 95.29056 46.27929 59.74326 1.000 208.45040 329 PRO B N 1
ATOM 5475 C CA . PRO B 1 332 ? 95.08492 45.28589 60.81060 1.000 217.84738 329 PRO B CA 1
ATOM 5476 C C . PRO B 1 332 ? 94.24718 44.08006 60.40869 1.000 181.65771 329 PRO B C 1
ATOM 5477 O O . PRO B 1 332 ? 94.07511 43.17951 61.23861 1.000 175.04210 329 PRO B O 1
ATOM 5481 N N . PHE B 1 333 ? 93.71310 44.02299 59.18348 1.000 156.13396 330 PHE B N 1
ATOM 5482 C CA . PHE B 1 333 ? 92.92427 42.85878 58.78523 1.000 161.66614 330 PHE B CA 1
ATOM 5483 C C . PHE B 1 333 ? 93.74569 41.57817 58.83798 1.000 178.47236 330 PHE B C 1
ATOM 5484 O O . PHE B 1 333 ? 93.21671 40.51169 59.17508 1.000 166.00205 330 PHE B O 1
ATOM 5492 N N . PHE B 1 334 ? 95.04010 41.66636 58.52969 1.000 178.82459 331 PHE B N 1
ATOM 5493 C CA . PHE B 1 334 ? 95.88052 40.47899 58.47745 1.000 152.81194 331 PHE B CA 1
ATOM 5494 C C . PHE B 1 334 ? 96.20523 39.96069 59.86658 1.000 153.82121 331 PHE B C 1
ATOM 5495 O O . PHE B 1 334 ? 96.60110 38.79843 60.00434 1.000 165.93339 331 PHE B O 1
ATOM 5503 N N . LYS B 1 335 ? 96.03999 40.79523 60.89585 1.000 150.58567 332 LYS B N 1
ATOM 5504 C CA . LYS B 1 335 ? 96.27451 40.34198 62.25825 1.000 161.74421 332 LYS B CA 1
ATOM 5505 C C . LYS B 1 335 ? 95.32196 39.22133 62.64143 1.000 145.72831 332 LYS B C 1
ATOM 5506 O O . LYS B 1 335 ? 95.62416 38.44781 63.55585 1.000 152.92103 332 LYS B O 1
ATOM 5512 N N . TYR B 1 336 ? 94.18092 39.11589 61.96935 1.000 154.55149 333 TYR B N 1
ATOM 5513 C CA . TYR B 1 336 ? 93.28628 38.00095 62.21643 1.000 174.49795 333 TYR B CA 1
ATOM 5514 C C . TYR B 1 336 ? 93.78077 36.76542 61.47642 1.000 157.08787 333 TYR B C 1
ATOM 5515 O O . TYR B 1 336 ? 94.43568 36.85653 60.43490 1.000 151.36396 333 TYR B O 1
ATOM 5524 N N . SER B 1 337 ? 93.45126 35.60284 62.02570 1.000 160.85860 334 SER B N 1
ATOM 5525 C CA . SER B 1 337 ? 93.93136 34.33455 61.50517 1.000 179.15221 334 SER B CA 1
ATOM 5526 C C . SER B 1 337 ? 93.12390 33.90663 60.28211 1.000 176.85903 334 SER B C 1
ATOM 5527 O O . SER B 1 337 ? 92.23953 34.61836 59.80106 1.000 177.52980 334 SER B O 1
ATOM 5530 N N . GLU B 1 338 ? 93.45286 32.71685 59.77161 1.000 188.01560 335 GLU B N 1
ATOM 5531 C CA . GLU B 1 338 ? 92.81685 32.20368 58.56182 1.000 195.09007 335 GLU B CA 1
ATOM 5532 C C . GLU B 1 338 ? 91.30903 32.05075 58.73198 1.000 203.20934 335 GLU B C 1
ATOM 5533 O O . GLU B 1 338 ? 90.54375 32.37821 57.81929 1.000 199.42982 335 GLU B O 1
ATOM 5539 N N . GLU B 1 339 ? 90.85763 31.56378 59.89199 1.000 212.33309 336 GLU B N 1
ATOM 5540 C CA . GLU B 1 339 ? 89.42515 31.34572 60.08038 1.000 200.72524 336 GLU B CA 1
ATOM 5541 C C . GLU B 1 339 ? 88.68479 32.65819 60.29944 1.000 194.47273 336 GLU B C 1
ATOM 5542 O O . GLU B 1 339 ? 87.58827 32.85893 59.75977 1.000 194.78497 336 GLU B O 1
ATOM 5548 N N . LEU B 1 340 ? 89.27947 33.56502 61.07693 1.000 201.52812 337 LEU B N 1
ATOM 5549 C CA . LEU B 1 340 ? 88.67272 34.87247 61.28991 1.000 191.49120 337 LEU B CA 1
ATOM 5550 C C . LEU B 1 340 ? 88.68330 35.70645 60.01500 1.000 189.46665 337 LEU B C 1
ATOM 5551 O O . LEU B 1 340 ? 87.74789 36.47404 59.76311 1.000 192.47222 337 LEU B O 1
ATOM 5556 N N . ARG B 1 341 ? 89.73460 35.58798 59.20314 1.000 197.50114 338 ARG B N 1
ATOM 5557 C CA . ARG B 1 341 ? 89.69977 36.22740 57.89296 1.000 177.93148 338 ARG B CA 1
ATOM 5558 C C . ARG B 1 341 ? 88.62477 35.60552 57.00902 1.000 181.08350 338 ARG B C 1
ATOM 5559 O O . ARG B 1 341 ? 87.82126 36.32351 56.40700 1.000 180.18574 338 ARG B O 1
ATOM 5567 N N . LYS B 1 342 ? 88.55988 34.26981 56.96732 1.000 191.54464 339 LYS B N 1
ATOM 5568 C CA . LYS B 1 342 ? 87.55464 33.57764 56.16149 1.000 201.12711 339 LYS B CA 1
ATOM 5569 C C . LYS B 1 342 ? 86.14209 34.03868 56.48940 1.000 183.19980 339 LYS B C 1
ATOM 5570 O O . LYS B 1 342 ? 85.35384 34.34300 55.58757 1.000 176.90857 339 LYS B O 1
ATOM 5576 N N . ILE B 1 343 ? 85.80254 34.10366 57.77911 1.000 198.39926 340 ILE B N 1
ATOM 5577 C CA . ILE B 1 343 ? 84.45775 34.53537 58.14796 1.000 207.07615 340 ILE B CA 1
ATOM 5578 C C . ILE B 1 343 ? 84.17811 35.95567 57.67094 1.000 200.28276 340 ILE B C 1
ATOM 5579 O O . ILE B 1 343 ? 83.01263 36.34151 57.52884 1.000 206.36399 340 ILE B O 1
ATOM 5584 N N . MET B 1 344 ? 85.22012 36.74797 57.41711 1.000 180.15093 341 MET B N 1
ATOM 5585 C CA . MET B 1 344 ? 85.04067 38.12594 56.97175 1.000 174.17830 341 MET B CA 1
ATOM 5586 C C . MET B 1 344 ? 84.98731 38.26904 55.45077 1.000 183.26161 341 MET B C 1
ATOM 5587 O O . MET B 1 344 ? 84.00893 38.78987 54.90666 1.000 204.33069 341 MET B O 1
ATOM 5592 N N . TYR B 1 345 ? 86.02545 37.80883 54.75089 1.000 186.18543 342 TYR B N 1
ATOM 5593 C CA . TYR B 1 345 ? 86.14486 38.11489 53.32983 1.000 195.80401 342 TYR B CA 1
ATOM 5594 C C . TYR B 1 345 ? 85.27843 37.22547 52.45076 1.000 218.82055 342 TYR B C 1
ATOM 5595 O O . TYR B 1 345 ? 85.35911 37.33898 51.22326 1.000 232.55271 342 TYR B O 1
ATOM 5604 N N . THR B 1 346 ? 84.44180 36.36269 53.02933 1.000 228.57321 343 THR B N 1
ATOM 5605 C CA . THR B 1 346 ? 83.59201 35.52768 52.18932 1.000 240.92428 343 THR B CA 1
ATOM 5606 C C . THR B 1 346 ? 82.45095 36.32310 51.57328 1.000 252.57503 343 THR B C 1
ATOM 5607 O O . THR B 1 346 ? 81.98293 35.97513 50.48230 1.000 265.73556 343 THR B O 1
ATOM 5611 N N . THR B 1 347 ? 81.98183 37.37645 52.24711 1.000 234.49643 344 THR B N 1
ATOM 5612 C CA . THR B 1 347 ? 80.87301 38.20274 51.77326 1.000 242.77693 344 THR B CA 1
ATOM 5613 C C . THR B 1 347 ? 79.59042 37.39679 51.58551 1.000 253.81293 344 THR B C 1
ATOM 5614 O O . THR B 1 347 ? 78.59110 37.92850 51.08455 1.000 253.06228 344 THR B O 1
ATOM 5618 N N . ASN B 1 348 ? 79.59444 36.12185 51.98462 1.000 259.68652 345 ASN B N 1
ATOM 5619 C CA . ASN B 1 348 ? 78.47831 35.22883 51.70675 1.000 259.27912 345 ASN B CA 1
ATOM 5620 C C . ASN B 1 348 ? 77.18543 35.69582 52.35163 1.000 251.64491 345 ASN B C 1
ATOM 5621 O O . ASN B 1 348 ? 76.10994 35.26375 51.92870 1.000 252.53727 345 ASN B O 1
ATOM 5626 N N . THR B 1 349 ? 77.26446 36.52006 53.39613 1.000 236.32467 346 THR B N 1
ATOM 5627 C CA . THR B 1 349 ? 76.07955 36.98555 54.09778 1.000 235.94000 346 THR B CA 1
ATOM 5628 C C . THR B 1 349 ? 75.67298 38.42429 53.78701 1.000 234.67572 346 THR B C 1
ATOM 5629 O O . THR B 1 349 ? 74.47970 38.73273 53.85610 1.000 235.74498 346 THR B O 1
ATOM 5633 N N . ILE B 1 350 ? 76.60096 39.28993 53.38345 1.000 222.29594 347 ILE B N 1
ATOM 5634 C CA . ILE B 1 350 ? 76.26719 40.69915 53.16027 1.000 226.22339 347 ILE B CA 1
ATOM 5635 C C . ILE B 1 350 ? 75.85586 40.95355 51.71921 1.000 234.93301 347 ILE B C 1
ATOM 5636 O O . ILE B 1 350 ? 74.81382 41.56973 51.45701 1.000 228.95358 347 ILE B O 1
ATOM 5641 N N . GLU B 1 351 ? 76.66647 40.49007 50.76338 1.000 240.14002 348 GLU B N 1
ATOM 5642 C CA . GLU B 1 351 ? 76.24244 40.57990 49.37411 1.000 262.05775 348 GLU B CA 1
ATOM 5643 C C . GLU B 1 351 ? 74.98352 39.76032 49.15658 1.000 254.72186 348 GLU B C 1
ATOM 5644 O O . GLU B 1 351 ? 74.12507 40.14232 48.35915 1.000 243.44685 348 GLU B O 1
ATOM 5650 N N . SER B 1 352 ? 74.83817 38.65666 49.89121 1.000 249.88298 349 SER B N 1
ATOM 5651 C CA . SER B 1 352 ? 73.60741 37.87895 49.82859 1.000 237.16198 349 SER B CA 1
ATOM 5652 C C . SER B 1 352 ? 72.41241 38.70896 50.27664 1.000 230.47156 349 SER B C 1
ATOM 5653 O O . SER B 1 352 ? 71.37568 38.72783 49.60862 1.000 227.15932 349 SER B O 1
ATOM 5656 N N . LEU B 1 353 ? 72.54156 39.41279 51.40463 1.000 230.98459 350 LEU B N 1
ATOM 5657 C CA . LEU B 1 353 ? 71.43108 40.22574 51.89317 1.000 232.57590 350 LEU B CA 1
ATOM 5658 C C . LEU B 1 353 ? 71.06013 41.32335 50.90216 1.000 231.11478 350 LEU B C 1
ATOM 5659 O O . LEU B 1 353 ? 69.88881 41.46013 50.52438 1.000 221.53112 350 LEU B O 1
ATOM 5664 N N . ASN B 1 354 ? 72.03994 42.12617 50.46995 1.000 224.15957 351 ASN B N 1
ATOM 5665 C CA . ASN B 1 354 ? 71.69095 43.23338 49.58083 1.000 216.13490 351 ASN B CA 1
ATOM 5666 C C . ASN B 1 354 ? 71.19668 42.72922 48.22458 1.000 225.13087 351 ASN B C 1
ATOM 5667 O O . ASN B 1 354 ? 70.26631 43.30478 47.65026 1.000 214.46671 351 ASN B O 1
ATOM 5672 N N . SER B 1 355 ? 71.79110 41.65204 47.69666 1.000 244.30000 352 SER B N 1
ATOM 5673 C CA . SER B 1 355 ? 71.34788 41.11748 46.41275 1.000 250.79393 352 SER B CA 1
ATOM 5674 C C . SER B 1 355 ? 69.97008 40.47467 46.51229 1.000 232.48979 352 SER B C 1
ATOM 5675 O O . SER B 1 355 ? 69.19846 40.52365 45.54934 1.000 222.52635 352 SER B O 1
ATOM 5678 N N . SER B 1 356 ? 69.64121 39.86735 47.65585 1.000 224.84523 353 SER B N 1
ATOM 5679 C CA . SER B 1 356 ? 68.29659 39.34137 47.85029 1.000 223.74754 353 SER B CA 1
ATOM 5680 C C . SER B 1 356 ? 67.29766 40.48191 47.93909 1.000 234.62312 353 SER B C 1
ATOM 5681 O O . SER B 1 356 ? 66.17413 40.37694 47.43295 1.000 229.75293 353 SER B O 1
ATOM 5684 N N . TYR B 1 357 ? 67.69184 41.57578 48.59492 1.000 231.10667 354 TYR B N 1
ATOM 5685 C CA . TYR B 1 357 ? 66.86648 42.77628 48.59299 1.000 221.86047 354 TYR B CA 1
ATOM 5686 C C . TYR B 1 357 ? 66.63199 43.25864 47.16866 1.000 224.68963 354 TYR B C 1
ATOM 5687 O O . TYR B 1 357 ? 65.50987 43.62386 46.80156 1.000 217.78289 354 TYR B O 1
ATOM 5696 N N . ARG B 1 358 ? 67.68519 43.24743 46.34793 1.000 235.55870 355 ARG B N 1
ATOM 5697 C CA . ARG B 1 358 ? 67.57606 43.71921 44.97103 1.000 231.58993 355 ARG B CA 1
ATOM 5698 C C . ARG B 1 358 ? 66.74483 42.77830 44.10386 1.000 243.24619 355 ARG B C 1
ATOM 5699 O O . ARG B 1 358 ? 66.10756 43.23293 43.14716 1.000 237.51524 355 ARG B O 1
ATOM 5707 N N . ARG B 1 359 ? 66.73915 41.47425 44.40436 1.000 259.22642 356 ARG B N 1
ATOM 5708 C CA . ARG B 1 359 ? 65.90868 40.55926 43.62461 1.000 261.50387 356 ARG B CA 1
ATOM 5709 C C . ARG B 1 359 ? 64.43026 40.86637 43.81729 1.000 254.18134 356 ARG B C 1
ATOM 5710 O O . ARG B 1 359 ? 63.61333 40.58153 42.93452 1.000 259.87873 356 ARG B O 1
ATOM 5718 N N . ILE B 1 360 ? 64.07474 41.44576 44.96518 1.000 251.22384 357 ILE B N 1
ATOM 5719 C CA . ILE B 1 360 ? 62.71839 41.91534 45.22982 1.000 236.51829 357 ILE B CA 1
ATOM 5720 C C . ILE B 1 360 ? 62.53160 43.36599 44.79044 1.000 225.82729 357 ILE B C 1
ATOM 5721 O O . ILE B 1 360 ? 61.39244 43.85615 44.75641 1.000 198.17725 357 ILE B O 1
ATOM 5726 N N . ASN B 1 361 ? 63.60779 44.04969 44.38840 1.000 236.20627 358 ASN B N 1
ATOM 5727 C CA . ASN B 1 361 ? 63.59930 45.45957 44.00767 1.000 227.87890 358 ASN B CA 1
ATOM 5728 C C . ASN B 1 361 ? 63.10495 45.69826 42.58732 1.000 234.27061 358 ASN B C 1
ATOM 5729 O O . ASN B 1 361 ? 63.42116 46.74737 42.00983 1.000 221.99979 358 ASN B O 1
ATOM 5734 N N . LYS B 1 362 ? 62.36035 44.74637 42.01369 1.000 246.02798 359 LYS B N 1
ATOM 5735 C CA . LYS B 1 362 ? 61.79376 44.92995 40.68053 1.000 242.98864 359 LYS B CA 1
ATOM 5736 C C . LYS B 1 362 ? 61.01565 46.23724 40.58069 1.000 238.49544 359 LYS B C 1
ATOM 5737 O O . LYS B 1 362 ? 61.01182 46.88232 39.52550 1.000 234.34163 359 LYS B O 1
ATOM 5743 N N . SER B 1 363 ? 60.35459 46.64352 41.66198 1.000 225.06484 360 SER B N 1
ATOM 5744 C CA . SER B 1 363 ? 59.59352 47.88913 41.68647 1.000 206.13625 360 SER B CA 1
ATOM 5745 C C . SER B 1 363 ? 60.56118 49.02411 41.99534 1.000 196.17168 360 SER B C 1
ATOM 5746 O O . SER B 1 363 ? 60.91410 49.25913 43.15283 1.000 183.09981 360 SER B O 1
ATOM 5749 N N . ARG B 1 364 ? 60.98687 49.74045 40.95527 1.000 197.66005 361 ARG B N 1
ATOM 5750 C CA . ARG B 1 364 ? 61.96922 50.80808 41.07954 1.000 212.80483 361 ARG B CA 1
ATOM 5751 C C . ARG B 1 364 ? 61.32151 52.15797 41.35220 1.000 192.27207 361 ARG B C 1
ATOM 5752 O O . ARG B 1 364 ? 61.95071 53.19863 41.12695 1.000 187.93159 361 ARG B O 1
ATOM 5760 N N . THR B 1 365 ? 60.08372 52.16062 41.83444 1.000 187.26841 362 THR B N 1
ATOM 5761 C CA . THR B 1 365 ? 59.33157 53.39611 41.98183 1.000 211.78735 362 THR B CA 1
ATOM 5762 C C . THR B 1 365 ? 59.87789 54.25330 43.11764 1.000 206.43183 362 THR B C 1
ATOM 5763 O O . THR B 1 365 ? 60.46477 53.75426 44.08205 1.000 205.33571 362 THR B O 1
ATOM 5767 N N . VAL B 1 366 ? 59.68982 55.56751 42.97915 1.000 209.56291 363 VAL B N 1
ATOM 5768 C CA . VAL B 1 366 ? 60.00449 56.49035 44.06016 1.000 199.40531 363 VAL B CA 1
ATOM 5769 C C . VAL B 1 366 ? 59.04303 56.22529 45.20962 1.000 192.49146 363 VAL B C 1
ATOM 5770 O O . VAL B 1 366 ? 57.86178 55.91404 45.00098 1.000 182.56955 363 VAL B O 1
ATOM 5774 N N . PHE B 1 367 ? 59.54356 56.33595 46.42687 1.000 198.57667 364 PHE B N 1
ATOM 5775 C CA . PHE B 1 367 ? 58.60375 55.93194 47.46227 1.000 184.16021 364 PHE B CA 1
ATOM 5776 C C . PHE B 1 367 ? 57.80550 57.12847 47.96764 1.000 180.08139 364 PHE B C 1
ATOM 5777 O O . PHE B 1 367 ? 58.35059 58.22788 48.10473 1.000 187.95043 364 PHE B O 1
ATOM 5785 N N . PRO B 1 368 ? 56.51129 56.92186 48.23261 1.000 182.18971 365 PRO B N 1
ATOM 5786 C CA . PRO B 1 368 ? 55.64431 58.04923 48.60751 1.000 211.86674 365 PRO B CA 1
ATOM 5787 C C . PRO B 1 368 ? 55.91083 58.58708 49.99727 1.000 210.46834 365 PRO B C 1
ATOM 5788 O O . PRO B 1 368 ? 55.39149 59.65809 50.33823 1.000 217.99070 365 PRO B O 1
ATOM 5792 N N . GLY B 1 369 ? 56.68515 57.88268 50.80849 1.000 188.21257 366 GLY B N 1
ATOM 5793 C CA . GLY B 1 369 ? 57.00975 58.36951 52.13345 1.000 167.55487 366 GLY B CA 1
ATOM 5794 C C . GLY B 1 369 ? 58.08971 57.50374 52.73061 1.000 168.73949 366 GLY B C 1
ATOM 5795 O O . GLY B 1 369 ? 58.42996 56.44059 52.20402 1.000 169.83358 366 GLY B O 1
ATOM 5796 N N . ASP B 1 370 ? 58.60335 57.95930 53.86895 1.000 182.33923 367 ASP B N 1
ATOM 5797 C CA . ASP B 1 370 ? 59.64688 57.19356 54.53252 1.000 169.79455 367 ASP B CA 1
ATOM 5798 C C . ASP B 1 370 ? 59.08408 55.89585 55.08111 1.000 160.52456 367 ASP B C 1
ATOM 5799 O O . ASP B 1 370 ? 59.74081 54.85337 55.00859 1.000 137.32548 367 ASP B O 1
ATOM 5804 N N . GLN B 1 371 ? 57.85171 55.93463 55.59596 1.000 159.68913 368 GLN B N 1
ATOM 5805 C CA . GLN B 1 371 ? 57.26927 54.74234 56.19621 1.000 149.24882 368 GLN B CA 1
ATOM 5806 C C . GLN B 1 371 ? 57.03908 53.64425 55.16956 1.000 148.76183 368 GLN B C 1
ATOM 5807 O O . GLN B 1 371 ? 57.16471 52.46645 55.50379 1.000 125.51824 368 GLN B O 1
ATOM 5813 N N . SER B 1 372 ? 56.72677 53.99489 53.92077 1.000 152.60727 369 SER B N 1
ATOM 5814 C CA . SER B 1 372 ? 56.56496 52.96075 52.90208 1.000 161.98524 369 SER B CA 1
ATOM 5815 C C . SER B 1 372 ? 57.88556 52.25333 52.62175 1.000 139.35270 369 SER B C 1
ATOM 5816 O O . SER B 1 372 ? 57.94126 51.01578 52.55612 1.000 127.41591 369 SER B O 1
ATOM 5819 N N . LEU B 1 373 ? 58.96442 53.02539 52.49558 1.000 143.96951 370 LEU B N 1
ATOM 5820 C CA . LEU B 1 373 ? 60.28634 52.44338 52.30119 1.000 167.42539 370 LEU B CA 1
ATOM 5821 C C . LEU B 1 373 ? 60.67805 51.58752 53.49605 1.000 141.08508 370 LEU B C 1
ATOM 5822 O O . LEU B 1 373 ? 61.16242 50.45874 53.34476 1.000 126.25549 370 LEU B O 1
ATOM 5827 N N . LEU B 1 374 ? 60.46076 52.11784 54.69665 1.000 132.34768 371 LEU B N 1
ATOM 5828 C CA . LEU B 1 374 ? 60.78442 51.39883 55.91920 1.000 149.37235 371 LEU B CA 1
ATOM 5829 C C . LEU B 1 374 ? 60.01377 50.08738 56.00352 1.000 147.10567 371 LEU B C 1
ATOM 5830 O O . LEU B 1 374 ? 60.57695 49.04912 56.36571 1.000 131.72094 371 LEU B O 1
ATOM 5835 N N . LYS B 1 375 ? 58.72368 50.11911 55.66655 1.000 147.88390 372 LYS B N 1
ATOM 5836 C CA . LYS B 1 375 ? 57.89844 48.91821 55.68937 1.000 146.81309 372 LYS B CA 1
ATOM 5837 C C . LYS B 1 375 ? 58.43057 47.87461 54.72127 1.000 132.65876 372 LYS B C 1
ATOM 5838 O O . LYS B 1 375 ? 58.58681 46.70238 55.07998 1.000 118.69987 372 LYS B O 1
ATOM 5844 N N . SER B 1 376 ? 58.68056 48.27710 53.47299 1.000 118.45924 373 SER B N 1
ATOM 5845 C CA . SER B 1 376 ? 59.16304 47.31591 52.48777 1.000 131.89552 373 SER B CA 1
ATOM 5846 C C . SER B 1 376 ? 60.49286 46.70986 52.92113 1.000 142.19928 373 SER B C 1
ATOM 5847 O O . SER B 1 376 ? 60.70698 45.49409 52.79479 1.000 132.99244 373 SER B O 1
ATOM 5850 N N . ILE B 1 377 ? 61.38048 47.53645 53.47883 1.000 145.35307 374 ILE B N 1
ATOM 5851 C CA . ILE B 1 377 ? 62.68575 47.04790 53.90815 1.000 143.42917 374 ILE B CA 1
ATOM 5852 C C . ILE B 1 377 ? 62.53837 46.08417 55.07497 1.000 139.10598 374 ILE B C 1
ATOM 5853 O O . ILE B 1 377 ? 63.18923 45.03445 55.11356 1.000 128.85904 374 ILE B O 1
ATOM 5858 N N . TYR B 1 378 ? 61.68378 46.42137 56.04276 1.000 122.96962 375 TYR B N 1
ATOM 5859 C CA . TYR B 1 378 ? 61.45995 45.52684 57.17026 1.000 130.99974 375 TYR B CA 1
ATOM 5860 C C . TYR B 1 378 ? 60.86539 44.20563 56.71187 1.000 148.88562 375 TYR B C 1
ATOM 5861 O O . TYR B 1 378 ? 61.23422 43.14137 57.22042 1.000 150.94706 375 TYR B O 1
ATOM 5870 N N . LEU B 1 379 ? 59.94115 44.25306 55.75304 1.000 134.58542 376 LEU B N 1
ATOM 5871 C CA . LEU B 1 379 ? 59.31938 43.02712 55.27056 1.000 138.76269 376 LEU B CA 1
ATOM 5872 C C . LEU B 1 379 ? 60.34265 42.12938 54.59175 1.000 163.33730 376 LEU B C 1
ATOM 5873 O O . LEU B 1 379 ? 60.40293 40.92380 54.86222 1.000 177.36902 376 LEU B O 1
ATOM 5878 N N . ALA B 1 380 ? 61.16897 42.70173 53.71241 1.000 152.19073 377 ALA B N 1
ATOM 5879 C CA . ALA B 1 380 ? 62.21009 41.89863 53.07646 1.000 157.64767 377 ALA B CA 1
ATOM 5880 C C . ALA B 1 380 ? 63.19907 41.35677 54.10328 1.000 160.43376 377 ALA B C 1
ATOM 5881 O O . ALA B 1 380 ? 63.60110 40.18487 54.03779 1.000 158.50375 377 ALA B O 1
ATOM 5883 N N . THR B 1 381 ? 63.56205 42.18051 55.08967 1.000 155.08982 378 THR B N 1
ATOM 5884 C CA . THR B 1 381 ? 64.53859 41.76668 56.08959 1.000 166.06902 378 THR B CA 1
ATOM 5885 C C . THR B 1 381 ? 64.01669 40.59827 56.91033 1.000 162.60891 378 THR B C 1
ATOM 5886 O O . THR B 1 381 ? 64.72346 39.60506 57.12041 1.000 185.95935 378 THR B O 1
ATOM 5890 N N . VAL B 1 382 ? 62.77085 40.69661 57.37730 1.000 151.22853 379 VAL B N 1
ATOM 5891 C CA . VAL B 1 382 ? 62.21988 39.62820 58.19818 1.000 167.47141 379 VAL B CA 1
ATOM 5892 C C . VAL B 1 382 ? 61.97050 38.38173 57.35820 1.000 167.78385 379 VAL B C 1
ATOM 5893 O O . VAL B 1 382 ? 62.15642 37.25763 57.84258 1.000 174.21692 379 VAL B O 1
ATOM 5897 N N . LYS B 1 383 ? 61.58016 38.54263 56.08716 1.000 174.28180 380 LYS B N 1
ATOM 5898 C CA . LYS B 1 383 ? 61.37889 37.37056 55.24330 1.000 193.56931 380 LYS B CA 1
ATOM 5899 C C . LYS B 1 383 ? 62.69279 36.63771 55.00266 1.000 169.49630 380 LYS B C 1
ATOM 5900 O O . LYS B 1 383 ? 62.69961 35.40823 54.87052 1.000 171.32304 380 LYS B O 1
ATOM 5906 N N . ILE B 1 384 ? 63.81254 37.36495 54.96418 1.000 165.64777 381 ILE B N 1
ATOM 5907 C CA . ILE B 1 384 ? 65.10640 36.69896 54.82936 1.000 175.89756 381 ILE B CA 1
ATOM 5908 C C . ILE B 1 384 ? 65.50311 36.03750 56.14221 1.000 182.11431 381 ILE B C 1
ATOM 5909 O O . ILE B 1 384 ? 65.91047 34.87108 56.16919 1.000 171.69612 381 ILE B O 1
ATOM 5914 N N . THR B 1 385 ? 65.37893 36.76640 57.25227 1.000 194.29759 382 THR B N 1
ATOM 5915 C CA . THR B 1 385 ? 65.85506 36.25094 58.52948 1.000 177.48359 382 THR B CA 1
ATOM 5916 C C . THR B 1 385 ? 64.99717 35.11145 59.06582 1.000 206.22486 382 THR B C 1
ATOM 5917 O O . THR B 1 385 ? 65.45104 34.39048 59.96027 1.000 218.52850 382 THR B O 1
ATOM 5921 N N . SER B 1 386 ? 63.77293 34.93332 58.55629 1.000 217.26130 383 SER B N 1
ATOM 5922 C CA . SER B 1 386 ? 62.91533 33.87208 59.07935 1.000 230.53009 383 SER B CA 1
ATOM 5923 C C . SER B 1 386 ? 63.48804 32.48553 58.80125 1.000 240.16924 383 SER B C 1
ATOM 5924 O O . SER B 1 386 ? 63.55277 31.64215 59.70293 1.000 256.20154 383 SER B O 1
ATOM 5927 N N . LYS B 1 387 ? 63.90628 32.22456 57.56216 1.000 230.13189 384 LYS B N 1
ATOM 5928 C CA . LYS B 1 387 ? 64.44656 30.91504 57.21435 1.000 236.87658 384 LYS B CA 1
ATOM 5929 C C . LYS B 1 387 ? 65.96295 30.85142 57.30668 1.000 226.18932 384 LYS B C 1
ATOM 5930 O O . LYS B 1 387 ? 66.52921 29.75399 57.26902 1.000 216.48529 384 LYS B O 1
ATOM 5936 N N . TRP B 1 388 ? 66.62444 31.99219 57.43994 1.000 219.40865 385 TRP B N 1
ATOM 5937 C CA . TRP B 1 388 ? 68.07412 32.07603 57.39222 1.000 224.94250 385 TRP B CA 1
ATOM 5938 C C . TRP B 1 388 ? 68.70683 32.14561 58.78031 1.000 214.86202 385 TRP B C 1
ATOM 5939 O O . TRP B 1 388 ? 69.93686 32.15799 58.89199 1.000 209.13274 385 TRP B O 1
ATOM 5950 N N . THR B 1 389 ? 67.89129 32.12537 59.83990 1.000 220.51134 386 THR B N 1
ATOM 5951 C CA . THR B 1 389 ? 68.36813 32.11221 61.22245 1.000 224.21158 386 THR B CA 1
ATOM 5952 C C . THR B 1 389 ? 69.31755 30.95561 61.53384 1.000 221.76166 386 THR B C 1
ATOM 5953 O O . THR B 1 389 ? 69.93407 30.96811 62.60463 1.000 228.94779 386 THR B O 1
ATOM 5957 N N . MET B 1 390 ? 69.45353 29.97120 60.64267 1.000 205.03845 387 MET B N 1
ATOM 5958 C CA . MET B 1 390 ? 70.37070 28.85692 60.86479 1.000 208.13153 387 MET B CA 1
ATOM 5959 C C . MET B 1 390 ? 71.81786 29.34274 60.90103 1.000 225.39386 387 MET B C 1
ATOM 5960 O O . MET B 1 390 ? 72.26214 30.08138 60.01702 1.000 229.62883 387 MET B O 1
ATOM 5965 N N . ARG B 1 391 ? 72.55701 28.90004 61.91964 1.000 209.59507 388 ARG B N 1
ATOM 5966 C CA . ARG B 1 391 ? 73.92679 29.32669 62.17459 1.000 210.11786 388 ARG B CA 1
ATOM 5967 C C . ARG B 1 391 ? 74.95829 28.44036 61.47267 1.000 224.90669 388 ARG B C 1
ATOM 5968 O O . ARG B 1 391 ? 74.67087 27.33152 61.01457 1.000 228.49442 388 ARG B O 1
ATOM 5976 N N . TYR B 1 392 ? 76.18603 28.95651 61.40798 1.000 223.54866 389 TYR B N 1
ATOM 5977 C CA . TYR B 1 392 ? 77.28769 28.34964 60.67453 1.000 235.63666 389 TYR B CA 1
ATOM 5978 C C . TYR B 1 392 ? 78.28394 27.65501 61.60263 1.000 232.59441 389 TYR B C 1
ATOM 5979 O O . TYR B 1 392 ? 78.44653 28.02253 62.77193 1.000 229.27557 389 TYR B O 1
ATOM 5988 N N . LYS B 1 393 ? 78.95094 26.64198 61.04820 1.000 237.46013 390 LYS B N 1
ATOM 5989 C CA . LYS B 1 393 ? 79.84850 25.72727 61.74274 1.000 228.59960 390 LYS B CA 1
ATOM 5990 C C . LYS B 1 393 ? 81.23177 26.34303 61.97762 1.000 216.45746 390 LYS B C 1
ATOM 5991 O O . LYS B 1 393 ? 81.51312 27.48606 61.60516 1.000 216.39484 390 LYS B O 1
ATOM 5997 N N . ASN B 1 394 ? 82.09903 25.55940 62.63057 1.000 220.02013 391 ASN B N 1
ATOM 5998 C CA . ASN B 1 394 ? 83.49091 25.91009 62.92966 1.000 224.91903 391 ASN B CA 1
ATOM 5999 C C . ASN B 1 394 ? 83.62523 27.15928 63.78960 1.000 222.27713 391 ASN B C 1
ATOM 6000 O O . ASN B 1 394 ? 84.69215 27.78784 63.81440 1.000 203.29297 391 ASN B O 1
ATOM 6005 N N . TRP B 1 395 ? 82.57358 27.53206 64.51533 1.000 225.57965 392 TRP B N 1
ATOM 6006 C CA . TRP B 1 395 ? 82.65167 28.74272 65.31596 1.000 222.48229 392 TRP B CA 1
ATOM 6007 C C . TRP B 1 395 ? 83.49117 28.56296 66.57336 1.000 216.44007 392 TRP B C 1
ATOM 6008 O O . TRP B 1 395 ? 83.78955 29.55378 67.24060 1.000 217.32683 392 TRP B O 1
ATOM 6019 N N . GLY B 1 396 ? 83.88553 27.33513 66.91119 1.000 212.08008 393 GLY B N 1
ATOM 6020 C CA . GLY B 1 396 ? 84.66860 27.12994 68.11946 1.000 210.56139 393 GLY B CA 1
ATOM 6021 C C . GLY B 1 396 ? 86.08470 27.65844 67.98559 1.000 200.06450 393 GLY B C 1
ATOM 6022 O O . GLY B 1 396 ? 86.61385 28.29359 68.90374 1.000 188.49479 393 GLY B O 1
ATOM 6023 N N . LEU B 1 397 ? 86.71622 27.40228 66.83787 1.000 207.08608 394 LEU B N 1
ATOM 6024 C CA . LEU B 1 397 ? 88.02214 27.98575 66.54624 1.000 225.95932 394 LEU B CA 1
ATOM 6025 C C . LEU B 1 397 ? 87.95527 29.50558 66.50695 1.000 209.34662 394 LEU B C 1
ATOM 6026 O O . LEU B 1 397 ? 88.84286 30.19137 67.03151 1.000 198.22967 394 LEU B O 1
ATOM 6031 N N . ILE B 1 398 ? 86.90054 30.05017 65.90194 1.000 185.64594 395 ILE B N 1
ATOM 6032 C CA . ILE B 1 398 ? 86.73543 31.49819 65.86474 1.000 186.20599 395 ILE B CA 1
ATOM 6033 C C . ILE B 1 398 ? 86.54889 32.04951 67.27330 1.000 184.80821 395 ILE B C 1
ATOM 6034 O O . ILE B 1 398 ? 87.03578 33.13785 67.59748 1.000 178.23611 395 ILE B O 1
ATOM 6039 N N . LEU B 1 399 ? 85.83646 31.31440 68.12904 1.000 186.82910 396 LEU B N 1
ATOM 6040 C CA . LEU B 1 399 ? 85.65955 31.74003 69.51452 1.000 199.30332 396 LEU B CA 1
ATOM 6041 C C . LEU B 1 399 ? 86.99312 31.76569 70.24766 1.000 196.24852 396 LEU B C 1
ATOM 6042 O O . LEU B 1 399 ? 87.32261 32.74061 70.93674 1.000 183.57581 396 LEU B O 1
ATOM 6047 N N . GLY B 1 400 ? 87.76965 30.68948 70.11850 1.000 179.72016 397 GLY B N 1
ATOM 6048 C CA . GLY B 1 400 ? 89.08163 30.66644 70.73607 1.000 186.47547 397 GLY B CA 1
ATOM 6049 C C . GLY B 1 400 ? 89.97025 31.78673 70.23479 1.000 192.74514 397 GLY B C 1
ATOM 6050 O O . GLY B 1 400 ? 90.71984 32.38672 71.00878 1.000 208.16147 397 GLY B O 1
ATOM 6051 N N . GLN B 1 401 ? 89.81629 32.16326 68.96503 1.000 188.02092 398 GLN B N 1
ATOM 6052 C CA . GLN B 1 401 ? 90.67405 33.19654 68.39802 1.000 191.21388 398 GLN B CA 1
ATOM 6053 C C . GLN B 1 401 ? 90.25659 34.58429 68.85783 1.000 187.05511 398 GLN B C 1
ATOM 6054 O O . GLN B 1 401 ? 91.11151 35.42540 69.15846 1.000 179.76047 398 GLN B O 1
ATOM 6060 N N . LEU B 1 402 ? 88.95025 34.84089 68.91928 1.000 197.25516 399 LEU B N 1
ATOM 6061 C CA . LEU B 1 402 ? 88.48311 36.12927 69.40896 1.000 191.04311 399 LEU B CA 1
ATOM 6062 C C . LEU B 1 402 ? 88.78343 36.29626 70.88967 1.000 189.33039 399 LEU B C 1
ATOM 6063 O O . LEU B 1 402 ? 89.08221 37.40811 71.33926 1.000 193.38865 399 LEU B O 1
ATOM 6068 N N . GLN B 1 403 ? 88.71880 35.20963 71.66084 1.000 183.82179 400 GLN B N 1
ATOM 6069 C CA . GLN B 1 403 ? 89.07897 35.28354 73.06833 1.000 187.22205 400 GLN B CA 1
ATOM 6070 C C . GLN B 1 403 ? 90.58382 35.36716 73.28706 1.000 193.14981 400 GLN B C 1
ATOM 6071 O O . GLN B 1 403 ? 91.01185 35.85254 74.33843 1.000 186.85638 400 GLN B O 1
ATOM 6077 N N . ILE B 1 404 ? 91.39445 34.90799 72.33123 1.000 201.65568 401 ILE B N 1
ATOM 6078 C CA . ILE B 1 404 ? 92.83476 35.12713 72.42527 1.000 212.56381 401 ILE B CA 1
ATOM 6079 C C . ILE B 1 404 ? 93.18805 36.57057 72.08351 1.000 211.35285 401 ILE B C 1
ATOM 6080 O O . ILE B 1 404 ? 93.96313 37.22161 72.79414 1.000 209.74044 401 ILE B O 1
ATOM 6085 N N . MET B 1 405 ? 92.63097 37.09334 70.98916 1.000 194.72110 402 MET B N 1
ATOM 6086 C CA . MET B 1 405 ? 92.90849 38.47566 70.60874 1.000 183.59657 402 MET B CA 1
ATOM 6087 C C . MET B 1 405 ? 92.33270 39.45864 71.61991 1.000 199.68035 402 MET B C 1
ATOM 6088 O O . MET B 1 405 ? 93.02929 40.36870 72.08561 1.000 193.58037 402 MET B O 1
ATOM 6093 N N . PHE B 1 406 ? 91.05709 39.29687 71.96071 1.000 194.50827 403 PHE B N 1
ATOM 6094 C CA . PHE B 1 406 ? 90.36412 40.15487 72.91731 1.000 181.90668 403 PHE B CA 1
ATOM 6095 C C . PHE B 1 406 ? 89.86248 39.29611 74.07691 1.000 193.18460 403 PHE B C 1
ATOM 6096 O O . PHE B 1 406 ? 88.78335 38.70469 73.99531 1.000 200.25315 403 PHE B O 1
ATOM 6104 N N . GLU B 1 407 ? 90.64608 39.22089 75.15442 1.000 195.78236 404 GLU B N 1
ATOM 6105 C CA . GLU B 1 407 ? 90.30192 38.32034 76.25204 1.000 215.80758 404 GLU B CA 1
ATOM 6106 C C . GLU B 1 407 ? 89.06865 38.80995 77.00175 1.000 208.86032 404 GLU B C 1
ATOM 6107 O O . GLU B 1 407 ? 88.10071 38.06211 77.18002 1.000 207.17962 404 GLU B O 1
ATOM 6113 N N . GLY B 1 408 ? 89.09254 40.06503 77.45674 1.000 184.91963 405 GLY B N 1
ATOM 6114 C CA . GLY B 1 408 ? 88.00500 40.58348 78.26838 1.000 180.54147 405 GLY B CA 1
ATOM 6115 C C . GLY B 1 408 ? 86.69298 40.67586 77.51919 1.000 198.48414 405 GLY B C 1
ATOM 6116 O O . GLY B 1 408 ? 85.62306 40.60662 78.13247 1.000 209.04020 405 GLY B O 1
ATOM 6117 N N . ARG B 1 409 ? 86.75517 40.86427 76.20207 1.000 170.23507 406 ARG B N 1
ATOM 6118 C CA . ARG B 1 409 ? 85.57441 40.97068 75.34718 1.000 162.40661 406 ARG B CA 1
ATOM 6119 C C . ARG B 1 409 ? 84.75033 42.19625 75.71343 1.000 187.59376 406 ARG B C 1
ATOM 6120 O O . ARG B 1 409 ? 85.22400 43.32496 75.58863 1.000 186.17738 406 ARG B O 1
#

Foldseek 3Di:
DCDVVNVVVVVVLCPPQVDPDVVSVLVSVQVVVQVVLQVVLQVVVCVVQVHHAPDDDPDDGPKDWDFWDKDWAFAQSEIHIYTHTAIDVRDDAGDQAGPPRRYNHPCLVVLLLCVLQQAQLQRSQVVCCVNRVDGDHSVNSVVSLVVCVVVLVCLLLAQDEAEFAEKEKDWAWAWEADPRDTDIWIKIWIWTAHLFFFIATNHIGTDPDDALVVLLVVLVSNVVSRYQAYAEYEYADDHNNVVSCCVRHVNHLYAHQVLNLLCVQQVVDHDPVCRPPCVLVVQLLVDQANVSSVVSLVVVCVVPVPDGPCRSVVCVVRVVRNHVLNVADPVSSVVRPPNCVPVVVNVQLCVSNVPVRYHHHDVSVSSNVVSNSCVVRVPGDDGDPPPPVSSVVVCVVVPPD/DPPDDVVVVVVVVVLCVVQVDDDPVSVQVSQLVPCAVVVVVVLVCVLCVPVPVDDPLLVVLLVCLLLVHDQVVNQVVCCVRRNYGADPVNSVSSLCVCVVVVVCLLLAQDEAEFAEKEKEWDWAWAADPRRIDIKIKIWIWTAHLVFWIATNDIDIDDPQDLVRLLVVLVSNVVSHYHAYNEYAYADTDNNLVSCCVNHVPYRHFYCLAVLVVQLCPVPDVVPDPVLVVLVVCLLPPQALVSNVVSLVVSQVVPVPPDPNSSVVVVVSSVRVRCLNVADPVVSCVRNPCCPPCVLVVQLVVSCPNRDHHHDPVSVVSNSVSSRCVCCVVRRDGDPPCVVVSVRSCVVPVVD

Solvent-accessible surface area: 39816 Å² total; per-residue (Å²): 196,133,35,90,92,38,96,80,5,37,134,44,9,59,69,59,24,108,15,115,39,0,82,47,2,7,90,7,6,33,45,4,3,3,3,0,1,28,34,22,2,40,50,33,3,38,146,78,5,60,37,106,114,217,94,103,75,173,146,105,84,86,1,150,51,37,45,105,67,81,43,56,0,38,0,20,14,3,90,12,116,2,35,16,4,109,4,151,78,74,103,25,127,20,153,16,3,60,142,176,74,136,30,9,20,103,5,25,109,40,0,22,52,2,22,10,123,10,24,30,27,172,60,0,25,68,16,0,66,43,2,14,36,2,92,11,57,25,111,95,0,36,111,8,0,35,124,19,42,84,88,4,86,120,33,60,138,62,114,18,36,113,37,14,5,0,4,8,10,11,20,5,90,27,44,3,84,37,146,59,128,82,35,142,52,9,2,15,7,2,4,1,1,35,92,121,0,30,40,49,1,9,0,6,26,31,3,63,28,164,52,40,159,34,7,65,59,8,8,59,46,7,95,124,22,36,8,150,29,4,6,2,4,2,0,33,57,51,68,29,8,120,101,6,1,62,71,9,4,87,97,4,64,35,5,18,8,12,5,12,0,28,30,53,7,49,106,180,76,32,61,162,90,150,76,104,89,34,162,53,18,111,133,8,32,56,6,115,86,75,120,33,0,66,56,47,0,76,95,15,15,97,119,91,96,174,115,79,80,63,14,13,141,24,6,114,72,24,25,118,35,8,36,31,4,16,169,8,30,85,33,0,14,84,9,9,65,42,54,111,7,8,48,48,11,1,49,8,2,89,157,16,6,166,53,29,112,78,5,91,18,55,101,18,0,25,12,1,1,12,6,0,3,54,81,23,34,74,144,46,111,160,102,38,130,69,45,35,115,2,58,24,41,8,100,138,75,15,160,81,94,205,92,139,52,51,105,93,29,118,86,8,2,137,49,4,39,77,57,48,114,4,82,47,15,109,38,2,23,64,3,6,49,84,9,4,2,101,22,1,41,81,45,0,68,62,65,13,76,137,156,169,73,155,62,5,61,0,9,79,17,0,27,15,1,42,21,14,22,27,34,66,184,71,2,39,89,8,2,71,85,8,4,12,5,108,5,59,52,122,10,6,54,72,0,0,52,75,20,35,70,85,5,82,121,40,65,146,53,126,23,34,108,20,26,2,0,9,13,10,12,19,24,90,51,43,3,90,59,145,54,126,86,24,147,29,8,2,5,7,1,5,2,11,33,60,137,4,60,21,36,1,11,1,13,33,52,6,101,117,31,32,42,165,28,3,74,66,7,10,54,51,16,79,129,24,27,7,140,20,14,6,3,6,4,2,6,60,37,80,10,2,91,74,3,7,73,65,13,12,93,138,24,124,5,36,29,10,30,7,28,12,39,54,47,4,56,141,153,54,36,92,179,38,121,139,78,20,43,148,22,1,111,143,10,50,60,7,109,82,63,111,35,0,73,71,36,0,69,67,0,11,128,95,46,87,133,189,43,86,77,22,13,149,42,16,114,76,48,29,115,40,25,40,27,17,23,168,23,34,92,62,0,31,101,41,0,33,59,16,80,13,14,87,54,12,5,37,28,14,110,178,54,48,92,38,214,79,79,30,103,17,53,102,13,4,39,7,27,19,10,14,17,3,56,92,36,18,67,172,56,63,140,176,119,137,85,25,51,101,6,73,29,31,5,60,143,63,55,122,73,116

Organism: Acetivibrio thermocellus (strain ATCC 27405 / DSM 1237 / JCM 9322 / NBRC 103400 / NCIMB 10682 / NRRL B-4536 / VPI 7372) (NCBI:txid203119)